Protein 7DA9 (pdb70)

B-factor: mean 28.78, std 12.37, range [10.04, 79.17]

Solvent-accessible surface area: 31113 Å² total; per-residue (Å²): 108,90,0,0,0,14,2,2,26,14,23,0,0,2,0,0,4,7,0,2,109,47,47,3,70,2,5,1,0,18,56,103,77,82,11,46,92,38,8,114,22,8,14,1,36,8,13,0,0,20,31,0,114,149,23,45,0,10,112,66,0,58,92,58,21,35,60,20,37,48,28,0,35,32,3,47,74,92,63,55,49,6,89,24,48,13,43,20,0,99,88,77,25,109,30,8,72,1,0,0,4,14,35,26,109,1,1,132,24,0,28,113,51,1,140,83,42,132,38,18,78,51,69,42,25,1,44,22,92,67,15,98,54,30,126,175,60,2,98,1,36,1,12,49,145,11,108,44,48,107,8,97,8,43,4,1,0,0,12,39,26,38,120,0,58,1,9,94,104,27,27,129,26,38,33,9,8,46,51,22,96,53,23,16,0,1,0,18,0,81,4,59,0,63,130,61,44,14,0,48,8,0,17,1,0,11,44,88,50,2,0,19,0,4,2,26,46,104,94,31,15,0,18,0,0,2,19,13,64,38,126,66,72,90,152,22,10,91,44,41,0,43,130,30,1,122,104,1,11,38,46,153,41,122,52,97,20,63,36,84,20,50,54,110,7,49,17,48,28,2,32,62,0,22,71,39,20,4,0,0,0,2,52,0,0,7,15,14,0,46,2,18,10,7,15,16,0,5,0,0,1,0,0,22,14,0,19,61,20,0,24,43,16,24,86,112,66,108,69,62,97,29,0,46,96,6,2,16,23,7,12,87,40,9,39,49,63,5,16,38,95,0,12,69,36,0,67,55,1,5,72,29,80,60,20,87,27,13,85,63,43,15,71,71,5,80,54,20,30,170,55,104,93,99,16,89,91,32,25,57,28,14,63,58,0,28,28,206,106,108,0,0,0,11,2,2,25,15,22,0,0,1,0,0,4,6,0,2,105,50,44,2,76,3,5,0,1,26,53,104,81,94,12,53,105,46,8,114,22,7,15,0,35,9,13,0,0,54,34,0,118,132,8,30,0,9,86,63,0,61,93,55,25,36,56,22,38,51,26,0,38,32,2,44,76,90,64,52,50,7,88,21,51,12,40,14,0,113,77,95,23,160,42,8,77,1,0,0,2,7,34,26,82,0,1,120,24,0,29,93,53,2,140,84,45,132,37,18,83,45,75,44,28,1,39,17,94,71,27,93,68,13,129,182,35,0,86,1,34,3,14,42,157,14,106,49,48,107,6,100,8,43,2,1,0,0,13,41,25,34,128,0,46,0,14,110,99,35,29,123,22,41,35,14,6,50,52,24,98,55,21,16,0,1,0,18,0,82,4,63,0,49,161,70,46,14,0,49,9,0,18,0,0,12,43,89,56,1,0,18,0,5,2,11,47,104,92,29,17,0,16,0,0,1,19,13,68,32,135,64,77,74,152,34,9,94,41,35,0,44,123,28,3,160,104,0,11,37,44,157,67,119,68,91,23,67,38,73,20,55,51,108,8,49,14,49,28,3,21,85,0,28,64,39,18,0,0,0,1,2,60,0,0,8,12,14,0,45,2,20,10,7,17,17,0,5,1,0,2,0,0,14,12,0,10,63,20,0,22,61,14,22,88,111,65,125,52,68,88,36,0,68,97,6,16,15,30,6,12,98,39,10,37,50,63,5,16,38,90,0,11,66,35,1,67,53,2,6,73,28,82,56,20,88,26,14,87,63,42,16,74,75,6,79,55,21,25,169,54,95,83,100,14,65,98,32,26,62,26,13,65,61,0,28,29,208

Nearest PDB structures (foldseek):
  7da9-assembly1_B  TM=1.002E+00  e=1.649E-83  Pseudomonas putida S16
  6aio-assembly1_A  TM=9.285E-01  e=2.603E-41  Pseudomonas putida
  2qa2-assembly1_A-2  TM=8.142E-01  e=3.970E-22  Streptomyces
  7vwp-assembly1_D-2  TM=8.227E-01  e=1.144E-21  Micromonospora rosaria
  6c6p-assembly1_B  TM=7.911E-01  e=6.623E-20  Homo sapiens

Structure (mmCIF, N/CA/C/O backbone):
data_7DA9
#
_entry.id   7DA9
#
_cell.length_a   67.417
_cell.length_b   83.779
_cell.length_c   79.560
_cell.angle_alpha   90.000
_cell.angle_beta   114.950
_cell.angle_gamma   90.000
#
_symmetry.space_group_name_H-M   'P 1 21 1'
#
loop_
_entity.id
_entity.type
_entity.pdbx_description
1 polymer '6-hydroxy-3-succinoylpyridine 3-monooxygenase HspB'
2 water water
#
loop_
_atom_site.group_PDB
_atom_site.id
_atom_site.type_symbol
_atom_site.label_atom_id
_atom_site.label_alt_id
_atom_site.label_comp_id
_atom_site.label_asym_id
_atom_site.label_entity_id
_atom_site.label_seq_id
_atom_site.pdbx_PDB_ins_code
_atom_site.Cartn_x
_atom_site.Cartn_y
_atom_site.Cartn_z
_atom_site.occupancy
_atom_site.B_iso_or_equiv
_atom_site.auth_seq_id
_atom_site.auth_comp_id
_atom_site.auth_asym_id
_atom_site.auth_atom_id
_atom_site.pdbx_PDB_model_num
ATOM 1 N N . GLN A 1 5 ? -19.056 -12.105 -35.149 1.00 41.56 5 GLN A N 1
ATOM 2 C CA . GLN A 1 5 ? -18.225 -11.946 -33.953 1.00 42.69 5 GLN A CA 1
ATOM 3 C C . GLN A 1 5 ? -16.914 -11.222 -34.240 1.00 40.32 5 GLN A C 1
ATOM 4 O O . GLN A 1 5 ? -15.885 -11.860 -34.466 1.00 37.15 5 GLN A O 1
ATOM 10 N N . ARG A 1 6 ? -16.938 -9.895 -34.210 1.00 36.66 6 ARG A N 1
ATOM 11 C CA . ARG A 1 6 ? -15.743 -9.131 -34.536 1.00 31.84 6 ARG A CA 1
ATOM 12 C C . ARG A 1 6 ? -14.717 -9.202 -33.406 1.00 29.63 6 ARG A C 1
ATOM 13 O O . ARG A 1 6 ? -15.052 -9.102 -32.222 1.00 23.20 6 ARG A O 1
ATOM 21 N N . VAL A 1 7 ? -13.456 -9.374 -33.779 1.00 22.22 7 VAL A N 1
ATOM 22 C CA . VAL A 1 7 ? -12.353 -9.306 -32.839 1.00 23.24 7 VAL A CA 1
ATOM 23 C C . VAL A 1 7 ? -11.647 -7.968 -33.017 1.00 22.12 7 VAL A C 1
ATOM 24 O O . VAL A 1 7 ? -11.253 -7.604 -34.129 1.00 23.48 7 VAL A O 1
ATOM 28 N N . ILE A 1 8 ? -11.464 -7.244 -31.923 1.00 24.42 8 ILE A N 1
ATOM 29 C CA . ILE A 1 8 ? -10.765 -5.966 -31.946 1.00 22.37 8 ILE A CA 1
ATOM 30 C C . ILE A 1 8 ? -9.371 -6.170 -31.379 1.00 19.15 8 ILE A C 1
ATOM 31 O O . ILE A 1 8 ? -9.220 -6.596 -30.227 1.00 18.81 8 ILE A O 1
ATOM 36 N N . ILE A 1 9 ? -8.358 -5.849 -32.184 1.00 18.68 9 ILE A N 1
ATOM 37 C CA . ILE A 1 9 ? -6.959 -5.949 -31.794 1.00 22.54 9 ILE A CA 1
ATOM 38 C C . ILE A 1 9 ? -6.437 -4.532 -31.634 1.00 23.30 9 ILE A C 1
ATOM 39 O O . ILE A 1 9 ? -6.474 -3.737 -32.585 1.00 18.89 9 ILE A O 1
ATOM 44 N N . VAL A 1 10 ? -6.007 -4.203 -30.423 1.00 17.22 10 VAL A N 1
ATOM 45 C CA . VAL A 1 10 ? -5.379 -2.924 -30.113 1.00 19.30 10 VAL A CA 1
ATOM 46 C C . VAL A 1 10 ? -3.881 -3.161 -30.154 1.00 20.87 10 VAL A C 1
ATOM 47 O O . VAL A 1 10 ? -3.338 -3.900 -29.324 1.00 18.80 10 VAL A O 1
ATOM 51 N N . GLY A 1 11 ? -3.211 -2.584 -31.148 1.00 21.19 11 GLY A N 1
ATOM 52 C CA . GLY A 1 11 ? -1.776 -2.773 -31.290 1.00 23.23 11 GLY A CA 1
ATOM 53 C C . GLY A 1 11 ? -1.391 -3.088 -32.723 1.00 26.48 11 GLY A C 1
ATOM 54 O O . GLY A 1 11 ? -1.828 -4.102 -33.273 1.00 27.24 11 GLY A O 1
ATOM 55 N N . GLY A 1 12 ? -0.583 -2.225 -33.339 1.00 25.08 12 GLY A N 1
ATOM 56 C CA . GLY A 1 12 ? -0.245 -2.376 -34.742 1.00 26.46 12 GLY A CA 1
ATOM 57 C C . GLY A 1 12 ? 1.161 -2.871 -35.013 1.00 21.73 12 GLY A C 1
ATOM 58 O O . GLY A 1 12 ? 1.720 -2.603 -36.084 1.00 21.54 12 GLY A O 1
ATOM 59 N N . GLY A 1 13 ? 1.748 -3.594 -34.057 1.00 18.23 13 GLY A N 1
ATOM 60 C CA . GLY A 1 13 ? 3.041 -4.219 -34.255 1.00 15.37 13 GLY A CA 1
ATOM 61 C C . GLY A 1 13 ? 2.929 -5.658 -34.725 1.00 22.23 13 GLY A C 1
ATOM 62 O O . GLY A 1 13 ? 1.829 -6.164 -34.974 1.00 20.15 13 GLY A O 1
ATOM 63 N N . PRO A 1 14 ? 4.073 -6.349 -34.857 1.00 21.10 14 PRO A N 1
ATOM 64 C CA . PRO A 1 14 ? 4.034 -7.738 -35.350 1.00 22.55 14 PRO A CA 1
ATOM 65 C C . PRO A 1 14 ? 3.064 -8.642 -34.603 1.00 19.81 14 PRO A C 1
ATOM 66 O O . PRO A 1 14 ? 2.359 -9.422 -35.248 1.00 20.65 14 PRO A O 1
ATOM 70 N N . VAL A 1 15 ? 3.012 -8.571 -33.270 1.00 16.79 15 VAL A N 1
ATOM 71 C CA . VAL A 1 15 ? 2.177 -9.505 -32.515 1.00 17.78 15 VAL A CA 1
ATOM 72 C C . VAL A 1 15 ? 0.704 -9.318 -32.899 1.00 18.81 15 VAL A C 1
ATOM 73 O O . VAL A 1 15 ? 0.008 -10.276 -33.270 1.00 16.39 15 VAL A O 1
ATOM 77 N N . GLY A 1 16 ? 0.235 -8.068 -32.893 1.00 14.09 16 GLY A N 1
ATOM 78 C CA . GLY A 1 16 ? -1.141 -7.785 -33.299 1.00 14.77 16 GLY A CA 1
ATOM 79 C C . GLY A 1 16 ? -1.439 -8.126 -34.755 1.00 18.80 16 GLY A C 1
ATOM 80 O O . GLY A 1 16 ? -2.505 -8.673 -35.069 1.00 17.55 16 GLY A O 1
ATOM 81 N N . LEU A 1 17 ? -0.518 -7.784 -35.668 1.00 16.95 17 LEU A N 1
ATOM 82 C CA . LEU A 1 17 ? -0.731 -8.051 -37.093 1.00 21.89 17 LEU A CA 1
ATOM 83 C C . LEU A 1 17 ? -0.662 -9.540 -37.418 1.00 18.20 17 LEU A C 1
ATOM 84 O O . LEU A 1 17 ? -1.377 -10.005 -38.310 1.00 20.78 17 LEU A O 1
ATOM 89 N N . LEU A 1 18 ? 0.202 -10.299 -36.741 1.00 14.77 18 LEU A N 1
ATOM 90 C CA . LEU A 1 18 ? 0.233 -11.739 -36.992 1.00 18.63 18 LEU A CA 1
ATOM 91 C C . LEU A 1 18 ? -1.052 -12.399 -36.515 1.00 15.22 18 LEU A C 1
ATOM 92 O O . LEU A 1 18 ? -1.557 -13.335 -37.151 1.00 15.62 18 LEU A O 1
ATOM 97 N N . THR A 1 19 ? -1.593 -11.907 -35.401 1.00 15.21 19 THR A N 1
ATOM 98 C CA . THR A 1 19 ? -2.854 -12.400 -34.871 1.00 15.69 19 THR A CA 1
ATOM 99 C C . THR A 1 19 ? -3.995 -12.053 -35.819 1.00 18.44 19 THR A C 1
ATOM 100 O O . THR A 1 19 ? -4.852 -12.894 -36.131 1.00 17.01 19 THR A O 1
ATOM 104 N N . ALA A 1 20 ? -3.998 -10.815 -36.297 1.00 16.60 20 ALA A N 1
ATOM 105 C CA . ALA A 1 20 ? -4.953 -10.381 -37.301 1.00 17.36 20 ALA A CA 1
ATOM 106 C C . ALA A 1 20 ? -4.964 -11.326 -38.492 1.00 17.65 20 ALA A C 1
ATOM 107 O O . ALA A 1 20 ? -6.020 -11.821 -38.898 1.00 18.35 20 ALA A O 1
ATOM 109 N N . LEU A 1 21 ? -3.784 -11.602 -39.051 1.00 17.17 21 LEU A N 1
ATOM 110 C CA . LEU A 1 21 ? -3.703 -12.392 -40.275 1.00 17.47 21 LEU A CA 1
ATOM 111 C C . LEU A 1 21 ? -4.201 -13.817 -40.048 1.00 17.70 21 LEU A C 1
ATOM 112 O O . LEU A 1 21 ? -5.036 -14.321 -40.807 1.00 22.58 21 LEU A O 1
ATOM 117 N N . GLY A 1 22 ? -3.727 -14.463 -38.981 1.00 17.75 22 GLY A N 1
ATOM 118 C CA . GLY A 1 22 ? -4.170 -15.817 -38.678 1.00 20.13 22 GLY A CA 1
ATOM 119 C C . GLY A 1 22 ? -5.664 -15.914 -38.438 1.00 21.25 22 GLY A C 1
ATOM 120 O O . GLY A 1 22 ? -6.335 -16.792 -38.984 1.00 22.77 22 GLY A O 1
ATOM 121 N N . LEU A 1 23 ? -6.205 -15.020 -37.609 1.00 20.51 23 LEU A N 1
ATOM 122 C CA . LEU A 1 23 ? -7.656 -14.957 -37.443 1.00 20.03 23 LEU A CA 1
ATOM 123 C C . LEU A 1 23 ? -8.345 -14.706 -38.776 1.00 21.71 23 LEU A C 1
ATOM 124 O O . LEU A 1 23 ? -9.305 -15.400 -39.135 1.00 20.57 23 LEU A O 1
ATOM 129 N N . ALA A 1 24 ? -7.842 -13.731 -39.541 1.00 19.65 24 ALA A N 1
ATOM 130 C CA . ALA A 1 24 ? -8.525 -13.312 -40.760 1.00 20.42 24 ALA A CA 1
ATOM 131 C C . ALA A 1 24 ? -8.553 -14.422 -41.808 1.00 22.83 24 ALA A C 1
ATOM 132 O O . ALA A 1 24 ? -9.564 -14.591 -42.502 1.00 23.16 24 ALA A O 1
ATOM 134 N N . LYS A 1 25 ? -7.464 -15.198 -41.932 1.00 20.21 25 LYS A N 1
ATOM 135 C CA . LYS A 1 25 ? -7.423 -16.268 -42.932 1.00 26.70 25 LYS A CA 1
ATOM 136 C C . LYS A 1 25 ? -8.440 -17.364 -42.641 1.00 24.65 25 LYS A C 1
ATOM 137 O O . LYS A 1 25 ? -8.758 -18.150 -43.537 1.00 24.95 25 LYS A O 1
ATOM 143 N N . ALA A 1 26 ? -8.944 -17.445 -41.412 1.00 24.60 26 ALA A N 1
ATOM 144 C CA . ALA A 1 26 ? -9.980 -18.395 -41.050 1.00 24.19 26 ALA A CA 1
ATOM 145 C C . ALA A 1 26 ? -11.386 -17.844 -41.245 1.00 30.06 26 ALA A C 1
ATOM 146 O O . ALA A 1 26 ? -12.353 -18.499 -40.850 1.00 30.97 26 ALA A O 1
ATOM 148 N N . GLY A 1 27 ? -11.527 -16.659 -41.834 1.00 30.11 27 GLY A N 1
ATOM 149 C CA . GLY A 1 27 ? -12.830 -16.063 -42.027 1.00 30.43 27 GLY A CA 1
ATOM 150 C C . GLY A 1 27 ? -13.266 -15.131 -40.921 1.00 30.39 27 GLY A C 1
ATOM 151 O O . GLY A 1 27 ? -14.334 -14.515 -41.038 1.00 30.06 27 GLY A O 1
ATOM 152 N N . THR A 1 28 ? -12.474 -15.008 -39.855 1.00 29.19 28 THR A N 1
ATOM 153 C CA . THR A 1 28 ? -12.820 -14.148 -38.731 1.00 26.51 28 THR A CA 1
ATOM 154 C C . THR A 1 28 ? -12.841 -12.682 -39.168 1.00 25.98 28 THR A C 1
ATOM 155 O O . THR A 1 28 ? -12.021 -12.252 -39.983 1.00 34.41 28 THR A O 1
ATOM 159 N N . ASN A 1 29 ? -13.795 -11.919 -38.635 1.00 23.57 29 ASN A N 1
ATOM 160 C CA . ASN A 1 29 ? -13.882 -10.482 -38.883 1.00 23.74 29 ASN A CA 1
ATOM 161 C C . ASN A 1 29 ? -13.043 -9.751 -37.839 1.00 22.84 29 ASN A C 1
ATOM 162 O O . ASN A 1 29 ? -13.267 -9.920 -36.633 1.00 29.06 29 ASN A O 1
ATOM 167 N N . VAL A 1 30 ? -12.083 -8.939 -38.295 1.00 25.93 30 VAL A N 1
ATOM 168 C CA . VAL A 1 30 ? -11.042 -8.385 -37.431 1.00 21.35 30 VAL A CA 1
ATOM 169 C C . VAL A 1 30 ? -10.883 -6.887 -37.687 1.00 25.02 30 VAL A C 1
ATOM 170 O O . VAL A 1 30 ? -10.934 -6.431 -38.838 1.00 21.87 30 VAL A O 1
ATOM 174 N N . VAL A 1 31 ? -10.649 -6.128 -36.614 1.00 24.53 31 VAL A N 1
ATOM 175 C CA . VAL A 1 31 ? -10.363 -4.692 -36.675 1.00 22.63 31 VAL A CA 1
ATOM 176 C C . VAL A 1 31 ? -9.083 -4.426 -35.885 1.00 20.14 31 VAL A C 1
ATOM 177 O O . VAL A 1 31 ? -9.050 -4.645 -34.668 1.00 24.29 31 VAL A O 1
ATOM 181 N N . VAL A 1 32 ? -8.031 -3.952 -36.558 1.00 23.50 32 VAL A N 1
ATOM 182 C CA . VAL A 1 32 ? -6.767 -3.636 -35.882 1.00 20.42 32 VAL A CA 1
ATOM 183 C C . VAL A 1 32 ? -6.664 -2.128 -35.679 1.00 24.61 32 VAL A C 1
ATOM 184 O O . VAL A 1 32 ? -6.783 -1.351 -36.637 1.00 22.58 32 VAL A O 1
ATOM 188 N N . LEU A 1 33 ? -6.417 -1.714 -34.437 1.00 26.23 33 LEU A N 1
ATOM 189 C CA . LEU A 1 33 ? -6.333 -0.305 -34.059 1.00 26.46 33 LEU A CA 1
ATOM 190 C C . LEU A 1 33 ? -4.952 -0.021 -33.489 1.00 26.01 33 LEU A C 1
ATOM 191 O O . LEU A 1 33 ? -4.567 -0.619 -32.478 1.00 25.98 33 LEU A O 1
ATOM 196 N N . GLU A 1 34 ? -4.218 0.898 -34.116 1.00 21.20 34 GLU A N 1
ATOM 197 C CA . GLU A 1 34 ? -2.912 1.312 -33.620 1.00 23.39 34 GLU A CA 1
ATOM 198 C C . GLU A 1 34 ? -2.917 2.808 -33.333 1.00 23.63 34 GLU A C 1
ATOM 199 O O . GLU A 1 34 ? -3.371 3.607 -34.160 1.00 23.37 34 GLU A O 1
ATOM 205 N N . ALA A 1 35 ? -2.411 3.186 -32.159 1.00 24.80 35 ALA A N 1
ATOM 206 C CA . ALA A 1 35 ? -2.353 4.602 -31.808 1.00 28.40 35 ALA A CA 1
ATOM 207 C C . ALA A 1 35 ? -1.331 5.336 -32.669 1.00 22.49 35 ALA A C 1
ATOM 208 O O . ALA A 1 35 ? -1.640 6.374 -33.259 1.00 23.79 35 ALA A O 1
ATOM 210 N N . GLU A 1 36 ? -0.105 4.817 -32.756 1.00 21.26 36 GLU A N 1
ATOM 211 C CA . GLU A 1 36 ? 0.889 5.459 -33.604 1.00 27.14 36 GLU A CA 1
ATOM 212 C C . GLU A 1 36 ? 0.433 5.398 -35.060 1.00 32.58 36 GLU A C 1
ATOM 213 O O . GLU A 1 36 ? -0.479 4.649 -35.424 1.00 35.96 36 GLU A O 1
ATOM 219 N N . SER A 1 37 ? 1.076 6.194 -35.905 1.00 29.55 37 SER A N 1
ATOM 220 C CA . SER A 1 37 ? 0.605 6.307 -37.277 1.00 33.72 37 SER A CA 1
ATOM 221 C C . SER A 1 37 ? 1.251 5.302 -38.220 1.00 29.10 37 SER A C 1
ATOM 222 O O . SER A 1 37 ? 0.943 5.321 -39.412 1.00 20.31 37 SER A O 1
ATOM 225 N N . GLN A 1 38 ? 2.117 4.427 -37.721 1.00 30.06 38 GLN A N 1
ATOM 226 C CA . GLN A 1 38 ? 2.845 3.476 -38.549 1.00 28.13 38 GLN A CA 1
ATOM 227 C C . GLN A 1 38 ? 3.569 2.495 -37.627 1.00 22.49 38 GLN A C 1
ATOM 228 O O . GLN A 1 38 ? 3.696 2.753 -36.427 1.00 21.22 38 GLN A O 1
ATOM 234 N N . PRO A 1 39 ? 4.025 1.359 -38.153 1.00 19.66 39 PRO A N 1
ATOM 235 C CA . PRO A 1 39 ? 4.784 0.430 -37.306 1.00 29.52 39 PRO A CA 1
ATOM 236 C C . PRO A 1 39 ? 6.106 1.042 -36.848 1.00 33.18 39 PRO A C 1
ATOM 237 O O . PRO A 1 39 ? 6.771 1.765 -37.595 1.00 33.04 39 PRO A O 1
ATOM 241 N N . SER A 1 40 ? 6.481 0.737 -35.606 1.00 29.16 40 SER A N 1
ATOM 242 C CA . SER A 1 40 ? 7.690 1.308 -35.026 1.00 30.21 40 SER A CA 1
ATOM 243 C C . SER A 1 40 ? 8.934 0.748 -35.713 1.00 24.45 40 SER A C 1
ATOM 244 O O . SER A 1 40 ? 9.026 -0.454 -35.984 1.00 19.68 40 SER A O 1
ATOM 247 N N . ASP A 1 41 ? 9.894 1.627 -36.011 1.00 22.14 41 ASP A N 1
ATOM 248 C CA . ASP A 1 41 ? 11.199 1.195 -36.500 1.00 26.45 41 ASP A CA 1
ATOM 249 C C . ASP A 1 41 ? 12.301 1.425 -35.471 1.00 29.13 41 ASP A C 1
ATOM 250 O O . ASP A 1 41 ? 13.484 1.444 -35.822 1.00 26.18 41 ASP A O 1
ATOM 255 N N . SER A 1 42 ? 11.935 1.610 -34.209 1.00 26.06 42 SER A N 1
ATOM 256 C CA . SER A 1 42 ? 12.931 1.802 -33.170 1.00 30.63 42 SER A CA 1
ATOM 257 C C . SER A 1 42 ? 13.767 0.528 -33.004 1.00 24.10 42 SER A C 1
ATOM 258 O O . SER A 1 42 ? 13.296 -0.578 -33.300 1.00 16.63 42 SER A O 1
ATOM 261 N N . PRO A 1 43 ? 15.022 0.658 -32.542 1.00 23.36 43 PRO A N 1
ATOM 262 C CA . PRO A 1 43 ? 15.904 -0.521 -32.428 1.00 24.77 43 PRO A CA 1
ATOM 263 C C . PRO A 1 43 ? 15.428 -1.561 -31.415 1.00 18.13 43 PRO A C 1
ATOM 264 O O . PRO A 1 43 ? 15.551 -1.364 -30.199 1.00 22.40 43 PRO A O 1
ATOM 268 N N . ARG A 1 44 ? 14.880 -2.670 -31.909 1.00 15.59 44 ARG A N 1
ATOM 269 C CA . ARG A 1 44 ? 14.404 -3.765 -31.075 1.00 18.01 44 ARG A CA 1
ATOM 270 C C . ARG A 1 44 ? 14.838 -5.078 -31.707 1.00 14.56 44 ARG A C 1
ATOM 271 O O . ARG A 1 44 ? 15.516 -5.097 -32.734 1.00 13.12 44 ARG A O 1
ATOM 279 N N . ALA A 1 45 ? 14.430 -6.187 -31.100 1.00 12.90 45 ALA A N 1
ATOM 280 C CA . ALA A 1 45 ? 14.789 -7.503 -31.626 1.00 21.23 45 ALA A CA 1
ATOM 281 C C . ALA A 1 45 ? 14.406 -7.632 -33.102 1.00 11.90 45 ALA A C 1
ATOM 282 O O . ALA A 1 45 ? 13.408 -7.071 -33.567 1.00 18.35 45 ALA A O 1
ATOM 284 N N . LEU A 1 46 ? 15.229 -8.374 -33.851 1.00 11.24 46 LEU A N 1
ATOM 285 C CA . LEU A 1 46 ? 14.999 -8.504 -35.284 1.00 17.39 46 LEU A CA 1
ATOM 286 C C . LEU A 1 46 ? 15.303 -9.905 -35.811 1.00 13.08 46 LEU A C 1
ATOM 287 O O . LEU A 1 46 ? 15.452 -10.073 -37.024 1.00 13.16 46 LEU A O 1
ATOM 292 N N . VAL A 1 47 ? 15.405 -10.917 -34.960 1.00 13.08 47 VAL A N 1
ATOM 293 C CA . VAL A 1 47 ? 15.716 -12.273 -35.418 1.00 19.64 47 VAL A CA 1
ATOM 294 C C . VAL A 1 47 ? 14.519 -13.174 -35.162 1.00 19.62 47 VAL A C 1
ATOM 295 O O . VAL A 1 47 ? 13.959 -13.174 -34.059 1.00 16.50 47 VAL A O 1
ATOM 299 N N . TYR A 1 48 ? 14.136 -13.949 -36.174 1.00 22.79 48 TYR A N 1
ATOM 300 C CA . TYR A 1 48 ? 13.032 -14.903 -36.072 1.00 22.10 48 TYR A CA 1
ATOM 301 C C . TYR A 1 48 ? 13.658 -16.291 -36.047 1.00 18.38 48 TYR A C 1
ATOM 302 O O . TYR A 1 48 ? 14.230 -16.747 -37.046 1.00 15.54 48 TYR A O 1
ATOM 311 N N . HIS A 1 49 ? 13.603 -16.927 -34.881 1.00 11.67 49 HIS A N 1
ATOM 312 C CA . HIS A 1 49 ? 14.310 -18.176 -34.664 1.00 11.79 49 HIS A CA 1
ATOM 313 C C . HIS A 1 49 ? 13.585 -19.321 -35.377 1.00 21.35 49 HIS A C 1
ATOM 314 O O . HIS A 1 49 ? 12.399 -19.219 -35.719 1.00 14.41 49 HIS A O 1
ATOM 321 N N . PHE A 1 50 ? 14.306 -20.430 -35.564 1.00 15.42 50 PHE A N 1
ATOM 322 C CA . PHE A 1 50 ? 13.824 -21.518 -36.414 1.00 21.95 50 PHE A CA 1
ATOM 323 C C . PHE A 1 50 ? 12.386 -21.971 -36.144 1.00 15.40 50 PHE A C 1
ATOM 324 O O . PHE A 1 50 ? 11.658 -22.179 -37.127 1.00 14.46 50 PHE A O 1
ATOM 332 N N . PRO A 1 51 ? 11.901 -22.136 -34.901 1.00 13.13 51 PRO A N 1
ATOM 333 C CA . PRO A 1 51 ? 10.533 -22.670 -34.739 1.00 13.83 51 PRO A CA 1
ATOM 334 C C . PRO A 1 51 ? 9.439 -21.684 -35.113 1.00 16.70 51 PRO A C 1
ATOM 335 O O . PRO A 1 51 ? 8.280 -22.099 -35.241 1.00 14.91 51 PRO A O 1
ATOM 339 N N . VAL A 1 52 ? 9.765 -20.400 -35.283 1.00 12.67 52 VAL A N 1
ATOM 340 C CA . VAL A 1 52 ? 8.784 -19.427 -35.748 1.00 13.33 52 VAL A CA 1
ATOM 341 C C . VAL A 1 52 ? 8.556 -19.547 -37.251 1.00 19.59 52 VAL A C 1
ATOM 342 O O . VAL A 1 52 ? 7.450 -19.283 -37.743 1.00 17.71 52 VAL A O 1
ATOM 346 N N . LEU A 1 53 ? 9.565 -19.974 -37.991 1.00 16.09 53 LEU A N 1
ATOM 347 C CA . LEU A 1 53 ? 9.535 -19.889 -39.446 1.00 19.76 53 LEU A CA 1
ATOM 348 C C . LEU A 1 53 ? 8.449 -20.755 -40.086 1.00 23.69 53 LEU A C 1
ATOM 349 O O . LEU A 1 53 ? 7.825 -20.314 -41.060 1.00 19.35 53 LEU A O 1
ATOM 354 N N . PRO A 1 54 ? 8.184 -21.979 -39.604 1.00 19.09 54 PRO A N 1
ATOM 355 C CA . PRO A 1 54 ? 7.054 -22.732 -40.184 1.00 20.22 54 PRO A CA 1
ATOM 356 C C . PRO A 1 54 ? 5.729 -22.002 -40.066 1.00 17.48 54 PRO A C 1
ATOM 357 O O . PRO A 1 54 ? 4.872 -22.171 -40.942 1.00 15.46 54 PRO A O 1
ATOM 361 N N . HIS A 1 55 ? 5.530 -21.211 -39.002 1.00 14.96 55 HIS A N 1
ATOM 362 C CA . HIS A 1 55 ? 4.269 -20.492 -38.833 1.00 14.69 55 HIS A CA 1
ATOM 363 C C . HIS A 1 55 ? 4.169 -19.348 -39.826 1.00 14.77 55 HIS A C 1
ATOM 364 O O . HIS A 1 55 ? 3.096 -19.097 -40.387 1.00 23.01 55 HIS A O 1
ATOM 371 N N . LEU A 1 56 ? 5.286 -18.652 -40.062 1.00 16.42 56 LEU A N 1
ATOM 372 C CA . LEU A 1 56 ? 5.323 -17.617 -41.090 1.00 20.57 56 LEU A CA 1
ATOM 373 C C . LEU A 1 56 ? 5.070 -18.214 -42.470 1.00 20.49 56 LEU A C 1
ATOM 374 O O . LEU A 1 56 ? 4.343 -17.633 -43.282 1.00 24.00 56 LEU A O 1
ATOM 379 N N . LYS A 1 57 ? 5.646 -19.388 -42.740 1.00 23.74 57 LYS A N 1
ATOM 380 C CA . LYS A 1 57 ? 5.401 -20.070 -44.012 1.00 27.65 57 LYS A CA 1
ATOM 381 C C . LYS A 1 57 ? 3.929 -20.441 -44.156 1.00 25.63 57 LYS A C 1
ATOM 382 O O . LYS A 1 57 ? 3.299 -20.163 -45.186 1.00 19.57 57 LYS A O 1
ATOM 388 N N . ARG A 1 58 ? 3.356 -21.034 -43.105 1.00 21.52 58 ARG A N 1
ATOM 389 C CA . ARG A 1 58 ? 1.940 -21.377 -43.102 1.00 25.35 58 ARG A CA 1
ATOM 390 C C . ARG A 1 58 ? 1.064 -20.156 -43.372 1.00 26.92 58 ARG A C 1
ATOM 391 O O . ARG A 1 58 ? 0.103 -20.232 -44.149 1.00 31.16 58 ARG A O 1
ATOM 399 N N . LEU A 1 59 ? 1.375 -19.025 -42.737 1.00 26.45 59 LEU A N 1
ATOM 400 C CA . LEU A 1 59 ? 0.628 -17.794 -42.967 1.00 23.92 59 LEU A CA 1
ATOM 401 C C . LEU A 1 59 ? 0.898 -17.191 -44.332 1.00 21.64 59 LEU A C 1
ATOM 402 O O . LEU A 1 59 ? 0.240 -16.207 -44.681 1.00 21.41 59 LEU A O 1
ATOM 407 N N . GLY A 1 60 ? 1.866 -17.713 -45.083 1.00 19.09 60 GLY A N 1
ATOM 408 C CA . GLY A 1 60 ? 2.115 -17.238 -46.438 1.00 24.33 60 GLY A CA 1
ATOM 409 C C . GLY A 1 60 ? 3.023 -16.031 -46.571 1.00 27.22 60 GLY A C 1
ATOM 410 O O . GLY A 1 60 ? 3.058 -15.413 -47.644 1.00 25.11 60 GLY A O 1
ATOM 411 N N . VAL A 1 61 ? 3.769 -15.673 -45.526 1.00 20.03 61 VAL A N 1
ATOM 412 C CA . VAL A 1 61 ? 4.590 -14.470 -45.555 1.00 16.09 61 VAL A CA 1
ATOM 413 C C . VAL A 1 61 ? 6.074 -14.759 -45.550 1.00 15.50 61 VAL A C 1
ATOM 414 O O . VAL A 1 61 ? 6.863 -13.819 -45.724 1.00 23.70 61 VAL A O 1
ATOM 418 N N . LEU A 1 62 ? 6.490 -16.008 -45.350 1.00 21.06 62 LEU A N 1
ATOM 419 C CA . LEU A 1 62 ? 7.918 -16.273 -45.191 1.00 20.45 62 LEU A CA 1
ATOM 420 C C . LEU A 1 62 ? 8.694 -15.844 -46.428 1.00 26.63 62 LEU A C 1
ATOM 421 O O . LEU A 1 62 ? 9.725 -15.173 -46.315 1.00 27.46 62 LEU A O 1
ATOM 426 N N . ASP A 1 63 ? 8.189 -16.172 -47.622 1.00 24.64 63 ASP A N 1
ATOM 427 C CA . ASP A 1 63 ? 8.941 -15.867 -48.839 1.00 27.49 63 ASP A CA 1
ATOM 428 C C . ASP A 1 63 ? 9.203 -14.371 -48.983 1.00 23.87 63 ASP A C 1
ATOM 429 O O . ASP A 1 63 ? 10.308 -13.961 -49.360 1.00 20.58 63 ASP A O 1
ATOM 434 N N . ASP A 1 64 ? 8.201 -13.537 -48.690 1.00 19.72 64 ASP A N 1
ATOM 435 C CA . ASP A 1 64 ? 8.407 -12.084 -48.719 1.00 17.84 64 ASP A CA 1
ATOM 436 C C . ASP A 1 64 ? 9.414 -11.635 -47.666 1.00 21.07 64 ASP A C 1
ATOM 437 O O . ASP A 1 64 ? 10.221 -10.721 -47.911 1.00 25.67 64 ASP A O 1
ATOM 442 N N . CYS A 1 65 ? 9.353 -12.243 -46.475 1.00 19.29 65 CYS A N 1
ATOM 443 C CA . CYS A 1 65 ? 10.322 -11.932 -45.436 1.00 19.31 65 CYS A CA 1
ATOM 444 C C . CYS A 1 65 ? 11.731 -12.228 -45.908 1.00 20.93 65 CYS A C 1
ATOM 445 O O . CYS A 1 65 ? 12.635 -11.412 -45.759 1.00 20.61 65 CYS A O 1
ATOM 448 N N . VAL A 1 66 ? 11.931 -13.404 -46.488 1.00 20.63 66 VAL A N 1
ATOM 449 C CA . VAL A 1 66 ? 13.240 -13.805 -46.985 1.00 22.18 66 VAL A CA 1
ATOM 450 C C . VAL A 1 66 ? 13.734 -12.806 -48.034 1.00 25.21 66 VAL A C 1
ATOM 451 O O . VAL A 1 66 ? 14.895 -12.367 -48.007 1.00 25.74 66 VAL A O 1
ATOM 455 N N . ALA A 1 67 ? 12.851 -12.403 -48.958 1.00 20.52 67 ALA A N 1
ATOM 456 C CA . ALA A 1 67 ? 13.244 -11.436 -49.984 1.00 23.64 67 ALA A CA 1
ATOM 457 C C . ALA A 1 67 ? 13.685 -10.113 -49.370 1.00 27.40 67 ALA A C 1
ATOM 458 O O . ALA A 1 67 ? 14.639 -9.489 -49.846 1.00 31.06 67 ALA A O 1
ATOM 460 N N . ALA A 1 68 ? 13.014 -9.677 -48.305 1.00 23.79 68 ALA A N 1
ATOM 461 C CA . ALA A 1 68 ? 13.297 -8.395 -47.690 1.00 18.27 68 ALA A CA 1
ATOM 462 C C . ALA A 1 68 ? 14.401 -8.459 -46.650 1.00 20.01 68 ALA A C 1
ATOM 463 O O . ALA A 1 68 ? 15.012 -7.424 -46.360 1.00 16.86 68 ALA A O 1
ATOM 465 N N . GLY A 1 69 ? 14.675 -9.631 -46.083 1.00 17.16 69 GLY A N 1
ATOM 466 C CA . GLY A 1 69 ? 15.642 -9.719 -45.001 1.00 21.58 69 GLY A CA 1
ATOM 467 C C . GLY A 1 69 ? 16.795 -10.627 -45.357 1.00 22.62 69 GLY A C 1
ATOM 468 O O . GLY A 1 69 ? 17.231 -10.635 -46.511 1.00 24.40 69 GLY A O 1
ATOM 469 N N . LEU A 1 70 ? 17.297 -11.410 -44.402 1.00 14.30 70 LEU A N 1
ATOM 470 C CA . LEU A 1 70 ? 18.288 -12.413 -44.770 1.00 21.45 70 LEU A CA 1
ATOM 471 C C . LEU A 1 70 ? 18.177 -13.630 -43.862 1.00 19.44 70 LEU A C 1
ATOM 472 O O . LEU A 1 70 ? 17.712 -13.541 -42.725 1.00 13.59 70 LEU A O 1
ATOM 477 N N . MET A 1 71 ? 18.586 -14.776 -44.398 1.00 14.06 71 MET A N 1
ATOM 478 C CA . MET A 1 71 ? 18.607 -16.041 -43.684 1.00 13.94 71 MET A CA 1
ATOM 479 C C . MET A 1 71 ? 20.052 -16.437 -43.424 1.00 23.79 71 MET A C 1
ATOM 480 O O . MET A 1 71 ? 20.930 -16.197 -44.262 1.00 20.57 71 MET A O 1
ATOM 485 N N . ARG A 1 72 ? 20.297 -17.025 -42.256 1.00 16.11 72 ARG A N 1
ATOM 486 C CA . ARG A 1 72 ? 21.638 -17.467 -41.914 1.00 21.73 72 ARG A CA 1
ATOM 487 C C . ARG A 1 72 ? 21.549 -18.682 -41.008 1.00 13.87 72 ARG A C 1
ATOM 488 O O . ARG A 1 72 ? 20.491 -19.010 -40.468 1.00 13.62 72 ARG A O 1
ATOM 496 N N . GLN A 1 73 ? 22.690 -19.340 -40.838 1.00 14.15 73 GLN A N 1
ATOM 497 C CA . GLN A 1 73 ? 22.819 -20.452 -39.911 1.00 21.99 73 GLN A CA 1
ATOM 498 C C . GLN A 1 73 ? 23.939 -20.264 -38.903 1.00 21.20 73 GLN A C 1
ATOM 499 O O . GLN A 1 73 ? 23.893 -20.890 -37.842 1.00 21.77 73 GLN A O 1
ATOM 505 N N . ASN A 1 74 ? 24.916 -19.409 -39.184 1.00 19.47 74 ASN A N 1
ATOM 506 C CA . ASN A 1 74 ? 26.063 -19.206 -38.316 1.00 24.28 74 ASN A CA 1
ATOM 507 C C . ASN A 1 74 ? 25.701 -18.307 -37.136 1.00 18.20 74 ASN A C 1
ATOM 508 O O . ASN A 1 74 ? 24.797 -17.474 -37.208 1.00 18.71 74 ASN A O 1
ATOM 513 N N . PHE A 1 75 ? 26.445 -18.469 -36.051 1.00 18.09 75 PHE A N 1
ATOM 514 C CA . PHE A 1 75 ? 26.297 -17.694 -34.826 1.00 17.20 75 PHE A CA 1
ATOM 515 C C . PHE A 1 75 ? 27.662 -17.708 -34.155 1.00 17.96 75 PHE A C 1
ATOM 516 O O . PHE A 1 75 ? 28.309 -18.757 -34.113 1.00 14.40 75 PHE A O 1
ATOM 524 N N . ALA A 1 76 ? 28.095 -16.565 -33.617 1.00 15.07 76 ALA A N 1
ATOM 525 C CA . ALA A 1 76 ? 29.416 -16.493 -32.997 1.00 20.20 76 ALA A CA 1
ATOM 526 C C . ALA A 1 76 ? 29.348 -15.895 -31.597 1.00 14.34 76 ALA A C 1
ATOM 527 O O . ALA A 1 76 ? 28.617 -14.928 -31.348 1.00 20.48 76 ALA A O 1
ATOM 529 N N . TRP A 1 77 ? 30.058 -16.522 -30.672 1.00 14.08 77 TRP A N 1
ATOM 530 C CA . TRP A 1 77 ? 30.403 -15.898 -29.404 1.00 14.01 77 TRP A CA 1
ATOM 531 C C . TRP A 1 77 ? 31.784 -15.280 -29.576 1.00 15.59 77 TRP A C 1
ATOM 532 O O . TRP A 1 77 ? 32.684 -15.919 -30.133 1.00 15.12 77 TRP A O 1
ATOM 543 N N . ARG A 1 78 ? 31.953 -14.043 -29.123 1.00 17.85 78 ARG A N 1
ATOM 544 C CA . ARG A 1 78 ? 33.255 -13.381 -29.164 1.00 15.03 78 ARG A CA 1
ATOM 545 C C . ARG A 1 78 ? 33.665 -13.004 -27.753 1.00 16.40 78 ARG A C 1
ATOM 546 O O . ARG A 1 78 ? 32.971 -12.218 -27.098 1.00 18.04 78 ARG A O 1
ATOM 554 N N . VAL A 1 79 ? 34.803 -13.519 -27.298 1.00 17.29 79 VAL A N 1
ATOM 555 C CA . VAL A 1 79 ? 35.335 -13.140 -25.993 1.00 19.17 79 VAL A CA 1
ATOM 556 C C . VAL A 1 79 ? 36.154 -11.865 -26.180 1.00 22.90 79 VAL A C 1
ATOM 557 O O . VAL A 1 79 ? 37.179 -11.865 -26.874 1.00 16.95 79 VAL A O 1
ATOM 561 N N . HIS A 1 80 ? 35.693 -10.774 -25.562 1.00 21.12 80 HIS A N 1
ATOM 562 C CA . HIS A 1 80 ? 36.329 -9.480 -25.778 1.00 24.35 80 HIS A CA 1
ATOM 563 C C . HIS A 1 80 ? 37.759 -9.474 -25.253 1.00 17.24 80 HIS A C 1
ATOM 564 O O . HIS A 1 80 ? 38.656 -8.937 -25.901 1.00 21.25 80 HIS A O 1
ATOM 571 N N . SER A 1 81 ? 38.000 -10.111 -24.112 1.00 17.35 81 SER A N 1
ATOM 572 C CA . SER A 1 81 ? 39.336 -10.061 -23.519 1.00 24.85 81 SER A CA 1
ATOM 573 C C . SER A 1 81 ? 40.380 -10.729 -24.403 1.00 26.27 81 SER A C 1
ATOM 574 O O . SER A 1 81 ? 41.536 -10.303 -24.412 1.00 20.99 81 SER A O 1
ATOM 577 N N . THR A 1 82 ? 40.006 -11.759 -25.162 1.00 18.69 82 THR A N 1
ATOM 578 C CA . THR A 1 82 ? 40.977 -12.470 -25.975 1.00 19.41 82 THR A CA 1
ATOM 579 C C . THR A 1 82 ? 40.748 -12.322 -27.469 1.00 19.33 82 THR A C 1
ATOM 580 O O . THR A 1 82 ? 41.578 -12.799 -28.251 1.00 19.99 82 THR A O 1
ATOM 584 N N . SER A 1 83 ? 39.649 -11.692 -27.885 1.00 19.20 83 SER A N 1
ATOM 585 C CA . SER A 1 83 ? 39.226 -11.644 -29.284 1.00 24.41 83 SER A CA 1
ATOM 586 C C . SER A 1 83 ? 38.905 -13.032 -29.862 1.00 21.10 83 SER A C 1
ATOM 587 O O . SER A 1 83 ? 38.773 -13.178 -31.087 1.00 27.42 83 SER A O 1
ATOM 590 N N . GLU A 1 84 ? 38.732 -14.062 -29.024 1.00 20.39 84 GLU A N 1
ATOM 591 C CA . GLU A 1 84 ? 38.412 -15.386 -29.554 1.00 25.08 84 GLU A CA 1
ATOM 592 C C . GLU A 1 84 ? 36.972 -15.435 -30.064 1.00 17.31 84 GLU A C 1
ATOM 593 O O . GLU A 1 84 ? 36.038 -15.061 -29.354 1.00 18.63 84 GLU A O 1
ATOM 599 N N . MET A 1 85 ? 36.800 -15.932 -31.284 1.00 17.39 85 MET A N 1
ATOM 600 C CA . MET A 1 85 ? 35.492 -16.215 -31.861 1.00 20.59 85 MET A CA 1
ATOM 601 C C . MET A 1 85 ? 35.201 -17.705 -31.757 1.00 21.27 85 MET A C 1
ATOM 602 O O . MET A 1 85 ? 36.056 -18.533 -32.083 1.00 25.37 85 MET A O 1
ATOM 607 N N . ILE A 1 86 ? 34.001 -18.039 -31.292 1.00 18.68 86 ILE A N 1
ATOM 608 C CA . ILE A 1 86 ? 33.571 -19.419 -31.128 1.00 16.14 86 ILE A CA 1
ATOM 609 C C . ILE A 1 86 ? 32.257 -19.539 -31.868 1.00 17.84 86 ILE A C 1
ATOM 610 O O . ILE A 1 86 ? 31.255 -18.961 -31.432 1.00 15.42 86 ILE A O 1
ATOM 615 N N . PHE A 1 87 ? 32.240 -20.309 -32.958 1.00 16.09 87 PHE A N 1
ATOM 616 C CA . PHE A 1 87 ? 31.053 -20.412 -33.810 1.00 17.42 87 PHE A CA 1
ATOM 617 C C . PHE A 1 87 ? 30.186 -21.610 -33.434 1.00 16.31 87 PHE A C 1
ATOM 618 O O . PHE A 1 87 ? 30.700 -22.719 -33.223 1.00 15.83 87 PHE A O 1
ATOM 626 N N . TRP A 1 88 ? 28.882 -21.366 -33.311 1.00 15.79 88 TRP A N 1
ATOM 627 C CA . TRP A 1 88 ? 27.855 -22.396 -33.335 1.00 17.67 88 TRP A CA 1
ATOM 628 C C . TRP A 1 88 ? 27.085 -22.270 -34.644 1.00 26.09 88 TRP A C 1
ATOM 629 O O . TRP A 1 88 ? 27.122 -21.225 -35.304 1.00 24.49 88 TRP A O 1
ATOM 640 N N . ASP A 1 89 ? 26.383 -23.335 -35.034 1.00 21.54 89 ASP A N 1
ATOM 641 C CA . ASP A 1 89 ? 25.810 -23.350 -36.382 1.00 20.58 89 ASP A CA 1
ATOM 642 C C . ASP A 1 89 ? 24.517 -24.155 -36.406 1.00 22.44 89 ASP A C 1
ATOM 643 O O . ASP A 1 89 ? 24.517 -25.341 -36.056 1.00 19.67 89 ASP A O 1
ATOM 648 N N . LEU A 1 90 ? 23.435 -23.511 -36.870 1.00 14.32 90 LEU A N 1
ATOM 649 C CA . LEU A 1 90 ? 22.119 -24.133 -36.940 1.00 16.86 90 LEU A CA 1
ATOM 650 C C . LEU A 1 90 ? 22.040 -25.289 -37.933 1.00 23.38 90 LEU A C 1
ATOM 651 O O . LEU A 1 90 ? 21.076 -26.064 -37.877 1.00 20.55 90 LEU A O 1
ATOM 656 N N . SER A 1 91 ? 23.003 -25.427 -38.848 1.00 15.33 91 SER A N 1
ATOM 657 C CA . SER A 1 91 ? 22.979 -26.596 -39.723 1.00 22.42 91 SER A CA 1
ATOM 658 C C . SER A 1 91 ? 23.070 -27.908 -38.949 1.00 21.77 91 SER A C 1
ATOM 659 O O . SER A 1 91 ? 22.796 -28.970 -39.515 1.00 20.27 91 SER A O 1
ATOM 662 N N . CYS A 1 92 ? 23.422 -27.878 -37.671 1.00 17.74 92 CYS A N 1
ATOM 663 C CA . CYS A 1 92 ? 23.353 -29.142 -36.951 1.00 26.11 92 CYS A CA 1
ATOM 664 C C . CYS A 1 92 ? 21.915 -29.588 -36.674 1.00 30.94 92 CYS A C 1
ATOM 665 O O . CYS A 1 92 ? 21.735 -30.681 -36.124 1.00 27.81 92 CYS A O 1
ATOM 668 N N . LEU A 1 93 ? 20.911 -28.775 -37.022 1.00 24.68 93 LEU A N 1
ATOM 669 C CA . LEU A 1 93 ? 19.501 -29.111 -36.858 1.00 23.90 93 LEU A CA 1
ATOM 670 C C . LEU A 1 93 ? 18.839 -29.540 -38.162 1.00 23.58 93 LEU A C 1
ATOM 671 O O . LEU A 1 93 ? 17.605 -29.619 -38.219 1.00 26.33 93 LEU A O 1
ATOM 676 N N . GLU A 1 94 ? 19.624 -29.835 -39.206 1.00 16.68 94 GLU A N 1
ATOM 677 C CA . GLU A 1 94 ? 19.061 -29.910 -40.554 1.00 24.53 94 GLU A CA 1
ATOM 678 C C . GLU A 1 94 ? 18.092 -31.076 -40.735 1.00 33.66 94 GLU A C 1
ATOM 679 O O . GLU A 1 94 ? 17.142 -30.970 -41.516 1.00 45.52 94 GLU A O 1
ATOM 685 N N . GLY A 1 95 ? 18.280 -32.178 -40.037 1.00 17.50 95 GLY A N 1
ATOM 686 C CA . GLY A 1 95 ? 17.292 -33.237 -40.123 1.00 31.37 95 GLY A CA 1
ATOM 687 C C . GLY A 1 95 ? 16.330 -33.291 -38.957 1.00 27.84 95 GLY A C 1
ATOM 688 O O . GLY A 1 95 ? 15.504 -34.210 -38.887 1.00 25.16 95 GLY A O 1
ATOM 689 N N . ASP A 1 96 ? 16.418 -32.341 -38.033 1.00 19.80 96 ASP A N 1
ATOM 690 C CA . ASP A 1 96 ? 15.629 -32.342 -36.810 1.00 26.88 96 ASP A CA 1
ATOM 691 C C . ASP A 1 96 ? 14.458 -31.380 -36.864 1.00 21.92 96 ASP A C 1
ATOM 692 O O . ASP A 1 96 ? 13.450 -31.613 -36.192 1.00 24.07 96 ASP A O 1
ATOM 697 N N . VAL A 1 97 ? 14.579 -30.295 -37.630 1.00 18.35 97 VAL A N 1
ATOM 698 C CA . VAL A 1 97 ? 13.572 -29.248 -37.692 1.00 20.84 97 VAL A CA 1
ATOM 699 C C . VAL A 1 97 ? 13.331 -28.919 -39.158 1.00 29.60 97 VAL A C 1
ATOM 700 O O . VAL A 1 97 ? 14.151 -29.206 -40.038 1.00 25.81 97 VAL A O 1
ATOM 704 N N . GLU A 1 98 ? 12.170 -28.327 -39.412 1.00 21.13 98 GLU A N 1
ATOM 705 C CA . GLU A 1 98 ? 11.765 -28.072 -40.787 1.00 22.35 98 GLU A CA 1
ATOM 706 C C . GLU A 1 98 ? 12.647 -27.008 -41.434 1.00 19.27 98 GLU A C 1
ATOM 707 O O . GLU A 1 98 ? 13.130 -27.186 -42.554 1.00 20.93 98 GLU A O 1
ATOM 713 N N . LEU A 1 99 ? 12.893 -25.903 -40.746 1.00 19.59 99 LEU A N 1
ATOM 714 C CA . LEU A 1 99 ? 13.595 -24.766 -41.342 1.00 24.31 99 LEU A CA 1
ATOM 715 C C . LEU A 1 99 ? 14.754 -24.367 -40.443 1.00 26.13 99 LEU A C 1
ATOM 716 O O . LEU A 1 99 ? 14.641 -23.416 -39.662 1.00 18.68 99 LEU A O 1
ATOM 721 N N . PRO A 1 100 ? 15.900 -25.055 -40.550 1.00 20.79 100 PRO A N 1
ATOM 722 C CA . PRO A 1 100 ? 17.010 -24.810 -39.610 1.00 19.72 100 PRO A CA 1
ATOM 723 C C . PRO A 1 100 ? 17.795 -23.547 -39.946 1.00 21.11 100 PRO A C 1
ATOM 724 O O . PRO A 1 100 ? 18.991 -23.585 -40.259 1.00 16.54 100 PRO A O 1
ATOM 728 N N . TYR A 1 101 ? 17.119 -22.407 -39.847 1.00 16.70 101 TYR A N 1
ATOM 729 C CA . TYR A 1 101 ? 17.712 -21.115 -40.161 1.00 19.36 101 TYR A CA 1
ATOM 730 C C . TYR A 1 101 ? 17.295 -20.089 -39.119 1.00 20.10 101 TYR A C 1
ATOM 731 O O . TYR A 1 101 ? 16.402 -20.326 -38.301 1.00 22.04 101 TYR A O 1
ATOM 740 N N . ALA A 1 102 ? 17.960 -18.934 -39.158 1.00 13.23 102 ALA A N 1
ATOM 741 C CA . ALA A 1 102 ? 17.511 -17.744 -38.452 1.00 16.97 102 ALA A CA 1
ATOM 742 C 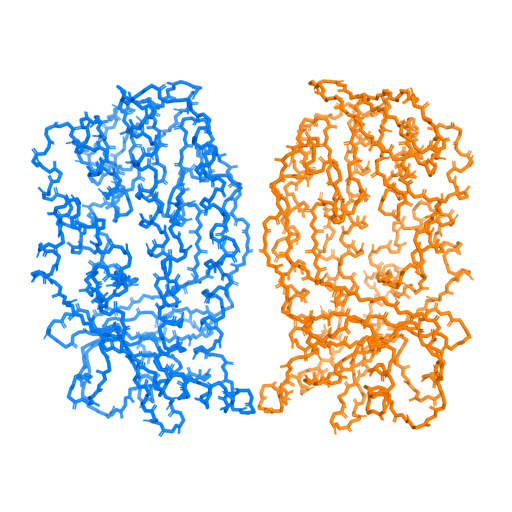C . ALA A 1 102 ? 17.268 -16.655 -39.483 1.00 13.33 102 ALA A C 1
ATOM 743 O O . ALA A 1 102 ? 18.096 -16.453 -40.387 1.00 14.46 102 ALA A O 1
ATOM 745 N N . LEU A 1 103 ? 16.133 -15.969 -39.355 1.00 12.55 103 LEU A N 1
ATOM 746 C CA . LEU A 1 103 ? 15.787 -14.873 -40.250 1.00 13.12 103 LEU A CA 1
ATOM 747 C C . LEU A 1 103 ? 16.026 -13.529 -39.564 1.00 19.65 103 LEU A C 1
ATOM 748 O O . LEU A 1 103 ? 15.514 -13.279 -38.459 1.00 12.13 103 LEU A O 1
ATOM 753 N N . HIS A 1 104 ? 16.805 -12.671 -40.225 1.00 13.73 104 HIS A N 1
ATOM 754 C CA . HIS A 1 104 ? 17.046 -11.299 -39.780 1.00 18.37 104 HIS A CA 1
ATOM 755 C C . HIS A 1 104 ? 16.144 -10.358 -40.569 1.00 18.70 104 HIS A C 1
ATOM 756 O O . HIS A 1 104 ? 16.250 -10.282 -41.800 1.00 16.06 104 HIS A O 1
ATOM 763 N N . LEU A 1 105 ? 15.299 -9.607 -39.863 1.00 15.12 105 LEU A N 1
ATOM 764 C CA . LEU A 1 105 ? 14.407 -8.660 -40.527 1.00 12.77 105 LEU A CA 1
ATOM 765 C C . LEU A 1 105 ? 13.827 -7.682 -39.514 1.00 12.59 105 LEU A C 1
ATOM 766 O O . LEU A 1 105 ? 13.247 -8.117 -38.516 1.00 17.51 105 LEU A O 1
ATOM 771 N N . GLY A 1 106 ? 13.957 -6.377 -39.758 1.00 13.64 106 GLY A N 1
ATOM 772 C CA . GLY A 1 106 ? 13.417 -5.410 -38.815 1.00 13.24 106 GLY A CA 1
ATOM 773 C C . GLY A 1 106 ? 11.923 -5.620 -38.627 1.00 17.21 106 GLY A C 1
ATOM 774 O O . GLY A 1 106 ? 11.201 -5.947 -39.574 1.00 16.33 106 GLY A O 1
ATOM 775 N N . GLN A 1 107 ? 11.458 -5.455 -37.385 1.00 12.49 107 GLN A N 1
ATOM 776 C CA . GLN A 1 107 ? 10.027 -5.617 -37.121 1.00 21.84 107 GLN A CA 1
ATOM 777 C C . GLN A 1 107 ? 9.182 -4.643 -37.938 1.00 24.03 107 GLN A C 1
ATOM 778 O O . GLN A 1 107 ? 8.022 -4.949 -38.261 1.00 19.98 107 GLN A O 1
ATOM 784 N N . ASP A 1 108 ? 9.718 -3.458 -38.258 1.00 13.27 108 ASP A N 1
ATOM 785 C CA . ASP A 1 108 ? 8.938 -2.535 -39.085 1.00 17.19 108 ASP A CA 1
ATOM 786 C C . ASP A 1 108 ? 8.693 -3.133 -40.466 1.00 19.04 108 ASP A C 1
ATOM 787 O O . ASP A 1 108 ? 7.591 -3.017 -41.008 1.00 14.50 108 ASP A O 1
ATOM 792 N N . LYS A 1 109 ? 9.700 -3.815 -41.030 1.00 19.52 109 LYS A N 1
ATOM 793 C CA . LYS A 1 109 ? 9.564 -4.386 -42.373 1.00 15.09 109 LYS A CA 1
ATOM 794 C C . LYS A 1 109 ? 8.661 -5.612 -42.371 1.00 18.65 109 LYS A C 1
ATOM 795 O O . LYS A 1 109 ? 7.902 -5.831 -43.328 1.00 20.83 109 LYS A O 1
ATOM 801 N N . LEU A 1 110 ? 8.733 -6.433 -41.315 1.00 17.02 110 LEU A N 1
ATOM 802 C CA . LEU A 1 110 ? 7.769 -7.522 -41.184 1.00 17.70 110 LEU A CA 1
ATOM 803 C C . LEU A 1 110 ? 6.348 -6.971 -41.060 1.00 19.78 110 LEU A C 1
ATOM 804 O O . LEU A 1 110 ? 5.397 -7.524 -41.629 1.00 19.06 110 LEU A O 1
ATOM 809 N N . SER A 1 111 ? 6.187 -5.867 -40.334 1.00 14.54 111 SER A N 1
ATOM 810 C CA . SER A 1 111 ? 4.857 -5.285 -40.154 1.00 18.13 111 SER A CA 1
ATOM 811 C C . SER A 1 111 ? 4.277 -4.802 -41.481 1.00 15.88 111 SER A C 1
ATOM 812 O O . SER A 1 111 ? 3.088 -5.026 -41.764 1.00 19.93 111 SER A O 1
ATOM 815 N N . ARG A 1 112 ? 5.100 -4.146 -42.316 1.00 15.30 112 ARG A N 1
ATOM 816 C CA . ARG A 1 112 ? 4.608 -3.695 -43.618 1.00 18.72 112 ARG A CA 1
ATOM 817 C C . ARG A 1 112 ? 4.180 -4.872 -44.496 1.00 17.95 112 ARG A C 1
ATOM 818 O O . ARG A 1 112 ? 3.172 -4.794 -45.208 1.00 22.55 112 ARG A O 1
ATOM 826 N N . ILE A 1 113 ? 4.947 -5.958 -44.483 1.00 19.16 113 ILE A N 1
ATOM 827 C CA . ILE A 1 113 ? 4.566 -7.136 -45.255 1.00 20.83 113 ILE A CA 1
ATOM 828 C C . ILE A 1 113 ? 3.230 -7.681 -44.765 1.00 21.03 113 ILE A C 1
ATOM 829 O O . ILE A 1 113 ? 2.345 -8.038 -45.561 1.00 17.50 113 ILE A O 1
ATOM 834 N N . LEU A 1 114 ? 3.064 -7.758 -43.447 1.00 15.79 114 LEU A N 1
ATOM 835 C CA . LEU A 1 114 ? 1.797 -8.205 -42.877 1.00 19.09 114 LEU A CA 1
ATOM 836 C C . LEU A 1 114 ? 0.648 -7.299 -43.304 1.00 18.43 114 LEU A C 1
ATOM 837 O O . LEU A 1 114 ? -0.434 -7.783 -43.649 1.00 17.20 114 LEU A O 1
ATOM 842 N N . ILE A 1 115 ? 0.866 -5.981 -43.289 1.00 19.30 115 ILE A N 1
ATOM 843 C CA . ILE A 1 115 ? -0.192 -5.046 -43.671 1.00 22.37 115 ILE A CA 1
ATOM 844 C C . ILE A 1 115 ? -0.620 -5.260 -45.125 1.00 21.81 115 ILE A C 1
ATOM 845 O O . ILE A 1 115 ? -1.817 -5.313 -45.427 1.00 20.41 115 ILE A O 1
ATOM 850 N N . GLU A 1 116 ? 0.343 -5.429 -46.038 1.00 19.32 116 GLU A N 1
ATOM 851 C CA . GLU A 1 116 ? 0.002 -5.685 -47.439 1.00 25.25 116 GLU A CA 1
ATOM 852 C C . GLU A 1 116 ? -0.799 -6.974 -47.598 1.00 25.09 116 GLU A C 1
ATOM 853 O O . GLU A 1 116 ? -1.700 -7.051 -48.440 1.00 26.63 116 GLU A O 1
ATOM 859 N N . HIS A 1 117 ? -0.493 -7.998 -46.803 1.00 20.27 117 HIS A N 1
ATOM 860 C CA . HIS A 1 117 ? -1.279 -9.226 -46.875 1.00 21.31 117 HIS A CA 1
ATOM 861 C C . HIS A 1 117 ? -2.689 -9.019 -46.324 1.00 26.09 117 HIS A C 1
ATOM 862 O O . HIS A 1 117 ? -3.660 -9.549 -46.881 1.00 19.92 117 HIS A O 1
ATOM 869 N N . LEU A 1 118 ? -2.830 -8.266 -45.224 1.00 18.82 118 LEU A N 1
ATOM 870 C CA . LEU A 1 118 ? -4.171 -8.042 -44.674 1.00 19.33 118 LEU A CA 1
ATOM 871 C C . LEU A 1 118 ? -5.071 -7.288 -45.658 1.00 21.75 118 LEU A C 1
ATOM 872 O O . LEU A 1 118 ? -6.279 -7.549 -45.713 1.00 20.95 118 LEU A O 1
ATOM 877 N N . LYS A 1 119 ? -4.500 -6.383 -46.465 1.00 20.37 119 LYS A N 1
ATOM 878 C CA . LYS A 1 119 ? -5.280 -5.675 -47.488 1.00 25.26 119 LYS A CA 1
ATOM 879 C C . LYS A 1 119 ? -6.076 -6.632 -48.369 1.00 32.91 119 LYS A C 1
ATOM 880 O O . LYS A 1 119 ? -7.204 -6.327 -48.773 1.00 37.48 119 LYS A O 1
ATOM 886 N N . ALA A 1 120 ? -5.496 -7.792 -48.692 1.00 33.58 120 ALA A N 1
ATOM 887 C CA . ALA A 1 120 ? -6.169 -8.754 -49.563 1.00 40.08 120 ALA A CA 1
ATOM 888 C C . ALA A 1 120 ? -7.407 -9.365 -48.922 1.00 35.16 120 ALA A C 1
ATOM 889 O O . ALA A 1 120 ? -8.260 -9.908 -49.634 1.00 34.02 120 ALA A O 1
ATOM 891 N N . LEU A 1 121 ? -7.516 -9.306 -47.600 1.00 27.85 121 LEU A N 1
ATOM 892 C CA . LEU A 1 121 ? -8.646 -9.907 -46.908 1.00 31.06 121 LEU A CA 1
ATOM 893 C C . LEU A 1 121 ? -9.706 -8.847 -46.677 1.00 36.32 121 LEU A C 1
ATOM 894 O O . LEU A 1 121 ? -9.475 -7.899 -45.912 1.00 39.59 121 LEU A O 1
ATOM 899 N N . PRO A 1 122 ? -10.883 -8.949 -47.306 1.00 31.36 122 PRO A N 1
ATOM 900 C CA . PRO A 1 122 ? -11.918 -7.934 -47.088 1.00 31.85 122 PRO A CA 1
ATOM 901 C C . PRO A 1 122 ? -12.508 -7.977 -45.697 1.00 27.13 122 PRO A C 1
ATOM 902 O O . PRO A 1 122 ? -13.173 -7.012 -45.292 1.00 32.57 122 PRO A O 1
ATOM 906 N N . ASN A 1 123 ? -12.285 -9.055 -44.952 1.00 24.56 123 ASN A N 1
ATOM 907 C CA . ASN A 1 123 ? -12.825 -9.201 -43.609 1.00 24.48 123 ASN A CA 1
ATOM 908 C C . ASN A 1 123 ? -11.935 -8.579 -42.534 1.00 24.15 123 ASN A C 1
ATOM 909 O O . ASN A 1 123 ? -12.171 -8.802 -41.339 1.00 23.63 123 ASN A O 1
ATOM 914 N N . VAL A 1 124 ? -10.921 -7.805 -42.909 1.00 26.45 124 VAL A N 1
ATOM 915 C CA . VAL A 1 124 ? -10.043 -7.200 -41.914 1.00 28.49 124 VAL A CA 1
ATOM 916 C C . VAL A 1 124 ? -9.870 -5.725 -42.239 1.00 32.47 124 VAL A C 1
ATOM 917 O O . VAL A 1 124 ? -9.647 -5.351 -43.396 1.00 39.84 124 VAL A O 1
ATOM 921 N N . GLU A 1 125 ? -10.023 -4.897 -41.216 1.00 30.50 125 GLU A N 1
ATOM 922 C CA . GLU A 1 125 ? -9.901 -3.452 -41.287 1.00 30.53 125 GLU A CA 1
ATOM 923 C C . GLU A 1 125 ? -8.722 -3.045 -40.413 1.00 27.03 125 GLU A C 1
ATOM 924 O O . GLU A 1 125 ? -8.616 -3.501 -39.270 1.00 25.65 125 GLU A O 1
ATOM 930 N N . VAL A 1 126 ? -7.837 -2.205 -40.951 1.00 25.02 126 VAL A N 1
ATOM 931 C CA . VAL A 1 126 ? -6.637 -1.741 -40.257 1.00 30.02 126 VAL A CA 1
ATOM 932 C C . VAL A 1 126 ? -6.688 -0.219 -40.144 1.00 30.69 126 VAL A C 1
ATOM 933 O O . VAL A 1 126 ? -6.962 0.476 -41.131 1.00 32.51 126 VAL A O 1
ATOM 937 N N . ARG A 1 127 ? -6.421 0.297 -38.945 1.00 28.96 127 ARG A N 1
ATOM 938 C CA . ARG A 1 127 ? -6.574 1.725 -38.645 1.00 27.93 127 ARG A CA 1
ATOM 939 C C . ARG A 1 127 ? -5.372 2.196 -37.833 1.00 31.85 127 ARG A C 1
ATOM 940 O O . ARG A 1 127 ? -5.321 1.970 -36.620 1.00 28.09 127 ARG A O 1
ATOM 948 N N . TYR A 1 128 ? -4.428 2.870 -38.485 1.00 32.50 128 TYR A N 1
ATOM 949 C CA . TYR A 1 128 ? -3.340 3.516 -37.768 1.00 26.75 128 TYR A CA 1
ATOM 950 C C . TYR A 1 128 ? -3.738 4.951 -37.412 1.00 21.82 128 TYR A C 1
ATOM 951 O O . TYR A 1 128 ? -4.767 5.458 -37.852 1.00 21.31 128 TYR A O 1
ATOM 960 N N . SER A 1 129 ? -2.919 5.602 -36.588 1.00 21.96 129 SER A N 1
ATOM 961 C CA . SER A 1 129 ? -3.229 6.946 -36.070 1.00 28.04 129 SER A CA 1
ATOM 962 C C . SER A 1 129 ? -4.595 6.976 -35.392 1.00 28.43 129 SER A C 1
ATOM 963 O O . SER A 1 129 ? -5.316 7.971 -35.458 1.00 26.32 129 SER A O 1
ATOM 966 N N . SER A 1 130 ? -4.966 5.885 -34.733 1.00 23.34 130 SER A N 1
ATOM 967 C CA . SER A 1 130 ? -6.291 5.766 -34.122 1.00 28.80 130 SER A CA 1
ATOM 968 C C . SER A 1 130 ? -6.175 5.240 -32.696 1.00 26.97 130 SER A C 1
ATOM 969 O O . SER A 1 130 ? -6.466 4.069 -32.422 1.00 37.51 130 SER A O 1
ATOM 972 N N . PRO A 1 131 ? -5.771 6.088 -31.752 1.00 33.42 131 PRO A N 1
ATOM 973 C CA . PRO A 1 131 ? -5.719 5.655 -30.352 1.00 32.20 131 PRO A CA 1
ATOM 974 C C . PRO A 1 131 ? -7.112 5.432 -29.790 1.00 35.34 131 PRO A C 1
ATOM 975 O O . PRO A 1 131 ? -8.094 6.030 -30.239 1.00 38.19 131 PRO A O 1
ATOM 979 N N . VAL A 1 132 ? -7.189 4.568 -28.786 1.00 33.83 132 VAL A N 1
ATOM 980 C CA . VAL A 1 132 ? -8.435 4.327 -28.066 1.00 42.23 132 VAL A CA 1
ATOM 981 C C . VAL A 1 132 ? -8.551 5.368 -26.956 1.00 43.34 132 VAL A C 1
ATOM 982 O O . VAL A 1 132 ? -7.663 5.473 -26.103 1.00 46.80 132 VAL A O 1
ATOM 986 N N . VAL A 1 133 ? -9.636 6.147 -26.966 1.00 45.46 133 VAL A N 1
ATOM 987 C CA . VAL A 1 133 ? -9.786 7.210 -25.974 1.00 48.22 133 VAL A CA 1
ATOM 988 C C . VAL A 1 133 ? -10.681 6.745 -24.831 1.00 57.07 133 VAL A C 1
ATOM 989 O O . VAL A 1 133 ? -10.567 7.241 -23.705 1.00 61.21 133 VAL A O 1
ATOM 993 N N . ASP A 1 134 ? -11.577 5.798 -25.103 1.00 55.35 134 ASP A N 1
ATOM 994 C CA . ASP A 1 134 ? -12.379 5.199 -24.043 1.00 51.73 134 ASP A CA 1
ATOM 995 C C . ASP A 1 134 ? -12.789 3.791 -24.442 1.00 41.68 134 ASP A C 1
ATOM 996 O O . ASP A 1 134 ? -13.009 3.497 -25.621 1.00 39.33 134 ASP A O 1
ATOM 1001 N N . CYS A 1 135 ? -12.902 2.929 -23.440 1.00 41.01 135 CYS A N 1
ATOM 1002 C CA . CYS A 1 135 ? -13.247 1.535 -23.653 1.00 38.00 135 CYS A CA 1
ATOM 1003 C C . CYS A 1 135 ? -14.108 1.051 -22.498 1.00 37.40 135 CYS A C 1
ATOM 1004 O O . CYS A 1 135 ? -13.739 1.215 -21.334 1.00 46.55 135 CYS A O 1
ATOM 1007 N N . GLU A 1 136 ? -15.252 0.464 -22.822 1.00 32.95 136 GLU A N 1
ATOM 1008 C CA . GLU A 1 136 ? -16.068 -0.262 -21.859 1.00 37.75 136 GLU A CA 1
ATOM 1009 C C . GLU A 1 136 ? -16.195 -1.707 -22.315 1.00 37.50 136 GLU A C 1
ATOM 1010 O O . GLU A 1 136 ? -16.376 -1.982 -23.508 1.00 31.95 136 GLU A O 1
ATOM 1016 N N . VAL A 1 137 ? -16.090 -2.623 -21.357 1.00 37.91 137 VAL A N 1
ATOM 1017 C CA . VAL A 1 137 ? -16.038 -4.053 -21.625 1.00 38.95 137 VAL A CA 1
ATOM 1018 C C . VAL A 1 137 ? -17.138 -4.727 -20.818 1.00 38.48 137 VAL A C 1
ATOM 1019 O O . VAL A 1 137 ? -17.241 -4.520 -19.604 1.00 45.70 137 VAL A O 1
ATOM 1023 N N . GLY A 1 138 ? -17.967 -5.513 -21.490 1.00 28.89 138 GLY A N 1
ATOM 1024 C CA . GLY A 1 138 ? -19.025 -6.218 -20.813 1.00 29.70 138 GLY A CA 1
ATOM 1025 C C . GLY A 1 138 ? -18.700 -7.688 -20.713 1.00 31.24 138 GLY A C 1
ATOM 1026 O O . GLY A 1 138 ? -17.648 -8.147 -21.166 1.00 28.97 138 GLY A O 1
ATOM 1027 N N . PRO A 1 139 ? -19.613 -8.470 -20.142 1.00 32.96 139 PRO A N 1
ATOM 1028 C CA . PRO A 1 139 ? -19.420 -9.928 -20.145 1.00 36.49 139 PRO A CA 1
ATOM 1029 C C . PRO A 1 139 ? -19.541 -10.545 -21.533 1.00 35.33 139 PRO A C 1
ATOM 1030 O O . PRO A 1 139 ? -19.070 -11.669 -21.748 1.00 40.47 139 PRO A O 1
ATOM 1034 N N . ARG A 1 140 ? -20.130 -9.846 -22.490 1.00 29.63 140 ARG A N 1
ATOM 1035 C CA . ARG A 1 140 ? -20.375 -10.420 -23.803 1.00 34.04 140 ARG A CA 1
ATOM 1036 C C . ARG A 1 140 ? -19.979 -9.495 -24.941 1.00 33.16 140 ARG A C 1
ATOM 1037 O O . ARG A 1 140 ? -20.206 -9.838 -26.104 1.00 34.09 140 ARG A O 1
ATOM 1045 N N . SER A 1 141 ? -19.391 -8.343 -24.648 1.00 34.70 141 SER A N 1
ATOM 1046 C CA . SER A 1 141 ? -19.206 -7.351 -25.690 1.00 37.92 141 SER A CA 1
ATOM 1047 C C . SER A 1 141 ? -18.135 -6.379 -25.248 1.00 28.75 141 SER A C 1
ATOM 1048 O O . SER A 1 141 ? -17.808 -6.273 -24.061 1.00 25.25 141 SER A O 1
ATOM 1051 N N . VAL A 1 142 ? -17.610 -5.656 -26.226 1.00 27.01 142 VAL A N 1
ATOM 1052 C CA . VAL A 1 142 ? -16.569 -4.667 -26.003 1.00 30.17 142 VAL A CA 1
ATOM 1053 C C . VAL A 1 142 ? -16.902 -3.467 -26.873 1.00 31.29 142 VAL A C 1
ATOM 1054 O O . VAL A 1 142 ? -17.558 -3.591 -27.913 1.00 25.51 142 VAL A O 1
ATOM 1058 N N . ARG A 1 143 ? -16.458 -2.296 -26.442 1.00 28.90 143 ARG A N 1
ATOM 1059 C CA . ARG A 1 143 ? -16.801 -1.074 -27.158 1.00 34.40 143 ARG A CA 1
ATOM 1060 C C . ARG A 1 143 ? -15.677 -0.079 -26.947 1.00 33.98 143 ARG A C 1
ATOM 1061 O O . ARG A 1 143 ? -15.360 0.268 -25.808 1.00 34.05 143 ARG A O 1
ATOM 1069 N N . VAL A 1 144 ? -15.070 0.364 -28.032 1.00 39.54 144 VAL A N 1
ATOM 1070 C CA . VAL A 1 144 ? -14.041 1.387 -27.948 1.00 43.33 144 VAL A CA 1
ATOM 1071 C C . VAL A 1 144 ? -14.489 2.584 -28.774 1.00 45.64 144 VAL A C 1
ATOM 1072 O O . VAL A 1 144 ? -15.298 2.463 -29.703 1.00 45.45 144 VAL A O 1
ATOM 1076 N N . VAL A 1 145 ? -13.982 3.752 -28.403 1.00 42.82 145 VAL A N 1
ATOM 1077 C CA . VAL A 1 145 ? -14.151 4.974 -29.177 1.00 45.75 145 VAL A CA 1
ATOM 1078 C C . VAL A 1 145 ? -12.760 5.503 -29.492 1.00 38.45 145 VAL A C 1
ATOM 1079 O O . VAL A 1 145 ? -11.876 5.491 -28.630 1.00 31.83 145 VAL A O 1
ATOM 1083 N N . LEU A 1 146 ? -12.561 5.942 -30.727 1.00 39.81 146 LEU A N 1
ATOM 1084 C CA . LEU A 1 146 ? -11.243 6.318 -31.210 1.00 39.19 146 LEU A CA 1
ATOM 1085 C C . LEU A 1 146 ? -11.055 7.836 -31.229 1.00 45.54 146 LEU A C 1
ATOM 1086 O O . LEU A 1 146 ? -12.011 8.615 -31.299 1.00 45.43 146 LEU A O 1
ATOM 1091 N N . GLY A 1 147 ? -9.789 8.241 -31.152 1.00 43.66 147 GLY A N 1
ATOM 1092 C CA . GLY A 1 147 ? -9.378 9.604 -31.423 1.00 43.67 147 GLY A CA 1
ATOM 1093 C C . GLY A 1 147 ? -8.478 9.672 -32.645 1.00 46.92 147 GLY A C 1
ATOM 1094 O O . GLY A 1 147 ? -8.702 8.948 -33.623 1.00 46.98 147 GLY A O 1
ATOM 1095 N N . GLY A 1 148 ? -7.455 10.525 -32.596 1.00 44.36 148 GLY A N 1
ATOM 1096 C CA . GLY A 1 148 ? -6.544 10.684 -33.720 1.00 39.34 148 GLY A CA 1
ATOM 1097 C C . GLY A 1 148 ? -7.263 10.976 -35.022 1.00 43.51 148 GLY A C 1
ATOM 1098 O O . GLY A 1 148 ? -8.270 11.694 -35.062 1.00 51.02 148 GLY A O 1
ATOM 1099 N N . GLU A 1 149 ? -6.755 10.392 -36.108 1.00 38.22 149 GLU A N 1
ATOM 1100 C CA . GLU A 1 149 ? -7.339 10.587 -37.440 1.00 42.62 149 GLU A CA 1
ATOM 1101 C C . GLU A 1 149 ? -8.669 9.842 -37.622 1.00 44.10 149 GLU A C 1
ATOM 1102 O O . GLU A 1 149 ? -9.180 9.797 -38.739 1.00 46.28 149 GLU A O 1
ATOM 1108 N N . SER A 1 150 ? -9.215 9.270 -36.549 1.00 45.18 150 SER A N 1
ATOM 1109 C CA . SER A 1 150 ? -10.523 8.615 -36.568 1.00 45.59 150 SER A CA 1
ATOM 1110 C C . SER A 1 150 ? -11.388 9.206 -35.457 1.00 49.85 150 SER A C 1
ATOM 1111 O O . SER A 1 150 ? -11.785 8.512 -34.517 1.00 47.35 150 SER A O 1
ATOM 1114 N N . PRO A 1 151 ? -11.730 10.490 -35.552 1.00 49.85 151 PRO A N 1
ATOM 1115 C CA . PRO A 1 151 ? -12.353 11.171 -34.408 1.00 55.02 151 PRO A CA 1
ATOM 1116 C C . PRO A 1 151 ? -13.746 10.624 -34.124 1.00 54.95 151 PRO A C 1
ATOM 1117 O O . PRO A 1 151 ? -14.592 10.543 -35.019 1.00 58.67 151 PRO A O 1
ATOM 1121 N N . GLY A 1 152 ? -13.969 10.236 -32.868 1.00 52.42 152 GLY A N 1
ATOM 1122 C CA . GLY A 1 152 ? -15.271 9.821 -32.386 1.00 53.30 152 GLY A CA 1
ATOM 1123 C C . GLY A 1 152 ? -15.786 8.489 -32.890 1.00 56.73 152 GLY A C 1
ATOM 1124 O O . GLY A 1 152 ? -16.860 8.060 -32.447 1.00 60.55 152 GLY A O 1
ATOM 1125 N N . VAL A 1 153 ? -15.064 7.819 -33.792 1.00 55.63 153 VAL A N 1
ATOM 1126 C CA . VAL A 1 153 ? -15.548 6.572 -34.372 1.00 52.59 153 VAL A CA 1
ATOM 1127 C C . VAL A 1 153 ? -15.743 5.519 -33.286 1.00 46.33 153 VAL A C 1
ATOM 1128 O O . VAL A 1 153 ? -14.966 5.431 -32.327 1.00 40.98 153 VAL A O 1
ATOM 1132 N N . ILE A 1 154 ? -16.792 4.713 -33.435 1.00 42.11 154 ILE A N 1
ATOM 1133 C CA . ILE A 1 154 ? -17.165 3.700 -32.454 1.00 43.40 154 ILE A CA 1
ATOM 1134 C C . ILE A 1 154 ? -16.897 2.326 -33.060 1.00 44.73 154 ILE A C 1
ATOM 1135 O O . ILE A 1 154 ? -17.310 2.047 -34.190 1.00 41.48 154 ILE A O 1
ATOM 1140 N N . VAL A 1 155 ? -16.189 1.476 -32.324 1.00 45.85 155 VAL A N 1
ATOM 1141 C CA . VAL A 1 155 ? -15.906 0.112 -32.764 1.00 40.51 155 VAL A CA 1
ATOM 1142 C C . VAL A 1 155 ? -16.447 -0.836 -31.706 1.00 35.79 155 VAL A C 1
ATOM 1143 O O . VAL A 1 155 ? -16.064 -0.746 -30.534 1.00 33.11 155 VAL A O 1
ATOM 1147 N N . GLU A 1 156 ? -17.344 -1.731 -32.111 1.00 36.11 156 GLU A N 1
ATOM 1148 C CA . GLU A 1 156 ? -17.912 -2.740 -31.226 1.00 35.60 156 GLU A CA 1
ATOM 1149 C C . GLU A 1 156 ? -17.470 -4.129 -31.673 1.00 35.38 156 GLU A C 1
ATOM 1150 O O . GLU A 1 156 ? -17.346 -4.397 -32.874 1.00 34.70 156 GLU A O 1
ATOM 1156 N N . GLY A 1 157 ? -17.225 -5.012 -30.706 1.00 28.41 157 GLY A N 1
ATOM 1157 C CA . GLY A 1 157 ? -16.788 -6.353 -31.027 1.00 29.13 157 GLY A CA 1
ATOM 1158 C C . GLY A 1 157 ? -17.207 -7.341 -29.963 1.00 33.61 157 GLY A C 1
ATOM 1159 O O . GLY A 1 157 ? -17.819 -6.983 -28.953 1.00 33.43 157 GLY A O 1
ATOM 1160 N N . ASP A 1 158 ? -16.866 -8.609 -30.212 1.00 31.29 158 ASP A N 1
ATOM 1161 C CA . ASP A 1 158 ? -17.060 -9.692 -29.255 1.00 25.61 158 ASP A CA 1
ATOM 1162 C C . ASP A 1 158 ? -15.817 -9.996 -28.426 1.00 30.04 158 ASP A C 1
ATOM 1163 O O . ASP A 1 158 ? -15.939 -10.609 -27.358 1.00 31.19 158 ASP A O 1
ATOM 1168 N N . TRP A 1 159 ? -14.632 -9.617 -28.901 1.00 28.86 159 TRP A N 1
ATOM 1169 C CA . TRP A 1 159 ? -13.380 -9.936 -28.232 1.00 22.55 159 TRP A CA 1
ATOM 1170 C C . TRP A 1 159 ? -12.436 -8.755 -28.385 1.00 28.87 159 TRP A C 1
ATOM 1171 O O . TRP A 1 159 ? -12.360 -8.145 -29.458 1.00 25.78 159 TRP A O 1
ATOM 1182 N N . LEU A 1 160 ? -11.729 -8.429 -27.303 1.00 24.23 160 LEU A N 1
ATOM 1183 C CA . LEU A 1 160 ? -10.699 -7.399 -27.310 1.00 19.33 160 LEU A CA 1
ATOM 1184 C C . LEU A 1 160 ? -9.365 -8.068 -27.030 1.00 18.36 160 LEU A C 1
ATOM 1185 O O . LEU A 1 160 ? -9.207 -8.745 -26.004 1.00 20.63 160 LEU A O 1
ATOM 1190 N N . ILE A 1 161 ? -8.418 -7.893 -27.940 1.00 17.84 161 ILE A N 1
ATOM 1191 C CA . ILE A 1 161 ? -7.073 -8.428 -27.784 1.00 17.65 161 ILE A CA 1
ATOM 1192 C C . ILE A 1 161 ? -6.146 -7.270 -27.470 1.00 19.59 161 ILE A C 1
ATOM 1193 O O . ILE A 1 161 ? -6.031 -6.329 -28.262 1.00 16.69 161 ILE A O 1
ATOM 1198 N N . GLY A 1 162 ? -5.508 -7.322 -26.301 1.00 16.00 162 GLY A N 1
ATOM 1199 C CA . GLY A 1 162 ? -4.519 -6.323 -25.966 1.00 15.55 162 GLY A CA 1
ATOM 1200 C C . GLY A 1 162 ? -3.162 -6.751 -26.481 1.00 26.51 162 GLY A C 1
ATOM 1201 O O . GLY A 1 162 ? -2.544 -7.679 -25.948 1.00 14.42 162 GLY A O 1
ATOM 1202 N N . ALA A 1 163 ? -2.706 -6.095 -27.542 1.00 17.30 163 ALA A N 1
ATOM 1203 C CA . ALA A 1 163 ? -1.439 -6.394 -28.195 1.00 22.77 163 ALA A CA 1
ATOM 1204 C C . ALA A 1 163 ? -0.641 -5.109 -28.354 1.00 19.72 163 ALA A C 1
ATOM 1205 O O . ALA A 1 163 ? 0.006 -4.875 -29.372 1.00 17.23 163 ALA A O 1
ATOM 1207 N N . ASP A 1 164 ? -0.681 -4.251 -27.337 1.00 17.59 164 ASP A N 1
ATOM 1208 C CA . ASP A 1 164 ? -0.274 -2.861 -27.491 1.00 16.27 164 ASP A CA 1
ATOM 1209 C C . ASP A 1 164 ? 0.935 -2.488 -26.644 1.00 19.86 164 ASP A C 1
ATOM 1210 O O . ASP A 1 164 ? 1.119 -1.309 -26.323 1.00 23.24 164 ASP A O 1
ATOM 1215 N N . GLY A 1 165 ? 1.762 -3.453 -26.268 1.00 18.30 165 GLY A N 1
ATOM 1216 C CA . GLY A 1 165 ? 3.092 -3.148 -25.776 1.00 12.81 165 GLY A CA 1
ATOM 1217 C C . GLY A 1 165 ? 3.186 -3.067 -24.265 1.00 17.29 165 GLY A C 1
ATOM 1218 O O . GLY A 1 165 ? 2.199 -3.155 -23.523 1.00 18.81 165 GLY A O 1
ATOM 1219 N N . ALA A 1 166 ? 4.439 -2.876 -23.832 1.00 13.27 166 ALA A N 1
ATOM 1220 C CA . ALA A 1 166 ? 4.808 -2.906 -22.418 1.00 15.41 166 ALA A CA 1
ATOM 1221 C C . ALA A 1 166 ? 3.938 -1.986 -21.575 1.00 18.03 166 ALA A C 1
ATOM 1222 O O . ALA A 1 166 ? 3.610 -2.307 -20.429 1.00 20.58 166 ALA A O 1
ATOM 1224 N N . ASN A 1 167 ? 3.537 -0.844 -22.128 1.00 17.39 167 ASN A N 1
ATOM 1225 C CA . ASN A 1 167 ? 2.727 0.130 -21.398 1.00 26.55 167 ASN A CA 1
ATOM 1226 C C . ASN A 1 167 ? 1.250 0.005 -21.736 1.00 26.38 167 ASN A C 1
ATOM 1227 O O . ASN A 1 167 ? 0.556 1.008 -21.914 1.00 36.16 167 ASN A O 1
ATOM 1232 N N . SER A 1 168 ? 0.751 -1.224 -21.786 1.00 24.23 168 SER A N 1
ATOM 1233 C CA . SER A 1 168 ? -0.514 -1.510 -22.444 1.00 18.46 168 SER A CA 1
ATOM 1234 C C . SER A 1 168 ? -1.655 -0.731 -21.795 1.00 19.15 168 SER A C 1
ATOM 1235 O O . SER A 1 168 ? -1.914 -0.866 -20.595 1.00 29.95 168 SER A O 1
ATOM 1238 N N . PHE A 1 169 ? -2.313 0.106 -22.591 1.00 20.95 169 PHE A N 1
ATOM 1239 C CA . PHE A 1 169 ? -3.593 0.678 -22.180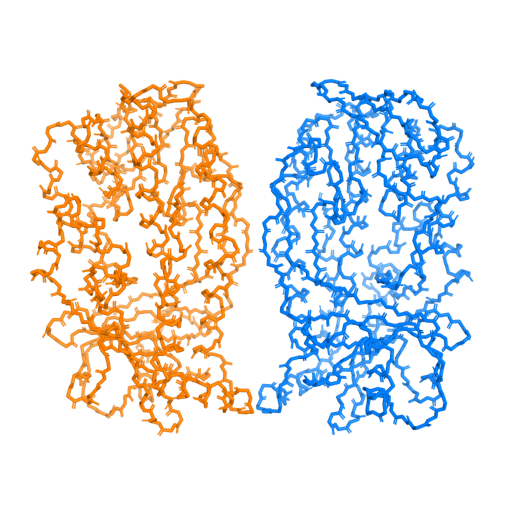 1.00 28.91 169 PHE A CA 1
ATOM 1240 C C . PHE A 1 169 ? -4.550 -0.405 -21.689 1.00 24.43 169 PHE A C 1
ATOM 1241 O O . PHE A 1 169 ? -5.194 -0.262 -20.643 1.00 31.67 169 PHE A O 1
ATOM 1249 N N . VAL A 1 170 ? -4.649 -1.505 -22.435 1.00 20.80 170 VAL A N 1
ATOM 1250 C CA . VAL A 1 170 ? -5.616 -2.546 -22.098 1.00 17.70 170 VAL A CA 1
ATOM 1251 C C . VAL A 1 170 ? -5.283 -3.185 -20.752 1.00 25.37 170 VAL A C 1
ATOM 1252 O O . VAL A 1 170 ? -6.171 -3.420 -19.926 1.00 16.80 170 VAL A O 1
ATOM 1256 N N . ARG A 1 171 ? -4.007 -3.479 -20.500 1.00 24.95 171 ARG A N 1
ATOM 1257 C CA . ARG A 1 171 ? -3.659 -4.085 -19.219 1.00 24.13 171 ARG A CA 1
ATOM 1258 C C . ARG A 1 171 ? -3.892 -3.113 -18.069 1.00 21.81 171 ARG A C 1
ATOM 1259 O O . ARG A 1 171 ? -4.511 -3.467 -17.058 1.00 23.35 171 ARG A O 1
ATOM 1267 N N . ARG A 1 172 ? -3.392 -1.883 -18.200 1.00 24.82 172 ARG A N 1
ATOM 1268 C CA . ARG A 1 172 ? -3.445 -0.933 -17.090 1.00 28.25 172 ARG A CA 1
ATOM 1269 C C . ARG A 1 172 ? -4.850 -0.370 -16.883 1.00 35.15 172 ARG A C 1
ATOM 1270 O O . ARG A 1 172 ? -5.380 -0.411 -15.766 1.00 39.60 172 ARG A O 1
ATOM 1278 N N . GLU A 1 173 ? -5.464 0.160 -17.948 1.00 28.60 173 GLU A N 1
ATOM 1279 C CA . GLU A 1 173 ? -6.693 0.946 -17.851 1.00 32.78 173 GLU A CA 1
ATOM 1280 C C . GLU A 1 173 ? -7.960 0.105 -17.971 1.00 36.80 173 GLU A C 1
ATOM 1281 O O . GLU A 1 173 ? -8.907 0.310 -17.205 1.00 41.25 173 GLU A O 1
ATOM 1287 N N . VAL A 1 174 ? -8.027 -0.816 -18.933 1.00 33.13 174 VAL A N 1
ATOM 1288 C CA . VAL A 1 174 ? -9.246 -1.605 -19.097 1.00 29.69 174 VAL A CA 1
ATOM 1289 C C . VAL A 1 174 ? -9.330 -2.700 -18.039 1.00 32.73 174 VAL A C 1
ATOM 1290 O O . VAL A 1 174 ? -10.367 -2.878 -17.390 1.00 34.48 174 VAL A O 1
ATOM 1294 N N . LEU A 1 175 ? -8.251 -3.470 -17.862 1.00 28.64 175 LEU A N 1
ATOM 1295 C CA . LEU A 1 175 ? -8.264 -4.571 -16.904 1.00 24.86 175 LEU A CA 1
ATOM 1296 C C . LEU A 1 175 ? -7.778 -4.172 -15.519 1.00 24.03 175 LEU A C 1
ATOM 1297 O O . LEU A 1 175 ? -8.077 -4.880 -14.551 1.00 31.29 175 LEU A O 1
ATOM 1302 N N . ASN A 1 176 ? -7.032 -3.074 -15.399 1.00 28.72 176 ASN A N 1
ATOM 1303 C CA . ASN A 1 176 ? -6.462 -2.659 -14.118 1.00 31.76 176 ASN A CA 1
ATOM 1304 C C . ASN A 1 176 ? -5.736 -3.833 -13.455 1.00 29.44 176 ASN A C 1
ATOM 1305 O O . ASN A 1 176 ? -5.951 -4.156 -12.284 1.00 26.32 176 ASN A O 1
ATOM 1310 N N . GLN A 1 177 ? -4.905 -4.513 -14.243 1.00 25.72 177 GLN A N 1
ATOM 1311 C CA . GLN A 1 177 ? -4.123 -5.642 -13.762 1.00 21.66 177 GLN A CA 1
ATOM 1312 C C . GLN A 1 177 ? -2.724 -5.183 -13.357 1.00 23.75 177 GLN A C 1
ATOM 1313 O O . GLN A 1 177 ? -2.232 -4.140 -13.793 1.00 18.77 177 GLN A O 1
ATOM 1319 N N . ASN A 1 178 ? -2.086 -5.984 -12.511 1.00 24.57 178 ASN A N 1
ATOM 1320 C CA . ASN A 1 178 ? -0.730 -5.687 -12.076 1.00 25.11 178 ASN A CA 1
ATOM 1321 C C . ASN A 1 178 ? 0.280 -6.131 -13.130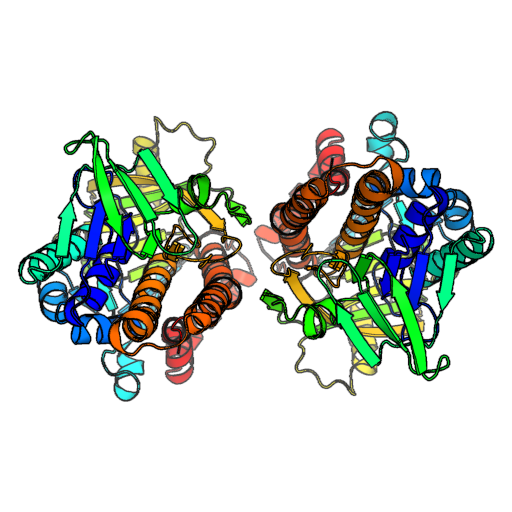 1.00 21.53 178 ASN A C 1
ATOM 1322 O O . ASN A 1 178 ? -0.039 -6.874 -14.064 1.00 20.29 178 ASN A O 1
ATOM 1327 N N . PHE A 1 179 ? 1.520 -5.675 -12.953 1.00 19.14 179 PHE A N 1
ATOM 1328 C CA . PHE A 1 179 ? 2.641 -6.031 -13.814 1.00 17.53 179 PHE A CA 1
ATOM 1329 C C . PHE A 1 179 ? 3.866 -6.253 -12.919 1.00 15.08 179 PHE A C 1
ATOM 1330 O O . PHE A 1 179 ? 4.874 -5.555 -12.993 1.00 23.31 179 PHE A O 1
ATOM 1338 N N . PHE A 1 180 ? 3.778 -7.239 -12.030 1.00 14.21 180 PHE A N 1
ATOM 1339 C CA . PHE A 1 180 ? 4.804 -7.422 -11.009 1.00 17.65 180 PHE A CA 1
ATOM 1340 C C . PHE A 1 180 ? 6.051 -8.069 -11.597 1.00 13.56 180 PHE A C 1
ATOM 1341 O O . PHE A 1 180 ? 5.976 -8.934 -12.474 1.00 12.66 180 PHE A O 1
ATOM 1349 N N . GLY A 1 181 ? 7.193 -7.694 -11.045 1.00 15.08 181 GLY A N 1
ATOM 1350 C CA . GLY A 1 181 ? 8.484 -8.223 -11.463 1.00 11.27 181 GLY A CA 1
ATOM 1351 C C . GLY A 1 181 ? 9.580 -7.256 -11.057 1.00 15.67 181 GLY A C 1
ATOM 1352 O O . GLY A 1 181 ? 9.456 -6.546 -10.055 1.00 13.33 181 GLY A O 1
ATOM 1353 N N . ILE A 1 182 ? 10.652 -7.243 -11.858 1.00 12.51 182 ILE A N 1
ATOM 1354 C CA . ILE A 1 182 ? 11.838 -6.458 -11.558 1.00 11.01 182 ILE A CA 1
ATOM 1355 C C . ILE A 1 182 ? 12.227 -5.622 -12.767 1.00 20.02 182 ILE A C 1
ATOM 1356 O O . ILE A 1 182 ? 11.852 -5.913 -13.905 1.00 15.25 182 ILE A O 1
ATOM 1361 N N . THR A 1 183 ? 12.971 -4.553 -12.486 1.00 14.40 183 THR A N 1
ATOM 1362 C CA . THR A 1 183 ? 13.595 -3.687 -13.474 1.00 16.45 183 THR A CA 1
ATOM 1363 C C . THR A 1 183 ? 15.098 -3.794 -13.278 1.00 18.91 183 THR A C 1
ATOM 1364 O O . THR A 1 183 ? 15.584 -3.633 -12.153 1.00 17.90 183 THR A O 1
ATOM 1368 N N . TRP A 1 184 ? 15.834 -4.088 -14.349 1.00 15.84 184 TRP A N 1
ATOM 1369 C CA . TRP A 1 184 ? 17.272 -4.252 -14.204 1.00 11.12 184 TRP A CA 1
ATOM 1370 C C . TRP A 1 184 ? 17.919 -2.911 -13.848 1.00 16.33 184 TRP A C 1
ATOM 1371 O O . TRP A 1 184 ? 17.401 -1.850 -14.208 1.00 16.30 184 TRP A O 1
ATOM 1382 N N . PRO A 1 185 ? 19.042 -2.937 -13.119 1.00 11.51 185 PRO A N 1
ATOM 1383 C CA . PRO A 1 185 ? 19.688 -1.669 -12.721 1.00 18.08 185 PRO A CA 1
ATOM 1384 C C . PRO A 1 185 ? 20.245 -0.859 -13.880 1.00 21.04 185 PRO A C 1
ATOM 1385 O O . PRO A 1 185 ? 20.233 0.376 -13.817 1.00 22.04 185 PRO A O 1
ATOM 1389 N N . GLN A 1 186 ? 20.764 -1.500 -14.924 1.00 18.89 186 GLN A N 1
ATOM 1390 C CA . GLN A 1 186 ? 21.495 -0.778 -15.963 1.00 15.90 186 GLN A CA 1
ATOM 1391 C C . GLN A 1 186 ? 20.580 -0.244 -17.066 1.00 18.48 186 GLN A C 1
ATOM 1392 O O . GLN A 1 186 ? 19.529 -0.818 -17.370 1.00 16.61 186 GLN A O 1
ATOM 1398 N N . ARG A 1 187 ? 20.998 0.874 -17.665 1.00 16.66 187 ARG A N 1
ATOM 1399 C CA . ARG A 1 187 ? 20.367 1.370 -18.886 1.00 17.81 187 ARG A CA 1
ATOM 1400 C C . ARG A 1 187 ? 20.873 0.573 -20.088 1.00 17.59 187 ARG A C 1
ATOM 1401 O O . ARG A 1 187 ? 22.072 0.331 -20.227 1.00 19.65 187 ARG A O 1
ATOM 1409 N N . TYR A 1 188 ? 19.953 0.148 -20.939 1.00 15.35 188 TYR A N 1
ATOM 1410 C CA . TYR A 1 188 ? 20.282 -0.574 -22.155 1.00 16.11 188 TYR A CA 1
ATOM 1411 C C . TYR A 1 188 ? 20.378 0.437 -23.279 1.00 15.17 188 TYR A C 1
ATOM 1412 O O . TYR A 1 188 ? 19.472 1.256 -23.447 1.00 17.07 188 TYR A O 1
ATOM 1421 N N . VAL A 1 189 ? 21.489 0.420 -24.012 1.00 14.10 189 VAL A N 1
ATOM 1422 C CA . VAL A 1 189 ? 21.671 1.322 -25.145 1.00 17.98 189 VAL A CA 1
ATOM 1423 C C . VAL A 1 189 ? 21.716 0.472 -26.408 1.00 22.48 189 VAL A C 1
ATOM 1424 O O . VAL A 1 189 ? 22.659 -0.305 -26.607 1.00 18.47 189 VAL A O 1
ATOM 1428 N N . ALA A 1 190 ? 20.697 0.617 -27.259 1.00 12.33 190 ALA A N 1
ATOM 1429 C CA . ALA A 1 190 ? 20.587 -0.133 -28.507 1.00 19.24 190 ALA A CA 1
ATOM 1430 C C . ALA A 1 190 ? 20.752 0.823 -29.684 1.00 17.60 190 ALA A C 1
ATOM 1431 O O . ALA A 1 190 ? 19.975 1.778 -29.824 1.00 16.94 190 ALA A O 1
ATOM 1433 N N . THR A 1 191 ? 21.777 0.580 -30.511 1.00 12.86 191 THR A N 1
ATOM 1434 C CA . THR A 1 191 ? 22.063 1.398 -31.682 1.00 13.31 191 THR A CA 1
ATOM 1435 C C . THR A 1 191 ? 21.936 0.574 -32.957 1.00 15.72 191 THR A C 1
ATOM 1436 O O . THR A 1 191 ? 22.108 -0.651 -32.942 1.00 12.96 191 THR A O 1
ATOM 1440 N N . ASN A 1 192 ? 21.654 1.270 -34.062 1.00 13.60 192 ASN A N 1
ATOM 1441 C CA . ASN A 1 192 ? 21.871 0.746 -35.405 1.00 17.23 192 ASN A CA 1
ATOM 1442 C C . ASN A 1 192 ? 23.077 1.475 -35.971 1.00 15.46 192 ASN A C 1
ATOM 1443 O O . ASN A 1 192 ? 23.033 2.698 -36.154 1.00 15.02 192 ASN A O 1
ATOM 1448 N N . THR A 1 193 ? 24.153 0.728 -36.238 1.00 15.85 193 THR A N 1
ATOM 1449 C CA . THR A 1 193 ? 25.434 1.319 -36.592 1.00 17.05 193 THR A CA 1
ATOM 1450 C C . THR A 1 193 ? 25.912 0.733 -37.912 1.00 19.32 193 THR A C 1
ATOM 1451 O O . THR A 1 193 ? 25.824 -0.482 -38.140 1.00 16.89 193 THR A O 1
ATOM 1455 N N . ARG A 1 194 ? 26.396 1.599 -38.789 1.00 15.84 194 ARG A N 1
ATOM 1456 C CA . ARG A 1 194 ? 26.984 1.163 -40.047 1.00 16.21 194 ARG A CA 1
ATOM 1457 C C . ARG A 1 194 ? 28.466 0.933 -39.805 1.00 16.57 194 ARG A C 1
ATOM 1458 O O . ARG A 1 194 ? 29.189 1.865 -39.430 1.00 20.42 194 ARG A O 1
ATOM 1466 N N . PHE A 1 195 ? 28.898 -0.313 -39.979 1.00 19.53 195 PHE A N 1
ATOM 1467 C CA . PHE A 1 195 ? 30.263 -0.753 -39.698 1.00 21.40 195 PHE A CA 1
ATOM 1468 C C . PHE A 1 195 ? 30.429 -2.132 -40.313 1.00 26.15 195 PHE A C 1
ATOM 1469 O O . PHE A 1 195 ? 29.549 -2.994 -40.173 1.00 21.55 195 PHE A O 1
ATOM 1477 N N . ASP A 1 196 ? 31.546 -2.348 -41.003 1.00 22.92 196 ASP A N 1
ATOM 1478 C CA . ASP A 1 196 ? 31.732 -3.541 -41.825 1.00 24.47 196 ASP A CA 1
ATOM 1479 C C . ASP A 1 196 ? 32.185 -4.705 -40.945 1.00 24.73 196 ASP A C 1
ATOM 1480 O O . ASP A 1 196 ? 33.360 -5.074 -40.887 1.00 25.18 196 ASP A O 1
ATOM 1485 N N . PHE A 1 197 ? 31.221 -5.308 -40.250 1.00 19.62 197 PHE A N 1
ATOM 1486 C CA . PHE A 1 197 ? 31.540 -6.471 -39.431 1.00 16.48 197 PHE A CA 1
ATOM 1487 C C . PHE A 1 197 ? 31.776 -7.710 -40.294 1.00 22.46 197 PHE A C 1
ATOM 1488 O O . PHE A 1 197 ? 32.478 -8.633 -39.867 1.00 19.23 197 PHE A O 1
ATOM 1496 N N . ASP A 1 198 ? 31.193 -7.741 -41.505 1.00 29.05 198 ASP A N 1
ATOM 1497 C CA . ASP A 1 198 ? 31.278 -8.910 -42.386 1.00 32.81 198 ASP A CA 1
ATOM 1498 C C . ASP A 1 198 ? 32.710 -9.163 -42.849 1.00 34.87 198 ASP A C 1
ATOM 1499 O O . ASP A 1 198 ? 33.149 -10.316 -42.936 1.00 28.46 198 ASP A O 1
ATOM 1504 N N . LYS A 1 199 ? 33.462 -8.106 -43.146 1.00 35.90 199 LYS A N 1
ATOM 1505 C CA . LYS A 1 199 ? 34.832 -8.326 -43.591 1.00 37.80 199 LYS A CA 1
ATOM 1506 C C . LYS A 1 199 ? 35.726 -8.825 -42.463 1.00 34.86 199 LYS A C 1
ATOM 1507 O O . LYS A 1 199 ? 36.809 -9.347 -42.737 1.00 40.44 199 LYS A O 1
ATOM 1513 N N . LEU A 1 200 ? 35.292 -8.707 -41.210 1.00 36.83 200 LEU A N 1
ATOM 1514 C CA . LEU A 1 200 ? 36.080 -9.155 -40.072 1.00 33.28 200 LEU A CA 1
ATOM 1515 C C . LEU A 1 200 ? 35.690 -10.550 -39.591 1.00 29.30 200 LEU A C 1
ATOM 1516 O O . LEU A 1 200 ? 36.218 -11.014 -38.578 1.00 30.31 200 LEU A O 1
ATOM 1521 N N . GLY A 1 201 ? 34.801 -11.237 -40.295 1.00 30.50 201 GLY A N 1
ATOM 1522 C CA . GLY A 1 201 ? 34.509 -12.617 -39.969 1.00 26.94 201 GLY A CA 1
ATOM 1523 C C . GLY A 1 201 ? 33.407 -12.828 -38.961 1.00 27.17 201 GLY A C 1
ATOM 1524 O O . GLY A 1 201 ? 33.243 -13.955 -38.474 1.00 28.25 201 GLY A O 1
ATOM 1525 N N . PHE A 1 202 ? 32.627 -11.795 -38.655 1.00 19.23 202 PHE A N 1
ATOM 1526 C CA . PHE A 1 202 ? 31.625 -11.899 -37.605 1.00 21.12 202 PHE A CA 1
ATOM 1527 C C . PHE A 1 202 ? 30.466 -12.784 -38.034 1.00 24.78 202 PHE A C 1
ATOM 1528 O O . PHE A 1 202 ? 30.046 -12.776 -39.195 1.00 31.83 202 PHE A O 1
ATOM 1536 N N . GLY A 1 203 ? 29.934 -13.538 -37.081 1.00 20.05 203 GLY A N 1
ATOM 1537 C CA . GLY A 1 203 ? 28.635 -14.147 -37.288 1.00 17.33 203 GLY A CA 1
ATOM 1538 C C . GLY A 1 203 ? 27.564 -13.101 -37.539 1.00 19.70 203 GLY A C 1
ATOM 1539 O O . GLY A 1 203 ? 27.624 -11.968 -37.045 1.00 21.98 203 GLY A O 1
ATOM 1540 N N . LYS A 1 204 ? 26.567 -13.490 -38.324 1.00 18.80 204 LYS A N 1
ATOM 1541 C CA . LYS A 1 204 ? 25.458 -12.586 -38.589 1.00 13.66 204 LYS A CA 1
ATOM 1542 C C . LYS A 1 204 ? 24.765 -12.174 -37.300 1.00 15.34 204 LYS A C 1
ATOM 1543 O O . LYS A 1 204 ? 24.211 -11.075 -37.219 1.00 18.93 204 LYS A O 1
ATOM 1549 N N . THR A 1 205 ? 24.748 -13.050 -36.300 1.00 14.09 205 THR A N 1
ATOM 1550 C CA . THR A 1 205 ? 24.606 -12.637 -34.910 1.00 12.55 205 THR A CA 1
ATOM 1551 C C . THR A 1 205 ? 25.902 -12.991 -34.203 1.00 12.79 205 THR A C 1
ATOM 1552 O O . THR A 1 205 ? 26.312 -14.156 -34.215 1.00 16.47 205 THR A O 1
ATOM 1556 N N . THR A 1 206 ? 26.532 -11.992 -33.591 1.00 17.43 206 THR A N 1
ATOM 1557 C CA . THR A 1 206 ? 27.722 -12.171 -32.770 1.00 14.71 206 THR A CA 1
ATOM 1558 C C . THR A 1 206 ? 27.440 -11.642 -31.367 1.00 17.90 206 THR A C 1
ATOM 1559 O O . THR A 1 206 ? 27.043 -10.484 -31.195 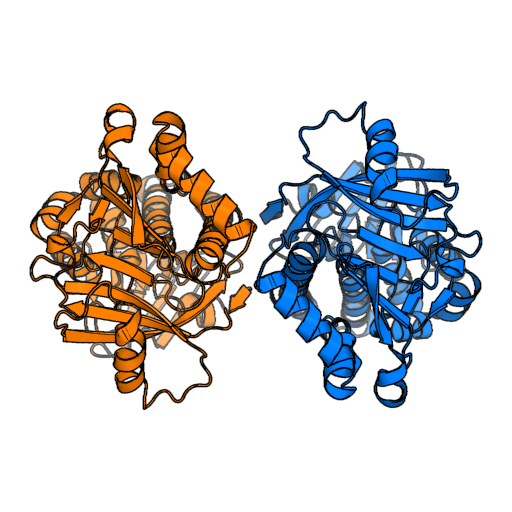1.00 12.65 206 THR A O 1
ATOM 1563 N N . MET A 1 207 ? 27.649 -12.479 -30.369 1.00 12.77 207 MET A N 1
ATOM 1564 C CA . MET A 1 207 ? 27.407 -12.086 -28.990 1.00 17.72 207 MET A CA 1
ATOM 1565 C C . MET A 1 207 ? 28.748 -11.868 -28.304 1.00 12.93 207 MET A C 1
ATOM 1566 O O . MET A 1 207 ? 29.491 -12.822 -28.061 1.00 13.23 207 MET A O 1
ATOM 1571 N N . GLN A 1 208 ? 29.061 -10.602 -28.028 1.00 13.03 208 GLN A N 1
ATOM 1572 C CA . GLN A 1 208 ? 30.329 -10.203 -27.433 1.00 13.87 208 GLN A CA 1
ATOM 1573 C C . GLN A 1 208 ? 30.250 -10.266 -25.899 1.00 16.49 208 GLN A C 1
ATOM 1574 O O . GLN A 1 208 ? 29.502 -9.502 -25.280 1.00 13.05 208 GLN A O 1
ATOM 1580 N N . VAL A 1 209 ? 31.060 -11.131 -25.284 1.00 13.67 209 VAL A N 1
ATOM 1581 C CA . VAL A 1 209 ? 31.051 -11.348 -23.837 1.00 13.63 209 VAL A CA 1
ATOM 1582 C C . VAL A 1 209 ? 32.133 -10.504 -23.181 1.00 17.51 209 VAL A C 1
ATOM 1583 O O . VAL A 1 209 ? 33.318 -10.613 -23.534 1.00 17.21 209 VAL A O 1
ATOM 1587 N N . ASP A 1 210 ? 31.735 -9.687 -22.208 1.00 13.94 210 ASP A N 1
ATOM 1588 C CA . ASP A 1 210 ? 32.643 -8.851 -21.424 1.00 14.40 210 ASP A CA 1
ATOM 1589 C C . ASP A 1 210 ? 31.853 -8.313 -20.242 1.00 14.08 210 ASP A C 1
ATOM 1590 O O . ASP A 1 210 ? 30.628 -8.428 -20.192 1.00 13.53 210 ASP A O 1
ATOM 1595 N N . ASP A 1 211 ? 32.560 -7.706 -19.293 1.00 14.49 211 ASP A N 1
ATOM 1596 C CA . ASP A 1 211 ? 31.853 -7.061 -18.203 1.00 23.03 211 ASP A CA 1
ATOM 1597 C C . ASP A 1 211 ? 31.678 -5.555 -18.395 1.00 19.85 211 ASP A C 1
ATOM 1598 O O . ASP A 1 211 ? 30.829 -4.951 -17.723 1.00 15.85 211 ASP A O 1
ATOM 1603 N N . VAL A 1 212 ? 32.420 -4.925 -19.296 1.00 19.59 212 VAL A N 1
ATOM 1604 C CA . VAL A 1 212 ? 32.203 -3.521 -19.634 1.00 18.07 212 VAL A CA 1
ATOM 1605 C C . VAL A 1 212 ? 31.638 -3.380 -21.042 1.00 21.10 212 VAL A C 1
ATOM 1606 O O . VAL A 1 212 ? 30.674 -2.652 -21.263 1.00 14.24 212 VAL A O 1
ATOM 1610 N N . TYR A 1 213 ? 32.214 -4.101 -22.002 1.00 14.67 213 TYR A N 1
ATOM 1611 C CA . TYR A 1 213 ? 31.900 -3.955 -23.417 1.00 19.21 213 TYR A CA 1
ATOM 1612 C C . TYR A 1 213 ? 31.118 -5.147 -23.965 1.00 18.69 213 TYR A C 1
ATOM 1613 O O . TYR A 1 213 ? 31.230 -5.478 -25.146 1.00 22.80 213 TYR A O 1
ATOM 1622 N N . GLY A 1 214 ? 30.313 -5.794 -23.128 1.00 13.60 214 GLY A N 1
ATOM 1623 C CA . GLY A 1 214 ? 29.428 -6.829 -23.640 1.00 16.23 214 GLY A CA 1
ATOM 1624 C C . GLY A 1 214 ? 28.462 -6.247 -24.660 1.00 16.39 214 GLY A C 1
ATOM 1625 O O . GLY A 1 214 ? 28.023 -5.100 -24.538 1.00 12.84 214 GLY A O 1
ATOM 1626 N N . SER A 1 215 ? 28.144 -7.033 -25.691 1.00 13.27 215 SER A N 1
ATOM 1627 C CA . SER A 1 215 ? 27.330 -6.489 -26.776 1.00 15.56 215 SER A CA 1
ATOM 1628 C C . SER A 1 215 ? 26.646 -7.606 -27.569 1.00 16.67 215 SER A C 1
ATOM 1629 O O . SER A 1 215 ? 27.179 -8.714 -27.717 1.00 15.04 215 SER A O 1
ATOM 1632 N N . VAL A 1 216 ? 25.444 -7.304 -28.049 1.00 13.33 216 VAL A N 1
ATOM 1633 C CA . VAL A 1 216 ? 24.791 -8.071 -29.102 1.00 11.85 216 VAL A CA 1
ATOM 1634 C C . VAL A 1 216 ? 25.065 -7.331 -30.401 1.00 12.13 216 VAL A C 1
ATOM 1635 O O . VAL A 1 216 ? 24.751 -6.137 -30.521 1.00 13.74 216 VAL A O 1
ATOM 1639 N N . ILE A 1 217 ? 25.671 -8.018 -31.361 1.00 12.37 217 ILE A N 1
ATOM 1640 C CA . ILE A 1 217 ? 26.069 -7.441 -32.634 1.00 12.72 217 ILE A CA 1
ATOM 1641 C C . ILE A 1 217 ? 25.375 -8.254 -33.714 1.00 15.30 217 ILE A C 1
ATOM 1642 O O . ILE A 1 217 ? 25.730 -9.416 -33.944 1.00 17.82 217 ILE A O 1
ATOM 1647 N N . CYS A 1 218 ? 24.381 -7.663 -34.371 1.00 12.53 218 CYS A N 1
ATOM 1648 C CA . CYS A 1 218 ? 23.421 -8.454 -35.128 1.00 13.46 218 CYS A CA 1
ATOM 1649 C C . CYS A 1 218 ? 23.074 -7.754 -36.438 1.00 21.52 218 CYS A C 1
ATOM 1650 O O . CYS A 1 218 ? 22.676 -6.588 -36.431 1.00 20.03 218 CYS A O 1
ATOM 1653 N N . ASN A 1 219 ? 23.201 -8.467 -37.553 1.00 13.87 219 ASN A N 1
ATOM 1654 C CA . ASN A 1 219 ? 23.112 -7.838 -38.873 1.00 17.17 219 ASN A CA 1
ATOM 1655 C C . ASN A 1 219 ? 21.663 -7.498 -39.219 1.00 18.12 219 ASN A C 1
ATOM 1656 O O . ASN A 1 219 ? 20.775 -8.351 -39.109 1.00 12.79 219 ASN A O 1
ATOM 1661 N N . ILE A 1 220 ? 21.436 -6.256 -39.643 1.00 13.24 220 ILE A N 1
ATOM 1662 C CA . ILE A 1 220 ? 20.090 -5.724 -39.917 1.00 20.48 220 ILE A CA 1
ATOM 1663 C C . ILE A 1 220 ? 19.761 -5.778 -41.408 1.00 22.96 220 ILE A C 1
ATOM 1664 O O . ILE A 1 220 ? 18.681 -6.227 -41.800 1.00 23.18 220 ILE A O 1
ATOM 1669 N N . ASP A 1 221 ? 20.672 -5.302 -42.258 1.00 18.00 221 ASP A N 1
ATOM 1670 C CA . ASP A 1 221 ? 20.434 -5.301 -43.699 1.00 27.09 221 ASP A CA 1
ATOM 1671 C C . ASP A 1 221 ? 21.755 -5.454 -44.449 1.00 27.30 221 ASP A C 1
ATOM 1672 O O . ASP A 1 221 ? 22.832 -5.551 -43.852 1.00 25.43 221 ASP A O 1
ATOM 1677 N N . ALA A 1 222 ? 21.667 -5.400 -45.780 1.00 31.50 222 ALA A N 1
ATOM 1678 C CA . ALA A 1 222 ? 22.816 -5.632 -46.649 1.00 33.45 222 ALA A CA 1
ATOM 1679 C C . ALA A 1 222 ? 23.717 -4.411 -46.835 1.00 37.01 222 ALA A C 1
ATOM 1680 O O . ALA A 1 222 ? 24.793 -4.553 -47.429 1.00 41.09 222 ALA A O 1
ATOM 1682 N N . ASP A 1 223 ? 23.327 -3.222 -46.355 1.00 34.88 223 ASP A N 1
ATOM 1683 C CA . ASP A 1 223 ? 24.206 -2.051 -46.390 1.00 34.76 223 ASP A CA 1
ATOM 1684 C C . ASP A 1 223 ? 25.124 -1.966 -45.176 1.00 26.09 223 ASP A C 1
ATOM 1685 O O . ASP A 1 223 ? 25.407 -0.851 -44.704 1.00 22.26 223 ASP A O 1
ATOM 1690 N N . SER A 1 224 ? 25.570 -3.109 -44.642 1.00 21.83 224 SER A N 1
ATOM 1691 C CA . SER A 1 224 ? 26.448 -3.153 -43.467 1.00 27.46 224 SER A CA 1
ATOM 1692 C C . SER A 1 224 ? 25.845 -2.430 -42.265 1.00 21.20 224 SER A C 1
ATOM 1693 O O . SER A 1 224 ? 26.565 -1.898 -41.421 1.00 17.21 224 SER A O 1
ATOM 1696 N N . LEU A 1 225 ? 24.524 -2.416 -42.152 1.00 17.57 225 LEU A N 1
ATOM 1697 C CA . LEU A 1 225 ? 23.881 -1.908 -40.946 1.00 16.30 225 LEU A CA 1
ATOM 1698 C C . LEU A 1 225 ? 23.764 -3.035 -39.921 1.00 14.29 225 LEU A C 1
ATOM 1699 O O . LEU A 1 225 ? 23.221 -4.101 -40.232 1.00 17.06 225 LEU A O 1
ATOM 1704 N N . TRP A 1 226 ? 24.240 -2.785 -38.698 1.00 14.13 226 TRP A N 1
ATOM 1705 C CA . TRP A 1 226 ? 24.217 -3.779 -37.632 1.00 13.85 226 TRP A CA 1
ATOM 1706 C C . TRP A 1 226 ? 23.632 -3.195 -36.356 1.00 14.36 226 TRP A C 1
ATOM 1707 O O . TRP A 1 226 ? 23.869 -2.029 -36.020 1.00 13.59 226 TRP A O 1
ATOM 1718 N N . ARG A 1 227 ? 22.869 -4.014 -35.644 1.00 12.91 227 ARG A N 1
ATOM 1719 C CA . ARG A 1 227 ? 22.584 -3.729 -34.244 1.00 16.08 227 ARG A CA 1
ATOM 1720 C C . ARG A 1 227 ? 23.869 -3.830 -33.417 1.00 12.74 227 ARG A C 1
ATOM 1721 O O . ARG A 1 227 ? 24.636 -4.778 -33.564 1.00 15.79 227 ARG A O 1
ATOM 1729 N N . VAL A 1 228 ? 24.127 -2.835 -32.572 1.00 12.85 228 VAL A N 1
ATOM 1730 C CA . VAL A 1 228 ? 25.230 -2.883 -31.608 1.00 12.97 228 VAL A CA 1
ATOM 1731 C C . VAL A 1 228 ? 24.721 -2.304 -30.291 1.00 17.06 228 VAL A C 1
ATOM 1732 O O . VAL A 1 228 ? 24.164 -1.194 -30.271 1.00 12.88 228 VAL A O 1
ATOM 1736 N N . THR A 1 229 ? 24.888 -3.057 -29.201 1.00 12.54 229 THR A N 1
ATOM 1737 C CA . THR A 1 229 ? 24.333 -2.690 -27.905 1.00 12.34 229 THR A CA 1
ATOM 1738 C C . THR A 1 229 ? 25.444 -2.481 -26.896 1.00 15.63 229 THR A C 1
ATOM 1739 O O . THR A 1 229 ? 26.592 -2.878 -27.117 1.00 15.98 229 THR A O 1
ATOM 1743 N N . PHE A 1 230 ? 25.076 -1.855 -25.778 1.00 13.62 230 PHE A N 1
ATOM 1744 C CA . PHE A 1 230 ? 25.895 -1.906 -24.571 1.00 18.75 230 PHE A CA 1
ATOM 1745 C C . PHE A 1 230 ? 25.064 -1.437 -23.387 1.00 16.00 230 PHE A C 1
ATOM 1746 O O . PHE A 1 230 ? 23.987 -0.857 -23.548 1.00 13.36 230 PHE A O 1
ATOM 1754 N N . MET A 1 231 ? 25.580 -1.708 -22.193 1.00 13.41 231 MET A N 1
ATOM 1755 C CA . MET A 1 231 ? 24.961 -1.327 -20.931 1.00 16.26 231 MET A CA 1
ATOM 1756 C C . MET A 1 231 ? 25.670 -0.110 -20.355 1.00 17.85 231 MET A C 1
ATOM 1757 O O . MET A 1 231 ? 26.879 0.053 -20.530 1.00 20.03 231 MET A O 1
ATOM 1762 N N . GLU A 1 232 ? 24.917 0.750 -19.665 1.00 13.03 232 GLU A N 1
ATOM 1763 C CA . GLU A 1 232 ? 25.562 1.853 -18.960 1.00 20.09 232 GLU A CA 1
ATOM 1764 C C . GLU A 1 232 ? 24.776 2.170 -17.692 1.00 21.91 232 GLU A C 1
ATOM 1765 O O . GLU A 1 232 ? 23.632 1.744 -17.521 1.00 25.14 232 GLU A O 1
ATOM 1771 N N . ASP A 1 233 ? 25.419 2.904 -16.795 1.00 25.01 233 ASP A N 1
ATOM 1772 C CA . ASP A 1 233 ? 24.768 3.323 -15.562 1.00 24.67 233 ASP A CA 1
ATOM 1773 C C . ASP A 1 233 ? 23.636 4.293 -15.887 1.00 23.26 233 ASP A C 1
ATOM 1774 O O . ASP A 1 233 ? 23.862 5.290 -16.585 1.00 21.79 233 ASP A O 1
ATOM 1779 N N . PRO A 1 234 ? 22.409 4.040 -15.412 1.00 23.78 234 PRO A N 1
ATOM 1780 C CA . PRO A 1 234 ? 21.285 4.929 -15.754 1.00 27.45 234 PRO A CA 1
ATOM 1781 C C . PRO A 1 234 ? 21.414 6.322 -15.164 1.00 31.41 234 PRO A C 1
ATOM 1782 O O . PRO A 1 234 ? 20.595 7.191 -15.486 1.00 33.95 234 PRO A O 1
ATOM 1786 N N . ASN A 1 235 ? 22.395 6.564 -14.299 1.00 33.13 235 ASN A N 1
ATOM 1787 C CA . ASN A 1 235 ? 22.579 7.909 -13.763 1.00 41.48 235 ASN A CA 1
ATOM 1788 C C . ASN A 1 235 ? 23.346 8.829 -14.705 1.00 40.19 235 ASN A C 1
ATOM 1789 O O . ASN A 1 235 ? 23.149 10.048 -14.635 1.00 41.06 235 ASN A O 1
ATOM 1794 N N . LEU A 1 236 ? 24.203 8.286 -15.580 1.00 32.62 236 LEU A N 1
ATOM 1795 C CA . LEU A 1 236 ? 24.858 9.104 -16.592 1.00 27.15 236 LEU A CA 1
ATOM 1796 C C . LEU A 1 236 ? 23.820 9.957 -17.326 1.00 29.11 236 LEU A C 1
ATOM 1797 O O . LEU A 1 236 ? 22.791 9.426 -17.767 1.00 26.93 236 LEU A O 1
ATOM 1802 N N . PRO A 1 237 ? 24.050 11.263 -17.468 1.00 32.41 237 PRO A N 1
ATOM 1803 C CA . PRO A 1 237 ? 22.979 12.149 -17.946 1.00 28.54 237 PRO A CA 1
ATOM 1804 C C . PRO A 1 237 ? 22.618 11.882 -19.398 1.00 31.01 237 PRO A C 1
ATOM 1805 O O . PRO A 1 237 ? 23.479 11.617 -20.242 1.00 30.23 237 PRO A O 1
ATOM 1809 N N . MET A 1 238 ? 21.321 11.977 -19.685 1.00 27.88 238 MET A N 1
ATOM 1810 C CA . MET A 1 238 ? 20.824 11.605 -21.002 1.00 28.92 238 MET A CA 1
ATOM 1811 C C . MET A 1 238 ? 21.423 12.466 -22.104 1.00 32.44 238 MET A C 1
ATOM 1812 O O . MET A 1 238 ? 21.617 11.987 -23.227 1.00 32.13 238 MET A O 1
ATOM 1817 N N . GLU A 1 239 ? 21.724 13.734 -21.816 1.00 30.69 239 GLU A N 1
ATOM 1818 C CA . GLU A 1 239 ? 22.199 14.605 -22.888 1.00 31.53 239 GLU A CA 1
ATOM 1819 C C . GLU A 1 239 ? 23.582 14.210 -23.392 1.00 21.77 239 GLU A C 1
ATOM 1820 O O . GLU A 1 239 ? 23.941 14.566 -24.516 1.00 30.18 239 GLU A O 1
ATOM 1826 N N . GLY A 1 240 ? 24.363 13.484 -22.608 1.00 26.11 240 GLY A N 1
ATOM 1827 C CA . GLY A 1 240 ? 25.678 13.085 -23.056 1.00 29.23 240 GLY A CA 1
ATOM 1828 C C . GLY A 1 240 ? 25.738 11.767 -23.799 1.00 27.38 240 GLY A C 1
ATOM 1829 O O . GLY A 1 240 ? 26.842 11.304 -24.108 1.00 20.92 240 GLY A O 1
ATOM 1830 N N . ILE A 1 241 ? 24.593 11.154 -24.113 1.00 19.59 241 ILE A N 1
ATOM 1831 C CA . ILE A 1 241 ? 24.608 9.748 -24.514 1.00 23.72 241 ILE A CA 1
ATOM 1832 C C . ILE A 1 241 ? 25.257 9.573 -25.886 1.00 23.19 241 ILE A C 1
ATOM 1833 O O . ILE A 1 241 ? 26.031 8.632 -26.100 1.00 19.94 241 ILE A O 1
ATOM 1838 N N . ARG A 1 242 ? 24.961 10.462 -26.840 1.00 16.99 242 ARG A N 1
ATOM 1839 C CA . ARG A 1 242 ? 25.573 10.303 -28.152 1.00 22.16 242 ARG A CA 1
ATOM 1840 C C . ARG A 1 242 ? 27.090 10.400 -28.052 1.00 24.52 242 ARG A C 1
ATOM 1841 O O . ARG A 1 242 ? 27.815 9.664 -28.733 1.00 20.34 242 ARG A O 1
ATOM 1849 N N . GLY A 1 243 ? 27.586 11.289 -27.191 1.00 18.23 243 GLY A N 1
ATOM 1850 C CA . GLY A 1 243 ? 29.017 11.382 -26.995 1.00 18.76 243 GLY A CA 1
ATOM 1851 C C . GLY A 1 243 ? 29.587 10.146 -26.330 1.00 24.74 243 GLY A C 1
ATOM 1852 O O . GLY A 1 243 ? 30.704 9.726 -26.644 1.00 21.42 243 GLY A O 1
ATOM 1853 N N . ARG A 1 244 ? 28.829 9.536 -25.418 1.00 18.99 244 ARG A N 1
ATOM 1854 C CA . ARG A 1 244 ? 29.329 8.328 -24.772 1.00 20.79 244 ARG A CA 1
ATOM 1855 C C . ARG A 1 244 ? 29.356 7.152 -25.735 1.00 19.30 244 ARG A C 1
ATOM 1856 O O . ARG A 1 244 ? 30.226 6.283 -25.617 1.00 26.59 244 ARG A O 1
ATOM 1864 N N . ILE A 1 245 ? 28.437 7.113 -26.699 1.00 16.52 245 ILE A N 1
ATOM 1865 C CA . ILE A 1 245 ? 28.480 6.058 -27.709 1.00 20.30 245 ILE A CA 1
ATOM 1866 C C . ILE A 1 245 ? 29.846 6.035 -28.386 1.00 21.28 245 ILE A C 1
ATOM 1867 O O . ILE A 1 245 ? 30.470 4.975 -28.546 1.00 16.62 245 ILE A O 1
ATOM 1872 N N . ASP A 1 246 ? 30.343 7.210 -28.770 1.00 17.48 246 ASP A N 1
ATOM 1873 C CA . ASP A 1 246 ? 31.657 7.268 -29.403 1.00 23.61 246 ASP A CA 1
ATOM 1874 C C . ASP A 1 246 ? 32.745 6.766 -28.463 1.00 28.05 246 ASP A C 1
ATOM 1875 O O . ASP A 1 246 ? 33.626 6.004 -28.877 1.00 29.92 246 ASP A O 1
ATOM 1880 N N . GLN A 1 247 ? 32.687 7.164 -27.186 1.00 18.35 247 GLN A N 1
ATOM 1881 C CA . GLN A 1 247 ? 33.726 6.759 -26.246 1.00 21.32 247 GLN A CA 1
ATOM 1882 C C . GLN A 1 247 ? 33.703 5.250 -26.008 1.00 20.41 247 GLN A C 1
ATOM 1883 O O . GLN A 1 247 ? 34.759 4.606 -25.979 1.00 22.53 247 GLN A O 1
ATOM 1889 N N . VAL A 1 248 ? 32.511 4.671 -25.821 1.00 17.19 248 VAL A N 1
ATOM 1890 C CA . VAL A 1 248 ? 32.389 3.217 -25.698 1.00 16.63 248 VAL A CA 1
ATOM 1891 C C . VAL A 1 248 ? 32.872 2.522 -26.972 1.00 16.72 248 VAL A C 1
ATOM 1892 O O . VAL A 1 248 ? 33.582 1.512 -26.909 1.00 20.37 248 VAL A O 1
ATOM 1896 N N . PHE A 1 249 ? 32.490 3.039 -28.151 1.00 16.80 249 PHE A N 1
ATOM 1897 C CA . PHE A 1 249 ? 32.762 2.303 -29.385 1.00 16.82 249 PHE A CA 1
ATOM 1898 C C . PHE A 1 249 ? 34.255 2.210 -29.686 1.00 25.11 249 PHE A C 1
ATOM 1899 O O . PHE A 1 249 ? 34.698 1.256 -30.341 1.00 18.62 249 PHE A O 1
ATOM 1907 N N . LYS A 1 250 ? 35.042 3.182 -29.222 1.00 18.23 250 LYS A N 1
ATOM 1908 C CA . LYS A 1 250 ? 36.484 3.133 -29.435 1.00 27.64 250 LYS A CA 1
ATOM 1909 C C . LYS A 1 250 ? 37.102 1.849 -28.889 1.00 29.07 250 LYS A C 1
ATOM 1910 O O . LYS A 1 250 ? 38.113 1.380 -29.423 1.00 29.43 250 LYS A O 1
ATOM 1916 N N . GLU A 1 251 ? 36.511 1.255 -27.845 1.00 25.77 251 GLU A N 1
ATOM 1917 C CA . GLU A 1 251 ? 36.969 -0.034 -27.341 1.00 30.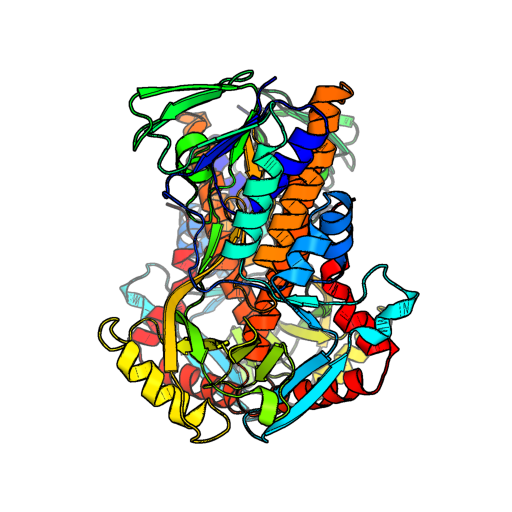41 251 GLU A CA 1
ATOM 1918 C C . GLU A 1 251 ? 36.043 -1.191 -27.694 1.00 27.72 251 GLU A C 1
ATOM 1919 O O . GLU A 1 251 ? 36.516 -2.325 -27.830 1.00 17.79 251 GLU A O 1
ATOM 1925 N N . LEU A 1 252 ? 34.739 -0.932 -27.833 1.00 20.04 252 LEU A N 1
ATOM 1926 C CA . LEU A 1 252 ? 33.796 -2.008 -28.118 1.00 16.08 252 LEU A CA 1
ATOM 1927 C C . LEU A 1 252 ? 34.001 -2.560 -29.520 1.00 17.52 252 LEU A C 1
ATOM 1928 O O . LEU A 1 252 ? 33.957 -3.776 -29.726 1.00 21.39 252 LEU A O 1
ATOM 1933 N N . LEU A 1 253 ? 34.202 -1.689 -30.499 1.00 16.61 253 LEU A N 1
ATOM 1934 C CA . LEU A 1 253 ? 34.357 -2.148 -31.865 1.00 19.49 253 LEU A CA 1
ATOM 1935 C C . LEU A 1 253 ? 35.688 -2.881 -32.028 1.00 17.36 253 LEU A C 1
ATOM 1936 O O . LEU A 1 253 ? 36.649 -2.627 -31.300 1.00 18.11 253 LEU A O 1
ATOM 1941 N N . PRO A 1 254 ? 35.765 -3.813 -32.966 1.00 19.84 254 PRO A N 1
ATOM 1942 C CA . PRO A 1 254 ? 36.978 -4.631 -33.063 1.00 20.70 254 PRO A CA 1
ATOM 1943 C C . PRO A 1 254 ? 38.119 -3.945 -33.785 1.00 27.28 254 PRO A C 1
ATOM 1944 O O . PRO A 1 254 ? 39.252 -4.421 -33.678 1.00 33.70 254 PRO A O 1
ATOM 1948 N N . THR A 1 255 ? 37.866 -2.869 -34.532 1.00 28.21 255 THR A N 1
ATOM 1949 C CA . THR A 1 255 ? 38.917 -2.111 -35.201 1.00 30.80 255 THR A CA 1
ATOM 1950 C C . THR A 1 255 ? 38.620 -0.624 -35.047 1.00 31.19 255 THR A C 1
ATOM 1951 O O . THR A 1 255 ? 37.573 -0.229 -34.521 1.00 28.28 255 THR A O 1
ATOM 1955 N N . ASN A 1 256 ? 39.551 0.210 -35.513 1.00 27.02 256 ASN A N 1
ATOM 1956 C CA . ASN A 1 256 ? 39.320 1.647 -35.604 1.00 30.53 256 ASN A CA 1
ATOM 1957 C C . ASN A 1 256 ? 38.737 2.062 -36.958 1.00 30.09 256 ASN A C 1
ATOM 1958 O O . ASN A 1 256 ? 38.771 3.248 -37.303 1.00 30.23 256 ASN A O 1
ATOM 1963 N N . ASP A 1 257 ? 38.197 1.112 -37.720 1.00 32.51 257 ASP A N 1
ATOM 1964 C CA . ASP A 1 257 ? 37.552 1.412 -38.995 1.00 33.42 257 ASP A CA 1
ATOM 1965 C C . ASP A 1 257 ? 36.374 2.370 -38.795 1.00 33.73 257 ASP A C 1
ATOM 1966 O O . ASP A 1 257 ? 35.781 2.423 -37.711 1.00 27.09 257 ASP A O 1
ATOM 1971 N N . PRO A 1 258 ? 36.018 3.139 -39.827 1.00 30.80 258 PRO A N 1
ATOM 1972 C CA . PRO A 1 258 ? 34.957 4.140 -39.673 1.00 28.35 258 PRO A CA 1
ATOM 1973 C C . PRO A 1 258 ? 33.607 3.501 -39.396 1.00 22.15 258 PRO A C 1
ATOM 1974 O O . PRO A 1 258 ? 33.334 2.374 -39.816 1.00 19.03 258 PRO A O 1
ATOM 1978 N N . TYR A 1 259 ? 32.742 4.255 -38.706 1.00 21.39 259 TYR A N 1
ATOM 1979 C CA . TYR A 1 259 ? 31.370 3.831 -38.462 1.00 19.96 259 TYR A CA 1
ATOM 1980 C C . TYR A 1 259 ? 30.426 5.024 -38.496 1.00 18.96 259 TYR A C 1
ATOM 1981 O O . TYR A 1 259 ? 30.816 6.158 -38.214 1.00 24.37 259 TYR A O 1
ATOM 1990 N N . GLU A 1 260 ? 29.165 4.747 -38.815 1.00 21.32 260 GLU A N 1
ATOM 1991 C CA . GLU A 1 260 ? 28.091 5.729 -38.728 1.00 17.80 260 GLU A CA 1
ATOM 1992 C C . GLU A 1 260 ? 27.029 5.210 -37.772 1.00 18.70 260 GLU A C 1
ATOM 1993 O O . GLU A 1 260 ? 26.535 4.088 -37.944 1.00 16.49 260 GLU A O 1
ATOM 1999 N N . VAL A 1 261 ? 26.692 6.018 -36.764 1.00 17.00 261 VAL A N 1
ATOM 2000 C CA . VAL A 1 261 ? 25.579 5.716 -35.864 1.00 24.08 261 VAL A CA 1
ATOM 2001 C C . VAL A 1 261 ? 24.302 6.216 -36.536 1.00 21.61 261 VAL A C 1
ATOM 2002 O O . VAL A 1 261 ? 24.021 7.419 -36.561 1.00 18.03 261 VAL A O 1
ATOM 2006 N N . VAL A 1 262 ? 23.521 5.279 -37.069 1.00 19.59 262 VAL A N 1
ATOM 2007 C CA . VAL A 1 262 ? 22.325 5.605 -37.835 1.00 16.03 262 VAL A CA 1
ATOM 2008 C C . VAL A 1 262 ? 21.140 5.894 -36.916 1.00 16.77 262 VAL A C 1
ATOM 2009 O O . VAL A 1 262 ? 20.299 6.742 -37.231 1.00 21.92 262 VAL A O 1
ATOM 2013 N N . ALA A 1 263 ? 21.057 5.213 -35.775 1.00 15.49 263 ALA A N 1
ATOM 2014 C CA . ALA A 1 263 ? 19.961 5.397 -34.834 1.00 15.04 263 ALA A CA 1
ATOM 2015 C C . ALA A 1 263 ? 20.388 4.808 -33.498 1.00 14.49 263 ALA A C 1
ATOM 2016 O O . ALA A 1 263 ? 21.255 3.930 -33.439 1.00 17.46 263 ALA A O 1
ATOM 2018 N N . PHE A 1 264 ? 19.776 5.307 -32.425 1.00 14.41 264 PHE A N 1
ATOM 2019 C CA . PHE A 1 264 ? 20.103 4.862 -31.075 1.00 14.07 264 PHE A CA 1
ATOM 2020 C C . PHE A 1 264 ? 18.905 5.104 -30.170 1.00 24.01 264 PHE A C 1
ATOM 2021 O O . PHE A 1 264 ? 18.121 6.037 -30.382 1.00 17.57 264 PHE A O 1
ATOM 2029 N N . SER A 1 265 ? 18.775 4.248 -29.160 1.00 20.93 265 SER A N 1
ATOM 2030 C CA . SER A 1 265 ? 17.644 4.341 -28.250 1.00 22.26 265 SER A CA 1
ATOM 2031 C C . SER A 1 265 ? 18.001 3.727 -26.903 1.00 17.98 265 SER A C 1
ATOM 2032 O O . SER A 1 265 ? 18.371 2.544 -26.829 1.00 17.44 265 SER A O 1
ATOM 2035 N N . PRO A 1 266 ? 17.917 4.501 -25.822 1.00 16.01 266 PRO A N 1
ATOM 2036 C CA . PRO A 1 266 ? 18.137 3.944 -24.486 1.00 19.55 266 PRO A CA 1
ATOM 2037 C C . PRO A 1 266 ? 16.834 3.391 -23.919 1.00 23.16 266 PRO A C 1
ATOM 2038 O O . PRO A 1 266 ? 15.753 3.940 -24.131 1.00 23.39 266 PRO A O 1
ATOM 2042 N N . TYR A 1 267 ? 16.944 2.270 -23.204 1.00 23.98 267 TYR A N 1
ATOM 2043 C CA . TYR A 1 267 ? 15.802 1.561 -22.629 1.00 27.95 267 TYR A CA 1
ATOM 2044 C C . TYR A 1 267 ? 16.137 1.142 -21.204 1.00 19.96 267 TYR A C 1
ATOM 2045 O O . TYR A 1 267 ? 17.295 0.878 -20.879 1.00 13.71 267 TYR A O 1
ATOM 2054 N N . ARG A 1 268 ? 15.114 1.045 -20.369 1.00 13.93 268 ARG A N 1
ATOM 2055 C CA . ARG A 1 268 ? 15.208 0.248 -19.158 1.00 22.97 268 ARG A CA 1
ATOM 2056 C C . ARG A 1 268 ? 14.600 -1.110 -19.478 1.00 20.90 268 ARG A C 1
ATOM 2057 O O . ARG A 1 268 ? 13.655 -1.197 -20.264 1.00 25.74 268 ARG A O 1
ATOM 2065 N N . MET A 1 269 ? 15.155 -2.169 -18.896 1.00 13.98 269 MET A N 1
ATOM 2066 C CA . MET A 1 269 ? 14.697 -3.525 -19.154 1.00 14.98 269 MET A CA 1
ATOM 2067 C C . MET A 1 269 ? 14.021 -4.088 -17.913 1.00 19.23 269 MET A C 1
ATOM 2068 O O . MET A 1 269 ? 14.326 -3.680 -16.788 1.00 15.49 269 MET A O 1
ATOM 2073 N N . HIS A 1 270 ? 13.124 -5.060 -18.133 1.00 13.85 270 HIS A N 1
ATOM 2074 C CA . HIS A 1 270 ? 12.244 -5.584 -17.093 1.00 16.75 270 HIS A CA 1
ATOM 2075 C C . HIS A 1 270 ? 12.074 -7.087 -17.241 1.00 15.78 270 HIS A C 1
ATOM 2076 O O . HIS A 1 270 ? 12.151 -7.627 -18.350 1.00 18.75 270 HIS A O 1
ATOM 2083 N N . GLN A 1 271 ? 11.819 -7.757 -16.114 1.00 11.70 271 GLN A N 1
ATOM 2084 C CA . GLN A 1 271 ? 11.241 -9.103 -16.121 1.00 13.98 271 GLN A CA 1
ATOM 2085 C C . GLN A 1 271 ? 9.906 -8.971 -15.400 1.00 16.93 271 GLN A C 1
ATOM 2086 O O . GLN A 1 271 ? 9.864 -8.915 -14.170 1.00 12.58 271 GLN A O 1
ATOM 2092 N N . ARG A 1 272 ? 8.814 -8.919 -16.157 1.00 16.96 272 ARG A N 1
ATOM 2093 C CA . ARG A 1 272 ? 7.502 -8.654 -15.582 1.00 10.97 272 ARG A CA 1
ATOM 2094 C C . ARG A 1 272 ? 6.462 -9.478 -16.308 1.00 16.16 272 ARG A C 1
ATOM 2095 O O . ARG A 1 272 ? 6.594 -9.741 -17.504 1.00 16.00 272 ARG A O 1
ATOM 2103 N N . VAL A 1 273 ? 5.413 -9.860 -15.580 1.00 16.37 273 VAL A N 1
ATOM 2104 C CA . VAL A 1 273 ? 4.297 -10.596 -16.165 1.00 17.30 273 VAL A CA 1
ATOM 2105 C C . VAL A 1 273 ? 3.005 -10.161 -15.479 1.00 17.90 273 VAL A C 1
ATOM 2106 O O . VAL A 1 273 ? 2.994 -9.812 -14.294 1.00 13.42 273 VAL A O 1
ATOM 2110 N N . THR A 1 274 ? 1.918 -10.143 -16.241 1.00 12.35 274 THR A N 1
ATOM 2111 C CA . THR A 1 274 ? 0.637 -9.725 -15.680 1.00 12.86 274 THR A CA 1
ATOM 2112 C C . THR A 1 274 ? -0.001 -10.894 -14.916 1.00 15.95 274 THR A C 1
ATOM 2113 O O . THR A 1 274 ? 0.435 -12.044 -15.013 1.00 18.81 274 THR A O 1
ATOM 2117 N N . ASP A 1 275 ? -1.034 -10.587 -14.130 1.00 16.64 275 ASP A N 1
ATOM 2118 C CA . ASP A 1 275 ? -1.673 -11.605 -13.294 1.00 16.04 275 ASP A CA 1
ATOM 2119 C C . ASP A 1 275 ? -2.354 -12.681 -14.141 1.00 17.93 275 ASP A C 1
ATOM 2120 O O . ASP A 1 275 ? -2.321 -13.860 -13.791 1.00 15.94 275 ASP A O 1
ATOM 2125 N N . ARG A 1 276 ? -2.974 -12.295 -15.255 1.00 14.40 276 ARG A N 1
ATOM 2126 C CA . ARG A 1 276 ? -3.776 -13.204 -16.057 1.00 18.56 276 ARG A CA 1
ATOM 2127 C C . ARG A 1 276 ? -3.791 -12.712 -17.497 1.00 14.68 276 ARG A C 1
ATOM 2128 O O . ARG A 1 276 ? -3.969 -11.524 -17.739 1.00 16.44 276 ARG A O 1
ATOM 2136 N N . MET A 1 277 ? -3.630 -13.624 -18.447 1.00 24.35 277 MET A N 1
ATOM 2137 C CA . MET A 1 277 ? -3.617 -13.249 -19.853 1.00 15.17 277 MET A CA 1
ATOM 2138 C C . MET A 1 277 ? -4.989 -13.339 -20.507 1.00 24.00 277 MET A C 1
ATOM 2139 O O . MET A 1 277 ? -5.120 -12.989 -21.682 1.00 16.07 277 MET A O 1
ATOM 2144 N N . ARG A 1 278 ? -5.997 -13.845 -19.799 1.00 23.21 278 ARG A N 1
ATOM 2145 C CA . ARG A 1 278 ? -7.377 -13.805 -20.264 1.00 22.81 278 ARG A CA 1
ATOM 2146 C C . ARG A 1 278 ? -8.267 -13.399 -19.105 1.00 20.65 278 ARG A C 1
ATOM 2147 O O . ARG A 1 278 ? -8.083 -13.857 -17.979 1.00 25.80 278 ARG A O 1
ATOM 2155 N N . ASN A 1 279 ? -9.235 -12.539 -19.392 1.00 20.86 279 ASN A N 1
ATOM 2156 C CA . ASN A 1 279 ? -10.161 -12.054 -18.373 1.00 23.14 279 ASN A CA 1
ATOM 2157 C C . ASN A 1 279 ? -11.454 -11.724 -19.118 1.00 27.34 279 ASN A C 1
ATOM 2158 O O . ASN A 1 279 ? -11.623 -10.613 -19.625 1.00 24.31 279 ASN A O 1
ATOM 2163 N N . GLY A 1 280 ? -12.341 -12.718 -19.208 1.00 27.36 280 GLY A N 1
ATOM 2164 C CA . GLY A 1 280 ? -13.593 -12.517 -19.928 1.00 29.68 280 GLY A CA 1
ATOM 2165 C C . GLY A 1 280 ? -13.326 -12.396 -21.418 1.00 31.53 280 GLY A C 1
ATOM 2166 O O . GLY A 1 280 ? -12.588 -13.188 -22.006 1.00 32.56 280 GLY A O 1
ATOM 2167 N N . ARG A 1 281 ? -13.909 -11.384 -22.041 1.00 29.76 281 ARG A N 1
ATOM 2168 C CA . ARG A 1 281 ? -13.708 -11.164 -23.464 1.00 26.43 281 ARG A CA 1
ATOM 2169 C C . ARG A 1 281 ? -12.403 -10.431 -23.787 1.00 26.04 281 ARG A C 1
ATOM 2170 O O . ARG A 1 281 ? -12.210 -10.036 -24.946 1.00 22.33 281 ARG A O 1
ATOM 2178 N N . VAL A 1 282 ? -11.517 -10.237 -22.808 1.00 19.35 282 VAL A N 1
ATOM 2179 C CA . VAL A 1 282 ? -10.282 -9.482 -22.990 1.00 18.54 282 VAL A CA 1
ATOM 2180 C C . VAL A 1 282 ? -9.095 -10.425 -22.837 1.00 17.71 282 VAL A C 1
ATOM 2181 O O . VAL A 1 282 ? -9.024 -11.209 -21.882 1.00 24.14 282 VAL A O 1
ATOM 2185 N N . ILE A 1 283 ? -8.172 -10.354 -23.780 1.00 17.17 283 ILE A N 1
ATOM 2186 C CA . ILE A 1 283 ? -6.981 -11.189 -23.789 1.00 18.70 283 ILE A CA 1
ATOM 2187 C C . ILE A 1 283 ? -5.764 -10.284 -23.979 1.00 15.77 283 ILE A C 1
ATOM 2188 O O . ILE A 1 283 ? -5.830 -9.296 -24.718 1.00 20.79 283 ILE A O 1
ATOM 2193 N N . LEU A 1 284 ? -4.654 -10.622 -23.327 1.00 18.41 284 LEU A N 1
ATOM 2194 C CA . LEU A 1 284 ? -3.396 -9.898 -23.487 1.00 14.88 284 LEU A CA 1
ATOM 2195 C C . LEU A 1 284 ? -2.316 -10.813 -24.072 1.00 20.76 284 LEU A C 1
ATOM 2196 O O . LEU A 1 284 ? -2.146 -11.951 -23.618 1.00 14.90 284 LEU A O 1
ATOM 2201 N N . ILE A 1 285 ? -1.561 -10.302 -25.061 1.00 13.74 285 ILE A N 1
ATOM 2202 C CA . ILE A 1 285 ? -0.460 -11.040 -25.678 1.00 19.40 285 ILE A CA 1
ATOM 2203 C C . ILE A 1 285 ? 0.737 -10.123 -25.907 1.00 14.25 285 ILE A C 1
ATOM 2204 O O . ILE A 1 285 ? 0.627 -8.896 -25.909 1.00 14.44 285 ILE A O 1
ATOM 2209 N N . GLY A 1 286 ? 1.896 -10.740 -26.110 1.00 13.46 286 GLY A N 1
ATOM 2210 C CA . GLY A 1 286 ? 3.088 -9.930 -26.321 1.00 12.08 286 GLY A CA 1
ATOM 2211 C C . GLY A 1 286 ? 3.498 -9.162 -25.082 1.00 14.55 286 GLY A C 1
ATOM 2212 O O . GLY A 1 286 ? 3.253 -9.575 -23.940 1.00 17.38 286 GLY A O 1
ATOM 2213 N N . ASP A 1 287 ? 4.139 -8.012 -25.316 1.00 15.13 287 ASP A N 1
ATOM 2214 C CA . ASP A 1 287 ? 4.657 -7.192 -24.223 1.00 11.65 287 ASP A CA 1
ATOM 2215 C C . ASP A 1 287 ? 3.566 -6.633 -23.317 1.00 14.26 287 ASP A C 1
ATOM 2216 O O . ASP A 1 287 ? 3.866 -6.204 -22.195 1.00 14.52 287 ASP A O 1
ATOM 2221 N N . ALA A 1 288 ? 2.321 -6.568 -23.791 1.00 13.55 288 ALA A N 1
ATOM 2222 C CA . ALA A 1 288 ? 1.216 -6.191 -22.916 1.00 13.91 288 ALA A CA 1
ATOM 2223 C C . ALA A 1 288 ? 1.010 -7.225 -21.815 1.00 16.38 288 ALA A C 1
ATOM 2224 O O . ALA A 1 288 ? 0.507 -6.893 -20.735 1.00 14.70 288 ALA A O 1
ATOM 2226 N N . ALA A 1 289 ? 1.397 -8.474 -22.072 1.00 12.50 289 ALA A N 1
ATOM 2227 C CA . ALA A 1 289 ? 1.253 -9.578 -21.135 1.00 12.48 289 ALA A CA 1
ATOM 2228 C C . ALA A 1 289 ? 2.502 -9.842 -20.307 1.00 15.69 289 ALA A C 1
ATOM 2229 O O . ALA A 1 289 ? 2.390 -10.259 -19.152 1.00 18.69 289 ALA A O 1
ATOM 2231 N N . HIS A 1 290 ? 3.689 -9.613 -20.864 1.00 16.32 290 HIS A N 1
ATOM 2232 C CA . HIS A 1 290 ? 4.926 -9.966 -20.188 1.00 11.82 290 HIS A CA 1
ATOM 2233 C C . HIS A 1 290 ? 6.076 -9.296 -20.925 1.00 17.85 290 HIS A C 1
ATOM 2234 O O . HIS A 1 290 ? 6.057 -9.187 -22.157 1.00 17.84 290 HIS A O 1
ATOM 2241 N N . VAL A 1 291 ? 7.092 -8.891 -20.163 1.00 14.73 291 VAL A N 1
ATOM 2242 C CA . VAL A 1 291 ? 8.261 -8.210 -20.707 1.00 15.39 291 VAL A CA 1
ATOM 2243 C C . VAL A 1 291 ? 9.514 -8.887 -20.178 1.00 14.91 291 VAL A C 1
ATOM 2244 O O . VAL A 1 291 ? 9.610 -9.166 -18.979 1.00 10.81 291 VAL A O 1
ATOM 2248 N N . THR A 1 292 ? 10.464 -9.153 -21.071 1.00 10.29 292 THR A N 1
ATOM 2249 C CA . THR A 1 292 ? 11.769 -9.667 -20.708 1.00 10.14 292 THR A CA 1
ATOM 2250 C C . THR A 1 292 ? 12.822 -8.742 -21.311 1.00 14.71 292 THR A C 1
ATOM 2251 O O . THR A 1 292 ? 12.563 -8.032 -22.285 1.00 10.92 292 THR A O 1
ATOM 2255 N N . ASN A 1 293 ? 14.008 -8.720 -20.707 1.00 14.13 293 ASN A N 1
ATOM 2256 C CA . ASN A 1 293 ? 15.129 -8.090 -21.388 1.00 10.11 293 ASN A CA 1
ATOM 2257 C C . ASN A 1 293 ? 15.363 -8.815 -22.726 1.00 10.08 293 ASN A C 1
ATOM 2258 O O . ASN A 1 293 ? 15.034 -10.008 -22.844 1.00 11.63 293 ASN A O 1
ATOM 2263 N N . PRO A 1 294 ? 15.911 -8.151 -23.721 1.00 12.05 294 PRO A N 1
ATOM 2264 C CA . PRO A 1 294 ? 15.912 -8.707 -25.096 1.00 10.19 294 PRO A CA 1
ATOM 2265 C C . PRO A 1 294 ? 17.121 -9.563 -25.469 1.00 21.09 294 PRO A C 1
ATOM 2266 O O . PRO A 1 294 ? 17.260 -9.929 -26.643 1.00 15.08 294 PRO A O 1
ATOM 2270 N N . THR A 1 295 ? 17.973 -9.936 -24.525 1.00 10.23 295 THR A N 1
ATOM 2271 C CA . THR A 1 295 ? 19.157 -10.732 -24.840 1.00 13.16 295 THR A CA 1
ATOM 2272 C C . THR A 1 295 ? 18.744 -12.127 -25.301 1.00 17.39 295 THR A C 1
ATOM 2273 O O . THR A 1 295 ? 18.226 -12.926 -24.517 1.00 17.03 295 THR A O 1
ATOM 2277 N N . GLY A 1 296 ? 19.009 -12.438 -26.565 1.00 21.72 296 GLY A N 1
ATOM 2278 C CA . GLY A 1 296 ? 18.522 -13.657 -27.167 1.00 15.21 296 GLY A CA 1
ATOM 2279 C C . GLY A 1 296 ? 17.239 -13.489 -27.944 1.00 17.98 296 GLY A C 1
ATOM 2280 O O . GLY A 1 296 ? 16.787 -14.457 -28.574 1.00 17.27 296 GLY A O 1
ATOM 2281 N N . GLY A 1 297 ? 16.646 -12.292 -27.926 1.00 14.30 297 GLY A N 1
ATOM 2282 C CA . GLY A 1 297 ? 15.448 -12.029 -28.720 1.00 16.25 297 GLY A CA 1
ATOM 2283 C C . GLY A 1 297 ? 14.233 -12.836 -28.305 1.00 17.31 297 GLY A C 1
ATOM 2284 O O . GLY A 1 297 ? 13.393 -13.163 -29.145 1.00 16.76 297 GLY A O 1
ATOM 2285 N N . LEU A 1 298 ? 14.116 -13.168 -27.027 1.00 11.49 298 LEU A N 1
ATOM 2286 C CA . LEU A 1 298 ? 13.070 -14.074 -26.593 1.00 13.94 298 LEU A CA 1
ATOM 2287 C C . LEU A 1 298 ? 11.747 -13.373 -26.292 1.00 11.86 298 LEU A C 1
ATOM 2288 O O . LEU A 1 298 ? 10.717 -14.049 -26.221 1.00 13.01 298 LEU A O 1
ATOM 2293 N N . GLY A 1 299 ? 11.750 -12.050 -26.083 1.00 11.70 299 GLY A N 1
ATOM 2294 C CA . GLY A 1 299 ? 10.490 -11.328 -25.988 1.00 10.41 299 GLY A CA 1
ATOM 2295 C C . GLY A 1 299 ? 9.719 -11.364 -27.296 1.00 16.66 299 GLY A C 1
ATOM 2296 O O . GLY A 1 299 ? 8.518 -11.654 -27.329 1.00 14.26 299 GLY A O 1
ATOM 2297 N N . LEU A 1 300 ? 10.411 -11.086 -28.399 1.00 15.21 300 LEU A N 1
ATOM 2298 C CA . LEU A 1 300 ? 9.793 -11.178 -29.718 1.00 15.43 300 LEU A CA 1
ATOM 2299 C C . LEU A 1 300 ? 9.297 -12.594 -29.986 1.00 13.56 300 LEU A C 1
ATOM 2300 O O . LEU A 1 300 ? 8.161 -12.791 -30.422 1.00 15.92 300 LEU A O 1
ATOM 2305 N N . THR A 1 301 ? 10.153 -13.597 -29.752 1.00 13.19 301 THR A N 1
ATOM 2306 C CA . THR A 1 301 ? 9.753 -14.976 -30.026 1.00 19.89 301 THR A CA 1
ATOM 2307 C C . THR A 1 301 ? 8.541 -15.366 -29.194 1.00 21.11 301 THR A C 1
ATOM 2308 O O . THR A 1 301 ? 7.588 -15.964 -29.709 1.00 12.80 301 THR A O 1
ATOM 2312 N N . GLY A 1 302 ? 8.553 -15.027 -27.906 1.00 11.00 302 GLY A N 1
ATOM 2313 C CA . GLY A 1 302 ? 7.413 -15.352 -27.063 1.00 13.78 302 GLY A CA 1
ATOM 2314 C C . GLY A 1 302 ? 6.134 -14.674 -27.529 1.00 17.79 302 GLY A C 1
ATOM 2315 O O . GLY A 1 302 ? 5.061 -15.285 -27.536 1.00 15.10 302 GLY A O 1
ATOM 2316 N N . GLY A 1 303 ? 6.233 -13.405 -27.938 1.00 17.28 303 GLY A N 1
ATOM 2317 C CA . GLY A 1 303 ? 5.048 -12.694 -28.396 1.00 15.62 303 GLY A CA 1
ATOM 2318 C C . GLY A 1 303 ? 4.451 -13.325 -29.638 1.00 16.53 303 GLY A C 1
ATOM 2319 O O . GLY A 1 303 ? 3.229 -13.412 -29.774 1.00 12.41 303 GLY A O 1
ATOM 2320 N N . MET A 1 304 ? 5.305 -13.805 -30.545 1.00 11.93 304 MET A N 1
ATOM 2321 C CA . MET A 1 304 ? 4.794 -14.469 -31.731 1.00 17.61 304 MET A CA 1
ATOM 2322 C C . MET A 1 304 ? 4.126 -15.787 -31.370 1.00 24.71 304 MET A C 1
ATOM 2323 O O . MET A 1 304 ? 3.074 -16.126 -31.932 1.00 15.19 304 MET A O 1
ATOM 2328 N N . PHE A 1 305 ? 4.699 -16.532 -30.415 1.00 12.30 305 PHE A N 1
ATOM 2329 C CA . PHE A 1 305 ? 4.031 -17.756 -29.983 1.00 24.24 305 PHE A CA 1
ATOM 2330 C C . PHE A 1 305 ? 2.750 -17.443 -29.221 1.00 12.85 305 PHE A C 1
ATOM 2331 O O . PHE A 1 305 ? 1.827 -18.263 -29.210 1.00 21.23 305 PHE A O 1
ATOM 2339 N N . ASP A 1 306 ? 2.686 -16.288 -28.548 1.00 13.78 306 ASP A N 1
ATOM 2340 C CA . ASP A 1 306 ? 1.398 -15.819 -28.049 1.00 17.42 306 ASP A CA 1
ATOM 2341 C C . ASP A 1 306 ? 0.424 -15.736 -29.215 1.00 17.21 306 ASP A C 1
ATOM 2342 O O . ASP A 1 306 ? -0.678 -16.292 -29.174 1.00 15.23 306 ASP A O 1
ATOM 2347 N N . ALA A 1 307 ? 0.857 -15.084 -30.294 1.00 14.83 307 ALA A N 1
ATOM 2348 C CA . ALA A 1 307 ? -0.034 -14.830 -31.416 1.00 16.81 307 ALA A CA 1
ATOM 2349 C C . ALA A 1 307 ? -0.497 -16.133 -32.062 1.00 18.57 307 ALA A C 1
ATOM 2350 O O . ALA A 1 307 ? -1.690 -16.312 -32.327 1.00 17.15 307 ALA A O 1
ATOM 2352 N N . PHE A 1 308 ? 0.425 -17.077 -32.285 1.00 14.89 308 PHE A N 1
ATOM 2353 C CA . PHE A 1 308 ? 0.046 -18.318 -32.957 1.00 15.28 308 PHE A CA 1
ATOM 2354 C C . PHE A 1 308 ? -0.883 -19.166 -32.094 1.00 19.61 308 PHE A C 1
ATOM 2355 O O . PHE A 1 308 ? -1.849 -19.750 -32.603 1.00 19.41 308 PHE A O 1
ATOM 2363 N N . ALA A 1 309 ? -0.612 -19.267 -30.790 1.00 15.85 309 ALA A N 1
ATOM 2364 C CA . ALA A 1 309 ? -1.470 -20.102 -29.951 1.00 17.08 309 ALA A CA 1
ATOM 2365 C C . ALA A 1 309 ? -2.851 -19.482 -29.809 1.00 18.02 309 ALA A C 1
ATOM 2366 O O . ALA A 1 309 ? -3.859 -20.187 -29.853 1.00 17.72 309 ALA A O 1
ATOM 2368 N N . LEU A 1 310 ? -2.921 -18.162 -29.641 1.00 15.29 310 LEU A N 1
ATOM 2369 C CA . LEU A 1 310 ? -4.233 -17.551 -29.497 1.00 18.02 310 LEU A CA 1
ATOM 2370 C C . LEU A 1 310 ? -5.041 -17.712 -30.776 1.00 24.75 310 LEU A C 1
ATOM 2371 O O . LEU A 1 310 ? -6.241 -18.024 -30.728 1.00 26.90 310 LEU A O 1
ATOM 2376 N N . THR A 1 311 ? -4.387 -17.546 -31.927 1.00 18.54 311 THR A N 1
ATOM 2377 C CA . THR A 1 311 ? -5.072 -17.696 -33.210 1.00 21.90 311 THR A CA 1
ATOM 2378 C C . THR A 1 311 ? -5.732 -19.064 -33.323 1.00 21.95 311 THR A C 1
ATOM 2379 O O . THR A 1 311 ? -6.889 -19.183 -33.742 1.00 18.25 311 THR A O 1
ATOM 2383 N N . SER A 1 312 ? -4.998 -20.115 -32.961 1.00 24.18 312 SER A N 1
ATOM 2384 C CA . SER A 1 312 ? -5.537 -21.469 -33.023 1.00 23.75 312 SER A CA 1
ATOM 2385 C C . SER A 1 312 ? -6.740 -21.633 -32.109 1.00 20.86 312 SER A C 1
ATOM 2386 O O . SER A 1 312 ? -7.801 -22.116 -32.532 1.00 26.47 312 SER A O 1
ATOM 2389 N N . VAL A 1 313 ? -6.591 -21.217 -30.851 1.00 19.52 313 VAL A N 1
ATOM 2390 C CA . VAL A 1 313 ? -7.639 -21.441 -29.860 1.00 21.09 313 VAL A CA 1
ATOM 2391 C C . VAL A 1 313 ? -8.849 -20.544 -30.114 1.00 26.22 313 VAL A C 1
ATOM 2392 O O . VAL A 1 313 ? -9.999 -20.991 -29.995 1.00 28.32 313 VAL A O 1
ATOM 2396 N N . LEU A 1 314 ? -8.625 -19.269 -30.460 1.00 23.54 314 LEU A N 1
ATOM 2397 C CA . LEU A 1 314 ? -9.762 -18.366 -30.654 1.00 19.39 314 LEU A CA 1
ATOM 2398 C C . LEU A 1 314 ? -10.521 -18.691 -31.935 1.00 21.55 314 LEU A C 1
ATOM 2399 O O . LEU A 1 314 ? -11.753 -18.570 -31.977 1.00 24.76 314 LEU A O 1
ATOM 2404 N N . ASN A 1 315 ? -9.816 -19.123 -32.984 1.00 24.55 315 ASN A N 1
ATOM 2405 C CA . ASN A 1 315 ? -10.517 -19.588 -34.178 1.00 24.55 315 ASN A CA 1
ATOM 2406 C C . ASN A 1 315 ? -11.445 -20.760 -33.858 1.00 27.83 315 ASN A C 1
ATOM 2407 O O . ASN A 1 315 ? -12.552 -20.848 -34.405 1.00 28.60 315 ASN A O 1
ATOM 2412 N N . GLN A 1 316 ? -11.032 -21.649 -32.946 1.00 25.45 316 GLN A N 1
ATOM 2413 C CA . GLN A 1 316 ? -11.887 -22.778 -32.576 1.00 25.60 316 GLN A CA 1
ATOM 2414 C C . GLN A 1 316 ? -13.113 -22.317 -31.796 1.00 25.56 316 GLN A C 1
ATOM 2415 O O . GLN A 1 316 ? -14.209 -22.851 -31.990 1.00 24.31 316 GLN A O 1
ATOM 2421 N N . VAL A 1 317 ? -12.937 -21.366 -30.872 1.00 24.43 317 VAL A N 1
ATOM 2422 C CA . VAL A 1 317 ? -14.076 -20.835 -30.127 1.00 24.69 317 VAL A CA 1
ATOM 2423 C C . VAL A 1 317 ? -15.092 -20.218 -31.076 1.00 28.29 317 VAL A C 1
ATOM 2424 O O . VAL A 1 317 ? -16.305 -20.424 -30.933 1.00 32.82 317 VAL A O 1
ATOM 2428 N N . ILE A 1 318 ? -14.615 -19.463 -32.069 1.00 23.35 318 ILE A N 1
ATOM 2429 C CA . ILE A 1 318 ? -15.517 -18.675 -32.910 1.00 34.51 318 ILE A CA 1
ATOM 2430 C C . ILE A 1 318 ? -16.117 -19.527 -34.017 1.00 32.23 318 ILE A C 1
ATOM 2431 O O . ILE A 1 318 ? -17.310 -19.417 -34.319 1.00 29.11 318 ILE A O 1
ATOM 2436 N N . HIS A 1 319 ? -15.313 -20.387 -34.644 1.00 32.95 319 HIS A N 1
ATOM 2437 C CA . HIS A 1 319 ? -15.790 -21.138 -35.799 1.00 37.34 319 HIS A CA 1
ATOM 2438 C C . HIS A 1 319 ? -16.194 -22.577 -35.484 1.00 40.69 319 HIS A C 1
ATOM 2439 O O . HIS A 1 319 ? -17.085 -23.109 -36.148 1.00 35.44 319 HIS A O 1
ATOM 2446 N N . ASP A 1 320 ? -15.581 -23.234 -34.502 1.00 41.07 320 ASP A N 1
ATOM 2447 C CA . ASP A 1 320 ? -15.900 -24.625 -34.209 1.00 40.81 320 ASP A CA 1
ATOM 2448 C C . ASP A 1 320 ? -16.755 -24.783 -32.963 1.00 40.82 320 ASP A C 1
ATOM 2449 O O . ASP A 1 320 ? -16.986 -25.917 -32.525 1.00 37.21 320 ASP A O 1
ATOM 2454 N N . GLY A 1 321 ? -17.221 -23.681 -32.379 1.00 37.72 321 GLY A N 1
ATOM 2455 C CA . GLY A 1 321 ? -18.019 -23.769 -31.169 1.00 35.99 321 GLY A CA 1
ATOM 2456 C C . GLY A 1 321 ? -17.303 -24.406 -29.998 1.00 36.16 321 GLY A C 1
ATOM 2457 O O . GLY A 1 321 ? -17.945 -25.034 -29.154 1.00 37.70 321 GLY A O 1
ATOM 2458 N N . ARG A 1 322 ? -15.984 -24.276 -29.924 1.00 33.40 322 ARG A N 1
ATOM 2459 C CA . ARG A 1 322 ? -15.278 -24.861 -28.796 1.00 33.95 322 ARG A CA 1
ATOM 2460 C C . ARG A 1 322 ? -15.573 -24.070 -27.528 1.00 32.91 322 ARG A C 1
ATOM 2461 O O . ARG A 1 322 ? -15.810 -22.860 -27.565 1.00 37.09 322 ARG A O 1
ATOM 2469 N N . SER A 1 323 ? -15.579 -24.780 -26.402 1.00 35.97 323 SER A N 1
ATOM 2470 C CA . SER A 1 323 ? -15.829 -24.152 -25.114 1.00 38.12 323 SER A CA 1
ATOM 2471 C C . SER A 1 323 ? -14.784 -23.086 -24.814 1.00 35.96 323 SER A C 1
ATOM 2472 O O . SER A 1 323 ? -13.587 -23.300 -25.004 1.00 27.53 323 SER A O 1
ATOM 2475 N N . GLU A 1 324 ? -15.255 -21.943 -24.313 1.00 33.63 324 GLU A N 1
ATOM 2476 C CA . GLU A 1 324 ? -14.383 -20.823 -23.981 1.00 32.60 324 GLU A CA 1
ATOM 2477 C C . GLU A 1 324 ? -13.367 -21.166 -22.906 1.00 29.71 324 GLU A C 1
ATOM 2478 O O . GLU A 1 324 ? -12.411 -20.413 -22.728 1.00 28.10 324 GLU A O 1
ATOM 2484 N N . ASP A 1 325 ? -13.561 -22.268 -22.175 1.00 26.13 325 ASP A N 1
ATOM 2485 C CA . ASP A 1 325 ? -12.603 -22.685 -21.157 1.00 31.18 325 ASP A CA 1
ATOM 2486 C C . ASP A 1 325 ? -11.226 -22.983 -21.743 1.00 30.07 325 ASP A C 1
ATOM 2487 O O . ASP A 1 325 ? -10.231 -22.951 -21.014 1.00 30.20 325 ASP A O 1
ATOM 2492 N N . ILE A 1 326 ? -11.144 -23.283 -23.040 1.00 32.02 326 ILE A N 1
ATOM 2493 C CA . ILE A 1 326 ? -9.839 -23.479 -23.657 1.00 25.12 326 ILE A CA 1
ATOM 2494 C C . ILE A 1 326 ? -9.005 -22.206 -23.564 1.00 26.50 326 ILE A C 1
ATOM 2495 O O . ILE A 1 326 ? -7.771 -22.269 -23.498 1.00 24.36 326 ILE A O 1
ATOM 2500 N N . LEU A 1 327 ? -9.655 -21.032 -23.534 1.00 19.26 327 LEU A N 1
ATOM 2501 C CA . LEU A 1 327 ? -8.910 -19.784 -23.378 1.00 24.09 327 LEU A CA 1
ATOM 2502 C C . LEU A 1 327 ? -8.172 -19.738 -22.041 1.00 25.88 327 LEU A C 1
ATOM 2503 O O . LEU A 1 327 ? -7.045 -19.229 -21.962 1.00 26.04 327 LEU A O 1
ATOM 2508 N N . ASP A 1 328 ? -8.797 -20.258 -20.979 1.00 23.90 328 ASP A N 1
ATOM 2509 C CA . ASP A 1 328 ? -8.138 -20.319 -19.675 1.00 21.86 328 ASP A CA 1
ATOM 2510 C C . ASP A 1 328 ? -6.948 -21.269 -19.702 1.00 25.33 328 ASP A C 1
ATOM 2511 O O . ASP A 1 328 ? -5.915 -21.008 -19.065 1.00 21.42 328 ASP A O 1
ATOM 2516 N N . VAL A 1 329 ? -7.088 -22.392 -20.409 1.00 19.13 329 VAL A N 1
ATOM 2517 C CA . VAL A 1 329 ? -5.957 -23.292 -20.610 1.00 19.60 329 VAL A CA 1
ATOM 2518 C C . VAL A 1 329 ? -4.845 -22.575 -21.372 1.00 19.91 329 VAL A C 1
ATOM 2519 O O . VAL A 1 329 ? -3.669 -22.614 -20.978 1.00 22.36 329 VAL A O 1
ATOM 2523 N N . PHE A 1 330 ? -5.209 -21.878 -22.452 1.00 18.41 330 PHE A N 1
ATOM 2524 C CA . PHE A 1 330 ? -4.254 -21.067 -23.207 1.00 15.95 330 PHE A CA 1
ATOM 2525 C C . PHE A 1 330 ? -3.485 -20.088 -22.313 1.00 15.33 330 PHE A C 1
ATOM 2526 O O . PHE A 1 330 ? -2.243 -20.070 -22.290 1.00 14.89 330 PHE A O 1
ATOM 2534 N N . GLU A 1 331 ? -4.223 -19.223 -21.608 1.00 15.52 331 GLU A N 1
ATOM 2535 C CA . GLU A 1 331 ? -3.587 -18.112 -20.917 1.00 22.25 331 GLU A CA 1
ATOM 2536 C C . GLU A 1 331 ? -2.629 -18.627 -19.856 1.00 19.95 331 GLU A C 1
ATOM 2537 O O . GLU A 1 331 ? -1.531 -18.091 -19.701 1.00 20.85 331 GLU A O 1
ATOM 2543 N N . ALA A 1 332 ? -3.014 -19.695 -19.142 1.00 23.12 332 ALA A N 1
ATOM 2544 C CA . ALA A 1 332 ? -2.138 -20.274 -18.124 1.00 19.56 332 ALA A CA 1
ATOM 2545 C C . ALA A 1 332 ? -0.876 -20.864 -18.741 1.00 19.40 332 ALA A C 1
ATOM 2546 O O . ALA A 1 332 ? 0.219 -20.718 -18.181 1.00 15.91 332 ALA A O 1
ATOM 2548 N N . ASP A 1 333 ? -1.003 -21.552 -19.879 1.00 14.51 333 ASP A N 1
ATOM 2549 C CA . ASP A 1 333 ? 0.200 -22.115 -20.470 1.00 14.16 333 ASP A CA 1
ATOM 2550 C C . ASP A 1 333 ? 1.127 -21.024 -20.975 1.00 17.69 333 ASP A C 1
ATOM 2551 O O . ASP A 1 333 ? 2.347 -21.168 -20.894 1.00 13.16 333 ASP A O 1
ATOM 2556 N N . ARG A 1 334 ? 0.573 -19.924 -21.486 1.00 13.53 334 ARG A N 1
ATOM 2557 C CA . ARG A 1 334 ? 1.435 -18.852 -21.957 1.00 13.44 334 ARG A CA 1
ATOM 2558 C C . ARG A 1 334 ? 2.147 -18.170 -20.803 1.00 21.25 334 ARG A C 1
ATOM 2559 O O . ARG A 1 334 ? 3.309 -17.768 -20.949 1.00 14.18 334 ARG A O 1
ATOM 2567 N N . ARG A 1 335 ? 1.495 -18.066 -19.644 1.00 12.87 335 ARG A N 1
ATOM 2568 C CA . ARG A 1 335 ? 2.199 -17.551 -18.472 1.00 20.71 335 ARG A CA 1
ATOM 2569 C C . ARG A 1 335 ? 3.239 -18.551 -17.972 1.00 14.78 335 ARG A C 1
ATOM 2570 O O . ARG A 1 335 ? 4.343 -18.155 -17.576 1.00 13.89 335 ARG A O 1
ATOM 2578 N N . ARG A 1 336 ? 2.909 -19.851 -18.012 1.00 12.77 336 ARG A N 1
ATOM 2579 C CA . ARG A 1 336 ? 3.838 -20.899 -17.581 1.00 12.73 336 ARG A CA 1
ATOM 2580 C C . ARG A 1 336 ? 5.128 -20.865 -18.396 1.00 12.34 336 ARG A C 1
ATOM 2581 O O . ARG A 1 336 ? 6.227 -20.878 -17.836 1.00 18.75 336 ARG A O 1
ATOM 2589 N N . LYS A 1 337 ? 5.015 -20.822 -19.726 1.00 13.62 337 LYS A N 1
ATOM 2590 C CA . LYS A 1 337 ? 6.208 -20.690 -20.561 1.00 11.99 337 LYS A CA 1
ATOM 2591 C C . LYS A 1 337 ? 7.022 -19.445 -20.189 1.00 14.31 337 LYS A C 1
ATOM 2592 O O . LYS A 1 337 ? 8.243 -19.520 -20.013 1.00 16.86 337 LYS A O 1
ATOM 2598 N N . PHE A 1 338 ? 6.374 -18.284 -20.076 1.00 11.50 338 PHE A N 1
ATOM 2599 C CA . PHE A 1 338 ? 7.144 -17.074 -19.790 1.00 11.17 338 PHE A CA 1
ATOM 2600 C C . PHE A 1 338 ? 7.841 -17.169 -18.432 1.00 13.87 338 PHE A C 1
ATOM 2601 O O . PHE A 1 338 ? 9.045 -16.927 -18.319 1.00 10.86 338 PHE A O 1
ATOM 2609 N N . ILE A 1 339 ? 7.092 -17.510 -17.386 1.00 11.33 339 ILE A N 1
ATOM 2610 C CA . ILE A 1 339 ? 7.629 -17.468 -16.031 1.00 12.55 339 ILE A CA 1
ATOM 2611 C C . ILE A 1 339 ? 8.633 -18.589 -15.796 1.00 11.34 339 ILE A C 1
ATOM 2612 O O . ILE A 1 339 ? 9.647 -18.406 -15.107 1.00 12.52 339 ILE A O 1
ATOM 2617 N N . GLU A 1 340 ? 8.352 -19.774 -16.320 1.00 11.56 340 GLU A N 1
ATOM 2618 C CA . GLU A 1 340 ? 9.179 -20.928 -15.993 1.00 20.02 340 GLU A CA 1
ATOM 2619 C C . GLU A 1 340 ? 10.329 -21.140 -16.968 1.00 19.54 340 GLU A C 1
ATOM 2620 O O . GLU A 1 340 ? 11.345 -21.722 -16.583 1.00 19.95 340 GLU A O 1
ATOM 2626 N N . LEU A 1 341 ? 10.203 -20.698 -18.221 1.00 11.38 341 LEU A N 1
ATOM 2627 C CA . LEU A 1 341 ? 11.240 -20.973 -19.212 1.00 18.53 341 LEU A CA 1
ATOM 2628 C C . LEU A 1 341 ? 11.895 -19.714 -19.749 1.00 17.77 341 LEU A C 1
ATOM 2629 O O . LEU A 1 341 ? 13.125 -19.593 -19.694 1.00 17.32 341 LEU A O 1
ATOM 2634 N N . VAL A 1 342 ? 11.105 -18.757 -20.237 1.00 16.91 342 VAL A N 1
ATOM 2635 C CA . VAL A 1 342 ? 11.670 -17.622 -20.964 1.00 15.55 342 VAL A CA 1
ATOM 2636 C C . VAL A 1 342 ? 12.380 -16.670 -20.016 1.00 12.46 342 VAL A C 1
ATOM 2637 O O . VAL A 1 342 ? 13.552 -16.325 -20.214 1.00 10.33 342 VAL A O 1
ATOM 2641 N N . SER A 1 343 ? 11.675 -16.205 -18.989 1.00 11.68 343 SER A N 1
ATOM 2642 C CA . SER A 1 343 ? 12.257 -15.183 -18.131 1.00 12.09 343 SER A CA 1
ATOM 2643 C C . SER A 1 343 ? 13.549 -15.648 -17.458 1.00 10.37 343 SER A C 1
ATOM 2644 O O . SER A 1 343 ? 14.519 -14.869 -17.456 1.00 17.78 343 SER A O 1
ATOM 2647 N N . PRO A 1 344 ? 13.656 -16.872 -16.915 1.00 14.13 344 PRO A N 1
ATOM 2648 C CA . PRO A 1 344 ? 14.961 -17.307 -16.370 1.00 13.21 344 PRO A CA 1
ATOM 2649 C C . PRO A 1 344 ? 16.042 -17.413 -17.429 1.00 20.93 344 PRO A C 1
ATOM 2650 O O . PRO A 1 344 ? 17.209 -17.083 -17.160 1.00 18.49 344 PRO A O 1
ATOM 2654 N N . ARG A 1 345 ? 15.682 -17.868 -18.632 1.00 13.34 345 ARG A N 1
ATOM 2655 C CA . ARG A 1 345 ? 16.677 -18.032 -19.689 1.00 13.48 345 ARG A CA 1
ATOM 2656 C C . ARG A 1 345 ? 17.203 -16.683 -20.145 1.00 14.44 345 ARG A C 1
ATOM 2657 O O . ARG A 1 345 ? 18.417 -16.495 -20.300 1.00 17.09 345 ARG A O 1
ATOM 2665 N N . ALA A 1 346 ? 16.301 -15.727 -20.369 1.00 10.29 346 ALA A N 1
ATOM 2666 C CA . ALA A 1 346 ? 16.740 -14.410 -20.798 1.00 11.58 346 ALA A CA 1
ATOM 2667 C C . ALA A 1 346 ? 17.586 -13.744 -19.731 1.00 10.22 346 ALA A C 1
ATOM 2668 O O . ALA A 1 346 ? 18.532 -13.024 -20.056 1.00 10.58 346 ALA A O 1
ATOM 2670 N N . SER A 1 347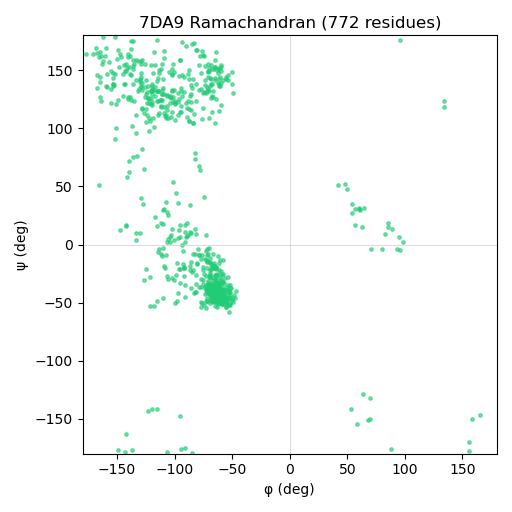 ? 17.241 -13.959 -18.449 1.00 11.46 347 SER A N 1
ATOM 2671 C CA . SER A 1 347 ? 17.993 -13.359 -17.341 1.00 12.35 347 SER A CA 1
ATOM 2672 C C . SER A 1 347 ? 19.400 -13.932 -17.267 1.00 12.27 347 SER A C 1
ATOM 2673 O O . SER A 1 347 ? 20.372 -13.189 -17.104 1.00 14.49 347 SER A O 1
ATOM 2676 N N . ASP A 1 348 ? 19.523 -15.261 -17.378 1.00 12.98 348 ASP A N 1
ATOM 2677 C CA . ASP A 1 348 ? 20.848 -15.871 -17.495 1.00 18.70 348 ASP A CA 1
ATOM 2678 C C . ASP A 1 348 ? 21.613 -15.352 -18.720 1.00 15.22 348 ASP A C 1
ATOM 2679 O O . ASP A 1 348 ? 22.830 -15.126 -18.646 1.00 15.30 348 ASP A O 1
ATOM 2684 N N . ASN A 1 349 ? 20.923 -15.186 -19.862 1.00 10.75 349 ASN A N 1
ATOM 2685 C CA . ASN A 1 349 ? 21.562 -14.626 -21.055 1.00 12.19 349 ASN A CA 1
ATOM 2686 C C . ASN A 1 349 ? 22.191 -13.272 -20.752 1.00 13.12 349 ASN A C 1
ATOM 2687 O O . ASN A 1 349 ? 23.364 -13.033 -21.064 1.00 13.26 349 ASN A O 1
ATOM 2692 N N . LEU A 1 350 ? 21.397 -12.352 -20.199 1.00 14.30 350 LEU A N 1
ATOM 2693 C CA . LEU A 1 350 ? 21.903 -11.022 -19.878 1.00 16.75 350 LEU A CA 1
ATOM 2694 C C . LEU A 1 350 ? 23.117 -11.108 -18.962 1.00 16.32 350 LEU A C 1
ATOM 2695 O O . LEU A 1 350 ? 24.146 -10.469 -19.208 1.00 13.54 350 LEU A O 1
ATOM 2700 N N . ARG A 1 351 ? 23.009 -11.890 -17.893 1.00 16.14 351 ARG A N 1
ATOM 2701 C CA . ARG A 1 351 ? 24.100 -11.964 -16.927 1.00 17.50 351 ARG A CA 1
ATOM 2702 C C . ARG A 1 351 ? 25.350 -12.581 -17.542 1.00 18.75 351 ARG A C 1
ATOM 2703 O O . ARG A 1 351 ? 26.466 -12.121 -17.275 1.00 15.04 351 ARG A O 1
ATOM 2711 N N . ASN A 1 352 ? 25.196 -13.618 -18.376 1.00 16.87 352 ASN A N 1
ATOM 2712 C CA . ASN A 1 352 ? 26.391 -14.251 -18.943 1.00 17.43 352 ASN A CA 1
ATOM 2713 C C . ASN A 1 352 ? 27.059 -13.352 -19.978 1.00 20.50 352 ASN A C 1
ATOM 2714 O O . ASN A 1 352 ? 28.285 -13.387 -20.137 1.00 13.75 352 ASN A O 1
ATOM 2719 N N . LEU A 1 353 ? 26.270 -12.564 -20.709 1.00 17.33 353 LEU A N 1
ATOM 2720 C CA . LEU A 1 353 ? 26.839 -11.761 -21.789 1.00 12.77 353 LEU A CA 1
ATOM 2721 C C . LEU A 1 353 ? 27.461 -10.461 -21.280 1.00 12.21 353 LEU A C 1
ATOM 2722 O O . LEU A 1 353 ? 28.544 -10.067 -21.736 1.00 13.70 353 LEU A O 1
ATOM 2727 N N . TYR A 1 354 ? 26.814 -9.792 -20.324 1.00 12.02 354 TYR A N 1
ATOM 2728 C CA . TYR A 1 354 ? 27.179 -8.429 -19.942 1.00 19.88 354 TYR A CA 1
ATOM 2729 C C . TYR A 1 354 ? 27.867 -8.288 -18.587 1.00 23.62 354 TYR A C 1
ATOM 2730 O O . TYR A 1 354 ? 28.336 -7.191 -18.276 1.00 19.21 354 TYR A O 1
ATOM 2739 N N . HIS A 1 355 ? 27.937 -9.336 -17.764 1.00 12.54 355 HIS A N 1
ATOM 2740 C CA . HIS A 1 355 ? 28.245 -9.125 -16.355 1.00 17.24 355 HIS A CA 1
ATOM 2741 C C . HIS A 1 355 ? 29.311 -10.061 -15.790 1.00 17.74 355 HIS A C 1
ATOM 2742 O O . HIS A 1 355 ? 29.516 -10.067 -14.570 1.00 16.51 355 HIS A O 1
ATOM 2749 N N . GLN A 1 356 ? 30.005 -10.834 -16.620 1.00 17.07 356 GLN A N 1
ATOM 2750 C CA . GLN A 1 356 ? 31.076 -11.709 -16.131 1.00 22.05 356 GLN A CA 1
ATOM 2751 C C . GLN A 1 356 ? 32.393 -10.941 -16.090 1.00 25.56 356 GLN A C 1
ATOM 2752 O O . GLN A 1 356 ? 33.006 -10.684 -17.131 1.00 24.22 356 GLN A O 1
ATOM 2758 N N . LYS A 1 357 ? 32.832 -10.594 -14.880 1.00 19.42 357 LYS A N 1
ATOM 2759 C CA . LYS A 1 357 ? 34.156 -10.046 -14.674 1.00 23.12 357 LYS A CA 1
ATOM 2760 C C . LYS A 1 357 ? 35.202 -11.158 -14.766 1.00 21.58 357 LYS A C 1
ATOM 2761 O O . LYS A 1 357 ? 34.863 -12.343 -14.716 1.00 20.19 357 LYS A O 1
ATOM 2767 N N . PRO A 1 358 ? 36.478 -10.805 -14.944 1.00 22.10 358 PRO A N 1
ATOM 2768 C CA . PRO A 1 358 ? 37.518 -11.841 -15.019 1.00 19.06 358 PRO A CA 1
ATOM 2769 C C . PRO A 1 358 ? 37.509 -12.746 -13.794 1.00 25.17 358 PRO A C 1
ATOM 2770 O O . PRO A 1 358 ? 37.244 -12.300 -12.677 1.00 20.26 358 PRO A O 1
ATOM 2774 N N . GLY A 1 359 ? 37.805 -14.022 -14.018 1.00 22.57 359 GLY A N 1
ATOM 2775 C CA . GLY A 1 359 ? 37.855 -14.986 -12.938 1.00 25.36 359 GLY A CA 1
ATOM 2776 C C . GLY A 1 359 ? 37.617 -16.402 -13.436 1.00 24.88 359 GLY A C 1
ATOM 2777 O O . GLY A 1 359 ? 37.603 -16.675 -14.643 1.00 18.00 359 GLY A O 1
ATOM 2778 N N . GLU A 1 360 ? 37.440 -17.302 -12.464 1.00 24.02 360 GLU A N 1
ATOM 2779 C CA . GLU A 1 360 ? 37.234 -18.711 -12.785 1.00 21.02 360 GLU A CA 1
ATOM 2780 C C . GLU A 1 360 ? 35.917 -18.923 -13.515 1.00 20.84 360 GLU A C 1
ATOM 2781 O O . GLU A 1 360 ? 35.870 -19.676 -14.490 1.00 20.93 360 GLU A O 1
ATOM 2787 N N . GLY A 1 361 ? 34.837 -18.274 -13.046 1.00 17.87 361 GLY A N 1
ATOM 2788 C CA . GLY A 1 361 ? 33.544 -18.407 -13.701 1.00 16.64 361 GLY A CA 1
ATOM 2789 C C . GLY A 1 361 ? 33.596 -18.119 -15.194 1.00 22.76 361 GLY A C 1
ATOM 2790 O O . GLY A 1 361 ? 33.151 -18.925 -16.014 1.00 27.45 361 GLY A O 1
ATOM 2791 N N . LYS A 1 362 ? 34.156 -16.969 -15.570 1.00 23.17 362 LYS A N 1
ATOM 2792 C CA . LYS A 1 362 ? 34.222 -16.612 -16.985 1.00 23.38 362 LYS A CA 1
ATOM 2793 C C . LYS A 1 362 ? 35.044 -17.624 -17.777 1.00 20.66 362 LYS A C 1
ATOM 2794 O O . LYS A 1 362 ? 34.658 -18.021 -18.886 1.00 22.73 362 LYS A O 1
ATOM 2800 N N . ASN A 1 363 ? 36.179 -18.061 -17.226 1.00 17.09 363 ASN A N 1
ATOM 2801 C CA . ASN A 1 363 ? 36.993 -19.056 -17.918 1.00 26.77 363 ASN A CA 1
ATOM 2802 C C . ASN A 1 363 ? 36.237 -20.368 -18.087 1.00 24.94 363 ASN A C 1
ATOM 2803 O O . ASN A 1 363 ? 36.340 -21.026 -19.130 1.00 22.59 363 ASN A O 1
ATOM 2808 N N . ASP A 1 364 ? 35.478 -20.770 -17.068 1.00 26.31 364 ASP A N 1
ATOM 2809 C CA . ASP A 1 364 ? 34.674 -21.982 -17.186 1.00 23.46 364 ASP A CA 1
ATOM 2810 C C . ASP A 1 364 ? 33.592 -21.819 -18.245 1.00 25.00 364 ASP A C 1
ATOM 2811 O O . ASP A 1 364 ? 33.361 -22.733 -19.050 1.00 16.45 364 ASP A O 1
ATOM 2816 N N . TRP A 1 365 ? 32.915 -20.661 -18.245 1.00 15.75 365 TRP A N 1
ATOM 2817 C CA . TRP A 1 365 ? 31.911 -20.377 -19.266 1.00 18.85 365 TRP A CA 1
ATOM 2818 C C . TRP A 1 365 ? 32.491 -20.517 -20.670 1.00 18.97 365 TRP A C 1
ATOM 2819 O O . TRP A 1 365 ? 31.896 -21.180 -21.530 1.00 22.43 365 TRP A O 1
ATOM 2830 N N . VAL A 1 366 ? 33.659 -19.903 -20.922 1.00 15.83 366 VAL A N 1
ATOM 2831 C CA . VAL A 1 366 ? 34.275 -19.955 -22.253 1.00 21.67 366 VAL A CA 1
ATOM 2832 C C . VAL A 1 366 ? 34.689 -21.387 -22.608 1.00 16.68 366 VAL A C 1
ATOM 2833 O O . VAL A 1 366 ? 34.388 -21.888 -23.696 1.00 18.78 366 VAL A O 1
ATOM 2837 N N . ASN A 1 367 ? 35.402 -22.059 -21.707 1.00 18.21 367 ASN A N 1
ATOM 2838 C CA . ASN A 1 367 ? 35.753 -23.457 -21.945 1.00 22.23 367 ASN A CA 1
ATOM 2839 C C . ASN A 1 367 ? 34.520 -24.300 -22.274 1.00 18.91 367 ASN A C 1
ATOM 2840 O O . ASN A 1 367 ? 34.566 -25.153 -23.170 1.00 19.36 367 ASN A O 1
ATOM 2845 N N . ASN A 1 368 ? 33.407 -24.066 -21.571 1.00 16.76 368 ASN A N 1
ATOM 2846 C CA . ASN A 1 368 ? 32.190 -24.827 -21.844 1.00 21.71 368 ASN A CA 1
ATOM 2847 C C . ASN A 1 368 ? 31.606 -24.463 -23.205 1.00 23.81 368 ASN A C 1
ATOM 2848 O O . ASN A 1 368 ? 31.229 -25.344 -23.986 1.00 22.33 368 ASN A O 1
ATOM 2853 N N . THR A 1 369 ? 31.531 -23.164 -23.507 1.00 20.85 369 THR A N 1
ATOM 2854 C CA . THR A 1 369 ? 31.048 -22.728 -24.812 1.00 18.61 369 THR A CA 1
ATOM 2855 C C . THR A 1 369 ? 31.897 -23.288 -25.948 1.00 25.96 369 THR A C 1
ATOM 2856 O O . THR A 1 369 ? 31.363 -23.656 -27.005 1.00 21.81 369 THR A O 1
ATOM 2860 N N . ARG A 1 370 ? 33.219 -23.360 -25.758 1.00 24.02 370 ARG A N 1
ATOM 2861 C CA . ARG A 1 370 ? 34.061 -23.931 -26.806 1.00 23.24 370 ARG A CA 1
ATOM 2862 C C . ARG A 1 370 ? 33.792 -25.420 -26.969 1.00 26.09 370 ARG A C 1
ATOM 2863 O O . ARG A 1 370 ? 33.743 -25.924 -28.097 1.00 22.38 370 ARG A O 1
ATOM 2871 N N . SER A 1 371 ? 33.604 -26.128 -25.852 1.00 17.57 371 SER A N 1
ATOM 2872 C CA . SER A 1 371 ? 33.328 -27.562 -25.904 1.00 24.45 371 SER A CA 1
ATOM 2873 C C . SER A 1 371 ? 32.016 -27.854 -26.622 1.00 23.26 371 SER A C 1
ATOM 2874 O O . SER A 1 371 ? 31.943 -28.776 -27.441 1.00 21.94 371 SER A O 1
ATOM 2877 N N . ILE A 1 372 ? 30.964 -27.088 -26.324 1.00 25.29 372 ILE A N 1
ATOM 2878 C CA . ILE A 1 372 ? 29.698 -27.290 -27.026 1.00 22.55 372 ILE A CA 1
ATOM 2879 C C . ILE A 1 372 ? 29.898 -27.172 -28.525 1.00 25.93 372 ILE A C 1
ATOM 2880 O O . ILE A 1 372 ? 29.324 -27.941 -29.309 1.00 21.59 372 ILE A O 1
ATOM 2885 N N . SER A 1 373 ? 30.742 -26.223 -28.944 1.00 22.70 373 SER A N 1
ATOM 2886 C CA . SER A 1 373 ? 30.950 -25.958 -30.361 1.00 23.55 373 SER A CA 1
ATOM 2887 C C . SER A 1 373 ? 31.615 -27.122 -31.086 1.00 29.40 373 SER A C 1
ATOM 2888 O O . SER A 1 373 ? 31.527 -27.200 -32.317 1.00 34.14 373 SER A O 1
ATOM 2891 N N . LYS A 1 374 ? 32.265 -28.031 -30.363 1.00 22.17 374 LYS A N 1
ATOM 2892 C CA . LYS A 1 374 ? 32.888 -29.199 -30.978 1.00 29.44 374 LYS A CA 1
ATOM 2893 C C . LYS A 1 374 ? 32.107 -30.486 -30.726 1.00 31.30 374 LYS A C 1
ATOM 2894 O O . LYS A 1 374 ? 32.547 -31.555 -31.145 1.00 25.75 374 LYS A O 1
ATOM 2900 N N . ASP A 1 375 ? 30.941 -30.405 -30.093 1.00 29.19 375 ASP A N 1
ATOM 2901 C CA . ASP A 1 375 ? 30.116 -31.573 -29.799 1.00 26.75 375 ASP A CA 1
ATOM 2902 C C . ASP A 1 375 ? 28.731 -31.336 -30.390 1.00 22.83 375 ASP A C 1
ATOM 2903 O O . ASP A 1 375 ? 27.954 -30.552 -29.835 1.00 19.81 375 ASP A O 1
ATOM 2908 N N . ILE A 1 376 ? 28.414 -32.012 -31.505 1.00 18.17 376 ILE A N 1
ATOM 2909 C CA . ILE A 1 376 ? 27.156 -31.709 -32.189 1.00 28.09 376 ILE A CA 1
ATOM 2910 C C . ILE A 1 376 ? 25.944 -31.945 -31.298 1.00 25.18 376 ILE A C 1
ATOM 2911 O O . ILE A 1 376 ? 24.939 -31.236 -31.423 1.00 29.70 376 ILE A O 1
ATOM 2916 N N . ASP A 1 377 ? 25.996 -32.939 -30.404 1.00 28.33 377 ASP A N 1
ATOM 2917 C CA . ASP A 1 377 ? 24.821 -33.210 -29.579 1.00 30.83 377 ASP A CA 1
ATOM 2918 C C . ASP A 1 377 ? 24.576 -32.087 -28.586 1.00 23.28 377 ASP A C 1
ATOM 2919 O O . ASP A 1 377 ? 23.426 -31.671 -28.384 1.00 21.11 377 ASP A O 1
ATOM 2924 N N . ARG A 1 378 ? 25.641 -31.586 -27.952 1.00 27.00 378 ARG A N 1
ATOM 2925 C CA . ARG A 1 378 ? 25.476 -30.452 -27.051 1.00 22.94 378 ARG A CA 1
ATOM 2926 C C . ARG A 1 378 ? 25.121 -29.190 -27.815 1.00 17.98 378 ARG A C 1
ATOM 2927 O O . ARG A 1 378 ? 24.396 -28.337 -27.296 1.00 19.05 378 ARG A O 1
ATOM 2935 N N . MET A 1 379 ? 25.640 -29.040 -29.031 1.00 20.40 379 MET A N 1
ATOM 2936 C CA . MET A 1 379 ? 25.282 -27.880 -29.835 1.00 17.14 379 MET A CA 1
ATOM 2937 C C . MET A 1 379 ? 23.811 -27.921 -30.215 1.00 16.85 379 MET A C 1
ATOM 2938 O O . MET A 1 379 ? 23.100 -26.920 -30.090 1.00 18.34 379 MET A O 1
ATOM 2943 N N . ARG A 1 380 ? 23.345 -29.075 -30.698 1.00 21.63 380 ARG A N 1
ATOM 2944 C CA . ARG A 1 380 ? 21.923 -29.233 -30.983 1.00 24.80 380 ARG A CA 1
ATOM 2945 C C . ARG A 1 380 ? 21.081 -28.845 -29.776 1.00 22.25 380 ARG A C 1
ATOM 2946 O O . ARG A 1 380 ? 20.140 -28.054 -29.891 1.00 25.18 380 ARG A O 1
ATOM 2954 N N . ASP A 1 381 ? 21.415 -29.398 -28.600 1.00 25.11 381 ASP A N 1
ATOM 2955 C CA . ASP A 1 381 ? 20.634 -29.125 -27.393 1.00 23.48 381 ASP A CA 1
ATOM 2956 C C . ASP A 1 381 ? 20.693 -27.652 -27.022 1.00 18.67 381 ASP A C 1
ATOM 2957 O O . ASP A 1 381 ? 19.675 -27.061 -26.643 1.00 23.99 381 ASP A O 1
ATOM 2962 N N . ALA A 1 382 ? 21.881 -27.043 -27.106 1.00 20.54 382 ALA A N 1
ATOM 2963 C CA . ALA A 1 382 ? 21.979 -25.605 -26.880 1.00 18.92 382 ALA A CA 1
ATOM 2964 C C . ALA A 1 382 ? 21.113 -24.833 -27.874 1.00 19.11 382 ALA A C 1
ATOM 2965 O O . ALA A 1 382 ? 20.346 -23.945 -27.488 1.00 19.91 382 ALA A O 1
ATOM 2967 N N . LEU A 1 383 ? 21.197 -25.180 -29.161 1.00 15.63 383 LEU A N 1
ATOM 2968 C CA . LEU A 1 383 ? 20.494 -24.390 -30.166 1.00 15.05 383 LEU A CA 1
ATOM 2969 C C . LEU A 1 383 ? 18.974 -24.574 -30.132 1.00 18.69 383 LEU A C 1
ATOM 2970 O O . LEU A 1 383 ? 18.250 -23.700 -30.622 1.00 17.74 383 LEU A O 1
ATOM 2975 N N . ARG A 1 384 ? 18.475 -25.665 -29.545 1.00 18.34 384 ARG A N 1
ATOM 2976 C CA . ARG A 1 384 ? 17.070 -26.039 -29.668 1.00 21.94 384 ARG A CA 1
ATOM 2977 C C . ARG A 1 384 ? 16.124 -25.250 -28.761 1.00 20.92 384 ARG A C 1
ATOM 2978 O O . ARG A 1 384 ? 14.905 -25.373 -28.927 1.00 17.02 384 ARG A O 1
ATOM 2986 N N . PHE A 1 385 ? 16.636 -24.442 -27.830 1.00 17.85 385 PHE A N 1
ATOM 2987 C CA . PHE A 1 385 ? 15.797 -23.865 -26.775 1.00 20.54 385 PHE A CA 1
ATOM 2988 C C . PHE A 1 385 ? 14.512 -23.196 -27.264 1.00 25.83 385 PHE A C 1
ATOM 2989 O O . PHE A 1 385 ? 13.447 -23.466 -26.681 1.00 23.03 385 PHE A O 1
ATOM 2997 N N . PRO A 1 386 ? 14.531 -22.306 -28.264 1.00 15.72 386 PRO A N 1
ATOM 2998 C CA . PRO A 1 386 ? 13.285 -21.611 -28.630 1.00 14.36 386 PRO A CA 1
ATOM 2999 C C . PRO A 1 386 ? 12.121 -22.550 -28.927 1.00 13.78 386 PRO A C 1
ATOM 3000 O O . PRO A 1 386 ? 10.972 -22.169 -28.701 1.00 16.69 386 PRO A O 1
ATOM 3004 N N . GLU A 1 387 ? 12.373 -23.777 -29.386 1.00 12.52 387 GLU A N 1
ATOM 3005 C CA . GLU A 1 387 ? 11.249 -24.662 -29.670 1.00 18.06 387 GLU A CA 1
ATOM 3006 C C . GLU A 1 387 ? 10.460 -24.994 -28.404 1.00 19.45 387 GLU A C 1
ATOM 3007 O O . GLU A 1 387 ? 9.252 -25.219 -28.480 1.00 15.87 387 GLU A O 1
ATOM 3013 N N . THR A 1 388 ? 11.103 -24.972 -27.227 1.00 18.80 388 THR A N 1
ATOM 3014 C CA . THR A 1 388 ? 10.393 -25.254 -25.979 1.00 18.50 388 THR A CA 1
ATOM 3015 C C . THR A 1 388 ? 9.408 -24.156 -25.590 1.00 21.04 388 THR A C 1
ATOM 3016 O O . THR A 1 388 ? 8.589 -24.378 -24.693 1.00 21.37 388 THR A O 1
ATOM 3020 N N . MET A 1 389 ? 9.457 -22.991 -26.240 1.00 18.08 389 MET A N 1
ATOM 3021 C CA . MET A 1 389 ? 8.610 -21.869 -25.856 1.00 11.93 389 MET A CA 1
ATOM 3022 C C . MET A 1 389 ? 7.219 -21.933 -26.465 1.00 21.75 389 MET A C 1
ATOM 3023 O O . MET A 1 389 ? 6.360 -21.115 -26.103 1.00 15.56 389 MET A O 1
ATOM 3028 N N . GLU A 1 390 ? 6.981 -22.865 -27.381 1.00 12.71 390 GLU A N 1
ATOM 3029 C CA . GLU A 1 390 ? 5.707 -22.950 -28.079 1.00 14.51 390 GLU A CA 1
ATOM 3030 C C . GLU A 1 390 ? 4.695 -23.757 -27.275 1.00 20.45 390 GLU A C 1
ATOM 3031 O O . GLU A 1 390 ? 5.023 -24.804 -26.716 1.00 20.51 390 GLU A O 1
ATOM 3037 N N . THR A 1 391 ? 3.461 -23.260 -27.228 1.00 17.53 391 THR A N 1
ATOM 3038 C CA . THR A 1 391 ? 2.369 -23.923 -26.529 1.00 19.59 391 THR A CA 1
ATOM 3039 C C . THR A 1 391 ? 1.705 -24.958 -27.435 1.00 28.37 391 THR A C 1
ATOM 3040 O O . THR A 1 391 ? 1.357 -24.649 -28.582 1.00 22.79 391 THR A O 1
ATOM 3044 N N . PHE A 1 392 ? 1.556 -26.185 -26.923 1.00 27.76 392 PHE A N 1
ATOM 3045 C CA . PHE A 1 392 ? 0.808 -27.249 -27.596 1.00 26.19 392 PHE A CA 1
ATOM 3046 C C . PHE A 1 392 ? -0.278 -27.795 -26.654 1.00 26.18 392 PHE A C 1
ATOM 3047 O O . PHE A 1 392 ? -1.480 -27.586 -26.882 1.00 27.70 392 PHE A O 1
ATOM 3055 N N . GLN B 1 5 ? -19.012 -15.887 12.598 1.00 49.82 5 GLN B N 1
ATOM 3056 C CA . GLN B 1 5 ? -18.098 -15.985 11.461 1.00 46.86 5 GLN B CA 1
ATOM 3057 C C . GLN B 1 5 ? -16.839 -16.776 11.813 1.00 46.83 5 GLN B C 1
ATOM 3058 O O . GLN B 1 5 ? -15.838 -16.196 12.220 1.00 52.49 5 GLN B O 1
ATOM 3064 N N . ARG B 1 6 ? -16.881 -18.093 11.640 1.00 38.75 6 ARG B N 1
ATOM 3065 C CA . ARG B 1 6 ? -15.768 -18.954 12.014 1.00 33.64 6 ARG B CA 1
ATOM 3066 C C . ARG B 1 6 ? -14.728 -19.015 10.901 1.00 38.73 6 ARG B C 1
ATOM 3067 O O . ARG B 1 6 ? -15.067 -19.166 9.721 1.00 37.32 6 ARG B O 1
ATOM 3075 N N . VAL B 1 7 ? -13.457 -18.897 11.291 1.00 34.07 7 VAL B N 1
ATOM 3076 C CA . VAL B 1 7 ? -12.322 -18.972 10.382 1.00 29.99 7 VAL B CA 1
ATOM 3077 C C . VAL B 1 7 ? -11.624 -20.307 10.600 1.00 33.93 7 VAL B C 1
ATOM 3078 O O . VAL B 1 7 ? -11.295 -20.668 11.737 1.00 40.16 7 VAL B O 1
ATOM 3082 N N . ILE B 1 8 ? -11.417 -21.042 9.516 1.00 29.71 8 ILE B N 1
ATOM 3083 C CA . ILE B 1 8 ? -10.683 -22.300 9.541 1.00 33.71 8 ILE B CA 1
ATOM 3084 C C . ILE B 1 8 ? -9.300 -22.055 8.961 1.00 25.28 8 ILE B C 1
ATOM 3085 O O . ILE B 1 8 ? -9.170 -21.526 7.850 1.00 30.17 8 ILE B O 1
ATOM 3090 N N . ILE B 1 9 ? -8.273 -22.442 9.706 1.00 25.08 9 ILE B N 1
ATOM 3091 C CA . ILE B 1 9 ? -6.889 -22.338 9.265 1.00 27.62 9 ILE B CA 1
ATOM 3092 C C . ILE B 1 9 ? -6.380 -23.751 9.049 1.00 24.56 9 ILE B C 1
ATOM 3093 O O . ILE B 1 9 ? -6.440 -24.584 9.960 1.00 24.80 9 ILE B O 1
ATOM 3098 N N . VAL B 1 10 ? -5.891 -24.025 7.848 1.00 27.77 10 VAL B N 1
ATOM 3099 C CA . VAL B 1 10 ? -5.307 -25.315 7.516 1.00 27.22 10 VAL B CA 1
ATOM 3100 C C . VAL B 1 10 ? -3.796 -25.157 7.612 1.00 30.90 10 VAL B C 1
ATOM 3101 O O . VAL B 1 10 ? -3.174 -24.521 6.754 1.00 27.91 10 VAL B O 1
ATOM 3105 N N . GLY B 1 11 ? -3.202 -25.733 8.653 1.00 32.60 11 GLY B N 1
ATOM 3106 C CA . GLY B 1 11 ? -1.770 -25.638 8.841 1.00 35.17 11 GLY B CA 1
ATOM 3107 C C . GLY B 1 11 ? -1.400 -25.286 10.266 1.00 33.87 11 GLY B C 1
ATOM 3108 O O . GLY B 1 11 ? -1.850 -24.265 10.786 1.00 30.97 11 GLY B O 1
ATOM 3109 N N . GLY B 1 12 ? -0.577 -26.118 10.904 1.00 37.54 12 GLY B N 1
ATOM 3110 C CA . GLY B 1 12 ? -0.231 -25.928 12.300 1.00 36.84 12 GLY B CA 1
ATOM 3111 C C . GLY B 1 12 ? 1.207 -25.509 12.529 1.00 34.55 12 GLY B C 1
ATOM 3112 O O . GLY B 1 12 ? 1.800 -25.834 13.567 1.00 32.23 12 GLY B O 1
ATOM 3113 N N . GLY B 1 13 ? 1.782 -24.797 11.558 1.00 25.21 13 GLY B N 1
ATOM 3114 C CA . GLY B 1 13 ? 3.077 -24.182 11.719 1.00 23.66 13 GLY B CA 1
ATOM 3115 C C . GLY B 1 13 ? 2.964 -22.762 12.244 1.00 31.43 13 GLY B C 1
ATOM 3116 O O . GLY B 1 13 ? 1.871 -22.275 12.566 1.00 26.21 13 GLY B O 1
ATOM 3117 N N . PRO B 1 14 ? 4.103 -22.064 12.336 1.00 29.18 14 PRO B N 1
ATOM 3118 C CA . PRO B 1 14 ? 4.077 -20.708 12.910 1.00 28.15 14 PRO B CA 1
ATOM 3119 C C . PRO B 1 14 ? 3.168 -19.750 12.154 1.00 31.02 14 PRO B C 1
ATOM 3120 O O . PRO B 1 14 ? 2.466 -18.961 12.791 1.00 22.68 14 PRO B O 1
ATOM 3124 N N . VAL B 1 15 ? 3.147 -19.797 10.817 1.00 24.00 15 VAL B N 1
ATOM 3125 C CA . VAL B 1 15 ? 2.290 -18.886 10.062 1.00 25.77 15 VAL B CA 1
ATOM 3126 C C . VAL B 1 15 ? 0.828 -19.088 10.447 1.00 28.74 15 VAL B C 1
ATOM 3127 O O . VAL B 1 15 ? 0.114 -18.128 10.771 1.00 28.87 15 VAL B O 1
ATOM 3131 N N . GLY B 1 16 ? 0.365 -20.345 10.424 1.00 20.81 16 GLY B N 1
ATOM 3132 C CA . GLY B 1 16 ? -1.016 -20.632 10.794 1.00 21.56 16 GLY B CA 1
ATOM 3133 C C . GLY B 1 16 ? -1.320 -20.303 12.246 1.00 22.29 16 GLY B C 1
ATOM 3134 O O . GLY B 1 16 ? -2.355 -19.712 12.555 1.00 22.73 16 GLY B O 1
ATOM 3135 N N . LEU B 1 17 ? -0.410 -20.660 13.151 1.00 23.16 17 LEU B N 1
ATOM 3136 C CA . LEU B 1 17 ? -0.630 -20.424 14.578 1.00 24.95 17 LEU B CA 1
ATOM 3137 C C . LEU B 1 17 ? -0.559 -18.938 14.917 1.00 26.33 17 LEU B C 1
ATOM 3138 O O . LEU B 1 17 ? -1.296 -18.462 15.791 1.00 24.88 17 LEU B O 1
ATOM 3143 N N . LEU B 1 18 ? 0.311 -18.185 14.233 1.00 22.22 18 LEU B N 1
ATOM 3144 C CA . LEU B 1 18 ? 0.374 -16.742 14.459 1.00 27.73 18 LEU B CA 1
ATOM 3145 C C . LEU B 1 18 ? -0.906 -16.057 13.998 1.00 31.51 18 LEU B C 1
ATOM 3146 O O . LEU B 1 18 ? -1.441 -15.180 14.689 1.00 22.68 18 LEU B O 1
ATOM 3151 N N . THR B 1 19 ? -1.392 -16.427 12.812 1.00 21.88 19 THR B N 1
ATOM 3152 C CA . THR B 1 19 ? -2.677 -15.925 12.339 1.00 22.12 19 THR B CA 1
ATOM 3153 C C . THR B 1 19 ? -3.803 -16.291 13.298 1.00 26.79 19 THR B C 1
ATOM 3154 O O . THR B 1 19 ? -4.675 -15.463 13.591 1.00 28.06 19 THR B O 1
ATOM 3158 N N . ALA B 1 20 ? -3.813 -17.539 13.771 1.00 23.56 20 ALA B N 1
ATOM 3159 C CA . ALA B 1 20 ? -4.803 -17.968 14.750 1.00 24.60 20 ALA B CA 1
ATOM 3160 C C . ALA B 1 20 ? -4.827 -17.042 15.963 1.00 29.93 20 ALA B C 1
ATOM 3161 O O . ALA B 1 20 ? -5.897 -16.624 16.425 1.00 25.82 20 ALA B O 1
ATOM 3163 N N . LEU B 1 21 ? -3.648 -16.722 16.498 1.00 24.77 21 LEU B N 1
ATOM 3164 C CA . LEU B 1 21 ? -3.591 -15.976 17.754 1.00 29.89 21 LEU B CA 1
ATOM 3165 C C . LEU B 1 21 ? -4.038 -14.531 17.562 1.00 25.26 21 LEU B C 1
ATOM 3166 O O . LEU B 1 21 ? -4.765 -13.980 18.399 1.00 26.03 21 LEU B O 1
ATOM 3171 N N . GLY B 1 22 ? -3.624 -13.907 16.460 1.00 24.42 22 GLY B N 1
ATOM 3172 C CA . GLY B 1 22 ? -4.068 -12.551 16.183 1.00 27.15 22 GLY B CA 1
ATOM 3173 C C . GLY B 1 22 ? -5.571 -12.456 15.994 1.00 25.02 22 GLY B C 1
ATOM 3174 O O . GLY B 1 22 ? -6.222 -11.568 16.549 1.00 25.62 22 GLY B O 1
ATOM 3175 N N . LEU B 1 23 ? -6.141 -13.365 15.197 1.00 24.96 23 LEU B N 1
ATOM 3176 C CA . LEU B 1 23 ? -7.596 -13.387 15.033 1.00 25.67 23 LEU B CA 1
ATOM 3177 C C . LEU B 1 23 ? -8.286 -13.640 16.368 1.00 28.85 23 LEU B C 1
ATOM 3178 O O . LEU B 1 23 ? -9.245 -12.950 16.731 1.00 27.50 23 LEU B O 1
ATOM 3183 N N . ALA B 1 24 ? -7.783 -14.615 17.127 1.00 26.98 24 ALA B N 1
ATOM 3184 C CA . ALA B 1 24 ? -8.422 -15.003 18.381 1.00 29.60 24 ALA B CA 1
ATOM 3185 C C . ALA B 1 24 ? -8.419 -13.872 19.400 1.00 31.65 24 ALA B C 1
ATOM 3186 O O . ALA B 1 24 ? -9.400 -13.687 20.136 1.00 31.61 24 ALA B O 1
ATOM 3188 N N . LYS B 1 25 ? -7.315 -13.121 19.485 1.00 27.91 25 LYS B N 1
ATOM 3189 C CA . LYS B 1 25 ? -7.234 -12.057 20.484 1.00 28.92 25 LYS B CA 1
ATOM 3190 C C . LYS B 1 25 ? -8.260 -10.962 20.228 1.00 32.18 25 LYS B C 1
ATOM 3191 O O . LYS B 1 25 ? -8.573 -10.190 21.139 1.00 29.51 25 LYS B O 1
ATOM 3197 N N . ALA B 1 26 ? -8.793 -10.874 19.014 1.00 28.41 26 ALA B N 1
ATOM 3198 C CA . ALA B 1 26 ? -9.837 -9.908 18.710 1.00 32.73 26 ALA B CA 1
ATOM 3199 C C . ALA B 1 26 ? -11.230 -10.505 18.828 1.00 35.53 26 ALA B C 1
ATOM 3200 O O . ALA B 1 26 ? -12.202 -9.847 18.453 1.00 38.83 26 ALA B O 1
ATOM 3202 N N . GLY B 1 27 ? -11.346 -11.742 19.310 1.00 32.97 27 GLY B N 1
ATOM 3203 C CA . GLY B 1 27 ? -12.643 -12.362 19.498 1.00 36.28 27 GLY B CA 1
ATOM 3204 C C . GLY B 1 27 ? -13.123 -13.244 18.365 1.00 31.76 27 GLY B C 1
ATOM 3205 O O . GLY B 1 27 ? -14.263 -13.708 18.404 1.00 35.39 27 GLY B O 1
ATOM 3206 N N . THR B 1 28 ? -12.298 -13.502 17.364 1.00 30.82 28 THR B N 1
ATOM 3207 C CA . THR B 1 28 ? -12.690 -14.375 16.263 1.00 38.10 28 THR B CA 1
ATOM 3208 C C . THR B 1 28 ? -12.743 -15.834 16.717 1.00 39.10 28 THR B C 1
ATOM 3209 O O . THR B 1 28 ? -11.857 -16.313 17.431 1.00 36.23 28 THR B O 1
ATOM 3213 N N . ASN B 1 29 ? -13.805 -16.535 16.313 1.00 36.67 29 ASN B N 1
ATOM 3214 C CA . ASN B 1 29 ? -13.865 -17.987 16.451 1.00 31.04 29 ASN B CA 1
ATOM 3215 C C . ASN B 1 29 ? -12.986 -18.623 15.386 1.00 31.93 29 ASN B C 1
ATOM 3216 O O . ASN B 1 29 ? -13.230 -18.447 14.190 1.00 36.85 29 ASN B O 1
ATOM 3221 N N . VAL B 1 30 ? -11.958 -19.345 15.816 1.00 32.30 30 VAL B N 1
ATOM 3222 C CA . VAL B 1 30 ? -10.951 -19.903 14.923 1.00 28.60 30 VAL B CA 1
ATOM 3223 C C . VAL B 1 30 ? -10.864 -21.401 15.165 1.00 30.56 30 VAL B C 1
ATOM 3224 O O . VAL B 1 30 ? -10.952 -21.857 16.313 1.00 29.79 30 VAL B O 1
ATOM 3228 N N . VAL B 1 31 ? -10.692 -22.160 14.083 1.00 29.75 31 VAL B N 1
ATOM 3229 C CA . VAL B 1 31 ? -10.354 -23.579 14.137 1.00 28.76 31 VAL B CA 1
ATOM 3230 C C . VAL B 1 31 ? -9.069 -23.793 13.351 1.00 29.01 31 VAL B C 1
ATOM 3231 O O . VAL B 1 31 ? -8.984 -23.404 12.179 1.00 28.13 31 VAL B O 1
ATOM 3235 N N . VAL B 1 32 ? -8.077 -24.409 13.987 1.00 27.56 32 VAL B N 1
ATOM 3236 C CA . VAL B 1 32 ? -6.801 -24.717 13.351 1.00 28.01 32 VAL B CA 1
ATOM 3237 C C . VAL B 1 32 ? -6.713 -26.224 13.162 1.00 30.91 32 VAL B C 1
ATOM 3238 O O . VAL B 1 32 ? -7.019 -26.986 14.088 1.00 35.25 32 VAL B O 1
ATOM 3242 N N . LEU B 1 33 ? -6.288 -26.653 11.968 1.00 26.37 33 LEU B N 1
ATOM 3243 C CA . LEU B 1 33 ? -6.248 -28.069 11.595 1.00 28.93 33 LEU B CA 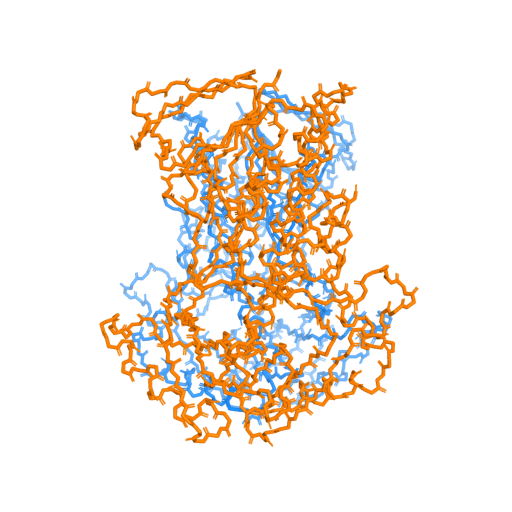1
ATOM 3244 C C . LEU B 1 33 ? -4.901 -28.391 10.954 1.00 29.09 33 LEU B C 1
ATOM 3245 O O . LEU B 1 33 ? -4.615 -27.934 9.843 1.00 39.26 33 LEU B O 1
ATOM 3250 N N . GLU B 1 34 ? -4.082 -29.188 11.638 1.00 29.52 34 GLU B N 1
ATOM 3251 C CA . GLU B 1 34 ? -2.772 -29.587 11.138 1.00 33.55 34 GLU B CA 1
ATOM 3252 C C . GLU B 1 34 ? -2.801 -31.064 10.769 1.00 38.29 34 GLU B C 1
ATOM 3253 O O . GLU B 1 34 ? -3.234 -31.898 11.569 1.00 40.71 34 GLU B O 1
ATOM 3259 N N . ALA B 1 35 ? -2.349 -31.380 9.557 1.00 40.63 35 ALA B N 1
ATOM 3260 C CA . ALA B 1 35 ? -2.325 -32.773 9.123 1.00 45.58 35 ALA B CA 1
ATOM 3261 C C . ALA B 1 35 ? -1.505 -33.632 10.078 1.00 44.25 35 ALA B C 1
ATOM 3262 O O . ALA B 1 35 ? -1.946 -34.708 10.493 1.00 45.70 35 ALA B O 1
ATOM 3264 N N . GLU B 1 36 ? -0.325 -33.150 10.472 1.00 41.18 36 GLU B N 1
ATOM 3265 C CA . GLU B 1 36 ? 0.666 -33.972 11.151 1.00 45.26 36 GLU B CA 1
ATOM 3266 C C . GLU B 1 36 ? 0.406 -34.028 12.658 1.00 42.43 36 GLU B C 1
ATOM 3267 O O . GLU B 1 36 ? -0.543 -33.439 13.183 1.00 47.65 36 GLU B O 1
ATOM 3273 N N . SER B 1 37 ? 1.267 -34.751 13.365 1.00 40.20 37 SER B N 1
ATOM 3274 C CA . SER B 1 37 ? 1.009 -35.083 14.763 1.00 49.05 37 SER B CA 1
ATOM 3275 C C . SER B 1 37 ? 1.458 -34.003 15.739 1.00 49.61 37 SER B C 1
ATOM 3276 O O . SER B 1 37 ? 1.032 -34.021 16.896 1.00 45.40 37 SER B O 1
ATOM 3279 N N . GLN B 1 38 ? 2.280 -33.061 15.297 1.00 50.68 38 GLN B N 1
ATOM 3280 C CA . GLN B 1 38 ? 2.931 -32.083 16.158 1.00 51.80 38 GLN B CA 1
ATOM 3281 C C . GLN B 1 38 ? 3.726 -31.136 15.266 1.00 46.05 38 GLN B C 1
ATOM 3282 O O . GLN B 1 38 ? 3.946 -31.439 14.089 1.00 44.13 38 GLN B O 1
ATOM 3288 N N . PRO B 1 39 ? 4.141 -29.980 15.793 1.00 44.12 39 PRO B N 1
ATOM 3289 C CA . PRO B 1 39 ? 4.930 -29.047 14.977 1.00 46.34 39 PRO B CA 1
ATOM 3290 C C . PRO B 1 39 ? 6.250 -29.659 14.519 1.00 47.24 39 PRO B C 1
ATOM 3291 O O . PRO B 1 39 ? 6.958 -30.320 15.283 1.00 39.39 39 PRO B O 1
ATOM 3295 N N . SER B 1 40 ? 6.564 -29.424 13.247 1.00 48.84 40 SER B N 1
ATOM 3296 C CA . SER B 1 40 ? 7.800 -29.909 12.646 1.00 48.35 40 SER B CA 1
ATOM 3297 C C . SER B 1 40 ? 9.029 -29.370 13.372 1.00 46.50 40 SER B C 1
ATOM 3298 O O . SER B 1 40 ? 9.090 -28.193 13.739 1.00 43.92 40 SER B O 1
ATOM 3301 N N . ASP B 1 41 ? 10.028 -30.237 13.559 1.00 43.97 41 ASP B N 1
ATOM 3302 C CA . ASP B 1 41 ? 11.350 -29.792 13.988 1.00 44.46 41 ASP B CA 1
ATOM 3303 C C . ASP B 1 41 ? 12.408 -30.059 12.922 1.00 38.87 41 ASP B C 1
ATOM 3304 O O . ASP B 1 41 ? 13.608 -30.051 13.222 1.00 40.18 41 ASP B O 1
ATOM 3309 N N . SER B 1 42 ? 11.980 -30.318 11.695 1.00 29.30 42 SER B N 1
ATOM 3310 C CA . SER B 1 42 ? 12.906 -30.389 10.575 1.00 31.90 42 SER B CA 1
ATOM 3311 C C . SER B 1 42 ? 13.742 -29.110 10.508 1.00 37.70 42 SER B C 1
ATOM 3312 O O . SER B 1 42 ? 13.224 -28.015 10.772 1.00 37.61 42 SER B O 1
ATOM 3315 N N . PRO B 1 43 ? 15.032 -29.205 10.172 1.00 34.53 43 PRO B N 1
ATOM 3316 C CA . PRO B 1 43 ? 15.869 -27.999 10.114 1.00 32.43 43 PRO B CA 1
ATOM 3317 C C . PRO B 1 43 ? 15.376 -26.988 9.087 1.00 31.20 43 PRO B C 1
ATOM 3318 O O . PRO B 1 43 ? 15.370 -27.265 7.879 1.00 28.34 43 PRO B O 1
ATOM 3322 N N . ARG B 1 44 ? 14.947 -25.818 9.571 1.00 26.62 44 ARG B N 1
ATOM 3323 C CA . ARG B 1 44 ? 14.489 -24.718 8.730 1.00 23.06 44 ARG B CA 1
ATOM 3324 C C . ARG B 1 44 ? 14.941 -23.398 9.349 1.00 22.16 44 ARG B C 1
ATOM 3325 O O . ARG B 1 44 ? 15.611 -23.373 10.390 1.00 23.83 44 ARG B O 1
ATOM 3333 N N . ALA B 1 45 ? 14.572 -22.291 8.698 1.00 18.80 45 ALA B N 1
ATOM 3334 C CA . ALA B 1 45 ? 14.874 -20.969 9.235 1.00 24.86 45 ALA B CA 1
ATOM 3335 C C . ALA B 1 45 ? 14.444 -20.864 10.696 1.00 21.85 45 ALA B C 1
ATOM 3336 O O . ALA B 1 45 ? 13.475 -21.489 11.141 1.00 19.73 45 ALA B O 1
ATOM 3338 N N . LEU B 1 46 ? 15.191 -20.063 11.437 1.00 21.14 46 LEU B N 1
ATOM 3339 C CA . LEU B 1 46 ? 14.968 -19.946 12.870 1.00 26.90 46 LEU B CA 1
ATOM 3340 C C . LEU B 1 46 ? 15.281 -18.545 13.384 1.00 21.51 46 LEU B C 1
ATOM 3341 O O . LEU B 1 46 ? 15.349 -18.364 14.609 1.00 22.13 46 LEU B O 1
ATOM 3346 N N . VAL B 1 47 ? 15.468 -17.551 12.517 1.00 18.99 47 VAL B N 1
ATOM 3347 C CA . VAL B 1 47 ? 15.809 -16.201 12.944 1.00 19.02 47 VAL B CA 1
ATOM 3348 C C . VAL B 1 47 ? 14.633 -15.274 12.668 1.00 23.83 47 VAL B C 1
ATOM 3349 O O . VAL B 1 47 ? 14.097 -15.248 11.557 1.00 22.95 47 VAL B O 1
ATOM 3353 N N . TYR B 1 48 ? 14.247 -14.514 13.674 1.00 24.55 48 TYR B N 1
ATOM 3354 C CA . TYR B 1 48 ? 13.164 -13.545 13.587 1.00 25.98 48 TYR B CA 1
ATOM 3355 C C . TYR B 1 48 ? 13.815 -12.169 13.616 1.00 27.39 48 TYR B C 1
ATOM 3356 O O . TYR B 1 48 ? 14.389 -11.769 14.638 1.00 31.85 48 TYR B O 1
ATOM 3365 N N . HIS B 1 49 ? 13.760 -11.470 12.482 1.00 25.50 49 HIS B N 1
ATOM 3366 C CA . HIS B 1 49 ? 14.474 -10.214 12.323 1.00 24.83 49 HIS B CA 1
ATOM 3367 C C . HIS B 1 49 ? 13.753 -9.087 13.065 1.00 27.35 49 HIS B C 1
ATOM 3368 O O . HIS B 1 49 ? 12.585 -9.206 13.459 1.00 18.80 49 HIS B O 1
ATOM 3375 N N . PHE B 1 50 ? 14.457 -7.964 13.220 1.00 21.28 50 PHE B N 1
ATOM 3376 C CA . PHE B 1 50 ? 13.966 -6.891 14.079 1.00 19.21 50 PHE B CA 1
ATOM 3377 C C . PHE B 1 50 ? 12.528 -6.440 13.796 1.00 21.24 50 PHE B C 1
ATOM 3378 O O . PHE B 1 50 ? 11.811 -6.161 14.772 1.00 21.74 50 PHE B O 1
ATOM 3386 N N . PRO B 1 51 ? 12.028 -6.365 12.552 1.00 18.52 51 PRO B N 1
ATOM 3387 C CA . PRO B 1 51 ? 10.654 -5.860 12.363 1.00 21.07 51 PRO B CA 1
ATOM 3388 C C . PRO B 1 51 ? 9.561 -6.871 12.699 1.00 27.39 51 PRO B C 1
ATOM 3389 O O . PRO B 1 51 ? 8.390 -6.478 12.808 1.00 25.53 51 PRO B O 1
ATOM 3393 N N . VAL B 1 52 ? 9.906 -8.149 12.879 1.00 24.74 52 VAL B N 1
ATOM 3394 C CA . VAL B 1 52 ? 8.966 -9.140 13.398 1.00 19.91 52 VAL B CA 1
ATOM 3395 C C . VAL B 1 52 ? 8.774 -8.965 14.897 1.00 23.23 52 VAL B C 1
ATOM 3396 O O . VAL B 1 52 ? 7.681 -9.218 15.427 1.00 20.25 52 VAL B O 1
ATOM 3400 N N . LEU B 1 53 ? 9.825 -8.551 15.600 1.00 25.29 53 LEU B N 1
ATOM 3401 C CA . LEU B 1 53 ? 9.792 -8.578 17.061 1.00 22.78 53 LEU B CA 1
ATOM 3402 C C . LEU B 1 53 ? 8.714 -7.694 17.676 1.00 24.15 53 LEU B C 1
ATOM 3403 O O . LEU B 1 53 ? 8.134 -8.102 18.699 1.00 24.46 53 LEU B O 1
ATOM 3408 N N . PRO B 1 54 ? 8.408 -6.499 17.162 1.00 23.79 54 PRO B N 1
ATOM 3409 C CA . PRO B 1 54 ? 7.321 -5.730 17.795 1.00 23.34 54 PRO B CA 1
ATOM 3410 C C . PRO B 1 54 ? 5.967 -6.415 17.671 1.00 24.80 54 PRO B C 1
ATOM 3411 O O . PRO B 1 54 ? 5.103 -6.235 18.542 1.00 22.61 54 PRO B O 1
ATOM 3415 N N . HIS B 1 55 ? 5.752 -7.197 16.609 1.00 24.00 55 HIS B N 1
ATOM 3416 C CA . HIS B 1 55 ? 4.482 -7.898 16.469 1.00 21.50 55 HIS B CA 1
ATOM 3417 C C . HIS B 1 55 ? 4.375 -9.034 17.482 1.00 22.03 55 HIS B C 1
ATOM 3418 O O . HIS B 1 55 ? 3.309 -9.246 18.073 1.00 27.01 55 HIS B O 1
ATOM 3425 N N . LEU B 1 56 ? 5.477 -9.761 17.711 1.00 24.58 56 LEU B N 1
ATOM 3426 C CA . LEU B 1 56 ? 5.499 -10.786 18.755 1.00 26.20 56 LEU B CA 1
ATOM 3427 C C . LEU B 1 56 ? 5.272 -10.189 20.143 1.00 25.83 56 LEU B C 1
ATOM 3428 O O . LEU B 1 56 ? 4.669 -10.837 21.013 1.00 24.57 56 LEU B O 1
ATOM 3433 N N . LYS B 1 57 ? 5.747 -8.964 20.376 1.00 28.31 57 LYS B N 1
ATOM 3434 C CA . LYS B 1 57 ? 5.487 -8.310 21.658 1.00 33.33 57 LYS B CA 1
ATOM 3435 C C . LYS B 1 57 ? 4.029 -7.881 21.759 1.00 35.85 57 LYS B C 1
ATOM 3436 O O . LYS B 1 57 ? 3.374 -8.104 22.782 1.00 38.79 57 LYS B O 1
ATOM 3442 N N . ARG B 1 58 ? 3.510 -7.259 20.700 1.00 31.16 58 ARG B N 1
ATOM 3443 C CA . ARG B 1 58 ? 2.100 -6.892 20.642 1.00 30.62 58 ARG B CA 1
ATOM 3444 C C . ARG B 1 58 ? 1.200 -8.096 20.957 1.00 34.95 58 ARG B C 1
ATOM 3445 O O . ARG B 1 58 ? 0.271 -7.996 21.771 1.00 34.68 58 ARG B O 1
ATOM 3453 N N . LEU B 1 59 ? 1.490 -9.259 20.353 1.00 32.03 59 LEU B N 1
ATOM 3454 C CA . LEU B 1 59 ? 0.732 -10.475 20.653 1.00 31.07 59 LEU B CA 1
ATOM 3455 C C . LEU B 1 59 ? 1.071 -11.071 22.017 1.00 29.91 59 LEU B C 1
ATOM 3456 O O . LEU B 1 59 ? 0.348 -11.956 22.485 1.00 31.79 59 LEU B O 1
ATOM 3461 N N . GLY B 1 60 ? 2.138 -10.621 22.666 1.00 35.40 60 GLY B N 1
ATOM 3462 C CA . GLY B 1 60 ? 2.418 -11.039 24.026 1.00 33.11 60 GLY B CA 1
ATOM 3463 C C . GLY B 1 60 ? 3.179 -12.335 24.169 1.00 32.54 60 GLY B C 1
ATOM 3464 O O . GLY B 1 60 ? 3.159 -12.931 25.250 1.00 31.04 60 GLY B O 1
ATOM 3465 N N . VAL B 1 61 ? 3.848 -12.797 23.116 1.00 32.49 61 VAL B N 1
ATOM 3466 C CA . VAL B 1 61 ? 4.632 -14.023 23.170 1.00 37.68 61 VAL B CA 1
ATOM 3467 C C . VAL B 1 61 ? 6.127 -13.763 23.091 1.00 34.75 61 VAL B C 1
ATOM 3468 O O . VAL B 1 61 ? 6.915 -14.719 23.185 1.00 33.33 61 VAL B O 1
ATOM 3472 N N . LEU B 1 62 ? 6.548 -12.506 22.930 1.00 31.71 62 LEU B N 1
ATOM 3473 C CA . LEU B 1 62 ? 7.968 -12.230 22.737 1.00 34.14 62 LEU B CA 1
ATOM 3474 C C . LEU B 1 62 ? 8.776 -12.604 23.974 1.00 33.03 62 LEU B C 1
ATOM 3475 O O . LEU B 1 62 ? 9.907 -13.093 23.860 1.00 34.14 62 LEU B O 1
ATOM 3480 N N . ASP B 1 63 ? 8.196 -12.403 25.161 1.00 27.05 63 ASP B N 1
ATOM 3481 C CA . ASP B 1 63 ? 8.854 -12.763 26.415 1.00 35.47 63 ASP B CA 1
ATOM 3482 C C . ASP B 1 63 ? 9.184 -14.255 26.476 1.00 34.75 63 ASP B C 1
ATOM 3483 O O . ASP B 1 63 ? 10.313 -14.639 26.816 1.00 34.37 63 ASP B O 1
ATOM 3488 N N . ASP B 1 64 ? 8.208 -15.115 26.158 1.00 34.00 64 ASP B N 1
ATOM 3489 C CA . ASP B 1 64 ? 8.457 -16.563 26.146 1.00 29.16 64 ASP B CA 1
ATOM 3490 C C . ASP B 1 64 ? 9.462 -16.969 25.069 1.00 29.63 64 ASP B C 1
ATOM 3491 O O . ASP B 1 64 ? 10.179 -17.966 25.227 1.00 39.19 64 ASP B O 1
ATOM 3496 N N . CYS B 1 65 ? 9.525 -16.221 23.968 1.00 25.50 65 CYS B N 1
ATOM 3497 C CA . CYS B 1 65 ? 10.513 -16.511 22.938 1.00 24.80 65 CYS B CA 1
ATOM 3498 C C . CYS B 1 65 ? 11.922 -16.227 23.432 1.00 31.04 65 CYS B C 1
ATOM 3499 O O . CYS B 1 65 ? 12.833 -17.038 23.240 1.00 32.83 65 CYS B O 1
ATOM 3502 N N . VAL B 1 66 ? 12.123 -15.067 24.059 1.00 26.06 66 VAL B N 1
ATOM 3503 C CA . VAL B 1 66 ? 13.444 -14.707 24.565 1.00 34.35 66 VAL B CA 1
ATOM 3504 C C . VAL B 1 66 ? 13.926 -15.748 25.571 1.00 30.34 66 VAL B C 1
ATOM 3505 O O . VAL B 1 66 ? 15.039 -16.285 25.458 1.00 30.60 66 VAL B O 1
ATOM 3509 N N . ALA B 1 67 ? 13.092 -16.058 26.565 1.00 27.07 67 ALA B N 1
ATOM 3510 C CA . ALA B 1 67 ? 13.471 -17.066 27.553 1.00 29.16 67 ALA B CA 1
ATOM 3511 C C . ALA B 1 67 ? 13.850 -18.383 26.886 1.00 31.10 67 ALA B C 1
ATOM 3512 O O . ALA B 1 67 ? 14.794 -19.054 27.315 1.00 40.94 67 ALA B O 1
ATOM 3514 N N . ALA B 1 68 ? 13.140 -18.757 25.819 1.00 32.45 68 ALA B N 1
ATOM 3515 C CA . ALA B 1 68 ? 13.369 -20.036 25.167 1.00 26.87 68 ALA B CA 1
ATOM 3516 C C . ALA B 1 68 ? 14.501 -19.992 24.149 1.00 32.23 68 ALA B C 1
ATOM 3517 O O . ALA B 1 68 ? 15.078 -21.042 23.849 1.00 27.70 68 ALA B O 1
ATOM 3519 N N . GLY B 1 69 ? 14.829 -18.821 23.605 1.00 29.79 69 GLY B N 1
ATOM 3520 C CA . GLY B 1 69 ? 15.855 -18.748 22.588 1.00 26.46 69 GLY B CA 1
ATOM 3521 C C . GLY B 1 69 ? 16.971 -17.807 22.961 1.00 25.92 69 GLY B C 1
ATOM 3522 O O . GLY B 1 69 ? 17.331 -17.717 24.139 1.00 30.12 69 GLY B O 1
ATOM 3523 N N . LEU B 1 70 ? 17.521 -17.082 21.983 1.00 25.89 70 LEU B N 1
ATOM 3524 C CA . LEU B 1 70 ? 18.488 -16.036 22.297 1.00 30.77 70 LEU B CA 1
ATOM 3525 C C . LEU B 1 70 ? 18.307 -14.834 21.387 1.00 30.14 70 LEU B C 1
ATOM 3526 O O . LEU B 1 70 ? 17.899 -14.952 20.229 1.00 23.10 70 LEU B O 1
ATOM 3531 N N . MET B 1 71 ? 18.636 -13.674 21.940 1.00 32.62 71 MET B N 1
ATOM 3532 C CA . MET B 1 71 ? 18.686 -12.418 21.217 1.00 29.87 71 MET B CA 1
ATOM 3533 C C . MET B 1 71 ? 20.142 -12.042 20.976 1.00 30.92 71 MET B C 1
ATOM 3534 O O . MET B 1 71 ? 21.025 -12.357 21.784 1.00 24.81 71 MET B O 1
ATOM 3539 N N . ARG B 1 72 ? 20.383 -11.366 19.861 1.00 25.43 72 ARG B N 1
ATOM 3540 C CA . ARG B 1 72 ? 21.732 -10.952 19.518 1.00 28.65 72 ARG B CA 1
ATOM 3541 C C . ARG B 1 72 ? 21.645 -9.802 18.523 1.00 26.55 72 ARG B C 1
ATOM 3542 O O . ARG B 1 72 ? 20.584 -9.518 17.963 1.00 26.19 72 ARG B O 1
ATOM 3550 N N . GLN B 1 73 ? 22.794 -9.167 18.285 1.00 22.58 73 GLN B N 1
ATOM 3551 C CA . GLN B 1 73 ? 22.908 -8.031 17.378 1.00 26.23 73 GLN B CA 1
ATOM 3552 C C . GLN B 1 73 ? 24.000 -8.278 16.341 1.00 25.46 73 GLN B C 1
ATOM 3553 O O . GLN B 1 73 ? 23.909 -7.801 15.205 1.00 31.36 73 GLN B O 1
ATOM 3559 N N . ASN B 1 74 ? 25.030 -9.031 16.723 1.00 22.33 74 ASN B N 1
ATOM 3560 C CA . ASN B 1 74 ? 26.182 -9.275 15.865 1.00 29.67 74 ASN B CA 1
ATOM 3561 C C . ASN B 1 74 ? 25.827 -10.196 14.689 1.00 25.69 74 ASN B C 1
ATOM 3562 O O . ASN B 1 74 ? 24.882 -10.993 14.735 1.00 31.00 74 ASN B O 1
ATOM 3567 N N . PHE B 1 75 ? 26.603 -10.067 13.618 1.00 23.07 75 PHE B N 1
ATOM 3568 C CA . PHE B 1 75 ? 26.406 -10.791 12.365 1.00 21.95 75 PHE B CA 1
ATOM 3569 C C . PHE B 1 75 ? 27.743 -10.770 11.648 1.00 21.64 75 PHE B C 1
ATOM 3570 O O . PHE B 1 75 ? 28.389 -9.719 11.607 1.00 20.83 75 PHE B O 1
ATOM 3578 N N . ALA B 1 76 ? 28.157 -11.915 11.091 1.00 20.53 76 ALA B N 1
ATOM 3579 C CA . ALA B 1 76 ? 29.462 -12.031 10.450 1.00 20.77 76 ALA B CA 1
ATOM 3580 C C . ALA B 1 76 ? 29.355 -12.617 9.048 1.00 24.76 76 ALA B C 1
ATOM 3581 O O . ALA B 1 76 ? 28.576 -13.546 8.793 1.00 21.29 76 ALA B O 1
ATOM 3583 N N . TRP B 1 77 ? 30.127 -12.043 8.134 1.00 20.00 77 TRP B N 1
ATOM 3584 C CA . TRP B 1 77 ? 30.417 -12.669 6.854 1.00 20.76 77 TRP B CA 1
ATOM 3585 C C . TRP B 1 77 ? 31.817 -13.248 6.972 1.00 28.33 77 TRP B C 1
ATOM 3586 O O . TRP B 1 77 ? 32.729 -12.565 7.449 1.00 28.72 77 TRP B O 1
ATOM 3597 N N . ARG B 1 78 ? 31.983 -14.497 6.559 1.00 28.13 78 ARG B N 1
ATOM 3598 C CA . ARG B 1 78 ? 33.278 -15.155 6.584 1.00 21.12 78 ARG B CA 1
ATOM 3599 C C . ARG B 1 78 ? 33.655 -15.550 5.168 1.00 20.78 78 ARG B C 1
ATOM 3600 O O . ARG B 1 78 ? 32.858 -16.187 4.467 1.00 22.79 78 ARG B O 1
ATOM 3608 N N . VAL B 1 79 ? 34.869 -15.186 4.757 1.00 24.17 79 VAL B N 1
ATOM 3609 C CA . VAL B 1 79 ? 35.385 -15.539 3.437 1.00 25.97 79 VAL B CA 1
ATOM 3610 C C . VAL B 1 79 ? 36.188 -16.825 3.606 1.00 28.21 79 VAL B C 1
ATOM 3611 O O . VAL B 1 79 ? 37.215 -16.840 4.292 1.00 25.80 79 VAL B O 1
ATOM 3615 N N . HIS B 1 80 ? 35.702 -17.916 3.010 1.00 26.30 80 HIS B N 1
ATOM 3616 C CA . HIS B 1 80 ? 36.305 -19.218 3.276 1.00 22.38 80 HIS B CA 1
ATOM 3617 C C . HIS B 1 80 ? 37.756 -19.255 2.809 1.00 22.93 80 HIS B C 1
ATOM 3618 O O . HIS B 1 80 ? 38.630 -19.767 3.519 1.00 23.89 80 HIS B O 1
ATOM 3625 N N . SER B 1 81 ? 38.033 -18.667 1.640 1.00 23.35 81 SER B N 1
ATOM 3626 C CA . SER B 1 81 ? 39.367 -18.720 1.042 1.00 29.74 81 SER B CA 1
ATOM 3627 C C . SER B 1 81 ? 40.416 -18.001 1.884 1.00 30.01 81 SER B C 1
ATOM 3628 O O . SER B 1 81 ? 41.570 -18.435 1.912 1.00 25.10 81 SER B O 1
ATOM 3631 N N . THR B 1 82 ? 40.042 -16.926 2.585 1.00 24.65 82 THR B N 1
ATOM 3632 C CA . THR B 1 82 ? 40.984 -16.103 3.343 1.00 26.89 82 THR B CA 1
ATOM 3633 C C . THR B 1 82 ? 40.777 -16.162 4.855 1.00 34.43 82 THR B C 1
ATOM 3634 O O . THR B 1 82 ? 41.567 -15.566 5.603 1.00 33.00 82 THR B O 1
ATOM 3638 N N . SER B 1 83 ? 39.744 -16.859 5.324 1.00 24.82 83 SER B N 1
ATOM 3639 C CA . SER B 1 83 ? 39.337 -16.882 6.730 1.00 25.54 83 SER B CA 1
ATOM 3640 C C . SER B 1 83 ? 39.046 -15.485 7.294 1.00 26.51 83 SER B C 1
ATOM 3641 O O . SER B 1 83 ? 38.973 -15.315 8.510 1.00 31.49 83 SER B O 1
ATOM 3644 N N . GLU B 1 84 ? 38.853 -14.470 6.447 1.00 26.18 84 GLU B N 1
ATOM 3645 C CA . GLU B 1 84 ? 38.531 -13.140 6.956 1.00 28.58 84 GLU B CA 1
ATOM 3646 C C . GLU B 1 84 ? 37.118 -13.107 7.531 1.00 27.84 84 GLU B C 1
ATOM 3647 O O . GLU B 1 84 ? 36.171 -13.593 6.906 1.00 31.74 84 GLU B O 1
ATOM 3653 N N . MET B 1 85 ? 36.975 -12.521 8.714 1.00 24.96 85 MET B N 1
ATOM 3654 C CA . MET B 1 85 ? 35.677 -12.291 9.339 1.00 26.11 85 MET B CA 1
ATOM 3655 C C . MET B 1 85 ? 35.344 -10.808 9.256 1.00 31.62 85 MET B C 1
ATOM 3656 O O . MET B 1 85 ? 36.151 -9.966 9.660 1.00 33.93 85 MET B O 1
ATOM 3661 N N . ILE B 1 86 ? 34.153 -10.494 8.751 1.00 27.67 86 ILE B N 1
ATOM 3662 C CA . ILE B 1 86 ? 33.682 -9.123 8.615 1.00 21.92 86 ILE B CA 1
ATOM 3663 C C . ILE B 1 86 ? 32.343 -9.025 9.330 1.00 24.89 86 ILE B C 1
ATOM 3664 O O . ILE B 1 86 ? 31.372 -9.680 8.930 1.00 22.99 86 ILE B O 1
ATOM 3669 N N . PHE B 1 87 ? 32.286 -8.204 10.377 1.00 22.92 87 PHE B N 1
ATOM 3670 C CA . PHE B 1 87 ? 31.135 -8.168 11.269 1.00 22.54 87 PHE B CA 1
ATOM 3671 C C . PHE B 1 87 ? 30.267 -6.957 10.954 1.00 29.18 87 PHE B C 1
ATOM 3672 O O . PHE B 1 87 ? 30.782 -5.849 10.759 1.00 32.35 87 PHE B O 1
ATOM 3680 N N . TRP B 1 88 ? 28.958 -7.189 10.858 1.00 30.61 88 TRP B N 1
ATOM 3681 C CA . TRP B 1 88 ? 27.944 -6.145 10.867 1.00 26.94 88 TRP B CA 1
ATOM 3682 C C . TRP B 1 88 ? 27.155 -6.265 12.163 1.00 32.36 88 TRP B C 1
ATOM 3683 O O . TRP B 1 88 ? 27.029 -7.356 12.725 1.00 39.64 88 TRP B O 1
ATOM 3694 N N . ASP B 1 89 ? 26.634 -5.144 12.656 1.00 25.98 89 ASP B N 1
ATOM 3695 C CA . ASP B 1 89 ? 26.082 -5.123 14.009 1.00 27.97 89 ASP B CA 1
ATOM 3696 C C . ASP B 1 89 ? 24.785 -4.329 14.028 1.00 30.25 89 ASP B C 1
ATOM 3697 O O . ASP B 1 89 ? 24.762 -3.159 13.631 1.00 27.56 89 ASP B O 1
ATOM 3702 N N . LEU B 1 90 ? 23.715 -4.977 14.506 1.00 23.55 90 LEU B N 1
ATOM 3703 C CA . LEU B 1 90 ? 22.389 -4.380 14.545 1.00 22.96 90 LEU B CA 1
ATOM 3704 C C . LEU B 1 90 ? 22.278 -3.197 15.498 1.00 27.07 90 LEU B C 1
ATOM 3705 O O . LEU B 1 90 ? 21.345 -2.395 15.350 1.00 28.54 90 LEU B O 1
ATOM 3710 N N . SER B 1 91 ? 23.190 -3.054 16.467 1.00 29.18 91 SER B N 1
ATOM 3711 C CA . SER B 1 91 ? 23.088 -1.903 17.361 1.00 32.57 91 SER B CA 1
ATOM 3712 C C . SER B 1 91 ? 23.230 -0.569 16.632 1.00 35.52 91 SER B C 1
ATOM 3713 O O . SER B 1 91 ? 22.969 0.472 17.243 1.00 38.37 91 SER B O 1
ATOM 3716 N N . CYS B 1 92 ? 23.617 -0.567 15.345 1.00 24.70 92 CYS B N 1
ATOM 3717 C CA . CYS B 1 92 ? 23.534 0.656 14.556 1.00 27.99 92 CYS B CA 1
ATOM 3718 C C . CYS B 1 92 ? 22.094 1.051 14.242 1.00 31.29 92 CYS B C 1
ATOM 3719 O O . CYS B 1 92 ? 21.869 2.093 13.613 1.00 33.55 92 CYS B O 1
ATOM 3722 N N . LEU B 1 93 ? 21.121 0.250 14.645 1.00 23.83 93 LEU B N 1
ATOM 3723 C CA . LEU B 1 93 ? 19.724 0.610 14.492 1.00 27.67 93 LEU B CA 1
ATOM 3724 C C . LEU B 1 93 ? 19.105 1.048 15.803 1.00 30.80 93 LEU B C 1
ATOM 3725 O O . LEU B 1 93 ? 17.903 1.337 15.841 1.00 39.19 93 LEU B O 1
ATOM 3730 N N . GLU B 1 94 ? 19.905 1.093 16.874 1.00 29.02 94 GLU B N 1
ATOM 3731 C CA . GLU B 1 94 ? 19.402 1.369 18.215 1.00 35.03 94 GLU B CA 1
ATOM 3732 C C . GLU B 1 94 ? 18.450 2.562 18.251 1.00 45.11 94 GLU B C 1
ATOM 3733 O O . GLU B 1 94 ? 17.429 2.531 18.948 1.00 59.13 94 GLU B O 1
ATOM 3739 N N . GLY B 1 95 ? 18.748 3.617 17.499 1.00 41.45 95 GLY B N 1
ATOM 3740 C CA . GLY B 1 95 ? 17.911 4.798 17.602 1.00 44.10 95 GLY B CA 1
ATOM 3741 C C . GLY B 1 95 ? 16.652 4.778 16.762 1.00 44.45 95 GLY B C 1
ATOM 3742 O O . GLY B 1 95 ? 15.703 5.503 17.076 1.00 48.54 95 GLY B O 1
ATOM 3743 N N . ASP B 1 96 ? 16.613 3.970 15.703 1.00 36.71 96 ASP B N 1
ATOM 3744 C CA . ASP B 1 96 ? 15.562 4.089 14.703 1.00 44.45 96 ASP B CA 1
ATOM 3745 C C . ASP B 1 96 ? 14.535 2.966 14.714 1.00 36.80 96 ASP B C 1
ATOM 3746 O O . ASP B 1 96 ? 13.445 3.153 14.162 1.00 36.82 96 ASP B O 1
ATOM 3751 N N . VAL B 1 97 ? 14.851 1.808 15.288 1.00 28.35 97 VAL B N 1
ATOM 3752 C CA . VAL B 1 97 ? 13.874 0.739 15.452 1.00 28.71 97 VAL B CA 1
ATOM 3753 C C . VAL B 1 97 ? 13.730 0.469 16.947 1.00 32.75 97 VAL B C 1
ATOM 3754 O O . VAL B 1 97 ? 14.682 0.632 17.718 1.00 39.48 97 VAL B O 1
ATOM 3758 N N . GLU B 1 98 ? 12.523 0.071 17.360 1.00 27.74 98 GLU B N 1
ATOM 3759 C CA . GLU B 1 98 ? 12.242 -0.097 18.784 1.00 33.83 98 GLU B CA 1
ATOM 3760 C C . GLU B 1 98 ? 12.854 -1.366 19.373 1.00 33.92 98 GLU B C 1
ATOM 3761 O O . GLU B 1 98 ? 13.055 -1.432 20.592 1.00 39.88 98 GLU B O 1
ATOM 3767 N N . LEU B 1 99 ? 13.163 -2.365 18.548 1.00 30.75 99 LEU B N 1
ATOM 3768 C CA . LEU B 1 99 ? 13.713 -3.641 19.017 1.00 28.90 99 LEU B CA 1
ATOM 3769 C C . LEU B 1 99 ? 14.855 -4.067 18.100 1.00 28.58 99 LEU B C 1
ATOM 3770 O O . LEU B 1 99 ? 14.705 -4.978 17.278 1.00 26.09 99 LEU B O 1
ATOM 3775 N N . PRO B 1 100 ? 16.034 -3.430 18.227 1.00 30.13 100 PRO B N 1
ATOM 3776 C CA . PRO B 1 100 ? 17.160 -3.683 17.292 1.00 27.91 100 PRO B CA 1
ATOM 3777 C C . PRO B 1 100 ? 17.919 -4.972 17.601 1.00 32.65 100 PRO B C 1
ATOM 3778 O O . PRO B 1 100 ? 19.106 -4.977 17.987 1.00 30.03 100 PRO B O 1
ATOM 3782 N N . TYR B 1 101 ? 17.237 -6.100 17.398 1.00 25.42 101 TYR B N 1
ATOM 3783 C CA . TYR B 1 101 ? 17.751 -7.415 17.762 1.00 26.91 101 TYR B CA 1
ATOM 3784 C C . TYR B 1 101 ? 17.380 -8.431 16.692 1.00 26.83 101 TYR B C 1
ATOM 3785 O O . TYR B 1 101 ? 16.517 -8.184 15.846 1.00 23.85 101 TYR B O 1
ATOM 3794 N N . ALA B 1 102 ? 18.058 -9.578 16.732 1.00 22.90 102 ALA B N 1
ATOM 3795 C CA . ALA B 1 102 ? 17.647 -10.770 16.004 1.00 27.39 102 ALA B CA 1
ATOM 3796 C C . ALA B 1 102 ? 17.391 -11.888 17.007 1.00 26.89 102 ALA B C 1
ATOM 3797 O O . ALA B 1 102 ? 18.203 -12.126 17.912 1.00 22.13 102 ALA B O 1
ATOM 3799 N N . LEU B 1 103 ? 16.257 -12.558 16.849 1.00 20.75 103 LEU B N 1
ATOM 3800 C CA . LEU B 1 103 ? 15.837 -13.624 17.743 1.00 23.66 103 LEU B CA 1
ATOM 3801 C C . LEU B 1 103 ? 16.122 -14.964 17.079 1.00 21.29 103 LEU B C 1
ATOM 3802 O O . LEU B 1 103 ? 15.630 -15.227 15.978 1.00 22.98 103 LEU B O 1
ATOM 3807 N N . HIS B 1 104 ? 16.903 -15.805 17.749 1.00 23.67 104 HIS B N 1
ATOM 3808 C CA . HIS B 1 104 ? 17.140 -17.181 17.314 1.00 26.87 104 HIS B CA 1
ATOM 3809 C C . HIS B 1 104 ? 16.243 -18.116 18.119 1.00 30.51 104 HIS B C 1
ATOM 3810 O O . HIS B 1 104 ? 16.349 -18.168 19.351 1.00 22.90 104 HIS B O 1
ATOM 3817 N N . LEU B 1 105 ? 15.384 -18.869 17.428 1.00 23.55 105 LEU B N 1
ATOM 3818 C CA . LEU B 1 105 ? 14.490 -19.812 18.104 1.00 28.57 105 LEU B CA 1
ATOM 3819 C C . LEU B 1 105 ? 13.918 -20.802 17.092 1.00 27.03 105 LEU B C 1
ATOM 3820 O O . LEU B 1 105 ? 13.300 -20.384 16.108 1.00 22.91 105 LEU B O 1
ATOM 3825 N N . GLY B 1 106 ? 14.121 -22.105 17.321 1.00 22.77 106 GLY B N 1
ATOM 3826 C CA . GLY B 1 106 ? 13.540 -23.114 16.444 1.00 26.16 106 GLY B CA 1
ATOM 3827 C C . GLY B 1 106 ? 12.054 -22.909 16.196 1.00 23.55 106 GLY B C 1
ATOM 3828 O O . GLY B 1 106 ? 11.318 -22.563 17.124 1.00 24.77 106 GLY B O 1
ATOM 3829 N N . GLN B 1 107 ? 11.591 -23.095 14.958 1.00 21.61 107 GLN B N 1
ATOM 3830 C CA . GLN B 1 107 ? 10.175 -22.864 14.672 1.00 23.88 107 GLN B CA 1
ATOM 3831 C C . GLN B 1 107 ? 9.269 -23.797 15.474 1.00 31.19 107 GLN B C 1
ATOM 3832 O O . GLN B 1 107 ? 8.164 -23.398 15.865 1.00 35.85 107 GLN B O 1
ATOM 3838 N N . ASP B 1 108 ? 9.712 -25.033 15.728 1.00 25.82 108 ASP B N 1
ATOM 3839 C CA . ASP B 1 108 ? 8.932 -25.940 16.564 1.00 28.83 108 ASP B CA 1
ATOM 3840 C C . ASP B 1 108 ? 8.761 -25.380 17.967 1.00 33.21 108 ASP B C 1
ATOM 3841 O O . ASP B 1 108 ? 7.673 -25.477 18.559 1.00 24.70 108 ASP B O 1
ATOM 3846 N N . LYS B 1 109 ? 9.828 -24.803 18.525 1.00 24.19 109 LYS B N 1
ATOM 3847 C CA . LYS B 1 109 ? 9.704 -24.201 19.844 1.00 30.52 109 LYS B CA 1
ATOM 3848 C C . LYS B 1 109 ? 8.809 -22.969 19.796 1.00 29.00 109 LYS B C 1
ATOM 3849 O O . LYS B 1 109 ? 8.011 -22.739 20.712 1.00 25.05 109 LYS B O 1
ATOM 3855 N N . LEU B 1 110 ? 8.906 -22.177 18.729 1.00 23.59 110 LEU B N 1
ATOM 3856 C CA . LEU B 1 110 ? 7.965 -21.078 18.557 1.00 23.32 110 LEU B CA 1
ATOM 3857 C C . LEU B 1 110 ? 6.534 -21.597 18.525 1.00 27.67 110 LEU B C 1
ATOM 3858 O O . LEU B 1 110 ? 5.684 -21.133 19.297 1.00 25.60 110 LEU B O 1
ATOM 3863 N N . SER B 1 111 ? 6.265 -22.600 17.671 1.00 23.50 111 SER B N 1
ATOM 3864 C CA . SER B 1 111 ? 4.916 -23.156 17.564 1.00 26.88 111 SER B CA 1
ATOM 3865 C C . SER B 1 111 ? 4.389 -23.637 18.914 1.00 28.51 111 SER B C 1
ATOM 3866 O O . SER B 1 111 ? 3.203 -23.473 19.219 1.00 28.82 111 SER B O 1
ATOM 3869 N N . ARG B 1 112 ? 5.254 -24.202 19.758 1.00 25.41 112 ARG B N 1
ATOM 3870 C CA . ARG B 1 112 ? 4.766 -24.750 21.027 1.00 27.50 112 ARG B CA 1
ATOM 3871 C C . ARG B 1 112 ? 4.368 -23.645 21.994 1.00 26.80 112 ARG B C 1
ATOM 3872 O O . ARG B 1 112 ? 3.402 -23.796 22.746 1.00 36.32 112 ARG B O 1
ATOM 3880 N N . ILE B 1 113 ? 5.101 -22.534 21.987 1.00 26.29 113 ILE B N 1
ATOM 3881 C CA . ILE B 1 113 ? 4.718 -21.371 22.778 1.00 27.93 113 ILE B CA 1
ATOM 3882 C C . ILE B 1 113 ? 3.372 -20.819 22.309 1.00 29.95 113 ILE B C 1
ATOM 3883 O O . ILE B 1 113 ? 2.497 -20.493 23.123 1.00 27.12 113 ILE B O 1
ATOM 3888 N N . LEU B 1 114 ? 3.183 -20.712 20.991 1.00 25.65 114 LEU B N 1
ATOM 3889 C CA . LEU B 1 114 ? 1.913 -20.236 20.458 1.00 26.64 114 LEU B CA 1
ATOM 3890 C C . LEU B 1 114 ? 0.767 -21.175 20.817 1.00 33.81 114 LEU B C 1
ATOM 3891 O O . LEU B 1 114 ? -0.371 -20.728 20.997 1.00 28.13 114 LEU B O 1
ATOM 3896 N N . ILE B 1 115 ? 1.041 -22.477 20.903 1.00 31.04 115 ILE B N 1
ATOM 3897 C CA . ILE B 1 115 ? 0.006 -23.428 21.291 1.00 28.35 115 ILE B CA 1
ATOM 3898 C C . ILE B 1 115 ? -0.454 -23.157 22.725 1.00 30.61 115 ILE B C 1
ATOM 3899 O O . ILE B 1 115 ? -1.655 -23.187 23.029 1.00 29.20 115 ILE B O 1
ATOM 3904 N N . GLU B 1 116 ? 0.491 -22.845 23.616 1.00 28.69 116 GLU B N 1
ATOM 3905 C CA . GLU B 1 116 ? 0.146 -22.563 25.004 1.00 29.64 116 GLU B CA 1
ATOM 3906 C C . GLU B 1 116 ? -0.734 -21.326 25.120 1.00 29.69 116 GLU B C 1
ATOM 3907 O O . GLU B 1 116 ? -1.724 -21.332 25.858 1.00 30.57 116 GLU B O 1
ATOM 3913 N N . HIS B 1 117 ? -0.394 -20.252 24.402 1.00 28.83 117 HIS B N 1
ATOM 3914 C CA . HIS B 1 117 ? -1.223 -19.052 24.470 1.00 28.91 117 HIS B CA 1
ATOM 3915 C C . HIS B 1 117 ? -2.604 -19.288 23.868 1.00 30.33 117 HIS B C 1
ATOM 3916 O O . HIS B 1 117 ? -3.589 -18.734 24.364 1.00 29.77 117 HIS B O 1
ATOM 3923 N N . LEU B 1 118 ? -2.707 -20.123 22.829 1.00 28.69 118 LEU B N 1
ATOM 3924 C CA . LEU B 1 118 ? -4.016 -20.387 22.240 1.00 28.97 118 LEU B CA 1
ATOM 3925 C C . LEU B 1 118 ? -4.917 -21.189 23.175 1.00 33.11 118 LEU B C 1
ATOM 3926 O O . LEU B 1 118 ? -6.143 -21.054 23.113 1.00 30.72 118 LEU B O 1
ATOM 3931 N N . LYS B 1 119 ? -4.343 -22.013 24.055 1.00 35.78 119 LYS B N 1
ATOM 3932 C CA . LYS B 1 119 ? -5.167 -22.740 25.014 1.00 35.73 119 LYS B CA 1
ATOM 3933 C C . LYS B 1 119 ? -5.979 -21.800 25.889 1.00 34.42 119 LYS B C 1
ATOM 3934 O O . LYS B 1 119 ? -7.093 -22.143 26.287 1.00 33.59 119 LYS B O 1
ATOM 3940 N N . ALA B 1 120 ? -5.443 -20.618 26.208 1.00 37.42 120 ALA B N 1
ATOM 3941 C CA . ALA B 1 120 ? -6.119 -19.713 27.139 1.00 40.35 120 ALA B CA 1
ATOM 3942 C C . ALA B 1 120 ? -7.361 -19.069 26.536 1.00 39.71 120 ALA B C 1
ATOM 3943 O O . ALA B 1 120 ? -8.177 -18.502 27.278 1.00 35.46 120 ALA B O 1
ATOM 3945 N N . LEU B 1 121 ? -7.516 -19.139 25.219 1.00 37.60 121 LEU B N 1
ATOM 3946 C CA . LEU B 1 121 ? -8.628 -18.500 24.540 1.00 34.75 121 LEU B CA 1
ATOM 3947 C C . LEU B 1 121 ? -9.645 -19.569 24.190 1.00 36.83 121 LEU B C 1
ATOM 3948 O O . LEU B 1 121 ? -9.373 -20.407 23.315 1.00 32.50 121 LEU B O 1
ATOM 3953 N N . PRO B 1 122 ? -10.808 -19.597 24.843 1.00 38.72 122 PRO B N 1
ATOM 3954 C CA . PRO B 1 122 ? -11.781 -20.660 24.557 1.00 36.45 122 PRO B CA 1
ATOM 3955 C C . PRO B 1 122 ? -12.335 -20.605 23.152 1.00 35.83 122 PRO B C 1
ATOM 3956 O O . PRO B 1 122 ? -12.877 -21.614 22.686 1.00 34.69 122 PRO B O 1
ATOM 3960 N N . ASN B 1 123 ? -12.222 -19.467 22.467 1.00 33.60 123 ASN B N 1
ATOM 3961 C CA . ASN B 1 123 ? -12.764 -19.315 21.128 1.00 34.18 123 ASN B CA 1
ATOM 3962 C C . ASN B 1 123 ? -11.842 -19.880 20.045 1.00 33.71 123 ASN B C 1
ATOM 3963 O O . ASN B 1 123 ? -12.067 -19.608 18.861 1.00 35.47 123 ASN B O 1
ATOM 3968 N N . VAL B 1 124 ? -10.822 -20.658 20.405 1.00 31.69 124 VAL B N 1
ATOM 3969 C CA . VAL B 1 124 ? -9.965 -21.322 19.425 1.00 36.14 124 VAL B CA 1
ATOM 3970 C C . VAL B 1 124 ? -9.853 -22.793 19.780 1.00 38.43 124 VAL B C 1
ATOM 3971 O O . VAL B 1 124 ? -9.731 -23.156 20.955 1.00 47.72 124 VAL B O 1
ATOM 3975 N N . GLU B 1 125 ? -9.886 -23.632 18.759 1.00 36.05 125 GLU B N 1
ATOM 3976 C CA . GLU B 1 125 ? -9.613 -25.054 18.870 1.00 40.46 125 GLU B CA 1
ATOM 3977 C C . GLU B 1 125 ? -8.425 -25.370 17.980 1.00 36.34 125 GLU B C 1
ATOM 3978 O O . GLU B 1 125 ? -8.342 -24.871 16.855 1.00 38.87 125 GLU B O 1
ATOM 3984 N N . VAL B 1 126 ? -7.499 -26.179 18.483 1.00 33.88 126 VAL B N 1
ATOM 3985 C CA . VAL B 1 126 ? -6.309 -26.564 17.731 1.00 40.31 126 VAL B CA 1
ATOM 3986 C C . VAL B 1 126 ? -6.309 -28.083 17.612 1.00 42.19 126 VAL B C 1
ATOM 3987 O O . VAL B 1 126 ? -6.043 -28.789 18.593 1.00 51.66 126 VAL B O 1
ATOM 3991 N N . ARG B 1 127 ? -6.607 -28.589 16.420 1.00 33.81 127 ARG B N 1
ATOM 3992 C CA . ARG B 1 127 ? -6.682 -30.026 16.167 1.00 38.38 127 ARG B CA 1
ATOM 3993 C C . ARG B 1 127 ? -5.479 -30.454 15.328 1.00 38.81 127 ARG B C 1
ATOM 3994 O O . ARG B 1 127 ? -5.375 -30.085 14.154 1.00 42.49 127 ARG B O 1
ATOM 4002 N N . TYR B 1 128 ? -4.575 -31.227 15.927 1.00 36.32 128 TYR B N 1
ATOM 4003 C CA . TYR B 1 128 ? -3.458 -31.833 15.222 1.00 36.66 128 TYR B CA 1
ATOM 4004 C C . TYR B 1 128 ? -3.839 -33.244 14.763 1.00 41.43 128 TYR B C 1
ATOM 4005 O O . TYR B 1 128 ? -4.916 -33.752 15.085 1.00 40.29 128 TYR B O 1
ATOM 4014 N N . SER B 1 129 ? -2.941 -33.878 14.002 1.00 49.05 129 SER B N 1
ATOM 4015 C CA . SER B 1 129 ? -3.223 -35.161 13.339 1.00 50.43 129 SER B CA 1
ATOM 4016 C C . SER B 1 129 ? -4.626 -35.171 12.741 1.00 46.36 129 SER B C 1
ATOM 4017 O O . SER B 1 129 ? -5.428 -36.075 12.988 1.00 40.77 129 SER B O 1
ATOM 4020 N N . SER B 1 130 ? -4.934 -34.132 11.965 1.00 40.16 130 SER B N 1
ATOM 4021 C CA . SER B 1 130 ? -6.256 -33.968 11.362 1.00 47.77 130 SER B CA 1
ATOM 4022 C C . SER B 1 130 ? -6.106 -33.452 9.933 1.00 47.21 130 SER B C 1
ATOM 4023 O O . SER B 1 130 ? -6.424 -32.299 9.634 1.00 43.39 130 SER B O 1
ATOM 4026 N N . PRO B 1 131 ? -5.632 -34.310 9.028 1.00 50.15 131 PRO B N 1
ATOM 4027 C CA . PRO B 1 131 ? -5.511 -33.889 7.625 1.00 47.96 131 PRO B CA 1
ATOM 4028 C C . PRO B 1 131 ? -6.874 -33.692 6.982 1.00 49.27 131 PRO B C 1
ATOM 4029 O O . PRO B 1 131 ? -7.807 -34.468 7.197 1.00 58.31 131 PRO B O 1
ATOM 4033 N N . VAL B 1 132 ? -6.988 -32.620 6.206 1.00 52.15 132 VAL B N 1
ATOM 4034 C CA . VAL B 1 132 ? -8.169 -32.397 5.381 1.00 52.23 132 VAL B CA 1
ATOM 4035 C C . VAL B 1 132 ? -8.072 -33.308 4.167 1.00 52.32 132 VAL B C 1
ATOM 4036 O O . VAL B 1 132 ? -7.008 -33.416 3.544 1.00 51.79 132 VAL B O 1
ATOM 4040 N N . VAL B 1 133 ? -9.172 -33.986 3.844 1.00 56.45 133 VAL B N 1
ATOM 4041 C CA . VAL B 1 133 ? -9.175 -34.927 2.730 1.00 61.80 133 VAL B CA 1
ATOM 4042 C C . VAL B 1 133 ? -10.228 -34.527 1.701 1.00 64.27 133 VAL B C 1
ATOM 4043 O O . VAL B 1 133 ? -10.074 -34.806 0.507 1.00 67.00 133 VAL B O 1
ATOM 4047 N N . ASP B 1 134 ? -11.295 -33.858 2.139 1.00 61.21 134 ASP B N 1
ATOM 4048 C CA . ASP B 1 134 ? -12.269 -33.306 1.205 1.00 61.09 134 ASP B CA 1
ATOM 4049 C C . ASP B 1 134 ? -12.651 -31.896 1.633 1.00 55.76 134 ASP B C 1
ATOM 4050 O O . ASP B 1 134 ? -12.579 -31.549 2.815 1.00 52.16 134 ASP B O 1
ATOM 4055 N N . CYS B 1 135 ? -13.065 -31.085 0.657 1.00 53.37 135 CYS B N 1
ATOM 4056 C CA . CYS B 1 135 ? -13.423 -29.702 0.929 1.00 44.53 135 CYS B CA 1
ATOM 4057 C C . CYS B 1 135 ? -14.444 -29.212 -0.089 1.00 41.04 135 CYS B C 1
ATOM 4058 O O . CYS B 1 135 ? -14.319 -29.482 -1.286 1.00 39.48 135 CYS B O 1
ATOM 4061 N N . GLU B 1 136 ? -15.452 -28.490 0.396 1.00 44.50 136 GLU B N 1
ATOM 4062 C CA . GLU B 1 136 ? -16.413 -27.793 -0.449 1.00 45.19 136 GLU B CA 1
ATOM 4063 C C . GLU B 1 136 ? -16.329 -26.303 -0.148 1.00 39.70 136 GLU B C 1
ATOM 4064 O O . GLU B 1 136 ? -16.318 -25.897 1.019 1.00 41.25 136 GLU B O 1
ATOM 4070 N N . VAL B 1 137 ? -16.267 -25.492 -1.195 1.00 40.31 137 VAL B N 1
ATOM 4071 C CA . VAL B 1 137 ? -16.129 -24.047 -1.061 1.00 48.06 137 VAL B CA 1
ATOM 4072 C C . VAL B 1 137 ? -17.287 -23.386 -1.786 1.00 48.85 137 VAL B C 1
ATOM 4073 O O . VAL B 1 137 ? -17.532 -23.666 -2.966 1.00 48.57 137 VAL B O 1
ATOM 4077 N N . GLY B 1 138 ? -18.002 -22.522 -1.075 1.00 46.74 138 GLY B N 1
ATOM 4078 C CA . GLY B 1 138 ? -19.129 -21.829 -1.637 1.00 43.06 138 GLY B CA 1
ATOM 4079 C C . GLY B 1 138 ? -18.879 -20.343 -1.700 1.00 44.51 138 GLY B C 1
ATOM 4080 O O . GLY B 1 138 ? -17.854 -19.835 -1.229 1.00 43.07 138 GLY B O 1
ATOM 4081 N N . PRO B 1 139 ? -19.824 -19.611 -2.283 1.00 47.13 139 PRO B N 1
ATOM 4082 C CA . PRO B 1 139 ? -19.658 -18.155 -2.364 1.00 52.12 139 PRO B CA 1
ATOM 4083 C C . PRO B 1 139 ? -19.557 -17.495 -1.004 1.00 54.00 139 PRO B C 1
ATOM 4084 O O . PRO B 1 139 ? -18.945 -16.427 -0.892 1.00 54.46 139 PRO B O 1
ATOM 4088 N N . ARG B 1 140 ? -20.123 -18.105 0.044 1.00 53.57 140 ARG B N 1
ATOM 4089 C CA . ARG B 1 140 ? -20.177 -17.426 1.333 1.00 53.69 140 ARG B CA 1
ATOM 4090 C C . ARG B 1 140 ? -19.962 -18.360 2.523 1.00 45.02 140 ARG B C 1
ATOM 4091 O O . ARG B 1 140 ? -20.264 -17.969 3.656 1.00 44.96 140 ARG B O 1
ATOM 4099 N N . SER B 1 141 ? -19.436 -19.567 2.307 1.00 44.32 141 SER B N 1
ATOM 4100 C CA . SER B 1 141 ? -19.143 -20.482 3.405 1.00 47.85 141 SER B CA 1
ATOM 4101 C C . SER B 1 141 ? -18.215 -21.579 2.893 1.00 41.40 141 SER B C 1
ATOM 4102 O O . SER B 1 141 ? -18.070 -21.783 1.682 1.00 41.69 141 SER B O 1
ATOM 4105 N N . VAL B 1 142 ? -17.563 -22.271 3.833 1.00 37.17 142 VAL B N 1
ATOM 4106 C CA . VAL B 1 142 ? -16.674 -23.381 3.505 1.00 43.35 142 VAL B CA 1
ATOM 4107 C C . VAL B 1 142 ? -16.943 -24.545 4.451 1.00 52.40 142 VAL B C 1
ATOM 4108 O O . VAL B 1 142 ? -17.437 -24.373 5.567 1.00 56.27 142 VAL B O 1
ATOM 4112 N N . ARG B 1 143 ? -16.604 -25.748 3.981 1.00 48.96 143 ARG B N 1
ATOM 4113 C CA . ARG B 1 143 ? -16.778 -26.977 4.741 1.00 49.85 143 ARG B CA 1
ATOM 4114 C C . ARG B 1 143 ? -15.609 -27.900 4.438 1.00 45.70 143 ARG B C 1
ATOM 4115 O O . ARG B 1 143 ? -15.190 -28.016 3.283 1.00 48.51 143 ARG B O 1
ATOM 4123 N N . VAL B 1 144 ? -15.080 -28.558 5.471 1.00 41.23 144 VAL B N 1
ATOM 4124 C CA . VAL B 1 144 ? -14.035 -29.555 5.288 1.00 46.97 144 VAL B CA 1
ATOM 4125 C C . VAL B 1 144 ? -14.399 -30.820 6.061 1.00 52.38 144 VAL B C 1
ATOM 4126 O O . VAL B 1 144 ? -15.206 -30.803 6.994 1.00 49.54 144 VAL B O 1
ATOM 4130 N N . VAL B 1 145 ? -13.804 -31.936 5.635 1.00 52.33 145 VAL B N 1
ATOM 4131 C CA . VAL B 1 145 ? -13.984 -33.233 6.275 1.00 55.86 145 VAL B CA 1
ATOM 4132 C C . VAL B 1 145 ? -12.604 -33.803 6.562 1.00 55.25 145 VAL B C 1
ATOM 4133 O O . VAL B 1 145 ? -11.730 -33.792 5.688 1.00 59.69 145 VAL B O 1
ATOM 4137 N N . LEU B 1 146 ? -12.409 -34.298 7.778 1.00 53.49 146 LEU B N 1
ATOM 4138 C CA . LEU B 1 146 ? -11.083 -34.613 8.284 1.00 55.23 146 LEU B CA 1
ATOM 4139 C C . LEU B 1 146 ? -10.791 -36.108 8.234 1.00 60.45 146 LEU B C 1
ATOM 4140 O O . LEU B 1 146 ? -11.677 -36.945 8.417 1.00 66.73 146 LEU B O 1
ATOM 4145 N N . GLY B 1 147 ? -9.529 -36.427 7.982 1.00 60.83 147 GLY B N 1
ATOM 4146 C CA . GLY B 1 147 ? -8.981 -37.746 8.236 1.00 64.44 147 GLY B CA 1
ATOM 4147 C C . GLY B 1 147 ? -8.289 -37.799 9.583 1.00 62.76 147 GLY B C 1
ATOM 4148 O O . GLY B 1 147 ? -8.686 -37.126 10.540 1.00 62.42 147 GLY B O 1
ATOM 4149 N N . GLY B 1 148 ? -7.237 -38.608 9.659 1.00 59.34 148 GLY B N 1
ATOM 4150 C CA . GLY B 1 148 ? -6.398 -38.675 10.844 1.00 62.30 148 GLY B CA 1
ATOM 4151 C C . GLY B 1 148 ? -7.171 -39.058 12.091 1.00 71.63 148 GLY B C 1
ATOM 4152 O O . GLY B 1 148 ? -8.229 -39.702 12.039 1.00 76.69 148 GLY B O 1
ATOM 4153 N N . GLU B 1 149 ? -6.638 -38.643 13.242 1.00 67.39 149 GLU B N 1
ATOM 4154 C CA . GLU B 1 149 ? -7.253 -38.937 14.536 1.00 67.31 149 GLU B CA 1
ATOM 4155 C C . GLU B 1 149 ? -8.501 -38.101 14.803 1.00 64.85 149 GLU B C 1
ATOM 4156 O O . GLU B 1 149 ? -8.710 -37.617 15.919 1.00 63.24 149 GLU B O 1
ATOM 4162 N N . SER B 1 150 ? -9.343 -37.921 13.778 1.00 68.11 150 SER B N 1
ATOM 4163 C CA . SER B 1 150 ? -10.604 -37.190 13.829 1.00 71.90 150 SER B CA 1
ATOM 4164 C C . SER B 1 150 ? -11.406 -37.530 12.573 1.00 74.54 150 SER B C 1
ATOM 4165 O O . SER B 1 150 ? -11.875 -36.625 11.872 1.00 76.20 150 SER B O 1
ATOM 4168 N N . PRO B 1 151 ? -11.599 -38.814 12.259 1.00 75.99 151 PRO B N 1
ATOM 4169 C CA . PRO B 1 151 ? -12.069 -39.178 10.917 1.00 73.51 151 PRO B CA 1
ATOM 4170 C C . PRO B 1 151 ? -13.578 -39.036 10.775 1.00 70.11 151 PRO B C 1
ATOM 4171 O O . PRO B 1 151 ? -14.350 -39.403 11.666 1.00 65.00 151 PRO B O 1
ATOM 4175 N N . GLY B 1 152 ? -13.993 -38.501 9.626 1.00 71.97 152 GLY B N 1
ATOM 4176 C CA . GLY B 1 152 ? -15.384 -38.200 9.375 1.00 65.96 152 GLY B CA 1
ATOM 4177 C C . GLY B 1 152 ? -15.871 -36.907 9.983 1.00 65.70 152 GLY B C 1
ATOM 4178 O O . GLY B 1 152 ? -17.029 -36.533 9.753 1.00 66.83 152 GLY B O 1
ATOM 4179 N N . VAL B 1 153 ? -15.027 -36.211 10.747 1.00 66.96 153 VAL B N 1
ATOM 4180 C CA . VAL B 1 153 ? -15.430 -34.967 11.388 1.00 66.32 153 VAL B CA 1
ATOM 4181 C C . VAL B 1 153 ? -15.659 -33.891 10.334 1.00 66.87 153 VAL B C 1
ATOM 4182 O O . VAL B 1 153 ? -14.889 -33.754 9.373 1.00 67.38 153 VAL B O 1
ATOM 4186 N N . ILE B 1 154 ? -16.726 -33.120 10.514 1.00 66.72 154 ILE B N 1
ATOM 4187 C CA . ILE B 1 154 ? -17.125 -32.078 9.578 1.00 60.46 154 ILE B CA 1
ATOM 4188 C C . ILE B 1 154 ? -16.943 -30.728 10.258 1.00 62.77 154 ILE B C 1
ATOM 4189 O O . ILE B 1 154 ? -17.507 -30.487 11.333 1.00 61.51 154 ILE B O 1
ATOM 4194 N N . VAL B 1 155 ? -16.166 -29.846 9.628 1.00 58.04 155 VAL B N 1
ATOM 4195 C CA . VAL B 1 155 ? -15.888 -28.510 10.148 1.00 51.48 155 VAL B CA 1
ATOM 4196 C C . VAL B 1 155 ? -16.387 -27.490 9.136 1.00 46.78 155 VAL B C 1
ATOM 4197 O O . VAL B 1 155 ? -15.956 -27.497 7.976 1.00 48.36 155 VAL B O 1
ATOM 4201 N N . GLU B 1 156 ? -17.276 -26.608 9.577 1.00 45.25 156 GLU B N 1
ATOM 4202 C CA . GLU B 1 156 ? -17.818 -25.544 8.749 1.00 44.40 156 GLU B CA 1
ATOM 4203 C C . GLU B 1 156 ? -17.357 -24.187 9.264 1.00 43.88 156 GLU B C 1
ATOM 4204 O O . GLU B 1 156 ? -17.115 -24.009 10.460 1.00 45.23 156 GLU B O 1
ATOM 4210 N N . GLY B 1 157 ? -17.241 -23.231 8.342 1.00 41.50 157 GLY B N 1
ATOM 4211 C CA . GLY B 1 157 ? -16.810 -21.887 8.675 1.00 41.49 157 GLY B CA 1
ATOM 4212 C C . GLY B 1 157 ? -17.181 -20.915 7.575 1.00 39.18 157 GLY B C 1
ATOM 4213 O O . GLY B 1 157 ? -17.749 -21.288 6.545 1.00 37.29 157 GLY B O 1
ATOM 4214 N N . ASP B 1 158 ? -16.848 -19.644 7.819 1.00 37.72 158 ASP B N 1
ATOM 4215 C CA . ASP B 1 158 ? -17.050 -18.571 6.850 1.00 33.86 158 ASP B CA 1
ATOM 4216 C C . ASP B 1 158 ? -15.804 -18.273 6.018 1.00 33.64 158 ASP B C 1
ATOM 4217 O O . ASP B 1 158 ? -15.925 -17.672 4.949 1.00 32.18 158 ASP B O 1
ATOM 4222 N N . TRP B 1 159 ? -14.616 -18.651 6.486 1.00 33.99 159 TRP B N 1
ATOM 4223 C CA . TRP B 1 159 ? -13.376 -18.364 5.779 1.00 36.79 159 TRP B CA 1
ATOM 4224 C C . TRP B 1 159 ? -12.455 -19.575 5.850 1.00 35.21 159 TRP B C 1
ATOM 4225 O O . TRP B 1 159 ? -12.450 -20.311 6.839 1.00 35.37 159 TRP B O 1
ATOM 4236 N N . LEU B 1 160 ? -11.671 -19.774 4.796 1.00 27.27 160 LEU B N 1
ATOM 4237 C CA . LEU B 1 160 ? -10.656 -20.822 4.760 1.00 31.37 160 LEU B CA 1
ATOM 4238 C C . LEU B 1 160 ? -9.310 -20.182 4.460 1.00 28.64 160 LEU B C 1
ATOM 4239 O O . LEU B 1 160 ? -9.152 -19.524 3.428 1.00 33.57 160 LEU B O 1
ATOM 4244 N N . ILE B 1 161 ? -8.348 -20.364 5.357 1.00 22.90 161 ILE B N 1
ATOM 4245 C CA . ILE B 1 161 ? -6.999 -19.833 5.181 1.00 21.89 161 ILE B CA 1
ATOM 4246 C C . ILE B 1 161 ? -6.073 -21.014 4.968 1.00 26.64 161 ILE B C 1
ATOM 4247 O O . ILE B 1 161 ? -5.985 -21.907 5.820 1.00 22.92 161 ILE B O 1
ATOM 4252 N N . GLY B 1 162 ? -5.429 -21.052 3.806 1.00 23.95 162 GLY B N 1
ATOM 4253 C CA . GLY B 1 162 ? -4.435 -22.064 3.547 1.00 22.93 162 GLY B CA 1
ATOM 4254 C C . GLY B 1 162 ? -3.065 -21.598 3.993 1.00 26.56 162 GLY B C 1
ATOM 4255 O O . GLY B 1 162 ? -2.480 -20.683 3.398 1.00 21.36 162 GLY B O 1
ATOM 4256 N N . ALA B 1 163 ? -2.568 -22.213 5.056 1.00 20.21 163 ALA B N 1
ATOM 4257 C CA . ALA B 1 163 ? -1.258 -21.959 5.642 1.00 25.66 163 ALA B CA 1
ATOM 4258 C C . ALA B 1 163 ? -0.506 -23.275 5.789 1.00 26.14 163 ALA B C 1
ATOM 4259 O O . ALA B 1 163 ? 0.249 -23.494 6.745 1.00 24.45 163 ALA B O 1
ATOM 4261 N N . ASP B 1 164 ? -0.716 -24.176 4.831 1.00 24.17 164 ASP B N 1
ATOM 4262 C CA . ASP B 1 164 ? -0.279 -25.558 4.930 1.00 26.11 164 ASP B CA 1
ATOM 4263 C C . ASP B 1 164 ? 0.920 -25.871 4.030 1.00 33.15 164 ASP B C 1
ATOM 4264 O O . ASP B 1 164 ? 1.088 -27.010 3.589 1.00 40.08 164 ASP B O 1
ATOM 4269 N N . GLY B 1 165 ? 1.753 -24.876 3.732 1.00 31.69 165 GLY B N 1
ATOM 4270 C CA . GLY B 1 165 ? 3.085 -25.145 3.213 1.00 18.38 165 GLY B CA 1
ATOM 4271 C C . GLY B 1 165 ? 3.184 -25.279 1.703 1.00 24.29 165 GLY B C 1
ATOM 4272 O O . GLY B 1 165 ? 2.224 -25.117 0.945 1.00 17.85 165 GLY B O 1
ATOM 4273 N N . ALA B 1 166 ? 4.406 -25.608 1.268 1.00 24.90 166 ALA B N 1
ATOM 4274 C CA . ALA B 1 166 ? 4.761 -25.523 -0.148 1.00 23.98 166 ALA B CA 1
ATOM 4275 C C . ALA B 1 166 ? 3.915 -26.447 -1.014 1.00 26.28 166 ALA B C 1
ATOM 4276 O O . ALA B 1 166 ? 3.594 -26.102 -2.157 1.00 26.62 166 ALA B O 1
ATOM 4278 N N . ASN B 1 167 ? 3.546 -27.614 -0.500 1.00 17.92 167 ASN B N 1
ATOM 4279 C CA . ASN B 1 167 ? 2.712 -28.556 -1.245 1.00 29.75 167 ASN B CA 1
ATOM 4280 C C . ASN B 1 167 ? 1.262 -28.500 -0.772 1.00 35.54 167 ASN B C 1
ATOM 4281 O O . ASN B 1 167 ? 0.642 -29.505 -0.440 1.00 39.90 167 ASN B O 1
ATOM 4286 N N . SER B 1 168 ? 0.712 -27.289 -0.792 1.00 31.44 168 SER B N 1
ATOM 4287 C CA . SER B 1 168 ? -0.536 -26.986 -0.110 1.00 28.80 168 SER B CA 1
ATOM 4288 C C . SER B 1 168 ? -1.727 -27.690 -0.754 1.00 25.16 168 SER B C 1
ATOM 4289 O O . SER B 1 168 ? -1.976 -27.541 -1.950 1.00 22.68 168 SER B O 1
ATOM 4292 N N . PHE B 1 169 ? -2.483 -28.428 0.061 1.00 30.18 169 PHE B N 1
ATOM 4293 C CA . PHE B 1 169 ? -3.779 -28.950 -0.370 1.00 35.05 169 PHE B CA 1
ATOM 4294 C C . PHE B 1 169 ? -4.725 -27.831 -0.809 1.00 21.11 169 PHE B C 1
ATOM 4295 O O . PHE B 1 169 ? -5.419 -27.951 -1.826 1.00 22.71 169 PHE B O 1
ATOM 4303 N N . VAL B 1 170 ? -4.772 -26.736 -0.057 1.00 20.94 170 VAL B N 1
ATOM 4304 C CA . VAL B 1 170 ? -5.729 -25.674 -0.362 1.00 20.97 170 VAL B CA 1
ATOM 4305 C C . VAL B 1 170 ? -5.417 -25.040 -1.717 1.00 27.24 170 VAL B C 1
ATOM 4306 O O . VAL B 1 170 ? -6.310 -24.847 -2.549 1.00 23.63 170 VAL B O 1
ATOM 4310 N N . ARG B 1 171 ? -4.146 -24.712 -1.965 1.00 26.86 171 ARG B N 1
ATOM 4311 C CA . ARG B 1 171 ? -3.784 -24.134 -3.258 1.00 25.27 171 ARG B CA 1
ATOM 4312 C C . ARG B 1 171 ? -4.049 -25.125 -4.395 1.00 25.03 171 ARG B C 1
ATOM 4313 O O . ARG B 1 171 ? -4.757 -24.806 -5.359 1.00 21.06 171 ARG B O 1
ATOM 4321 N N . ARG B 1 172 ? -3.496 -26.340 -4.291 1.00 27.07 172 ARG B N 1
ATOM 4322 C CA . ARG B 1 172 ? -3.549 -27.279 -5.414 1.00 31.83 172 ARG B CA 1
ATOM 4323 C C . ARG B 1 172 ? -4.959 -27.835 -5.628 1.00 33.96 172 ARG B C 1
ATOM 4324 O O . ARG B 1 172 ? -5.465 -27.828 -6.756 1.00 39.37 172 ARG B O 1
ATOM 4332 N N . GLU B 1 173 ? -5.614 -28.313 -4.566 1.00 24.68 173 GLU B N 1
ATOM 4333 C CA . GLU B 1 173 ? -6.846 -29.094 -4.712 1.00 33.63 173 GLU B CA 1
ATOM 4334 C C . GLU B 1 173 ? -8.126 -28.280 -4.541 1.00 36.23 173 GLU B C 1
ATOM 4335 O O . GLU B 1 173 ? -9.092 -28.503 -5.280 1.00 34.68 173 GLU B O 1
ATOM 4341 N N . VAL B 1 174 ? -8.175 -27.366 -3.570 1.00 31.55 174 VAL B N 1
ATOM 4342 C CA . VAL B 1 174 ? -9.368 -26.546 -3.372 1.00 29.64 174 VAL B CA 1
ATOM 4343 C C . VAL B 1 174 ? -9.459 -25.454 -4.430 1.00 34.35 174 VAL B C 1
ATOM 4344 O O . VAL B 1 174 ? -10.505 -25.269 -5.062 1.00 38.89 174 VAL B O 1
ATOM 4348 N N . LEU B 1 175 ? -8.374 -24.702 -4.628 1.00 30.14 175 LEU B N 1
ATOM 4349 C CA . LEU B 1 175 ? -8.393 -23.587 -5.567 1.00 29.74 175 LEU B CA 1
ATOM 4350 C C . LEU B 1 175 ? -7.951 -23.984 -6.966 1.00 30.90 175 LEU B C 1
ATOM 4351 O O . LEU B 1 175 ? -8.281 -23.277 -7.927 1.00 35.69 175 LEU B O 1
ATOM 4356 N N . ASN B 1 176 ? -7.232 -25.098 -7.098 1.00 26.83 176 ASN B N 1
ATOM 4357 C CA . ASN B 1 176 ? -6.584 -25.495 -8.350 1.00 33.24 176 ASN B CA 1
ATOM 4358 C C . ASN B 1 176 ? -5.813 -24.329 -8.959 1.00 29.58 176 ASN B C 1
ATOM 4359 O O . ASN B 1 176 ? -5.981 -23.973 -10.127 1.00 26.04 176 ASN B O 1
ATOM 4364 N N . GLN B 1 177 ? -4.969 -23.721 -8.142 1.00 22.42 177 GLN B N 1
ATOM 4365 C CA . GLN B 1 177 ? -4.106 -22.653 -8.608 1.00 17.74 177 GLN B CA 1
ATOM 4366 C C . GLN B 1 177 ? -2.737 -23.199 -8.989 1.00 19.56 177 GLN B C 1
ATOM 4367 O O . GLN B 1 177 ? -2.315 -24.276 -8.550 1.00 24.37 177 GLN B O 1
ATOM 4373 N N . ASN B 1 178 ? -2.041 -22.433 -9.817 1.00 23.41 178 ASN B N 1
ATOM 4374 C CA . ASN B 1 178 ? -0.709 -22.817 -10.250 1.00 22.85 178 ASN B CA 1
ATOM 4375 C C . ASN B 1 178 ? 0.328 -22.367 -9.229 1.00 21.84 178 ASN B C 1
ATOM 4376 O O . ASN B 1 178 ? 0.037 -21.627 -8.287 1.00 26.18 178 ASN B O 1
ATOM 4381 N N . PHE B 1 179 ? 1.568 -22.794 -9.451 1.00 19.12 179 PHE B N 1
ATOM 4382 C CA . PHE B 1 179 ? 2.685 -22.433 -8.589 1.00 18.29 179 PHE B CA 1
ATOM 4383 C C . PHE B 1 179 ? 3.909 -22.198 -9.481 1.00 20.87 179 PHE B C 1
ATOM 4384 O O . PHE B 1 179 ? 4.955 -22.823 -9.344 1.00 24.31 179 PHE B O 1
ATOM 4392 N N . PHE B 1 180 ? 3.776 -21.255 -10.413 1.00 14.51 180 PHE B N 1
ATOM 4393 C CA . PHE B 1 180 ? 4.797 -21.054 -11.425 1.00 13.72 180 PHE B CA 1
ATOM 4394 C C . PHE B 1 180 ? 6.069 -20.471 -10.826 1.00 16.73 180 PHE B C 1
ATOM 4395 O O . PHE B 1 180 ? 6.029 -19.611 -9.940 1.00 17.51 180 PHE B O 1
ATOM 4403 N N . GLY B 1 181 ? 7.200 -20.918 -11.348 1.00 12.56 181 GLY B N 1
ATOM 4404 C CA . GLY B 1 181 ? 8.484 -20.345 -10.986 1.00 13.37 181 GLY B CA 1
ATOM 4405 C C . GLY B 1 181 ? 9.590 -21.279 -11.434 1.00 19.89 181 GLY B C 1
ATOM 4406 O O . GLY B 1 181 ? 9.463 -21.955 -12.451 1.00 16.44 181 GLY B O 1
ATOM 4407 N N . ILE B 1 182 ? 10.668 -21.302 -10.642 1.00 12.26 182 ILE B N 1
ATOM 4408 C CA . ILE B 1 182 ? 11.868 -22.061 -10.954 1.00 14.45 182 ILE B CA 1
ATOM 4409 C C . ILE B 1 182 ? 12.238 -22.913 -9.750 1.00 18.01 182 ILE B C 1
ATOM 4410 O O . ILE B 1 182 ? 11.879 -22.612 -8.613 1.00 12.86 182 ILE B O 1
ATOM 4415 N N . THR B 1 183 ? 12.953 -23.999 -10.025 1.00 14.68 183 THR B N 1
ATOM 4416 C CA . THR B 1 183 ? 13.608 -24.815 -9.008 1.00 16.62 183 THR B CA 1
ATOM 4417 C C . THR B 1 183 ? 15.113 -24.701 -9.206 1.00 24.81 183 THR B C 1
ATOM 4418 O O . THR B 1 183 ? 15.597 -24.842 -10.331 1.00 26.33 183 THR B O 1
ATOM 4422 N N . TRP B 1 184 ? 15.851 -24.446 -8.127 1.00 19.77 184 TRP B N 1
ATOM 4423 C CA . TRP B 1 184 ? 17.288 -24.312 -8.259 1.00 18.21 184 TRP B CA 1
ATOM 4424 C C . TRP B 1 184 ? 17.929 -25.668 -8.569 1.00 16.12 184 TRP B C 1
ATOM 4425 O O . TRP B 1 184 ? 17.422 -26.716 -8.165 1.00 17.98 184 TRP B O 1
ATOM 4436 N N . PRO B 1 185 ? 19.045 -25.674 -9.302 1.00 20.48 185 PRO B N 1
ATOM 4437 C CA . PRO B 1 185 ? 19.647 -26.963 -9.701 1.00 27.49 185 PRO B CA 1
ATOM 4438 C C . PRO B 1 185 ? 20.270 -27.761 -8.556 1.00 28.93 185 PRO B C 1
ATOM 4439 O O . PRO B 1 185 ? 20.340 -28.991 -8.654 1.00 26.66 185 PRO B O 1
ATOM 4443 N N . GLN B 1 186 ? 20.723 -27.124 -7.477 1.00 23.73 186 GLN B N 1
ATOM 4444 C CA . GLN B 1 186 ? 21.451 -27.841 -6.430 1.00 21.04 186 GLN B CA 1
ATOM 4445 C C . GLN B 1 186 ? 20.549 -28.332 -5.293 1.00 21.35 186 GLN B C 1
ATOM 4446 O O . GLN B 1 186 ? 19.577 -27.678 -4.901 1.00 26.05 186 GLN B O 1
ATOM 4452 N N . ARG B 1 187 ? 20.904 -29.490 -4.750 1.00 17.58 187 ARG B N 1
ATOM 4453 C CA . ARG B 1 187 ? 20.314 -29.956 -3.499 1.00 19.63 187 ARG B CA 1
ATOM 4454 C C . ARG B 1 187 ? 20.840 -29.129 -2.328 1.00 23.71 187 ARG B C 1
ATOM 4455 O O . ARG B 1 187 ? 22.051 -28.909 -2.197 1.00 26.70 187 ARG B O 1
ATOM 4463 N N . TYR B 1 188 ? 19.922 -28.672 -1.481 1.00 19.85 188 TYR B N 1
ATOM 4464 C CA . TYR B 1 188 ? 20.239 -27.950 -0.256 1.00 19.14 188 TYR B CA 1
ATOM 4465 C C . TYR B 1 188 ? 20.218 -28.928 0.901 1.00 26.19 188 TYR B C 1
ATOM 4466 O O . TYR B 1 188 ? 19.252 -29.686 1.054 1.00 25.81 188 TYR B O 1
ATOM 4475 N N . VAL B 1 189 ? 21.277 -28.911 1.708 1.00 18.58 189 VAL B N 1
ATOM 4476 C CA . VAL B 1 189 ? 21.444 -29.841 2.814 1.00 25.23 189 VAL B CA 1
ATOM 4477 C C . VAL B 1 189 ? 21.640 -28.998 4.062 1.00 29.00 189 VAL B C 1
ATOM 4478 O O . VAL B 1 189 ? 22.652 -28.290 4.198 1.00 19.55 189 VAL B O 1
ATOM 4482 N N . ALA B 1 190 ? 20.648 -29.035 4.948 1.00 19.72 190 ALA B N 1
ATOM 4483 C CA . ALA B 1 190 ? 20.636 -28.241 6.166 1.00 23.66 190 ALA B CA 1
ATOM 4484 C C . ALA B 1 190 ? 20.845 -29.195 7.328 1.00 28.21 190 ALA B C 1
ATOM 4485 O O . ALA B 1 190 ? 19.992 -30.050 7.594 1.00 29.44 190 ALA B O 1
ATOM 4487 N N . THR B 1 191 ? 21.983 -29.066 7.999 1.00 21.31 191 THR B N 1
ATOM 4488 C CA . THR B 1 191 ? 22.273 -29.884 9.165 1.00 25.68 191 THR B CA 1
ATOM 4489 C C . THR B 1 191 ? 22.057 -29.072 10.430 1.00 23.05 191 THR B C 1
ATOM 4490 O O . THR B 1 191 ? 22.227 -27.850 10.442 1.00 23.33 191 THR B O 1
ATOM 4494 N N . ASN B 1 192 ? 21.692 -29.771 11.498 1.00 23.34 192 ASN B N 1
ATOM 4495 C CA . ASN B 1 192 ? 21.875 -29.280 12.857 1.00 23.71 192 ASN B CA 1
ATOM 4496 C C . ASN B 1 192 ? 23.097 -30.000 13.404 1.00 25.75 192 ASN B C 1
ATOM 4497 O O . ASN B 1 192 ? 23.073 -31.220 13.584 1.00 28.19 192 ASN B O 1
ATOM 4502 N N . THR B 1 193 ? 24.164 -29.249 13.656 1.00 24.90 193 THR B N 1
ATOM 4503 C CA . THR B 1 193 ? 25.461 -29.814 14.001 1.00 25.57 193 THR B CA 1
ATOM 4504 C C . THR B 1 193 ? 25.925 -29.226 15.320 1.00 26.18 193 THR B C 1
ATOM 4505 O O . THR B 1 193 ? 25.912 -28.004 15.490 1.00 30.78 193 THR B O 1
ATOM 4509 N N . ARG B 1 194 ? 26.328 -30.088 16.249 1.00 27.24 194 ARG B N 1
ATOM 4510 C CA . ARG B 1 194 ? 26.915 -29.637 17.503 1.00 27.97 194 ARG B CA 1
ATOM 4511 C C . ARG B 1 194 ? 28.392 -29.356 17.260 1.00 32.70 194 ARG B C 1
ATOM 4512 O O . ARG B 1 194 ? 29.172 -30.274 16.981 1.00 30.49 194 ARG B O 1
ATOM 4520 N N . PHE B 1 195 ? 28.773 -28.086 17.345 1.00 27.94 195 PHE B N 1
ATOM 4521 C CA . PHE B 1 195 ? 30.136 -27.666 17.066 1.00 32.16 195 PHE B CA 1
ATOM 4522 C C . PHE B 1 195 ? 30.355 -26.316 17.723 1.00 35.66 195 PHE B C 1
ATOM 4523 O O . PHE B 1 195 ? 29.497 -25.427 17.639 1.00 27.38 195 PHE B O 1
ATOM 4531 N N . ASP B 1 196 ? 31.518 -26.172 18.360 1.00 30.90 196 ASP B N 1
ATOM 4532 C CA . ASP B 1 196 ? 31.821 -25.021 19.211 1.00 35.83 196 ASP B CA 1
ATOM 4533 C C . ASP B 1 196 ? 32.294 -23.837 18.362 1.00 33.25 196 ASP B C 1
ATOM 4534 O O . ASP B 1 196 ? 33.474 -23.476 18.325 1.00 32.86 196 ASP B O 1
ATOM 4539 N N . PHE B 1 197 ? 31.333 -23.225 17.665 1.00 27.50 197 PHE B N 1
ATOM 4540 C CA . PHE B 1 197 ? 31.642 -22.026 16.888 1.00 33.37 197 PHE B CA 1
ATOM 4541 C C . PHE B 1 197 ? 31.878 -20.825 17.798 1.00 41.42 197 PHE B C 1
ATOM 4542 O O . PHE B 1 197 ? 32.607 -19.897 17.421 1.00 27.09 197 PHE B O 1
ATOM 4550 N N . ASP B 1 198 ? 31.264 -20.832 18.989 1.00 38.31 198 ASP B N 1
ATOM 4551 C CA . ASP B 1 198 ? 31.382 -19.716 19.926 1.00 38.47 198 ASP B CA 1
ATOM 4552 C C . ASP B 1 198 ? 32.837 -19.433 20.285 1.00 39.21 198 ASP B C 1
ATOM 4553 O O . ASP B 1 198 ? 33.263 -18.272 20.318 1.00 37.13 198 ASP B O 1
ATOM 4558 N N . LYS B 1 199 ? 33.623 -20.474 20.551 1.00 41.62 199 LYS B N 1
ATOM 4559 C CA . LYS B 1 199 ? 35.002 -20.217 20.954 1.00 41.74 199 LYS B CA 1
ATOM 4560 C C . LYS B 1 199 ? 35.886 -19.746 19.805 1.00 37.21 199 LYS B C 1
ATOM 4561 O O . LYS B 1 199 ? 37.041 -19.393 20.055 1.00 35.21 199 LYS B O 1
ATOM 4567 N N . LEU B 1 200 ? 35.386 -19.722 18.565 1.00 34.66 200 LEU B N 1
ATOM 4568 C CA . LEU B 1 200 ? 36.165 -19.240 17.432 1.00 32.09 200 LEU B CA 1
ATOM 4569 C C . LEU B 1 200 ? 35.768 -17.833 16.999 1.00 32.93 200 LEU B C 1
ATOM 4570 O O . LEU B 1 200 ? 36.249 -17.356 15.969 1.00 33.93 200 LEU B O 1
ATOM 4575 N N . GLY B 1 201 ? 34.913 -17.157 17.766 1.00 38.05 201 GLY B N 1
ATOM 4576 C CA . GLY B 1 201 ? 34.518 -15.791 17.469 1.00 42.34 201 GLY B CA 1
ATOM 4577 C C . GLY B 1 201 ? 33.405 -15.619 16.456 1.00 38.04 201 GLY B C 1
ATOM 4578 O O . GLY B 1 201 ? 33.135 -14.480 16.051 1.00 34.71 201 GLY B O 1
ATOM 4579 N N . PHE B 1 202 ? 32.738 -16.698 16.044 1.00 32.39 202 PHE B N 1
ATOM 4580 C CA . PHE B 1 202 ? 31.732 -16.587 14.996 1.00 27.71 202 PHE B CA 1
ATOM 4581 C C . PHE B 1 202 ? 30.606 -15.660 15.428 1.00 25.70 202 PHE B C 1
ATOM 4582 O O . PHE B 1 202 ? 30.304 -15.526 16.615 1.00 34.23 202 PHE B O 1
ATOM 4590 N N . GLY B 1 203 ? 29.978 -15.016 14.453 1.00 28.29 203 GLY B N 1
ATOM 4591 C CA . GLY B 1 203 ? 28.718 -14.349 14.720 1.00 25.30 203 GLY B CA 1
ATOM 4592 C C . GLY B 1 203 ? 27.600 -15.354 14.942 1.00 24.86 203 GLY B C 1
ATOM 4593 O O . GLY B 1 203 ? 27.602 -16.457 14.395 1.00 24.11 203 GLY B O 1
ATOM 4594 N N . LYS B 1 204 ? 26.626 -14.969 15.767 1.00 25.41 204 LYS B N 1
ATOM 4595 C CA . LYS B 1 204 ? 25.534 -15.892 16.058 1.00 24.97 204 LYS B CA 1
ATOM 4596 C C . LYS B 1 204 ? 24.842 -16.334 14.775 1.00 25.68 204 LYS B C 1
ATOM 4597 O O . LYS B 1 204 ? 24.403 -17.484 14.669 1.00 28.98 204 LYS B O 1
ATOM 4603 N N . THR B 1 205 ? 24.781 -15.460 13.781 1.00 21.01 205 THR B N 1
ATOM 4604 C CA . THR B 1 205 ? 24.625 -15.872 12.392 1.00 21.45 205 THR B CA 1
ATOM 4605 C C . THR B 1 205 ? 25.921 -15.536 11.660 1.00 27.16 205 THR B C 1
ATOM 4606 O O . THR B 1 205 ? 26.358 -14.379 11.673 1.00 22.91 205 THR B O 1
ATOM 4610 N N . THR B 1 206 ? 26.528 -16.540 11.024 1.00 20.35 206 THR B N 1
ATOM 4611 C CA . THR B 1 206 ? 27.713 -16.355 10.196 1.00 20.36 206 THR B CA 1
ATOM 4612 C C . THR B 1 206 ? 27.405 -16.903 8.809 1.00 24.12 206 THR B C 1
ATOM 4613 O O . THR B 1 206 ? 26.877 -18.014 8.673 1.00 20.52 206 THR B O 1
ATOM 4617 N N . MET B 1 207 ? 27.705 -16.125 7.782 1.00 19.22 207 MET B N 1
ATOM 4618 C CA . MET B 1 207 ? 27.454 -16.573 6.418 1.00 22.84 207 MET B CA 1
ATOM 4619 C C . MET B 1 207 ? 28.791 -16.727 5.710 1.00 25.20 207 MET B C 1
ATOM 4620 O O . MET B 1 207 ? 29.497 -15.741 5.476 1.00 18.92 207 MET B O 1
ATOM 4625 N N . GLN B 1 208 ? 29.139 -17.974 5.414 1.00 23.14 208 GLN B N 1
ATOM 4626 C CA . GLN B 1 208 ? 30.430 -18.335 4.850 1.00 23.24 208 GLN B CA 1
ATOM 4627 C C . GLN B 1 208 ? 30.342 -18.302 3.331 1.00 18.86 208 GLN B C 1
ATOM 4628 O O . GLN B 1 208 ? 29.548 -19.033 2.738 1.00 18.44 208 GLN B O 1
ATOM 4634 N N . VAL B 1 209 ? 31.186 -17.488 2.707 1.00 18.87 209 VAL B N 1
ATOM 4635 C CA . VAL B 1 209 ? 31.130 -17.221 1.276 1.00 25.40 209 VAL B CA 1
ATOM 4636 C C . VAL B 1 209 ? 32.177 -18.075 0.559 1.00 25.81 209 VAL B C 1
ATOM 4637 O O . VAL B 1 209 ? 33.377 -18.005 0.874 1.00 19.40 209 VAL B O 1
ATOM 4641 N N . ASP B 1 210 ? 31.720 -18.879 -0.404 1.00 19.30 210 ASP B N 1
ATOM 4642 C CA . ASP B 1 210 ? 32.579 -19.768 -1.188 1.00 23.71 210 ASP B CA 1
ATOM 4643 C C . ASP B 1 210 ? 31.784 -20.277 -2.375 1.00 27.38 210 ASP B C 1
ATOM 4644 O O . ASP B 1 210 ? 30.556 -20.177 -2.410 1.00 25.55 210 ASP B O 1
ATOM 4649 N N . ASP B 1 211 ? 32.497 -20.837 -3.343 1.00 25.32 211 ASP B N 1
ATOM 4650 C CA . ASP B 1 211 ? 31.804 -21.473 -4.451 1.00 27.32 211 ASP B CA 1
ATOM 4651 C C . ASP B 1 211 ? 31.583 -22.969 -4.224 1.00 21.84 211 ASP B C 1
ATOM 4652 O O . ASP B 1 211 ? 30.719 -23.560 -4.877 1.00 22.90 211 ASP B O 1
ATOM 4657 N N . VAL B 1 212 ? 32.288 -23.587 -3.284 1.00 23.36 212 VAL B N 1
ATOM 4658 C CA . VAL B 1 212 ? 32.091 -24.995 -2.948 1.00 26.45 212 VAL B CA 1
ATOM 4659 C C . VAL B 1 212 ? 31.580 -25.166 -1.522 1.00 27.92 212 VAL B C 1
ATOM 4660 O O . VAL B 1 212 ? 30.623 -25.912 -1.275 1.00 21.72 212 VAL B O 1
ATOM 4664 N N . TYR B 1 213 ? 32.214 -24.500 -0.560 1.00 22.44 213 TYR B N 1
ATOM 4665 C CA . TYR B 1 213 ? 31.892 -24.674 0.852 1.00 25.29 213 TYR B CA 1
ATOM 4666 C C . TYR B 1 213 ? 31.147 -23.464 1.420 1.00 23.02 213 TYR B C 1
ATOM 4667 O O . TYR B 1 213 ? 31.336 -23.076 2.578 1.00 28.77 213 TYR B O 1
ATOM 4676 N N . GLY B 1 214 ? 30.272 -22.871 0.606 1.00 19.82 214 GLY B N 1
ATOM 4677 C CA . GLY B 1 214 ? 29.371 -21.855 1.115 1.00 18.45 214 GLY B CA 1
ATOM 4678 C C . GLY B 1 214 ? 28.443 -22.424 2.171 1.00 26.14 214 GLY B C 1
ATOM 4679 O O . GLY B 1 214 ? 28.052 -23.594 2.122 1.00 18.77 214 GLY B O 1
ATOM 4680 N N . SER B 1 215 ? 28.085 -21.590 3.144 1.00 18.59 215 SER B N 1
ATOM 4681 C CA . SER B 1 215 ? 27.355 -22.129 4.282 1.00 21.15 215 SER B CA 1
ATOM 4682 C C . SER B 1 215 ? 26.712 -21.020 5.096 1.00 25.70 215 SER B C 1
ATOM 4683 O O . SER B 1 215 ? 27.313 -19.955 5.308 1.00 18.74 215 SER B O 1
ATOM 4686 N N . VAL B 1 216 ? 25.489 -21.295 5.545 1.00 23.68 216 VAL B N 1
ATOM 4687 C CA . VAL B 1 216 ? 24.813 -20.509 6.565 1.00 18.55 216 VAL B CA 1
ATOM 4688 C C . VAL B 1 216 ? 25.090 -21.197 7.894 1.00 19.38 216 VAL B C 1
ATOM 4689 O O . VAL B 1 216 ? 24.724 -22.365 8.071 1.00 20.64 216 VAL B O 1
ATOM 4693 N N . ILE B 1 217 ? 25.736 -20.491 8.822 1.00 19.82 217 ILE B N 1
ATOM 4694 C CA . ILE B 1 217 ? 26.094 -21.029 10.141 1.00 20.69 217 ILE B CA 1
ATOM 4695 C C . ILE B 1 217 ? 25.389 -20.184 11.196 1.00 26.97 217 ILE B C 1
ATOM 4696 O O . ILE B 1 217 ? 25.766 -19.026 11.422 1.00 25.48 217 ILE B O 1
ATOM 4701 N N . CYS B 1 218 ? 24.376 -20.759 11.852 1.00 20.91 218 CYS B N 1
ATOM 4702 C CA . CYS B 1 218 ? 23.453 -19.970 12.660 1.00 24.13 218 CYS B CA 1
ATOM 4703 C C . CYS B 1 218 ? 23.111 -20.728 13.948 1.00 30.21 218 CYS B C 1
ATOM 4704 O O . CYS B 1 218 ? 22.686 -21.888 13.903 1.00 21.79 218 CYS B O 1
ATOM 4707 N N . ASN B 1 219 ? 23.325 -20.074 15.098 1.00 22.13 219 ASN B N 1
ATOM 4708 C CA . ASN B 1 219 ? 23.211 -20.734 16.402 1.00 22.98 219 ASN B CA 1
ATOM 4709 C C . ASN B 1 219 ? 21.752 -21.080 16.732 1.00 30.37 219 ASN B C 1
ATOM 4710 O O . ASN B 1 219 ? 20.853 -20.240 16.595 1.00 22.41 219 ASN B O 1
ATOM 4715 N N . ILE B 1 220 ? 21.521 -22.318 17.169 1.00 31.61 220 ILE B N 1
ATOM 4716 C CA . ILE B 1 220 ? 20.174 -22.833 17.441 1.00 29.29 220 ILE B CA 1
ATOM 4717 C C . ILE B 1 220 ? 19.833 -22.787 18.928 1.00 29.92 220 ILE B C 1
ATOM 4718 O O . ILE B 1 220 ? 18.754 -22.326 19.301 1.00 32.60 220 ILE B O 1
ATOM 4723 N N . ASP B 1 221 ? 20.703 -23.308 19.792 1.00 25.10 221 ASP B N 1
ATOM 4724 C CA . ASP B 1 221 ? 20.456 -23.243 21.235 1.00 33.64 221 ASP B CA 1
ATOM 4725 C C . ASP B 1 221 ? 21.778 -22.994 21.962 1.00 37.61 221 ASP B C 1
ATOM 4726 O O . ASP B 1 221 ? 22.785 -22.597 21.367 1.00 41.26 221 ASP B O 1
ATOM 4731 N N . ALA B 1 222 ? 21.787 -23.247 23.269 1.00 37.17 222 ALA B N 1
ATOM 4732 C CA . ALA B 1 222 ? 22.934 -22.952 24.121 1.00 40.47 222 ALA B CA 1
ATOM 4733 C C . ALA B 1 222 ? 23.881 -24.133 24.308 1.00 43.47 222 ALA B C 1
ATOM 4734 O O . ALA B 1 222 ? 24.885 -23.989 25.014 1.00 44.91 222 ALA B O 1
ATOM 4736 N N . ASP B 1 223 ? 23.593 -25.288 23.709 1.00 39.85 223 ASP B N 1
ATOM 4737 C CA . ASP B 1 223 ? 24.473 -26.457 23.771 1.00 43.26 223 ASP B CA 1
ATOM 4738 C C . ASP B 1 223 ? 25.367 -26.571 22.535 1.00 44.53 223 ASP B C 1
ATOM 4739 O O . ASP B 1 223 ? 25.654 -27.682 22.070 1.00 47.64 223 ASP B O 1
ATOM 4744 N N . SER B 1 224 ? 25.815 -25.434 21.989 1.00 39.20 224 SER B N 1
ATOM 4745 C CA . SER B 1 224 ? 26.654 -25.387 20.782 1.00 29.64 224 SER B CA 1
ATOM 4746 C C . SER B 1 224 ? 26.017 -26.135 19.616 1.00 27.45 224 SER B C 1
ATOM 4747 O O . SER B 1 224 ? 26.712 -26.624 18.724 1.00 28.57 224 SER B O 1
ATOM 4750 N N . LEU B 1 225 ? 24.690 -26.226 19.604 1.00 27.04 225 LEU B N 1
ATOM 4751 C CA . LEU B 1 225 ? 23.992 -26.701 18.417 1.00 26.29 225 LEU B CA 1
ATOM 4752 C C . LEU B 1 225 ? 23.851 -25.553 17.417 1.00 25.22 225 LEU B C 1
ATOM 4753 O O . LEU B 1 225 ? 23.287 -24.507 17.744 1.00 25.98 225 LEU B O 1
ATOM 4758 N N . TRP B 1 226 ? 24.353 -25.748 16.201 1.00 24.75 226 TRP B N 1
ATOM 4759 C CA . TRP B 1 226 ? 24.294 -24.731 15.163 1.00 23.79 226 TRP B CA 1
ATOM 4760 C C . TRP B 1 226 ? 23.732 -25.322 13.882 1.00 23.54 226 TRP B C 1
ATOM 4761 O O . TRP B 1 226 ? 23.944 -26.502 13.581 1.00 23.48 226 TRP B O 1
ATOM 4772 N N . ARG B 1 227 ? 23.020 -24.483 13.126 1.00 22.26 227 ARG B N 1
ATOM 4773 C CA . ARG B 1 227 ? 22.696 -24.802 11.745 1.00 21.59 227 ARG B CA 1
ATOM 4774 C C . ARG B 1 227 ? 23.942 -24.637 10.881 1.00 24.45 227 ARG B C 1
ATOM 4775 O O . ARG B 1 227 ? 24.658 -23.640 10.994 1.00 21.38 227 ARG B O 1
ATOM 4783 N N . VAL B 1 228 ? 24.231 -25.642 10.055 1.00 21.48 228 VAL B N 1
ATOM 4784 C CA . VAL B 1 228 ? 25.302 -25.594 9.060 1.00 21.33 228 VAL B CA 1
ATOM 4785 C C . VAL B 1 228 ? 24.737 -26.166 7.764 1.00 20.77 228 VAL B C 1
ATOM 4786 O O . VAL B 1 228 ? 24.253 -27.307 7.748 1.00 21.06 228 VAL B O 1
ATOM 4790 N N . THR B 1 229 ? 24.792 -25.386 6.684 1.00 20.04 229 THR B N 1
ATOM 4791 C CA . THR B 1 229 ? 24.280 -25.796 5.383 1.00 19.49 229 THR B CA 1
ATOM 4792 C C . THR B 1 229 ? 25.418 -26.041 4.404 1.00 19.53 229 THR B C 1
ATOM 4793 O O . THR B 1 229 ? 26.565 -25.636 4.620 1.00 22.78 229 THR B O 1
ATOM 4797 N N . PHE B 1 230 ? 25.065 -26.677 3.290 1.00 19.23 230 PHE B N 1
ATOM 4798 C CA . PHE B 1 230 ? 25.910 -26.716 2.100 1.00 21.02 230 PHE B CA 1
ATOM 4799 C C . PHE B 1 230 ? 25.065 -27.196 0.927 1.00 22.57 230 PHE B C 1
ATOM 4800 O O . PHE B 1 230 ? 23.996 -27.789 1.115 1.00 19.71 230 PHE B O 1
ATOM 4808 N N . MET B 1 231 ? 25.556 -26.918 -0.280 1.00 20.21 231 MET B N 1
ATOM 4809 C CA . MET B 1 231 ? 24.936 -27.337 -1.529 1.00 27.77 231 MET B CA 1
ATOM 4810 C C . MET B 1 231 ? 25.646 -28.569 -2.087 1.00 32.93 231 MET B C 1
ATOM 4811 O O . MET B 1 231 ? 26.855 -28.748 -1.904 1.00 27.88 231 MET B O 1
ATOM 4816 N N . GLU B 1 232 ? 24.884 -29.416 -2.779 1.00 24.30 232 GLU B N 1
ATOM 4817 C CA . GLU B 1 232 ? 25.480 -30.554 -3.462 1.00 27.29 232 GLU B CA 1
ATOM 4818 C C . GLU B 1 232 ? 24.638 -30.884 -4.690 1.00 34.24 232 GLU B C 1
ATOM 4819 O O . GLU B 1 232 ? 23.466 -30.501 -4.789 1.00 29.38 232 GLU B O 1
ATOM 4825 N N . ASP B 1 233 ? 25.258 -31.591 -5.630 1.00 34.01 233 ASP B N 1
ATOM 4826 C CA . ASP B 1 233 ? 24.568 -32.018 -6.840 1.00 31.71 233 ASP B CA 1
ATOM 4827 C C . ASP B 1 233 ? 23.447 -32.993 -6.490 1.00 26.80 233 ASP B C 1
ATOM 4828 O O . ASP B 1 233 ? 23.703 -34.016 -5.833 1.00 28.20 233 ASP B O 1
ATOM 4833 N N . PRO B 1 234 ? 22.202 -32.728 -6.911 1.00 28.58 234 PRO B N 1
ATOM 4834 C CA . PRO B 1 234 ? 21.081 -33.583 -6.484 1.00 33.49 234 PRO B CA 1
ATOM 4835 C C . PRO B 1 234 ? 21.080 -34.959 -7.128 1.00 43.15 234 PRO B C 1
ATOM 4836 O O . PRO B 1 234 ? 20.277 -35.810 -6.723 1.00 52.75 234 PRO B O 1
ATOM 4840 N N . ASN B 1 235 ? 21.941 -35.206 -8.113 1.00 37.39 235 ASN B N 1
ATOM 4841 C CA . ASN B 1 235 ? 22.043 -36.528 -8.721 1.00 43.07 235 ASN B CA 1
ATOM 4842 C C . ASN B 1 235 ? 22.859 -37.501 -7.879 1.00 46.57 235 ASN B C 1
ATOM 4843 O O . ASN B 1 235 ? 22.980 -38.671 -8.254 1.00 42.95 235 ASN B O 1
ATOM 4848 N N . LEU B 1 236 ? 23.428 -37.050 -6.770 1.00 45.98 236 LEU B N 1
ATOM 4849 C CA . LEU B 1 236 ? 24.089 -37.970 -5.864 1.00 41.45 236 LEU B CA 1
ATOM 4850 C C . LEU B 1 236 ? 23.042 -38.792 -5.115 1.00 40.24 236 LEU B C 1
ATOM 4851 O O . LEU B 1 236 ? 21.985 -38.267 -4.749 1.00 41.80 236 LEU B O 1
ATOM 4856 N N . PRO B 1 237 ? 23.301 -40.077 -4.880 1.00 37.74 237 PRO B N 1
ATOM 4857 C CA . PRO B 1 237 ? 22.274 -40.931 -4.278 1.00 44.09 237 PRO B CA 1
ATOM 4858 C C . PRO B 1 237 ? 21.899 -40.440 -2.888 1.00 42.88 237 PRO B C 1
ATOM 4859 O O . PRO B 1 237 ? 22.752 -40.034 -2.098 1.00 34.70 237 PRO B O 1
ATOM 4863 N N . MET B 1 238 ? 20.599 -40.472 -2.604 1.00 41.07 238 MET B N 1
ATOM 4864 C CA . MET B 1 238 ? 20.116 -40.033 -1.300 1.00 47.17 238 MET B CA 1
ATOM 4865 C C . MET B 1 238 ? 20.743 -40.830 -0.163 1.00 50.99 238 MET B C 1
ATOM 4866 O O . MET B 1 238 ? 20.882 -40.319 0.954 1.00 51.20 238 MET B O 1
ATOM 4871 N N . GLU B 1 239 ? 21.170 -42.059 -0.440 1.00 48.20 239 GLU B N 1
ATOM 4872 C CA . GLU B 1 239 ? 21.536 -42.993 0.615 1.00 50.44 239 GLU B CA 1
ATOM 4873 C C . GLU B 1 239 ? 22.887 -42.676 1.250 1.00 54.56 239 GLU B C 1
ATOM 4874 O O . GLU B 1 239 ? 23.079 -42.956 2.438 1.00 60.05 239 GLU B O 1
ATOM 4880 N N . GLY B 1 240 ? 23.828 -42.101 0.502 1.00 51.96 240 GLY B N 1
ATOM 4881 C CA . GLY B 1 240 ? 25.150 -41.855 1.057 1.00 49.94 240 GLY B CA 1
ATOM 4882 C C . GLY B 1 240 ? 25.374 -40.465 1.628 1.00 47.39 240 GLY B C 1
ATOM 4883 O O . GLY B 1 240 ? 26.523 -40.059 1.850 1.00 44.40 240 GLY B O 1
ATOM 4884 N N . ILE B 1 241 ? 24.283 -39.735 1.889 1.00 41.71 241 ILE B N 1
ATOM 4885 C CA . ILE B 1 241 ? 24.386 -38.326 2.266 1.00 38.60 241 ILE B CA 1
ATOM 4886 C C . ILE B 1 241 ? 25.138 -38.157 3.587 1.00 30.89 241 ILE B C 1
ATOM 4887 O O . ILE B 1 241 ? 25.912 -37.205 3.761 1.00 27.48 241 ILE B O 1
ATOM 4892 N N . ARG B 1 242 ? 24.939 -39.071 4.537 1.00 30.54 242 ARG B N 1
ATOM 4893 C CA . ARG B 1 242 ? 25.630 -38.918 5.815 1.00 34.00 242 ARG B CA 1
ATOM 4894 C C . ARG B 1 242 ? 27.143 -38.998 5.632 1.00 36.10 242 ARG B C 1
ATOM 4895 O O . ARG B 1 242 ? 27.888 -38.190 6.203 1.00 34.77 242 ARG B O 1
ATOM 4903 N N . GLY B 1 243 ? 27.616 -39.946 4.818 1.00 35.66 243 GLY B N 1
ATOM 4904 C CA . GLY B 1 243 ? 29.038 -39.999 4.521 1.00 28.32 243 GLY B CA 1
ATOM 4905 C C . GLY B 1 243 ? 29.522 -38.757 3.795 1.00 39.85 243 GLY B C 1
ATOM 4906 O O . GLY B 1 243 ? 30.637 -38.281 4.030 1.00 31.62 243 GLY B O 1
ATOM 4907 N N . ARG B 1 244 ? 28.688 -38.208 2.908 1.00 33.95 244 ARG B N 1
ATOM 4908 C CA . ARG B 1 244 ? 29.083 -36.992 2.212 1.00 31.58 244 ARG B CA 1
ATOM 4909 C C . ARG B 1 244 ? 29.162 -35.812 3.173 1.00 33.64 244 ARG B C 1
ATOM 4910 O O . ARG B 1 244 ? 30.039 -34.954 3.030 1.00 35.89 244 ARG B O 1
ATOM 4918 N N . ILE B 1 245 ? 28.267 -35.758 4.170 1.00 33.19 245 ILE B N 1
ATOM 4919 C CA . ILE B 1 245 ? 28.353 -34.703 5.180 1.00 32.01 245 ILE B CA 1
ATOM 4920 C C . ILE B 1 245 ? 29.744 -34.687 5.800 1.00 31.24 245 ILE B C 1
ATOM 4921 O O . ILE B 1 245 ? 30.358 -33.626 5.976 1.00 29.02 245 ILE B O 1
ATOM 4926 N N . ASP B 1 246 ? 30.274 -35.865 6.116 1.00 33.39 246 ASP B N 1
ATOM 4927 C CA . ASP B 1 246 ? 31.599 -35.927 6.722 1.00 35.58 246 ASP B CA 1
ATOM 4928 C C . ASP B 1 246 ? 32.670 -35.436 5.759 1.00 35.90 246 ASP B C 1
ATOM 4929 O O . ASP B 1 246 ? 33.562 -34.676 6.153 1.00 36.70 246 ASP B O 1
ATOM 4934 N N . GLN B 1 247 ? 32.590 -35.842 4.490 1.00 30.15 247 GLN B N 1
ATOM 4935 C CA . GLN B 1 247 ? 33.555 -35.357 3.509 1.00 34.70 247 GLN B CA 1
ATOM 4936 C C . GLN B 1 247 ? 33.503 -33.835 3.390 1.00 28.94 247 GLN B C 1
ATOM 4937 O O . GLN B 1 247 ? 34.545 -33.167 3.393 1.00 33.74 247 GLN B O 1
ATOM 4943 N N . VAL B 1 248 ? 32.301 -33.264 3.311 1.00 25.22 248 VAL B N 1
ATOM 4944 C CA . VAL B 1 248 ? 32.185 -31.817 3.144 1.00 24.34 248 VAL B CA 1
ATOM 4945 C C . VAL B 1 248 ? 32.716 -31.093 4.377 1.00 29.99 248 VAL B C 1
ATOM 4946 O O . VAL B 1 248 ? 33.485 -30.129 4.264 1.00 28.76 248 VAL B O 1
ATOM 4950 N N . PHE B 1 249 ? 32.328 -31.558 5.574 1.00 28.67 249 PHE B N 1
ATOM 4951 C CA . PHE B 1 249 ? 32.710 -30.879 6.812 1.00 25.67 249 PHE B CA 1
ATOM 4952 C C . PHE B 1 249 ? 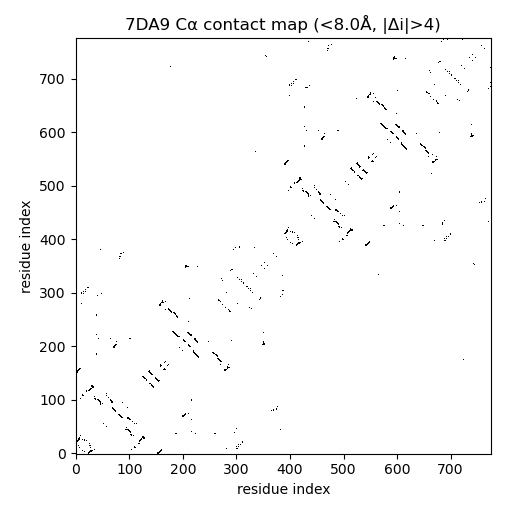34.219 -30.906 7.041 1.00 34.07 249 PHE B C 1
ATOM 4953 O O . PHE B 1 249 ? 34.735 -30.062 7.788 1.00 32.92 249 PHE B O 1
ATOM 4961 N N . LYS B 1 250 ? 34.931 -31.847 6.404 1.00 28.52 250 LYS B N 1
ATOM 4962 C CA . LYS B 1 250 ? 36.395 -31.871 6.464 1.00 34.15 250 LYS B CA 1
ATOM 4963 C C . LYS B 1 250 ? 37.005 -30.523 6.089 1.00 33.56 250 LYS B C 1
ATOM 4964 O O . LYS B 1 250 ? 37.985 -30.081 6.701 1.00 30.93 250 LYS B O 1
ATOM 4970 N N . GLU B 1 251 ? 36.456 -29.862 5.071 1.00 28.35 251 GLU B N 1
ATOM 4971 C CA . GLU B 1 251 ? 36.969 -28.564 4.671 1.00 36.69 251 GLU B CA 1
ATOM 4972 C C . GLU B 1 251 ? 36.031 -27.411 4.991 1.00 35.44 251 GLU B C 1
ATOM 4973 O O . GLU B 1 251 ? 36.491 -26.265 5.038 1.00 32.87 251 GLU B O 1
ATOM 4979 N N . LEU B 1 252 ? 34.743 -27.682 5.228 1.00 29.73 252 LEU B N 1
ATOM 4980 C CA . LEU B 1 252 ? 33.792 -26.603 5.482 1.00 27.41 252 LEU B CA 1
ATOM 4981 C C . LEU B 1 252 ? 34.007 -25.997 6.860 1.00 25.69 252 LEU B C 1
ATOM 4982 O O . LEU B 1 252 ? 34.057 -24.770 7.010 1.00 24.90 252 LEU B O 1
ATOM 4987 N N . LEU B 1 253 ? 34.110 -26.836 7.881 1.00 25.13 253 LEU B N 1
ATOM 4988 C CA . LEU B 1 253 ? 34.238 -26.325 9.229 1.00 25.63 253 LEU B CA 1
ATOM 4989 C C . LEU B 1 253 ? 35.567 -25.587 9.391 1.00 30.71 253 LEU B C 1
ATOM 4990 O O . LEU B 1 253 ? 36.545 -25.891 8.705 1.00 28.13 253 LEU B O 1
ATOM 4995 N N . PRO B 1 254 ? 35.620 -24.596 10.286 1.00 32.50 254 PRO B N 1
ATOM 4996 C CA . PRO B 1 254 ? 36.813 -23.738 10.368 1.00 32.06 254 PRO B CA 1
ATOM 4997 C C . PRO B 1 254 ? 38.010 -24.386 11.028 1.00 36.32 254 PRO B C 1
ATOM 4998 O O . PRO B 1 254 ? 39.125 -23.874 10.871 1.00 36.93 254 PRO B O 1
ATOM 5002 N N . THR B 1 255 ? 37.818 -25.454 11.797 1.00 37.40 255 THR B N 1
ATOM 5003 C CA . THR B 1 255 ? 38.911 -26.170 12.444 1.00 39.18 255 THR B CA 1
ATOM 5004 C C . THR B 1 255 ? 38.675 -27.664 12.281 1.00 34.56 255 THR B C 1
ATOM 5005 O O . THR B 1 255 ? 37.634 -28.101 11.779 1.00 32.20 255 THR B O 1
ATOM 5009 N N . ASN B 1 256 ? 39.652 -28.454 12.728 1.00 31.71 256 ASN B N 1
ATOM 5010 C CA . ASN B 1 256 ? 39.518 -29.902 12.817 1.00 36.93 256 ASN B CA 1
ATOM 5011 C C . ASN B 1 256 ? 38.950 -30.358 14.165 1.00 32.86 256 ASN B C 1
ATOM 5012 O O . ASN B 1 256 ? 39.074 -31.534 14.515 1.00 33.72 256 ASN B O 1
ATOM 5017 N N . ASP B 1 257 ? 38.308 -29.456 14.914 1.00 35.13 257 ASP B N 1
ATOM 5018 C CA . ASP B 1 257 ? 37.691 -29.798 16.196 1.00 37.50 257 ASP B CA 1
ATOM 5019 C C . ASP B 1 257 ? 36.543 -30.790 15.988 1.00 33.26 257 ASP B C 1
ATOM 5020 O O . ASP B 1 257 ? 35.985 -30.883 14.889 1.00 31.57 257 ASP B O 1
ATOM 5025 N N . PRO B 1 258 ? 36.162 -31.536 17.025 1.00 33.23 258 PRO B N 1
ATOM 5026 C CA . PRO B 1 258 ? 35.121 -32.548 16.838 1.00 33.01 258 PRO B CA 1
ATOM 5027 C C . PRO B 1 258 ? 33.751 -31.911 16.692 1.00 31.80 258 PRO B C 1
ATOM 5028 O O . PRO B 1 258 ? 33.489 -30.814 17.193 1.00 31.40 258 PRO B O 1
ATOM 5032 N N . TYR B 1 259 ? 32.867 -32.623 15.995 1.00 31.29 259 TYR B N 1
ATOM 5033 C CA . TYR B 1 259 ? 31.493 -32.186 15.796 1.00 30.23 259 TYR B CA 1
ATOM 5034 C C . TYR B 1 259 ? 30.563 -33.387 15.900 1.00 30.48 259 TYR B C 1
ATOM 5035 O O . TYR B 1 259 ? 30.981 -34.536 15.761 1.00 32.83 259 TYR B O 1
ATOM 5044 N N . GLU B 1 260 ? 29.284 -33.104 16.127 1.00 29.87 260 GLU B N 1
ATOM 5045 C CA . GLU B 1 260 ? 28.240 -34.121 16.120 1.00 29.99 260 GLU B CA 1
ATOM 5046 C C . GLU B 1 260 ? 27.116 -33.659 15.202 1.00 36.68 260 GLU B C 1
ATOM 5047 O O . GLU B 1 260 ? 26.505 -32.613 15.447 1.00 35.08 260 GLU B O 1
ATOM 5053 N N . VAL B 1 261 ? 26.859 -34.419 14.138 1.00 28.51 261 VAL B N 1
ATOM 5054 C CA . VAL B 1 261 ? 25.684 -34.194 13.304 1.00 32.89 261 VAL B CA 1
ATOM 5055 C C . VAL B 1 261 ? 24.474 -34.746 14.049 1.00 31.61 261 VAL B C 1
ATOM 5056 O O . VAL B 1 261 ? 24.298 -35.960 14.157 1.00 28.56 261 VAL B O 1
ATOM 5060 N N . VAL B 1 262 ? 23.636 -33.849 14.553 1.00 30.58 262 VAL B N 1
ATOM 5061 C CA . VAL B 1 262 ? 22.452 -34.218 15.323 1.00 27.69 262 VAL B CA 1
ATOM 5062 C C . VAL B 1 262 ? 21.265 -34.510 14.414 1.00 30.04 262 VAL B C 1
ATOM 5063 O O . VAL B 1 262 ? 20.471 -35.412 14.687 1.00 31.95 262 VAL B O 1
ATOM 5067 N N . ALA B 1 263 ? 21.132 -33.755 13.325 1.00 26.02 263 ALA B N 1
ATOM 5068 C CA . ALA B 1 263 ? 20.038 -33.939 12.385 1.00 29.06 263 ALA B CA 1
ATOM 5069 C C . ALA B 1 263 ? 20.417 -33.260 11.078 1.00 27.20 263 ALA B C 1
ATOM 5070 O O . ALA B 1 263 ? 21.265 -32.368 11.048 1.00 26.96 263 ALA B O 1
ATOM 5072 N N . PHE B 1 264 ? 19.777 -33.700 10.002 1.00 24.06 264 PHE B N 1
ATOM 5073 C CA . PHE B 1 264 ? 19.958 -33.115 8.683 1.00 26.10 264 PHE B CA 1
ATOM 5074 C C . PHE B 1 264 ? 18.727 -33.435 7.852 1.00 32.88 264 PHE B C 1
ATOM 5075 O O . PHE B 1 264 ? 18.009 -34.406 8.119 1.00 32.90 264 PHE B O 1
ATOM 5083 N N . SER B 1 265 ? 18.495 -32.610 6.829 1.00 27.68 265 SER B N 1
ATOM 5084 C CA . SER B 1 265 ? 17.463 -32.942 5.877 1.00 28.75 265 SER B CA 1
ATOM 5085 C C . SER B 1 265 ? 17.770 -32.299 4.534 1.00 25.14 265 SER B C 1
ATOM 5086 O O . SER B 1 265 ? 18.220 -31.141 4.490 1.00 30.97 265 SER B O 1
ATOM 5089 N N . PRO B 1 266 ? 17.567 -33.022 3.440 1.00 27.01 266 PRO B N 1
ATOM 5090 C CA . PRO B 1 266 ? 17.795 -32.455 2.111 1.00 25.01 266 PRO B CA 1
ATOM 5091 C C . PRO B 1 266 ? 16.548 -31.768 1.583 1.00 32.49 266 PRO B C 1
ATOM 5092 O O . PRO B 1 266 ? 15.417 -32.177 1.849 1.00 38.85 266 PRO B O 1
ATOM 5096 N N . TYR B 1 267 ? 16.777 -30.703 0.816 1.00 28.18 267 TYR B N 1
ATOM 5097 C CA . TYR B 1 267 ? 15.705 -29.935 0.203 1.00 23.28 267 TYR B CA 1
ATOM 5098 C C . TYR B 1 267 ? 16.081 -29.571 -1.226 1.00 27.56 267 TYR B C 1
ATOM 5099 O O . TYR B 1 267 ? 17.249 -29.314 -1.535 1.00 17.42 267 TYR B O 1
ATOM 5108 N N . ARG B 1 268 ? 15.070 -29.541 -2.087 1.00 21.59 268 ARG B N 1
ATOM 5109 C CA . ARG B 1 268 ? 15.115 -28.741 -3.298 1.00 24.27 268 ARG B CA 1
ATOM 5110 C C . ARG B 1 268 ? 14.515 -27.373 -2.993 1.00 19.98 268 ARG B C 1
ATOM 5111 O O . ARG B 1 268 ? 13.580 -27.257 -2.198 1.00 20.31 268 ARG B O 1
ATOM 5119 N N . MET B 1 269 ? 15.072 -26.338 -3.607 1.00 17.48 269 MET B N 1
ATOM 5120 C CA . MET B 1 269 ? 14.704 -24.962 -3.311 1.00 14.75 269 MET B CA 1
ATOM 5121 C C . MET B 1 269 ? 14.022 -24.352 -4.525 1.00 21.18 269 MET B C 1
ATOM 5122 O O . MET B 1 269 ? 14.358 -24.687 -5.662 1.00 17.49 269 MET B O 1
ATOM 5127 N N . HIS B 1 270 ? 13.079 -23.436 -4.281 1.00 16.23 270 HIS B N 1
ATOM 5128 C CA . HIS B 1 270 ? 12.280 -22.866 -5.362 1.00 19.76 270 HIS B CA 1
ATOM 5129 C C . HIS B 1 270 ? 12.150 -21.355 -5.206 1.00 24.45 270 HIS B C 1
ATOM 5130 O O . HIS B 1 270 ? 12.318 -20.802 -4.116 1.00 13.38 270 HIS B O 1
ATOM 5137 N N . GLN B 1 271 ? 11.847 -20.691 -6.326 1.00 15.46 271 GLN B N 1
ATOM 5138 C CA . GLN B 1 271 ? 11.316 -19.328 -6.339 1.00 14.19 271 GLN B CA 1
ATOM 5139 C C . GLN B 1 271 ? 9.987 -19.433 -7.078 1.00 15.32 271 GLN B C 1
ATOM 5140 O O . GLN B 1 271 ? 9.959 -19.481 -8.311 1.00 16.31 271 GLN B O 1
ATOM 5146 N N . ARG B 1 272 ? 8.886 -19.515 -6.336 1.00 16.55 272 ARG B N 1
ATOM 5147 C CA . ARG B 1 272 ? 7.577 -19.724 -6.945 1.00 16.11 272 ARG B CA 1
ATOM 5148 C C . ARG B 1 272 ? 6.527 -18.907 -6.203 1.00 18.88 272 ARG B C 1
ATOM 5149 O O . ARG B 1 272 ? 6.677 -18.605 -5.015 1.00 13.39 272 ARG B O 1
ATOM 5157 N N . VAL B 1 273 ? 5.435 -18.594 -6.903 1.00 15.64 273 VAL B N 1
ATOM 5158 C CA . VAL B 1 273 ? 4.328 -17.851 -6.313 1.00 19.24 273 VAL B CA 1
ATOM 5159 C C . VAL B 1 273 ? 3.036 -18.248 -7.024 1.00 24.39 273 VAL B C 1
ATOM 5160 O O . VAL B 1 273 ? 3.030 -18.566 -8.217 1.00 18.55 273 VAL B O 1
ATOM 5164 N N . THR B 1 274 ? 1.936 -18.251 -6.277 1.00 25.45 274 THR B N 1
ATOM 5165 C CA . THR B 1 274 ? 0.657 -18.617 -6.863 1.00 14.68 274 THR B CA 1
ATOM 5166 C C . THR B 1 274 ? 0.035 -17.405 -7.571 1.00 17.97 274 THR B C 1
ATOM 5167 O O . THR B 1 274 ? 0.530 -16.277 -7.487 1.00 14.25 274 THR B O 1
ATOM 5171 N N . ASP B 1 275 ? -1.081 -17.652 -8.264 1.00 16.08 275 ASP B N 1
ATOM 5172 C CA . ASP B 1 275 ? -1.705 -16.610 -9.081 1.00 23.69 275 ASP B CA 1
ATOM 5173 C C . ASP B 1 275 ? -2.362 -15.539 -8.217 1.00 23.43 275 ASP B C 1
ATOM 5174 O O . ASP B 1 275 ? -2.328 -14.353 -8.560 1.00 22.01 275 ASP B O 1
ATOM 5179 N N . ARG B 1 276 ? -2.974 -15.933 -7.104 1.00 16.20 276 ARG B N 1
ATOM 5180 C CA . ARG B 1 276 ? -3.623 -14.973 -6.225 1.00 17.34 276 ARG B CA 1
ATOM 5181 C C . ARG B 1 276 ? -3.650 -15.538 -4.816 1.00 18.29 276 ARG B C 1
ATOM 5182 O O . ARG B 1 276 ? -3.827 -16.743 -4.632 1.00 21.51 276 ARG B O 1
ATOM 5190 N N . MET B 1 277 ? -3.480 -14.669 -3.824 1.00 17.83 277 MET B N 1
ATOM 5191 C CA . MET B 1 277 ? -3.529 -15.092 -2.432 1.00 19.36 277 MET B CA 1
ATOM 5192 C C . MET B 1 277 ? -4.905 -14.872 -1.809 1.00 23.06 277 MET B C 1
ATOM 5193 O O . MET B 1 277 ? -5.045 -14.957 -0.584 1.00 27.54 277 MET B O 1
ATOM 5198 N N . ARG B 1 278 ? -5.919 -14.593 -2.625 1.00 24.49 278 ARG B N 1
ATOM 5199 C CA . ARG B 1 278 ? -7.294 -14.507 -2.149 1.00 21.86 278 ARG B CA 1
ATOM 5200 C C . ARG B 1 278 ? -8.231 -14.789 -3.311 1.00 19.25 278 ARG B C 1
ATOM 5201 O O . ARG B 1 278 ? -8.067 -14.216 -4.391 1.00 30.32 278 ARG B O 1
ATOM 5209 N N . ASN B 1 279 ? -9.231 -15.638 -3.073 1.00 25.99 279 ASN B N 1
ATOM 5210 C CA . ASN B 1 279 ? -10.224 -15.968 -4.090 1.00 27.63 279 ASN B CA 1
ATOM 5211 C C . ASN B 1 279 ? -11.515 -16.316 -3.355 1.00 32.98 279 ASN B C 1
ATOM 5212 O O . ASN B 1 279 ? -11.671 -17.441 -2.862 1.00 29.06 279 ASN B O 1
ATOM 5217 N N . GLY B 1 280 ? -12.435 -15.357 -3.304 1.00 29.44 280 GLY B N 1
ATOM 5218 C CA . GLY B 1 280 ? -13.646 -15.557 -2.528 1.00 28.53 280 GLY B CA 1
ATOM 5219 C C . GLY B 1 280 ? -13.287 -15.712 -1.065 1.00 33.77 280 GLY B C 1
ATOM 5220 O O . GLY B 1 280 ? -12.535 -14.912 -0.495 1.00 35.42 280 GLY B O 1
ATOM 5221 N N . ARG B 1 281 ? -13.795 -16.773 -0.449 1.00 30.02 281 ARG B N 1
ATOM 5222 C CA . ARG B 1 281 ? -13.607 -16.993 0.978 1.00 32.13 281 ARG B CA 1
ATOM 5223 C C . ARG B 1 281 ? -12.325 -17.765 1.313 1.00 32.22 281 ARG B C 1
ATOM 5224 O O . ARG B 1 281 ? -12.123 -18.126 2.481 1.00 25.50 281 ARG B O 1
ATOM 5232 N N . VAL B 1 282 ? -11.451 -18.008 0.335 1.00 22.70 282 VAL B N 1
ATOM 5233 C CA . VAL B 1 282 ? -10.220 -18.765 0.543 1.00 25.69 282 VAL B CA 1
ATOM 5234 C C . VAL B 1 282 ? -9.028 -17.821 0.421 1.00 26.33 282 VAL B C 1
ATOM 5235 O O . VAL B 1 282 ? -8.949 -17.020 -0.519 1.00 30.15 282 VAL B O 1
ATOM 5239 N N . ILE B 1 283 ? -8.105 -17.915 1.369 1.00 20.87 283 ILE B N 1
ATOM 5240 C CA . ILE B 1 283 ? -6.901 -17.093 1.396 1.00 20.06 283 ILE B CA 1
ATOM 5241 C C . ILE B 1 283 ? -5.703 -18.020 1.589 1.00 21.39 283 ILE B C 1
ATOM 5242 O O . ILE B 1 283 ? -5.795 -19.018 2.315 1.00 32.26 283 ILE B O 1
ATOM 5247 N N . LEU B 1 284 ? -4.594 -17.716 0.910 1.00 24.12 284 LEU B N 1
ATOM 5248 C CA . LEU B 1 284 ? -3.340 -18.456 1.038 1.00 20.97 284 LEU B CA 1
ATOM 5249 C C . LEU B 1 284 ? -2.280 -17.540 1.624 1.00 22.14 284 LEU B C 1
ATOM 5250 O O . LEU B 1 284 ? -2.206 -16.364 1.254 1.00 18.57 284 LEU B O 1
ATOM 5255 N N . ILE B 1 285 ? -1.444 -18.084 2.518 1.00 17.93 285 ILE B N 1
ATOM 5256 C CA . ILE B 1 285 ? -0.375 -17.322 3.159 1.00 21.56 285 ILE B CA 1
ATOM 5257 C C . ILE B 1 285 ? 0.816 -18.232 3.409 1.00 20.61 285 ILE B C 1
ATOM 5258 O O . ILE B 1 285 ? 0.700 -19.457 3.438 1.00 17.68 285 ILE B O 1
ATOM 5263 N N . GLY B 1 286 ? 1.972 -17.617 3.617 1.00 16.98 286 GLY B N 1
ATOM 5264 C CA . GLY B 1 286 ? 3.137 -18.422 3.888 1.00 16.87 286 GLY B CA 1
ATOM 5265 C C . GLY B 1 286 ? 3.574 -19.192 2.656 1.00 21.22 286 GLY B C 1
ATOM 5266 O O . GLY B 1 286 ? 3.389 -18.768 1.506 1.00 18.53 286 GLY B O 1
ATOM 5267 N N . ASP B 1 287 ? 4.162 -20.355 2.913 1.00 17.50 287 ASP B N 1
ATOM 5268 C CA . ASP B 1 287 ? 4.719 -21.159 1.838 1.00 23.38 287 ASP B CA 1
ATOM 5269 C C . ASP B 1 287 ? 3.641 -21.671 0.899 1.00 23.86 287 ASP B C 1
ATOM 5270 O O . ASP B 1 287 ? 3.960 -22.054 -0.233 1.00 21.18 287 ASP B O 1
ATOM 5275 N N . ALA B 1 288 ? 2.380 -21.708 1.338 1.00 19.15 288 ALA B N 1
ATOM 5276 C CA . ALA B 1 288 ? 1.326 -22.094 0.404 1.00 19.62 288 ALA B CA 1
ATOM 5277 C C . ALA B 1 288 ? 1.113 -21.031 -0.670 1.00 16.77 288 ALA B C 1
ATOM 5278 O O . ALA B 1 288 ? 0.630 -21.349 -1.764 1.00 17.19 288 ALA B O 1
ATOM 5280 N N . ALA B 1 289 ? 1.468 -19.780 -0.380 1.00 16.24 289 ALA B N 1
ATOM 5281 C CA . ALA B 1 289 ? 1.315 -18.682 -1.324 1.00 17.88 289 ALA B CA 1
ATOM 5282 C C . ALA B 1 289 ? 2.559 -18.468 -2.189 1.00 19.03 289 ALA B C 1
ATOM 5283 O O . ALA B 1 289 ? 2.438 -18.108 -3.362 1.00 17.64 289 ALA B O 1
ATOM 5285 N N . HIS B 1 290 ? 3.753 -18.682 -1.634 1.00 15.14 290 HIS B N 1
ATOM 5286 C CA . HIS B 1 290 ? 4.999 -18.329 -2.303 1.00 18.37 290 HIS B CA 1
ATOM 5287 C C . HIS B 1 290 ? 6.136 -19.038 -1.583 1.00 22.89 290 HIS B C 1
ATOM 5288 O O . HIS B 1 290 ? 6.095 -19.178 -0.353 1.00 16.90 290 HIS B O 1
ATOM 5295 N N . VAL B 1 291 ? 7.144 -19.470 -2.347 1.00 17.51 291 VAL B N 1
ATOM 5296 C CA . VAL B 1 291 ? 8.310 -20.158 -1.801 1.00 14.25 291 VAL B CA 1
ATOM 5297 C C . VAL B 1 291 ? 9.572 -19.489 -2.334 1.00 15.62 291 VAL B C 1
ATOM 5298 O O . VAL B 1 291 ? 9.674 -19.177 -3.528 1.00 13.39 291 VAL B O 1
ATOM 5302 N N . THR B 1 292 ? 10.533 -19.276 -1.443 1.00 15.28 292 THR B N 1
ATOM 5303 C CA . THR B 1 292 ? 11.847 -18.778 -1.799 1.00 13.60 292 THR B CA 1
ATOM 5304 C C . THR B 1 292 ? 12.887 -19.706 -1.190 1.00 21.35 292 THR B C 1
ATOM 5305 O O . THR B 1 292 ? 12.607 -20.464 -0.253 1.00 16.40 292 THR B O 1
ATOM 5309 N N . ASN B 1 293 ? 14.090 -19.677 -1.750 1.00 20.12 293 ASN B N 1
ATOM 5310 C CA . ASN B 1 293 ? 15.194 -20.329 -1.070 1.00 19.78 293 ASN B CA 1
ATOM 5311 C C . ASN B 1 293 ? 15.402 -19.647 0.288 1.00 15.03 293 ASN B C 1
ATOM 5312 O O . ASN B 1 293 ? 15.077 -18.466 0.452 1.00 21.09 293 ASN B O 1
ATOM 5317 N N . PRO B 1 294 ? 15.926 -20.373 1.287 1.00 19.80 294 PRO B N 1
ATOM 5318 C CA . PRO B 1 294 ? 15.998 -19.848 2.662 1.00 19.40 294 PRO B CA 1
ATOM 5319 C C . PRO B 1 294 ? 17.215 -18.988 2.996 1.00 24.35 294 PRO B C 1
ATOM 5320 O O . PRO B 1 294 ? 17.406 -18.666 4.176 1.00 19.56 294 PRO B O 1
ATOM 5324 N N . THR B 1 295 ? 18.042 -18.577 2.036 1.00 14.97 295 THR B N 1
ATOM 5325 C CA . THR B 1 295 ? 19.249 -17.816 2.369 1.00 20.50 295 THR B CA 1
ATOM 5326 C C . THR B 1 295 ? 18.870 -16.423 2.863 1.00 24.56 295 THR B C 1
ATOM 5327 O O . THR B 1 295 ? 18.421 -15.571 2.086 1.00 23.02 295 THR B O 1
ATOM 5331 N N . GLY B 1 296 ? 19.052 -16.180 4.159 1.00 27.43 296 GLY B N 1
ATOM 5332 C CA . GLY B 1 296 ? 18.629 -14.931 4.754 1.00 30.72 296 GLY B CA 1
ATOM 5333 C C . GLY B 1 296 ? 17.299 -15.014 5.455 1.00 26.75 296 GLY B C 1
ATOM 5334 O O . GLY B 1 296 ? 16.814 -13.994 5.965 1.00 22.53 296 GLY B O 1
ATOM 5335 N N . GLY B 1 297 ? 16.697 -16.197 5.490 1.00 18.59 297 GLY B N 1
ATOM 5336 C CA . GLY B 1 297 ? 15.476 -16.394 6.251 1.00 19.29 297 GLY B CA 1
ATOM 5337 C C . GLY B 1 297 ? 14.333 -15.520 5.799 1.00 25.28 297 GLY B C 1
ATOM 5338 O O . GLY B 1 297 ? 13.495 -15.127 6.619 1.00 27.91 297 GLY B O 1
ATOM 5339 N N . LEU B 1 298 ? 14.278 -15.192 4.508 1.00 18.65 298 LEU B N 1
ATOM 5340 C CA . LEU B 1 298 ? 13.233 -14.301 4.042 1.00 16.66 298 LEU B CA 1
ATOM 5341 C C . LEU B 1 298 ? 11.900 -15.012 3.827 1.00 18.95 298 LEU B C 1
ATOM 5342 O O . LEU B 1 298 ? 10.864 -14.343 3.744 1.00 20.85 298 LEU B O 1
ATOM 5347 N N . GLY B 1 299 ? 11.893 -16.343 3.740 1.00 18.06 299 GLY B N 1
ATOM 5348 C CA . GLY B 1 299 ? 10.623 -17.048 3.626 1.00 17.25 299 GLY B CA 1
ATOM 5349 C C . GLY B 1 299 ? 9.848 -17.036 4.929 1.00 18.63 299 GLY B C 1
ATOM 5350 O O . GLY B 1 299 ? 8.655 -16.712 4.963 1.00 18.82 299 GLY B O 1
ATOM 5351 N N . LEU B 1 300 ? 10.525 -17.381 6.024 1.00 17.10 300 LEU B N 1
ATOM 5352 C CA . LEU B 1 300 ? 9.909 -17.297 7.343 1.00 19.01 300 LEU B CA 1
ATOM 5353 C C . LEU B 1 300 ? 9.392 -15.886 7.612 1.00 19.75 300 LEU B C 1
ATOM 5354 O O . LEU B 1 300 ? 8.233 -15.706 7.994 1.00 16.97 300 LEU B O 1
ATOM 5359 N N . THR B 1 301 ? 10.236 -14.872 7.383 1.00 17.21 301 THR B N 1
ATOM 5360 C CA . THR B 1 301 ? 9.860 -13.482 7.645 1.00 16.40 301 THR B CA 1
ATOM 5361 C C . THR B 1 301 ? 8.661 -13.055 6.799 1.00 19.80 301 THR B C 1
ATOM 5362 O O . THR B 1 301 ? 7.723 -12.425 7.304 1.00 17.53 301 THR B O 1
ATOM 5366 N N . GLY B 1 302 ? 8.685 -13.380 5.501 1.00 15.67 302 GLY B N 1
ATOM 5367 C CA . GLY B 1 302 ? 7.570 -13.027 4.630 1.00 15.49 302 GLY B CA 1
ATOM 5368 C C . GLY B 1 302 ? 6.278 -13.720 5.020 1.00 20.93 302 GLY B C 1
ATOM 5369 O O . GLY B 1 302 ? 5.203 -13.117 4.979 1.00 24.10 302 GLY B O 1
ATOM 5370 N N . GLY B 1 303 ? 6.366 -14.992 5.425 1.00 16.17 303 GLY B N 1
ATOM 5371 C CA . GLY B 1 303 ? 5.178 -15.685 5.904 1.00 16.69 303 GLY B CA 1
ATOM 5372 C C . GLY B 1 303 ? 4.609 -15.044 7.158 1.00 27.22 303 GLY B C 1
ATOM 5373 O O . GLY B 1 303 ? 3.388 -14.936 7.321 1.00 22.86 303 GLY B O 1
ATOM 5374 N N . MET B 1 304 ? 5.482 -14.593 8.055 1.00 17.37 304 MET B N 1
ATOM 5375 C CA . MET B 1 304 ? 4.985 -13.940 9.255 1.00 19.26 304 MET B CA 1
ATOM 5376 C C . MET B 1 304 ? 4.335 -12.606 8.914 1.00 17.86 304 MET B C 1
ATOM 5377 O O . MET B 1 304 ? 3.295 -12.252 9.478 1.00 19.26 304 MET B O 1
ATOM 5382 N N . PHE B 1 305 ? 4.897 -11.876 7.957 1.00 17.29 305 PHE B N 1
ATOM 5383 C CA . PHE B 1 305 ? 4.236 -10.647 7.537 1.00 20.63 305 PHE B CA 1
ATOM 5384 C C . PHE B 1 305 ? 2.943 -10.930 6.776 1.00 22.06 305 PHE B C 1
ATOM 5385 O O . PHE B 1 305 ? 2.050 -10.075 6.768 1.00 22.88 305 PHE B O 1
ATOM 5393 N N . ASP B 1 306 ? 2.831 -12.098 6.118 1.00 17.11 306 ASP B N 1
ATOM 5394 C CA . ASP B 1 306 ? 1.529 -12.526 5.616 1.00 17.34 306 ASP B CA 1
ATOM 5395 C C . ASP B 1 306 ? 0.526 -12.560 6.764 1.00 18.13 306 ASP B C 1
ATOM 5396 O O . ASP B 1 306 ? -0.529 -11.919 6.712 1.00 18.48 306 ASP B O 1
ATOM 5401 N N . ALA B 1 307 ? 0.871 -13.283 7.836 1.00 18.48 307 ALA B N 1
ATOM 5402 C CA . ALA B 1 307 ? -0.060 -13.500 8.942 1.00 19.29 307 ALA B CA 1
ATOM 5403 C C . ALA B 1 307 ? -0.489 -12.183 9.592 1.00 19.67 307 ALA B C 1
ATOM 5404 O O . ALA B 1 307 ? -1.681 -11.945 9.821 1.00 20.23 307 ALA B O 1
ATOM 5406 N N . PHE B 1 308 ? 0.479 -11.311 9.892 1.00 20.63 308 PHE B N 1
ATOM 5407 C CA . PHE B 1 308 ? 0.166 -10.042 10.547 1.00 20.43 308 PHE B CA 1
ATOM 5408 C C . PHE B 1 308 ? -0.676 -9.142 9.649 1.00 23.77 308 PHE B C 1
ATOM 5409 O O . PHE B 1 308 ? -1.560 -8.424 10.132 1.00 20.35 308 PHE B O 1
ATOM 5417 N N . ALA B 1 309 ? -0.405 -9.141 8.345 1.00 19.29 309 ALA B N 1
ATOM 5418 C CA . ALA B 1 309 ? -1.229 -8.327 7.463 1.00 20.25 309 ALA B CA 1
ATOM 5419 C C . ALA B 1 309 ? -2.632 -8.906 7.360 1.00 25.40 309 ALA B C 1
ATOM 5420 O O . ALA B 1 309 ? -3.626 -8.171 7.437 1.00 25.54 309 ALA B O 1
ATOM 5422 N N . LEU B 1 310 ? -2.735 -10.229 7.224 1.00 26.75 310 LEU B N 1
ATOM 5423 C CA . LEU B 1 310 ? -4.053 -10.834 7.088 1.00 20.13 310 LEU B CA 1
ATOM 5424 C C . LEU B 1 310 ? -4.871 -10.673 8.364 1.00 21.05 310 LEU B C 1
ATOM 5425 O O . LEU B 1 310 ? -6.059 -10.337 8.304 1.00 25.84 310 LEU B O 1
ATOM 5430 N N . THR B 1 311 ? -4.255 -10.897 9.524 1.00 22.84 311 THR B N 1
ATOM 5431 C CA . THR B 1 311 ? -4.966 -10.733 10.791 1.00 24.98 311 THR B CA 1
ATOM 5432 C C . THR B 1 311 ? -5.612 -9.352 10.895 1.00 30.24 311 THR B C 1
ATOM 5433 O O . THR B 1 311 ? -6.782 -9.221 11.278 1.00 23.34 311 THR B O 1
ATOM 5437 N N . SER B 1 312 ? -4.857 -8.305 10.551 1.00 29.27 312 SER B N 1
ATOM 5438 C CA . SER B 1 312 ? -5.363 -6.948 10.730 1.00 25.55 312 SER B CA 1
ATOM 5439 C C . SER B 1 312 ? -6.547 -6.675 9.802 1.00 30.53 312 SER B C 1
ATOM 5440 O O . SER B 1 312 ? -7.610 -6.213 10.234 1.00 29.89 312 SER B O 1
ATOM 5443 N N . VAL B 1 313 ? -6.387 -6.993 8.521 1.00 24.76 313 VAL B N 1
ATOM 5444 C CA . VAL B 1 313 ? -7.434 -6.770 7.533 1.00 28.80 313 VAL B CA 1
ATOM 5445 C C . VAL B 1 313 ? -8.646 -7.664 7.811 1.00 30.82 313 VAL B C 1
ATOM 5446 O O . VAL B 1 313 ? -9.794 -7.205 7.780 1.00 31.50 313 VAL B O 1
ATOM 5450 N N . LEU B 1 314 ? -8.419 -8.956 8.074 1.00 22.92 314 LEU B N 1
ATOM 5451 C CA . LEU B 1 314 ? -9.549 -9.872 8.232 1.00 29.99 314 LEU B CA 1
ATOM 5452 C C . LEU B 1 314 ? -10.317 -9.583 9.517 1.00 32.54 314 LEU B C 1
ATOM 5453 O O . LEU B 1 314 ? -11.544 -9.720 9.553 1.00 30.37 314 LEU B O 1
ATOM 5458 N N . ASN B 1 315 ? -9.618 -9.181 10.582 1.00 35.97 315 ASN B N 1
ATOM 5459 C CA . ASN B 1 315 ? -10.317 -8.722 11.780 1.00 35.83 315 ASN B CA 1
ATOM 5460 C C . ASN B 1 315 ? -11.231 -7.545 11.458 1.00 35.29 315 ASN B C 1
ATOM 5461 O O . ASN B 1 315 ? -12.344 -7.456 11.989 1.00 34.06 315 ASN B O 1
ATOM 5466 N N . GLN B 1 316 ? -10.776 -6.629 10.591 1.00 32.75 316 GLN B N 1
ATOM 5467 C CA . GLN B 1 316 ? -11.620 -5.509 10.177 1.00 33.12 316 GLN B CA 1
ATOM 5468 C C . GLN B 1 316 ? -12.869 -5.993 9.454 1.00 32.45 316 GLN B C 1
ATOM 5469 O O . GLN B 1 316 ? -13.962 -5.452 9.660 1.00 37.03 316 GLN B O 1
ATOM 5475 N N . VAL B 1 317 ? -12.723 -6.996 8.583 1.00 26.08 317 VAL B N 1
ATOM 5476 C CA . VAL B 1 317 ? -13.884 -7.561 7.896 1.00 26.60 317 VAL B CA 1
ATOM 5477 C C . VAL B 1 317 ? -14.893 -8.091 8.906 1.00 43.05 317 VAL B C 1
ATOM 5478 O O . VAL B 1 317 ? -16.080 -7.744 8.868 1.00 50.21 317 VAL B O 1
ATOM 5482 N N . ILE B 1 318 ? -14.432 -8.925 9.839 1.00 34.27 318 ILE B N 1
ATOM 5483 C CA . ILE B 1 318 ? -15.357 -9.717 10.642 1.00 28.77 318 ILE B CA 1
ATOM 5484 C C . ILE B 1 318 ? -15.978 -8.888 11.753 1.00 36.06 318 ILE B C 1
ATOM 5485 O O . ILE B 1 318 ? -17.154 -9.072 12.088 1.00 43.12 318 ILE B O 1
ATOM 5490 N N . HIS B 1 319 ? -15.217 -7.968 12.345 1.00 35.21 319 HIS B N 1
ATOM 5491 C CA . HIS B 1 319 ? -15.682 -7.242 13.526 1.00 37.65 319 HIS B CA 1
ATOM 5492 C C . HIS B 1 319 ? -16.064 -5.789 13.270 1.00 39.67 319 HIS B C 1
ATOM 5493 O O . HIS B 1 319 ? -16.901 -5.252 13.997 1.00 40.60 319 HIS B O 1
ATOM 5500 N N . ASP B 1 320 ? -15.477 -5.134 12.268 1.00 39.40 320 ASP B N 1
ATOM 5501 C CA . ASP B 1 320 ? -15.831 -3.760 11.936 1.00 41.49 320 ASP B CA 1
ATOM 5502 C C . ASP B 1 320 ? -16.647 -3.650 10.655 1.00 35.96 320 ASP B C 1
ATOM 5503 O O . ASP B 1 320 ? -16.977 -2.535 10.242 1.00 39.44 320 ASP B O 1
ATOM 5508 N N . GLY B 1 321 ? -16.975 -4.765 10.012 1.00 37.21 321 GLY B N 1
ATOM 5509 C CA . GLY B 1 321 ? -17.728 -4.703 8.772 1.00 38.93 321 GLY B CA 1
ATOM 5510 C C . GLY B 1 321 ? -17.047 -3.943 7.654 1.00 44.40 321 GLY B C 1
ATOM 5511 O O . GLY B 1 321 ? -17.729 -3.336 6.824 1.00 51.86 321 GLY B O 1
ATOM 5512 N N . ARG B 1 322 ? -15.719 -3.949 7.608 1.00 45.71 322 ARG B N 1
ATOM 5513 C CA . ARG B 1 322 ? -15.025 -3.369 6.464 1.00 43.36 322 ARG B CA 1
ATOM 5514 C C . ARG B 1 322 ? -15.370 -4.156 5.205 1.00 38.12 322 ARG B C 1
ATOM 5515 O O . ARG B 1 322 ? -15.677 -5.349 5.263 1.00 39.20 322 ARG B O 1
ATOM 5523 N N . SER B 1 323 ? -15.354 -3.473 4.062 1.00 43.54 323 SER B N 1
ATOM 5524 C CA . SER B 1 323 ? -15.646 -4.133 2.794 1.00 44.50 323 SER B CA 1
ATOM 5525 C C . SER B 1 323 ? -14.633 -5.233 2.504 1.00 40.80 323 SER B C 1
ATOM 5526 O O . SER B 1 323 ? -13.427 -5.053 2.698 1.00 35.09 323 SER B O 1
ATOM 5529 N N . GLU B 1 324 ? -15.133 -6.372 2.005 1.00 36.75 324 GLU B N 1
ATOM 5530 C CA . GLU B 1 324 ? -14.281 -7.502 1.636 1.00 37.28 324 GLU B CA 1
ATOM 5531 C C . GLU B 1 324 ? -13.233 -7.147 0.591 1.00 35.08 324 GLU B C 1
ATOM 5532 O O . GLU B 1 324 ? -12.313 -7.944 0.377 1.00 31.13 324 GLU B O 1
ATOM 5538 N N . ASP B 1 325 ? -13.359 -5.992 -0.070 1.00 36.42 325 ASP B N 1
ATOM 5539 C CA . ASP B 1 325 ? -12.383 -5.558 -1.063 1.00 34.80 325 ASP B CA 1
ATOM 5540 C C . ASP B 1 325 ? -11.031 -5.226 -0.450 1.00 29.16 325 ASP B C 1
ATOM 5541 O O . ASP B 1 325 ? -10.039 -5.137 -1.183 1.00 29.42 325 ASP B O 1
ATOM 5546 N N . ILE B 1 326 ? -10.969 -5.036 0.871 1.00 25.72 326 ILE B N 1
ATOM 5547 C CA . ILE B 1 326 ? -9.681 -4.835 1.520 1.00 23.71 326 ILE B CA 1
ATOM 5548 C C . ILE B 1 326 ? -8.820 -6.082 1.366 1.00 29.89 326 ILE B C 1
ATOM 5549 O O . ILE B 1 326 ? -7.586 -5.995 1.353 1.00 29.79 326 ILE B O 1
ATOM 5554 N N . LEU B 1 327 ? -9.450 -7.252 1.197 1.00 29.07 327 LEU B N 1
ATOM 5555 C CA . LEU B 1 327 ? -8.698 -8.485 0.982 1.00 25.62 327 LEU B CA 1
ATOM 5556 C C . LEU B 1 327 ? -8.055 -8.521 -0.397 1.00 30.57 327 LEU B C 1
ATOM 5557 O O . LEU B 1 327 ? -6.971 -9.099 -0.553 1.00 27.95 327 LEU B O 1
ATOM 5562 N N . ASP B 1 328 ? -8.711 -7.934 -1.407 1.00 26.00 328 ASP B N 1
ATOM 5563 C CA . ASP B 1 328 ? -8.100 -7.824 -2.730 1.00 26.27 328 ASP B CA 1
ATOM 5564 C C . ASP B 1 328 ? -6.861 -6.938 -2.692 1.00 28.52 328 ASP B C 1
ATOM 5565 O O . ASP B 1 328 ? -5.857 -7.239 -3.348 1.00 19.72 328 ASP B O 1
ATOM 5570 N N . VAL B 1 329 ? -6.922 -5.834 -1.940 1.00 18.97 329 VAL B N 1
ATOM 5571 C CA . VAL B 1 329 ? -5.737 -5.007 -1.711 1.00 20.29 329 VAL B CA 1
ATOM 5572 C C . VAL B 1 329 ? -4.664 -5.816 -0.988 1.00 22.12 329 VAL B C 1
ATOM 5573 O O . VAL B 1 329 ? -3.481 -5.808 -1.365 1.00 20.44 329 VAL B O 1
ATOM 5577 N N . PHE B 1 330 ? -5.061 -6.514 0.077 1.00 20.96 330 PHE B N 1
ATOM 5578 C CA . PHE B 1 330 ? -4.107 -7.307 0.841 1.00 20.37 330 PHE B CA 1
ATOM 5579 C C . PHE B 1 330 ? -3.360 -8.280 -0.062 1.00 17.42 330 PHE B C 1
ATOM 5580 O O . PHE B 1 330 ? -2.129 -8.326 -0.056 1.00 16.87 330 PHE B O 1
ATOM 5588 N N . GLU B 1 331 ? -4.095 -9.064 -0.855 1.00 18.86 331 GLU B N 1
ATOM 5589 C CA . GLU B 1 331 ? -3.449 -10.158 -1.564 1.00 22.43 331 GLU B CA 1
ATOM 5590 C C . GLU B 1 331 ? -2.468 -9.627 -2.600 1.00 22.67 331 GLU B C 1
ATOM 5591 O O . GLU B 1 331 ? -1.348 -10.143 -2.720 1.00 25.70 331 GLU B O 1
ATOM 5597 N N . ALA B 1 332 ? -2.849 -8.570 -3.317 1.00 22.33 332 ALA B N 1
ATOM 5598 C CA . ALA B 1 332 ? -1.949 -7.992 -4.311 1.00 17.41 332 ALA B CA 1
ATOM 5599 C C . ALA B 1 332 ? -0.702 -7.410 -3.659 1.00 20.40 332 ALA B C 1
ATOM 5600 O O . ALA B 1 332 ? 0.409 -7.556 -4.193 1.00 18.44 332 ALA B O 1
ATOM 5602 N N . ASP B 1 333 ? -0.844 -6.757 -2.497 1.00 15.77 333 ASP B N 1
ATOM 5603 C CA . ASP B 1 333 ? 0.360 -6.210 -1.888 1.00 15.52 333 ASP B CA 1
ATOM 5604 C C . ASP B 1 333 ? 1.281 -7.324 -1.416 1.00 18.84 333 ASP B C 1
ATOM 5605 O O . ASP B 1 333 ? 2.509 -7.188 -1.473 1.00 18.49 333 ASP B O 1
ATOM 5610 N N . ARG B 1 334 ? 0.710 -8.429 -0.927 1.00 15.48 334 ARG B N 1
ATOM 5611 C CA . ARG B 1 334 ? 1.574 -9.509 -0.456 1.00 17.79 334 ARG B CA 1
ATOM 5612 C C . ARG B 1 334 ? 2.305 -10.168 -1.617 1.00 18.94 334 ARG B C 1
ATOM 5613 O O . ARG B 1 334 ? 3.490 -10.510 -1.502 1.00 23.12 334 ARG B O 1
ATOM 5621 N N . ARG B 1 335 ? 1.631 -10.318 -2.755 1.00 14.60 335 ARG B N 1
ATOM 5622 C CA . ARG B 1 335 ? 2.310 -10.802 -3.949 1.00 18.87 335 ARG B CA 1
ATOM 5623 C C . ARG B 1 335 ? 3.365 -9.812 -4.435 1.00 16.29 335 ARG B C 1
ATOM 5624 O O . ARG B 1 335 ? 4.453 -10.224 -4.859 1.00 13.61 335 ARG B O 1
ATOM 5632 N N . ARG B 1 336 ? 3.060 -8.504 -4.382 1.00 13.81 336 ARG B N 1
ATOM 5633 C CA . ARG B 1 336 ? 4.019 -7.481 -4.800 1.00 19.81 336 ARG B CA 1
ATOM 5634 C C . ARG B 1 336 ? 5.295 -7.557 -3.974 1.00 14.71 336 ARG B C 1
ATOM 5635 O O . ARG B 1 336 ? 6.402 -7.517 -4.521 1.00 15.55 336 ARG B O 1
ATOM 5643 N N . LYS B 1 337 ? 5.160 -7.654 -2.647 1.00 13.72 337 LYS B N 1
ATOM 5644 C CA . LYS B 1 337 ? 6.340 -7.782 -1.794 1.00 16.32 337 LYS B CA 1
ATOM 5645 C C . LYS B 1 337 ? 7.160 -8.997 -2.192 1.00 20.74 337 LYS B C 1
ATOM 5646 O O . LYS B 1 337 ? 8.381 -8.910 -2.357 1.00 23.62 337 LYS B O 1
ATOM 5652 N N . PHE B 1 338 ? 6.504 -10.142 -2.365 1.00 13.39 338 PHE B N 1
ATOM 5653 C CA . PHE B 1 338 ? 7.262 -11.346 -2.668 1.00 15.59 338 PHE B CA 1
ATOM 5654 C C . PHE B 1 338 ? 7.968 -11.233 -4.009 1.00 17.10 338 PHE B C 1
ATOM 5655 O O . PHE B 1 338 ? 9.167 -11.503 -4.111 1.00 14.08 338 PHE B O 1
ATOM 5663 N N . ILE B 1 339 ? 7.235 -10.831 -5.049 1.00 15.06 339 ILE B N 1
ATOM 5664 C CA . ILE B 1 339 ? 7.758 -10.896 -6.411 1.00 17.06 339 ILE B CA 1
ATOM 5665 C C . ILE B 1 339 ? 8.798 -9.812 -6.639 1.00 16.51 339 ILE B C 1
ATOM 5666 O O . ILE B 1 339 ? 9.843 -10.054 -7.250 1.00 17.62 339 ILE B O 1
ATOM 5671 N N . GLU B 1 340 ? 8.531 -8.600 -6.157 1.00 14.86 340 GLU B N 1
ATOM 5672 C CA . GLU B 1 340 ? 9.389 -7.467 -6.475 1.00 14.92 340 GLU B CA 1
ATOM 5673 C C . GLU B 1 340 ? 10.503 -7.238 -5.463 1.00 20.02 340 GLU B C 1
ATOM 5674 O O . GLU B 1 340 ? 11.476 -6.557 -5.788 1.00 19.62 340 GLU B O 1
ATOM 5680 N N . LEU B 1 341 ? 10.390 -7.760 -4.248 1.00 20.43 341 LEU B N 1
ATOM 5681 C CA . LEU B 1 341 ? 11.388 -7.463 -3.228 1.00 22.51 341 LEU B CA 1
ATOM 5682 C C . LEU B 1 341 ? 12.065 -8.713 -2.695 1.00 15.69 341 LEU B C 1
ATOM 5683 O O . LEU B 1 341 ? 13.293 -8.794 -2.731 1.00 15.32 341 LEU B O 1
ATOM 5688 N N . VAL B 1 342 ? 11.290 -9.702 -2.238 1.00 16.52 342 VAL B N 1
ATOM 5689 C CA . VAL B 1 342 ? 11.835 -10.841 -1.498 1.00 17.18 342 VAL B CA 1
ATOM 5690 C C . VAL B 1 342 ? 12.512 -11.836 -2.427 1.00 16.69 342 VAL B C 1
ATOM 5691 O O . VAL B 1 342 ? 13.665 -12.241 -2.205 1.00 19.71 342 VAL B O 1
ATOM 5695 N N . SER B 1 343 ? 11.793 -12.291 -3.445 1.00 16.16 343 SER B N 1
ATOM 5696 C CA . SER B 1 343 ? 12.367 -13.314 -4.310 1.00 15.32 343 SER B CA 1
ATOM 5697 C C . SER B 1 343 ? 13.625 -12.811 -5.039 1.00 11.99 343 SER B C 1
ATOM 5698 O O . SER B 1 343 ? 14.615 -13.565 -5.105 1.00 25.45 343 SER B O 1
ATOM 5701 N N . PRO B 1 344 ? 13.685 -11.571 -5.545 1.00 19.76 344 PRO B N 1
ATOM 5702 C CA . PRO B 1 344 ? 14.961 -11.085 -6.129 1.00 23.67 344 PRO B CA 1
ATOM 5703 C C . PRO B 1 344 ? 16.089 -10.971 -5.106 1.00 20.08 344 PRO B C 1
ATOM 5704 O O . PRO B 1 344 ? 17.244 -11.292 -5.417 1.00 13.18 344 PRO B O 1
ATOM 5708 N N . ARG B 1 345 ? 15.781 -10.528 -3.885 1.00 16.43 345 ARG B N 1
ATOM 5709 C CA . ARG B 1 345 ? 16.810 -10.384 -2.858 1.00 20.05 345 ARG B CA 1
ATOM 5710 C C . ARG B 1 345 ? 17.337 -11.745 -2.421 1.00 22.09 345 ARG B C 1
ATOM 5711 O O . ARG B 1 345 ? 18.553 -11.952 -2.326 1.00 28.64 345 ARG B O 1
ATOM 5719 N N . ALA B 1 346 ? 16.433 -12.687 -2.140 1.00 14.82 346 ALA B N 1
ATOM 5720 C CA . ALA B 1 346 ? 16.872 -14.008 -1.699 1.00 16.11 346 ALA B CA 1
ATOM 5721 C C . ALA B 1 346 ? 17.667 -14.706 -2.785 1.00 19.86 346 ALA B C 1
ATOM 5722 O O . ALA B 1 346 ? 18.641 -15.420 -2.497 1.00 15.69 346 ALA B O 1
ATOM 5724 N N . SER B 1 347 ? 17.265 -14.503 -4.041 1.00 12.67 347 SER B N 1
ATOM 5725 C CA . SER B 1 347 ? 17.969 -15.118 -5.154 1.00 16.53 347 SER B CA 1
ATOM 5726 C C . SER B 1 347 ? 19.392 -14.577 -5.261 1.00 17.25 347 SER B C 1
ATOM 5727 O O . SER B 1 347 ? 20.338 -15.341 -5.428 1.00 22.28 347 SER B O 1
ATOM 5730 N N . ASP B 1 348 ? 19.560 -13.256 -5.144 1.00 16.36 348 ASP B N 1
ATOM 5731 C CA . ASP B 1 348 ? 20.897 -12.651 -5.084 1.00 18.20 348 ASP B CA 1
ATOM 5732 C C . ASP B 1 348 ? 21.671 -13.116 -3.855 1.00 22.69 348 ASP B C 1
ATOM 5733 O O . ASP B 1 348 ? 22.898 -13.293 -3.912 1.00 18.61 348 ASP B O 1
ATOM 5738 N N . ASN B 1 349 ? 20.976 -13.286 -2.726 1.00 20.14 349 ASN B N 1
ATOM 5739 C CA . ASN B 1 349 ? 21.625 -13.804 -1.524 1.00 17.72 349 ASN B CA 1
ATOM 5740 C C . ASN B 1 349 ? 22.238 -15.170 -1.794 1.00 24.08 349 ASN B C 1
ATOM 5741 O O . ASN B 1 349 ? 23.380 -15.441 -1.402 1.00 19.29 349 ASN B O 1
ATOM 5746 N N . LEU B 1 350 ? 21.482 -16.052 -2.459 1.00 21.96 350 LEU B N 1
ATOM 5747 C CA . LEU B 1 350 ? 21.972 -17.404 -2.709 1.00 21.61 350 LEU B CA 1
ATOM 5748 C C . LEU B 1 350 ? 23.187 -17.371 -3.623 1.00 20.92 350 LEU B C 1
ATOM 5749 O O . LEU B 1 350 ? 24.243 -17.937 -3.301 1.00 17.20 350 LEU B O 1
ATOM 5754 N N . ARG B 1 351 ? 23.054 -16.708 -4.770 1.00 13.52 351 ARG B N 1
ATOM 5755 C CA . ARG B 1 351 ? 24.169 -16.618 -5.712 1.00 20.29 351 ARG B CA 1
ATOM 5756 C C . ARG B 1 351 ? 25.408 -16.017 -5.065 1.00 22.96 351 ARG B C 1
ATOM 5757 O O . ARG B 1 351 ? 26.530 -16.479 -5.311 1.00 19.84 351 ARG B O 1
ATOM 5765 N N . ASN B 1 352 ? 25.230 -14.980 -4.235 1.00 24.05 352 ASN B N 1
ATOM 5766 C CA . ASN B 1 352 ? 26.389 -14.327 -3.637 1.00 24.38 352 ASN B CA 1
ATOM 5767 C C . ASN B 1 352 ? 27.072 -15.239 -2.628 1.00 23.45 352 ASN B C 1
ATOM 5768 O O . ASN B 1 352 ? 28.304 -15.245 -2.530 1.00 16.67 352 ASN B O 1
ATOM 5773 N N . LEU B 1 353 ? 26.286 -16.030 -1.888 1.00 20.12 353 LEU B N 1
ATOM 5774 C CA . LEU B 1 353 ? 26.811 -16.826 -0.779 1.00 17.86 353 LEU B CA 1
ATOM 5775 C C . LEU B 1 353 ? 27.449 -18.132 -1.243 1.00 19.14 353 LEU B C 1
ATOM 5776 O O . LEU B 1 353 ? 28.493 -18.535 -0.709 1.00 18.60 353 LEU B O 1
ATOM 5781 N N . TYR B 1 354 ? 26.839 -18.818 -2.217 1.00 19.81 354 TYR B N 1
ATOM 5782 C CA . TYR B 1 354 ? 27.249 -20.171 -2.569 1.00 21.16 354 TYR B CA 1
ATOM 5783 C C . TYR B 1 354 ? 27.917 -20.354 -3.933 1.00 19.30 354 TYR B C 1
ATOM 5784 O O . TYR B 1 354 ? 28.430 -21.448 -4.183 1.00 18.75 354 TYR B O 1
ATOM 5793 N N . HIS B 1 355 ? 27.924 -19.352 -4.822 1.00 15.48 355 HIS B N 1
ATOM 5794 C CA . HIS B 1 355 ? 28.343 -19.580 -6.208 1.00 18.82 355 HIS B CA 1
ATOM 5795 C C . HIS B 1 355 ? 29.384 -18.587 -6.729 1.00 22.77 355 HIS B C 1
ATOM 5796 O O . HIS B 1 355 ? 29.618 -18.547 -7.941 1.00 21.53 355 HIS B O 1
ATOM 5803 N N . GLN B 1 356 ? 29.971 -17.749 -5.883 1.00 20.36 356 GLN B N 1
ATOM 5804 C CA . GLN B 1 356 ? 30.978 -16.789 -6.346 1.00 22.10 356 GLN B CA 1
ATOM 5805 C C . GLN B 1 356 ? 32.332 -17.490 -6.405 1.00 25.30 356 GLN B C 1
ATOM 5806 O O . GLN B 1 356 ? 32.964 -17.725 -5.372 1.00 22.61 356 GLN B O 1
ATOM 5812 N N . LYS B 1 357 ? 32.785 -17.821 -7.622 1.00 20.65 357 LYS B N 1
ATOM 5813 C CA . LYS B 1 357 ? 34.080 -18.446 -7.837 1.00 22.60 357 LYS B CA 1
ATOM 5814 C C . LYS B 1 357 ? 35.174 -17.391 -7.737 1.00 19.27 357 LYS B C 1
ATOM 5815 O O . LYS B 1 357 ? 34.892 -16.193 -7.806 1.00 26.58 357 LYS B O 1
ATOM 5821 N N . PRO B 1 358 ? 36.431 -17.798 -7.549 1.00 22.27 358 PRO B N 1
ATOM 5822 C CA . PRO B 1 358 ? 37.509 -16.799 -7.461 1.00 27.08 358 PRO B CA 1
ATOM 5823 C C . PRO B 1 358 ? 37.529 -15.893 -8.689 1.00 27.19 358 PRO B C 1
ATOM 5824 O O . PRO B 1 358 ? 37.264 -16.333 -9.812 1.00 23.73 358 PRO B O 1
ATOM 5828 N N . GLY B 1 359 ? 37.826 -14.619 -8.469 1.00 25.42 359 GLY B N 1
ATOM 5829 C CA . GLY B 1 359 ? 37.792 -13.665 -9.560 1.00 24.45 359 GLY B CA 1
ATOM 5830 C C . GLY B 1 359 ? 37.574 -12.243 -9.079 1.00 23.20 359 GLY B C 1
ATOM 5831 O O . GLY B 1 359 ? 37.501 -11.962 -7.883 1.00 26.57 359 GLY B O 1
ATOM 5832 N N . GLU B 1 360 ? 37.493 -11.337 -10.060 1.00 19.81 360 GLU B N 1
ATOM 5833 C CA . GLU B 1 360 ? 37.317 -9.921 -9.748 1.00 26.08 360 GLU B CA 1
ATOM 5834 C C . GLU B 1 360 ? 35.984 -9.662 -9.070 1.00 24.41 360 GLU B C 1
ATOM 5835 O O . GLU B 1 360 ? 35.894 -8.823 -8.168 1.00 24.72 360 GLU B O 1
ATOM 5841 N N . GLY B 1 361 ? 34.933 -10.362 -9.505 1.00 28.48 361 GLY B N 1
ATOM 5842 C CA . GLY B 1 361 ? 33.615 -10.143 -8.929 1.00 20.92 361 GLY B CA 1
ATOM 5843 C C . GLY B 1 361 ? 33.586 -10.435 -7.442 1.00 26.46 361 GLY B C 1
ATOM 5844 O O . GLY B 1 361 ? 33.053 -9.652 -6.654 1.00 27.61 361 GLY B O 1
ATOM 5845 N N . LYS B 1 362 ? 34.189 -11.549 -7.034 1.00 25.46 362 LYS B N 1
ATOM 5846 C CA . LYS B 1 362 ? 34.201 -11.891 -5.615 1.00 25.34 362 LYS B CA 1
ATOM 5847 C C . LYS B 1 362 ? 35.067 -10.925 -4.811 1.00 17.92 362 LYS B C 1
ATOM 5848 O O . LYS B 1 362 ? 34.706 -10.556 -3.687 1.00 21.38 362 LYS B O 1
ATOM 5854 N N . ASN B 1 363 ? 36.226 -10.526 -5.353 1.00 25.45 363 ASN B N 1
ATOM 5855 C CA . ASN B 1 363 ? 37.061 -9.532 -4.677 1.00 21.54 363 ASN B CA 1
ATOM 5856 C C . ASN B 1 363 ? 36.307 -8.220 -4.506 1.00 27.64 363 ASN B C 1
ATOM 5857 O O . ASN B 1 363 ? 36.367 -7.594 -3.436 1.00 24.76 363 ASN B O 1
ATOM 5862 N N . ASP B 1 364 ? 35.595 -7.788 -5.560 1.00 28.01 364 ASP B N 1
ATOM 5863 C CA . ASP B 1 364 ? 34.702 -6.635 -5.459 1.00 28.34 364 ASP B CA 1
ATOM 5864 C C . ASP B 1 364 ? 33.652 -6.844 -4.379 1.00 27.26 364 ASP B C 1
ATOM 5865 O O . ASP B 1 364 ? 33.355 -5.928 -3.599 1.00 21.41 364 ASP B O 1
ATOM 5870 N N . TRP B 1 365 ? 33.044 -8.033 -4.344 1.00 20.76 365 TRP B N 1
ATOM 5871 C CA . TRP B 1 365 ? 32.034 -8.292 -3.326 1.00 18.89 365 TRP B CA 1
ATOM 5872 C C . TRP B 1 365 ? 32.627 -8.139 -1.929 1.00 17.46 365 TRP B C 1
ATOM 5873 O O . TRP B 1 365 ? 32.047 -7.472 -1.064 1.00 24.32 365 TRP B O 1
ATOM 5884 N N . VAL B 1 366 ? 33.798 -8.733 -1.697 1.00 18.11 366 VAL B N 1
ATOM 5885 C CA . VAL B 1 366 ? 34.375 -8.712 -0.351 1.00 20.64 366 VAL B CA 1
ATOM 5886 C C . VAL B 1 366 ? 34.738 -7.283 0.058 1.00 19.25 366 VAL B C 1
ATOM 5887 O O . VAL B 1 366 ? 34.454 -6.855 1.183 1.00 31.63 366 VAL B O 1
ATOM 5891 N N . ASN B 1 367 ? 35.341 -6.519 -0.857 1.00 27.18 367 ASN B N 1
ATOM 5892 C CA . ASN B 1 367 ? 35.736 -5.144 -0.558 1.00 30.77 367 ASN B CA 1
ATOM 5893 C C . ASN B 1 367 ? 34.528 -4.264 -0.236 1.00 29.61 367 ASN B C 1
ATOM 5894 O O . ASN B 1 367 ? 34.595 -3.398 0.645 1.00 24.27 367 ASN B O 1
ATOM 5899 N N . ASN B 1 368 ? 33.416 -4.471 -0.938 1.00 24.36 368 ASN B N 1
ATOM 5900 C CA . ASN B 1 368 ? 32.213 -3.701 -0.645 1.00 26.08 368 ASN B CA 1
ATOM 5901 C C . ASN B 1 368 ? 31.633 -4.078 0.714 1.00 22.15 368 ASN B C 1
ATOM 5902 O O . ASN B 1 368 ? 31.307 -3.205 1.525 1.00 23.90 368 ASN B O 1
ATOM 5907 N N . THR B 1 369 ? 31.480 -5.381 0.968 1.00 21.77 369 THR B N 1
ATOM 5908 C CA . THR B 1 369 ? 31.041 -5.858 2.275 1.00 22.28 369 THR B CA 1
ATOM 5909 C C . THR B 1 369 ? 31.904 -5.291 3.403 1.00 23.30 369 THR B C 1
ATOM 5910 O O . THR B 1 369 ? 31.393 -4.927 4.470 1.00 24.26 369 THR B O 1
ATOM 5914 N N . ARG B 1 370 ? 33.217 -5.201 3.186 1.00 24.47 370 ARG B N 1
ATOM 5915 C CA . ARG B 1 370 ? 34.090 -4.659 4.227 1.00 20.63 370 ARG B CA 1
ATOM 5916 C C . ARG B 1 370 ? 33.929 -3.149 4.352 1.00 29.10 370 ARG B C 1
ATOM 5917 O O . ARG B 1 370 ? 34.009 -2.598 5.458 1.00 31.11 370 ARG B O 1
ATOM 5925 N N . SER B 1 371 ? 33.711 -2.461 3.231 1.00 25.21 371 SER B N 1
ATOM 5926 C CA . SER B 1 371 ? 33.485 -1.021 3.300 1.00 29.07 371 SER B CA 1
ATOM 5927 C C . SER B 1 371 ? 32.207 -0.708 4.059 1.00 25.74 371 SER B C 1
ATOM 5928 O O . SER B 1 371 ? 32.191 0.187 4.913 1.00 28.66 371 SER B O 1
ATOM 5931 N N . ILE B 1 372 ? 31.130 -1.452 3.779 1.00 24.18 372 ILE B N 1
ATOM 5932 C CA . ILE B 1 372 ? 29.889 -1.288 4.534 1.00 22.74 372 ILE B CA 1
ATOM 5933 C C . ILE B 1 372 ? 30.151 -1.445 6.025 1.00 24.94 372 ILE B C 1
ATOM 5934 O O . ILE B 1 372 ? 29.623 -0.690 6.850 1.00 24.39 372 ILE B O 1
ATOM 5939 N N . SER B 1 373 ? 31.010 -2.402 6.389 1.00 22.51 373 SER B N 1
ATOM 5940 C CA . SER B 1 373 ? 31.314 -2.672 7.790 1.00 26.83 373 SER B CA 1
ATOM 5941 C C . SER B 1 373 ? 31.896 -1.472 8.521 1.00 36.01 373 SER B C 1
ATOM 5942 O O . SER B 1 373 ? 31.832 -1.426 9.753 1.00 33.60 373 SER B O 1
ATOM 5945 N N . LYS B 1 374 ? 32.484 -0.515 7.806 1.00 35.56 374 LYS B N 1
ATOM 5946 C CA . LYS B 1 374 ? 33.085 0.650 8.445 1.00 39.68 374 LYS B CA 1
ATOM 5947 C C . LYS B 1 374 ? 32.324 1.944 8.146 1.00 38.92 374 LYS B C 1
ATOM 5948 O O . LYS B 1 374 ? 32.864 3.036 8.339 1.00 41.23 374 LYS B O 1
ATOM 5954 N N . ASP B 1 375 ? 31.068 1.846 7.711 1.00 33.67 375 ASP B N 1
ATOM 5955 C CA . ASP B 1 375 ? 30.261 3.015 7.365 1.00 35.94 375 ASP B CA 1
ATOM 5956 C C . ASP B 1 375 ? 28.892 2.844 8.016 1.00 31.47 375 ASP B C 1
ATOM 5957 O O . ASP B 1 375 ? 28.002 2.210 7.441 1.00 30.94 375 ASP B O 1
ATOM 5962 N N . ILE B 1 376 ? 28.721 3.441 9.201 1.00 30.04 376 ILE B N 1
ATOM 5963 C CA . ILE B 1 376 ? 27.547 3.164 10.026 1.00 35.03 376 ILE B CA 1
ATOM 5964 C C . ILE B 1 376 ? 26.253 3.389 9.243 1.00 39.82 376 ILE B C 1
ATOM 5965 O O . ILE B 1 376 ? 25.279 2.639 9.397 1.00 37.78 376 ILE B O 1
ATOM 5970 N N . ASP B 1 377 ? 26.238 4.382 8.350 1.00 37.51 377 ASP B N 1
ATOM 5971 C CA . ASP B 1 377 ? 25.010 4.669 7.616 1.00 38.56 377 ASP B CA 1
ATOM 5972 C C . ASP B 1 377 ? 24.769 3.664 6.498 1.00 31.04 377 ASP B C 1
ATOM 5973 O O . ASP B 1 377 ? 23.615 3.308 6.224 1.00 25.10 377 ASP B O 1
ATOM 5978 N N . ARG B 1 378 ? 25.835 3.211 5.829 1.00 30.83 378 ARG B N 1
ATOM 5979 C CA . ARG B 1 378 ? 25.675 2.154 4.834 1.00 25.12 378 ARG B CA 1
ATOM 5980 C C . ARG B 1 378 ? 25.301 0.840 5.499 1.00 23.12 378 ARG B C 1
ATOM 5981 O O . ARG B 1 378 ? 24.529 0.049 4.941 1.00 20.87 378 ARG B O 1
ATOM 5989 N N . MET B 1 379 ? 25.865 0.577 6.674 1.00 19.00 379 MET B N 1
ATOM 5990 C CA . MET B 1 379 ? 25.506 -0.628 7.409 1.00 20.88 379 MET B CA 1
ATOM 5991 C C . MET B 1 379 ? 24.068 -0.550 7.889 1.00 29.73 379 MET B C 1
ATOM 5992 O O . MET B 1 379 ? 23.327 -1.540 7.817 1.00 31.41 379 MET B O 1
ATOM 5997 N N . ARG B 1 380 ? 23.671 0.619 8.405 1.00 28.00 380 ARG B N 1
ATOM 5998 C CA . ARG B 1 380 ? 22.270 0.872 8.721 1.00 32.73 380 ARG B CA 1
ATOM 5999 C C . ARG B 1 380 ? 21.380 0.527 7.537 1.00 30.18 380 ARG B C 1
ATOM 6000 O O . ARG B 1 380 ? 20.375 -0.178 7.683 1.00 28.29 380 ARG B O 1
ATOM 6008 N N . ASP B 1 381 ? 21.756 0.997 6.345 1.00 27.67 381 ASP B N 1
ATOM 6009 C CA . ASP B 1 381 ? 20.911 0.780 5.177 1.00 33.69 381 ASP B CA 1
ATOM 6010 C C . ASP B 1 381 ? 20.931 -0.675 4.725 1.00 30.66 381 ASP B C 1
ATOM 6011 O O . ASP B 1 381 ? 19.902 -1.199 4.284 1.00 29.54 381 ASP B O 1
ATOM 6016 N N . ALA B 1 382 ? 22.090 -1.340 4.802 1.00 26.44 382 ALA B N 1
ATOM 6017 C CA . ALA B 1 382 ? 22.138 -2.768 4.491 1.00 24.54 382 ALA B CA 1
ATOM 6018 C C . ALA B 1 382 ? 21.248 -3.568 5.438 1.00 30.88 382 ALA B C 1
ATOM 6019 O O . ALA B 1 382 ? 20.440 -4.399 5.005 1.00 35.13 382 ALA B O 1
ATOM 6021 N N . LEU B 1 383 ? 21.375 -3.323 6.742 1.00 27.89 383 LEU B N 1
ATOM 6022 C CA . LEU B 1 383 ? 20.678 -4.165 7.702 1.00 28.45 383 LEU B CA 1
ATOM 6023 C C . LEU B 1 383 ? 19.167 -3.968 7.666 1.00 32.72 383 LEU B C 1
ATOM 6024 O O . LEU B 1 383 ? 18.425 -4.873 8.070 1.00 28.24 383 LEU B O 1
ATOM 6029 N N . ARG B 1 384 ? 18.698 -2.828 7.158 1.00 30.80 384 ARG B N 1
ATOM 6030 C CA . ARG B 1 384 ? 17.302 -2.431 7.295 1.00 29.89 384 ARG B CA 1
ATOM 6031 C C . ARG B 1 384 ? 16.348 -3.169 6.365 1.00 23.09 384 ARG B C 1
ATOM 6032 O O . ARG B 1 384 ? 15.129 -3.021 6.528 1.00 23.51 384 ARG B O 1
ATOM 6040 N N . PHE B 1 385 ? 16.853 -3.950 5.406 1.00 20.87 385 PHE B N 1
ATOM 6041 C CA . PHE B 1 385 ? 15.994 -4.511 4.358 1.00 24.27 385 PHE B CA 1
ATOM 6042 C C . PHE B 1 385 ? 14.702 -5.158 4.863 1.00 25.09 385 PHE B C 1
ATOM 6043 O O . PHE B 1 385 ? 13.642 -4.895 4.273 1.00 22.00 385 PHE B O 1
ATOM 6051 N N . PRO B 1 386 ? 14.701 -5.997 5.905 1.00 20.75 386 PRO B N 1
ATOM 6052 C CA . PRO B 1 386 ? 13.449 -6.697 6.239 1.00 22.24 386 PRO B CA 1
ATOM 6053 C C . PRO B 1 386 ? 12.279 -5.769 6.547 1.00 18.01 386 PRO B C 1
ATOM 6054 O O . PRO B 1 386 ? 11.134 -6.183 6.368 1.00 18.34 386 PRO B O 1
ATOM 6058 N N . GLU B 1 387 ? 12.509 -4.536 7.011 1.00 19.32 387 GLU B N 1
ATOM 6059 C CA . GLU B 1 387 ? 11.355 -3.681 7.298 1.00 17.77 387 GLU B CA 1
ATOM 6060 C C . GLU B 1 387 ? 10.559 -3.362 6.034 1.00 19.45 387 GLU B C 1
ATOM 6061 O O . GLU B 1 387 ? 9.348 -3.133 6.114 1.00 23.54 387 GLU B O 1
ATOM 6067 N N . THR B 1 388 ? 11.198 -3.392 4.860 1.00 22.36 388 THR B N 1
ATOM 6068 C CA . THR B 1 388 ? 10.489 -3.136 3.606 1.00 18.69 388 THR B CA 1
ATOM 6069 C C . THR B 1 388 ? 9.557 -4.274 3.207 1.00 22.88 388 THR B C 1
ATOM 6070 O O . THR B 1 388 ? 8.714 -4.078 2.323 1.00 25.81 388 THR B O 1
ATOM 6074 N N . MET B 1 389 ? 9.680 -5.448 3.825 1.00 18.78 389 MET B N 1
ATOM 6075 C CA . MET B 1 389 ? 8.816 -6.575 3.488 1.00 17.89 389 MET B CA 1
ATOM 6076 C C . MET B 1 389 ? 7.434 -6.468 4.110 1.00 26.43 389 MET B C 1
ATOM 6077 O O . MET B 1 389 ? 6.551 -7.270 3.764 1.00 22.88 389 MET B O 1
ATOM 6082 N N . GLU B 1 390 ? 7.226 -5.510 5.014 1.00 15.91 390 GLU B N 1
ATOM 6083 C CA . GLU B 1 390 ? 5.964 -5.415 5.721 1.00 29.05 390 GLU B CA 1
ATOM 6084 C C . GLU B 1 390 ? 4.941 -4.657 4.887 1.00 27.62 390 GLU B C 1
ATOM 6085 O O . GLU B 1 390 ? 5.273 -3.685 4.206 1.00 26.22 390 GLU B O 1
ATOM 6091 N N . THR B 1 391 ? 3.693 -5.110 4.947 1.00 26.92 391 THR B N 1
ATOM 6092 C CA . THR B 1 391 ? 2.587 -4.435 4.283 1.00 27.43 391 THR B CA 1
ATOM 6093 C C . THR B 1 391 ? 1.933 -3.444 5.240 1.00 27.28 391 THR B C 1
ATOM 6094 O O . THR B 1 391 ? 1.630 -3.796 6.383 1.00 28.34 391 THR B O 1
ATOM 6098 N N . PHE B 1 392 ? 1.735 -2.212 4.767 1.00 20.15 392 PHE B N 1
ATOM 6099 C CA . PHE B 1 392 ? 0.895 -1.206 5.421 1.00 26.63 392 PHE B CA 1
ATOM 6100 C C . PHE B 1 392 ? -0.161 -0.728 4.410 1.00 28.85 392 PHE B C 1
ATOM 6101 O O . PHE B 1 392 ? -1.369 -0.746 4.680 1.00 35.86 392 PHE B O 1
#

Foldseek 3Di:
DEEEEEALFPLSLLLLLLLLVLVHQYEYEYQAQAYDQADDDFKAAQVLQVSCVVSPQNVVLCVQWPKAFKEWEAELVVRDIAIFGQVLCVPPGDGSIMTGEGRRSVSVSSVVSVVVRPSYHYYYNWDFPDKDDDLAKIWTATPGPRHRDIDIDRAYEFEHAQVTCCCCPVVVWDWDFDWDQWKKKKFWKQDQVVVVPHDQWYFYADQFQTWTWHHHHDRRTTITMGIHGPVPDPVCVVVVVVVSCVSNPPDPDDMDGPHMDIDIFIFIATPWQDDRRYGYAQSSGTGADCQVPVSVLLRNLLSVLCSVVVSCVVPVVDDPVVVRVSGVLSVCLSVPAVRVVRVVSCCRRHRDHDDDVVVVVVVVSNVCSVPSVSSCVVSVRSVVSHDD/DEEEEEALFPLSLLLVLLLLVLPHQYEYEYQAAAYDQADDDFKAAQVLQVVCVVSPLNVVQCVQWPKAFKEWEAELVVRDIFIFGQCLCVVPGPGSIMGGEGRRSVSVSSVVSVVVRPSYHYHYSWDWDDKDDDLFKIKTATDGPRHRDIDIDRAYEFAHAQVTCCQCPVVVWDWDFDWDQWKKKKFFKQDCVVVVPHTQWYFYAAQFLTWTWHHHHDRSTTITMGIDGPPPDPVCVVVVVVVSCVSNPPDPDDMGGPDMDIDIFIFIAIPWQDDRRYGYAQSNGTGGGCLVPLRVLLRNLLSVLCSVQVSCCPPVVDDPCVVVVSTVLSVCLSPVAPRVVRVVSCCRRHRDHDDDVVVVVVVVSNVCSVPSVSSVVVSCRSVVSHDD

Radius of gyration: 28.56 Å; Cα contacts (8 Å, |Δi|>4): 1677; chains: 2; bounding box: 61×58×78 Å

Sequence (776 aa):
QRVIIVGGGPVGLLTALGLAKAGTNVVVLEAESQPSDSPRALVYHFPVLPHLKRLGVLDDCVAAGLMRQNFAWRVHSTSEMIFWDLSCLEGDVELPYALHLGQDKLSRILIEHLKALPNVEVRYSSPVVDCEVGPRSVRVVLGGESPGVIVEGDWLIGADGANSFVRREVLNQNFFGITWPQRYVATNTRFDFDKLGFGKTTMQVDDVYGSVICNIDADSLWRVTFMEDPNLPMEGIRGRIDQVFKELLPTNDPYEVVAFSPYRMHQRVTDRMRNGRVILIGDAAHVTNPTGGLGLTGGMFDAFALTSVLNQVIHDGRSEDILDVFEADRRRKFIELVSPRASDNLRNLYHQKPGEGKNDWVNNTRSISKDIDRMRDALRFPETMETFQRVIIVGGGPVGLLTALGLAKAGTNVVVLEAESQPSDSPRALVYHFPVLPHLKRLGVLDDCVAAGLMRQNFAWRVHSTSEMIFWDLSCLEGDVELPYALHLGQDKLSRILIEHLKALPNVEVRYSSPVVDCEVGPRSVRVVLGGESPGVIVEGDWLIGADGANSFVRREVLNQNFFGITWPQRYVATNTRFDFDKLGFGKTTMQVDDVYGSVICNIDADSLWRVTFMEDPNLPMEGIRGRIDQVFKELLPTNDPYEVVAFSPYRMHQRVTDRMRNGRVILIGDAAHVTNPTGGLGLTGGMFDAFALTSVLNQVIHDGRSEDILDVFEADRRRKFIELVSPRASDNLRNLYHQKPGEGKNDWVNNTRSISKDIDRMRDALRFPETMETF

Secondary structure (DSSP, 8-state):
-PEEEE--SHHHHHHHHHHHHTT--EEEE-SSSS---SS---EE-GGGHHHHHHTT-HHHHHHHSEEE-EEEEEETTTTEEEEEEGGGGTTTSS---EEE--HHHHHHHHHHHHHT-TTEEEESS--EEEEEE-SS-EEEEE-TTSTT-EEEESEEEE-S-TT-HIIIIIS---EEEEEEEEEEEEEEEE---GGGT--SEEEEE-SSS-EEEEE-SSSSEEEEEEEE-TTS-GGGHHHHHHHHHHHHSSSS---EEEEEEEEEEEEEEES-SEETTEEE-GGGTEE---TTSHHHHHHHHHHHHHHHHHHHHHHS---THHHHHHHHHHHHHIIIIIHHHHHHHHHHHH---SBHHHHHHHHHHHHHHT-HHHHHHHHTGGGGGS--/--EEEE--SHHHHHHHHHHHHTT--EEEE-SSSS---SS---EE-TTTHHHHHHTT-HHHHHHHSEEE-EEEEEETTTTEEEEEEGGGGTTTSS---EEE--HHHHHHHHHHHHHT-TTEEEE-S--EEEEEE-SS-EEEEE-TTSTT-EEEESEEEE---TT-HIIIIII----EEEE-SSEEEEEEEE---GGGT--SEEEEE-SSS-EEEEE-SSSSEEEEEEEE-TTS-GGGHHHHHHHHHHHHSSSS---EEEEEEEE--EEEE-S-SEETTEEE-GGGTEE---TTSHHHHHHHHHHHHHHHHHHHHHHH---TTHHHHHHHHHHHHIIIIIHHHHHHHHHHHH---SBHHHHHHHHHHHHHHT-HHHHHHHHTGGGGG---

Organism: Pseudomonas putida (strain DSM 28022 / S16) (NCBI:txid1042876)

InterPro domains:
  IPR002938 FAD-binding domain [PF01494] (6-336)
  IPR036188 FAD/NAD(P)-binding domain superfamily [G3DSA:3.50.50.60] (7-338)
  IPR036188 FAD/NAD(P)-binding domain superfamily [SSF51905] (6-342)
  IPR050631 PheA/TfdB FAD monooxygenase [PTHR43476] (5-340)